Protein AF-0000000086661552 (afdb_homodimer)

InterPro domains:
  IPR001466 Beta-lactamase-related [PF00144] (54-374)
  IPR012338 Beta-lactamase/transpeptidase-like [G3DSA:3.40.710.10] (51-377)
  IPR012338 Beta-lactamase/transpeptidase-like [SSF56601] (55-352)
  IPR050491 Beta-lactamase AmpC-like [PTHR46825] (51-373)

pLDDT: mean 88.65, std 18.05, range [19.14, 98.94]

Radius of gyration: 32.92 Å; Cα contacts (8 Å, |Δi|>4): 2342; chains: 2; bounding box: 145×85×92 Å

Solvent-accessible surface area (backbone atoms only — not comparable to full-atom values): 53165 Å² total; per-residue (Å²): 134,83,80,79,77,76,78,77,74,80,74,78,79,74,79,79,76,78,67,80,74,74,74,72,74,70,71,71,68,77,70,73,73,49,71,66,49,53,52,39,49,45,42,12,54,68,41,90,72,65,44,60,35,33,57,46,43,15,68,62,9,24,32,35,45,31,39,16,39,29,58,68,74,44,76,50,68,48,37,43,37,72,77,75,56,46,61,78,31,22,39,54,34,8,39,41,16,34,33,52,46,42,47,28,50,48,40,35,35,56,70,66,76,47,53,57,77,41,58,55,58,82,57,40,60,64,72,57,48,65,57,28,48,61,61,83,59,52,66,67,36,26,45,46,26,40,42,43,21,13,40,19,47,43,62,58,76,81,60,55,26,82,62,83,69,38,53,43,68,31,31,46,57,39,33,78,72,20,60,28,55,52,48,30,46,30,47,56,64,71,70,49,74,39,78,32,44,53,42,29,35,49,47,40,49,28,52,22,59,76,66,72,43,60,49,65,58,52,39,37,65,58,40,29,57,78,52,63,19,84,62,51,44,65,70,78,79,68,94,72,81,67,74,62,60,64,58,20,17,38,15,45,85,24,70,40,91,64,41,56,42,45,42,59,33,42,31,26,37,18,28,30,23,28,29,57,40,53,44,35,54,48,46,40,51,46,51,8,59,40,83,86,48,57,67,91,76,31,75,30,40,43,69,53,36,50,54,38,53,37,69,74,55,95,36,28,13,46,46,31,37,31,40,81,67,85,23,39,29,38,30,46,61,17,58,33,44,81,13,26,12,25,35,38,41,29,41,42,78,62,76,77,74,70,53,82,78,55,60,58,66,49,25,33,43,19,28,40,25,25,4,60,49,18,58,53,51,36,49,22,48,52,29,36,51,30,29,76,68,68,38,63,48,61,73,46,50,84,89,38,80,63,33,51,59,50,48,53,30,82,84,53,79,72,67,74,70,57,64,78,59,53,43,47,32,48,97,46,32,33,35,42,74,39,96,84,67,43,58,22,35,29,49,71,91,47,66,74,38,50,51,38,29,38,29,46,37,50,54,80,47,98,92,44,62,32,46,48,32,24,41,68,85,42,38,35,36,41,34,38,37,70,56,94,86,35,73,33,34,43,36,37,34,34,92,71,44,44,74,42,79,32,42,71,52,76,79,124,130,84,79,78,80,75,78,78,74,78,74,78,83,74,77,81,77,77,68,80,74,72,75,71,74,70,70,70,68,77,69,72,72,49,73,66,50,52,53,40,49,45,43,11,54,69,42,88,71,65,45,59,36,32,57,47,42,16,68,62,9,23,31,36,44,29,38,15,39,29,56,68,74,44,77,50,68,49,37,43,37,71,77,77,58,45,66,78,32,23,39,57,36,8,38,41,16,32,33,51,46,43,47,29,52,48,38,35,34,54,70,67,77,45,54,59,76,41,58,54,57,82,57,38,60,64,72,57,48,64,56,29,47,63,62,83,59,51,66,67,36,25,46,46,26,40,42,43,20,12,42,20,48,44,60,58,74,80,59,53,26,82,62,83,68,39,53,43,67,30,32,46,58,40,34,78,72,19,63,29,54,53,48,32,47,31,48,57,63,70,70,50,75,40,78,32,44,51,41,28,35,48,46,39,51,27,51,20,58,76,68,71,43,60,48,65,57,53,39,36,65,57,39,29,57,77,52,64,20,85,64,52,43,67,71,77,78,66,95,72,80,66,76,60,59,64,58,20,17,36,15,44,83,23,70,41,92,64,41,56,43,45,43,58,33,41,30,26,38,20,28,31,24,28,30,59,41,54,45,36,53,49,46,41,50,47,52,8,58,40,84,86,48,56,66,89,76,32,76,30,39,44,68,52,35,50,54,38,52,36,68,75,57,95,38,28,13,47,47,31,36,31,38,85,59,83,22,33,30,38,30,44,61,18,59,34,45,80,13,26,12,26,34,36,38,30,38,42,78,64,78,77,74,71,54,76,76,43,56,53,70,48,24,33,43,18,30,38,26,26,4,61,50,19,58,55,51,37,51,24,48,52,30,36,51,30,29,75,68,68,39,55,48,63,71,46,50,68,90,44,68,68,32,54,58,50,46,53,29,84,82,52,79,72,68,76,70,59,64,79,59,51,44,47,31,47,96,47,33,32,35,41,73,39,98,85,67,43,58,21,37,29,49,70,91,46,66,75,40,50,51,38,29,40,29,46,39,50,54,80,48,97,93,43,62,32,48,48,30,25,39,66,86,42,36,34,34,42,35,39,38,67,56,96,87,36,74,33,33,44,37,36,37,34,92,70,40,41,73,43,80,32,42,72,50,77,82,124

Foldseek 3Di:
DDDPDPPPPPPDPPDPPPPPPPPPPPPPPPPPQDLVSLVQVLQQVLDVVGDGSQVSVLQLFFQKKKKWKWFQADIDIFIRHPPDATQLFWEWQAQVLQVLLLLLVLLCVLVVNDDQQDLQLVLDDPVLSVVADDPVQSSRAGNQLLQQQQQQKDAWDQQFALDQGDALVCLLPVHRPHPTHHMYHHDGRPPDRDDHLNSQSSVQSRVCSVVVDHSQVSSCVLPCVVLVQVSKGLDDDHQPPPDRYAFAAAGSVGGDPRRFGADNSSSRTRMIGGFRSVLSRVLLLLLQCDPPDDQVPHSGHNVSSLQQCADDPDQTGRSWGAAPDQAQKIWDWRAHPPGKTKIKMAHDNNPVPHDPQRGSRRIIMIMITRYNSVLLVNVQSVQLSCLSVLHAFNADRSPGLRFRFHRFDQPDDFDPCCVVQAADKPQQKGWDADPVRAIWMARHPRGGFHKTFGSGHFDQDPVGTWGWIDRRPARWIWIWDDDPNFTWTWIAHNVVSDTDIMDHDPPD/DPDPDPPPPPPDDPDPPPDPPPPPPPPPPPPPQDLVSLVQVLQQVLDVVGDGSQVSVLQLFFQKKKKWKWAQHDIDIFIRHPPDATQLFWEWQAQVLQVLLLLLVLLCVLVVNDDQQDLQLVLADPVLSVVADDPVQSSRAGNVLLQQQQQQKDAWDQQFALDQGDALVCLLPVDRPHPTHHMYHHDGGPPDRDDHLNSQSSVQSRVCSVVVDHSQVSSCVLPCVVLVQVSKGLDDDHQPPPDRYAFAAAGSVGGDPRRFGAGNSSSRTRMIGGFRSVLSRVLLLLLQCDPPDDQVPHSGHNVSSLQQCADDPDQTGRSWGAAPDQAGKIWDWRAHPPGKTKIKMAGDDNPVPHDPLRGRRRIIMIMITRYNSVLLVNVQSVQLSCLSVVHAFNADSVVGLRFRQHRFDQPDDFDPCCVVQAADKPQQKGWDADPVRAIWMAGHVRGRFHKTFGSGHFDQDPVGTWGWIDRRPARWIWIWDDDPNFTWTWIAHNVVSDTDIMDHDPPD

Sequence (1016 aa):
MSLIRTLFLTIPTIDFINEPVLFTLVAISSSKMTFYDTIADLFANQTVPPSVPEQFLASLGIPSVSIAVLDKGSIEARCFSTVGNDEETCFQAASISKPTAATAVMRLVSQGKLSLDDKLLHHLPEELFLNLGPPTILKQITLRHLLTHTAGFRTSAYTGYANNMPSALDTLLDRNGGHNIAEGLTLLPGMKHAYCGGNFAMLQLILEKMFDKPFPDLVRELVFEPLEMSHSSYDMPEHDDKGNYARSWWTGNEPHDTPWHHHPEFASGGVWTTPTDLLKLIRGIQQSLRADVPEKDKFLSQTVAKEMLTQVQQGIAISWFVSRNKSNVFGHFGGNSPCFRCYVVGFANTTGDIDEKDLEEGCGIAVMTNGWEGTDVCCRVVHAVSYAKEWPYMGTLEHLQEVSIPFRDINKKIDTRWEDWIGEWSSGWRLEKGDDEDPRASFREFSGLKLVAAAVPAESEKQGDSIDLLVDGLRIMLRLHYVDAEPVISLWSGLIFQTETLRKISSMMSLIRTLFLTIPTIDFINEPVLFTLVAISSSKMTFYDTIADLFANQTVPPSVPEQFLASLGIPSVSIAVLDKGSIEARCFSTVGNDEETCFQAASISKPTAATAVMRLVSQGKLSLDDKLLHHLPEELFLNLGPPTILKQITLRHLLTHTAGFRTSAYTGYANNMPSALDTLLDRNGGHNIAEGLTLLPGMKHAYCGGNFAMLQLILEKMFDKPFPDLVRELVFEPLEMSHSSYDMPEHDDKGNYARSWWTGNEPHDTPWHHHPEFASGGVWTTPTDLLKLIRGIQQSLRADVPEKDKFLSQTVAKEMLTQVQQGIAISWFVSRNKSNVFGHFGGNSPCFRCYVVGFANTTGDIDEKDLEEGCGIAVMTNGWEGTDVCCRVVHAVSYAKEWPYMGTLEHLQEVSIPFRDINKKIDTRWEDWIGEWSSGWRLEKGDDEDPRASFREFSGLKLVAAAVPAESEKQGDSIDLLVDGLRIMLRLHYVDAEPVISLWSGLIFQTETLRKISSM

Structure (mmCIF, N/CA/C/O backbone):
data_AF-0000000086661552-model_v1
#
loop_
_entity.id
_entity.type
_entity.pdbx_description
1 polymer 'Beta-lactamase-related domain-containing protein'
#
loop_
_atom_site.group_PDB
_atom_site.id
_atom_site.type_symbol
_atom_site.label_atom_id
_atom_site.label_alt_id
_atom_site.label_comp_id
_atom_site.label_asym_id
_atom_site.label_entity_id
_atom_site.label_seq_id
_atom_site.pdbx_PDB_ins_code
_atom_site.Cartn_x
_atom_site.Cartn_y
_atom_site.Cartn_z
_atom_site.occupancy
_atom_site.B_iso_or_equiv
_atom_site.auth_seq_id
_atom_site.auth_comp_id
_atom_site.auth_asym_id
_atom_site.auth_atom_id
_atom_site.pdbx_PDB_model_num
ATOM 1 N N . MET A 1 1 ? 83.062 -19.031 26.938 1 21.41 1 MET A N 1
ATOM 2 C CA . MET A 1 1 ? 83.375 -18.984 25.516 1 21.41 1 MET A CA 1
ATOM 3 C C . MET A 1 1 ? 83.438 -20.391 24.922 1 21.41 1 MET A C 1
ATOM 5 O O . MET A 1 1 ? 84.062 -20.609 23.859 1 21.41 1 MET A O 1
ATOM 9 N N . SER A 1 2 ? 82.812 -21.375 25.703 1 22.05 2 SER A N 1
ATOM 10 C CA . SER A 1 2 ? 83.062 -22.797 25.531 1 22.05 2 SER A CA 1
ATOM 11 C C . SER A 1 2 ? 82.625 -23.281 24.156 1 22.05 2 SER A C 1
ATOM 13 O O . SER A 1 2 ? 81.688 -22.734 23.578 1 22.05 2 SER A O 1
ATOM 15 N N . LEU A 1 3 ? 83.5 -24.062 23.453 1 20.69 3 LEU A N 1
ATOM 16 C CA . LEU A 1 3 ? 83.812 -24.625 22.141 1 20.69 3 LEU A CA 1
ATOM 17 C C . LEU A 1 3 ? 82.812 -25.609 21.672 1 20.69 3 LEU A C 1
ATOM 19 O O . LEU A 1 3 ? 82.625 -26.688 22.266 1 20.69 3 LEU A O 1
ATOM 23 N N . ILE A 1 4 ? 81.438 -25.156 21.375 1 20.36 4 ILE A N 1
ATOM 24 C CA . ILE A 1 4 ? 80.25 -25.906 21.047 1 20.36 4 ILE A CA 1
ATOM 25 C C . ILE A 1 4 ? 80.5 -26.75 19.797 1 20.36 4 ILE A C 1
ATOM 27 O O . ILE A 1 4 ? 80.75 -26.203 18.719 1 20.36 4 ILE A O 1
ATOM 31 N N . ARG A 1 5 ? 81.062 -27.984 20.062 1 19.14 5 ARG A N 1
ATOM 32 C CA . ARG A 1 5 ? 81.625 -28.938 19.125 1 19.14 5 ARG A CA 1
ATOM 33 C C . ARG A 1 5 ? 80.625 -29.312 18.047 1 19.14 5 ARG A C 1
ATOM 35 O O . ARG A 1 5 ? 79.5 -29.531 18.344 1 19.14 5 ARG A O 1
ATOM 42 N N . THR A 1 6 ? 80.875 -29.062 16.719 1 20.27 6 THR A N 1
ATOM 43 C CA . THR A 1 6 ? 80.312 -29 15.367 1 20.27 6 THR A CA 1
ATOM 44 C C . THR A 1 6 ? 80.062 -30.406 14.844 1 20.27 6 THR A C 1
ATOM 46 O O . THR A 1 6 ? 80.938 -31.125 14.453 1 20.27 6 THR A O 1
ATOM 49 N N . LEU A 1 7 ? 79.438 -31.344 15.773 1 22.36 7 LEU A N 1
ATOM 50 C CA . LEU A 1 7 ? 79.5 -32.719 15.281 1 22.36 7 LEU A CA 1
ATOM 51 C C . LEU A 1 7 ? 78.812 -32.844 13.938 1 22.36 7 LEU A C 1
ATOM 53 O O . LEU A 1 7 ? 77.625 -32.5 13.82 1 22.36 7 LEU A O 1
ATOM 57 N N . PHE A 1 8 ? 79.5 -32.875 12.812 1 21.84 8 PHE A N 1
ATOM 58 C CA . PHE A 1 8 ? 79.25 -32.906 11.383 1 21.84 8 PHE A CA 1
ATOM 59 C C . PHE A 1 8 ? 78.625 -34.219 10.977 1 21.84 8 PHE A C 1
ATOM 61 O O . PHE A 1 8 ? 79.188 -35.281 11.055 1 21.84 8 PHE A O 1
ATOM 68 N N . LEU A 1 9 ? 77.375 -34.562 11.609 1 22.83 9 LEU A N 1
ATOM 69 C CA . LEU A 1 9 ? 76.875 -35.875 11.281 1 22.83 9 LEU A CA 1
ATOM 70 C C . LEU A 1 9 ? 76.625 -36.031 9.781 1 22.83 9 LEU A C 1
ATOM 72 O O . LEU A 1 9 ? 76.125 -35.125 9.141 1 22.83 9 LEU A O 1
ATOM 76 N N . THR A 1 10 ? 77.438 -36.906 9.148 1 23.28 10 THR A N 1
ATOM 77 C CA . THR A 1 10 ? 77.562 -37.312 7.758 1 23.28 10 THR A CA 1
ATOM 78 C C . THR A 1 10 ? 76.25 -37.844 7.199 1 23.28 10 THR A C 1
ATOM 80 O O . THR A 1 10 ? 75.688 -38.812 7.691 1 23.28 10 THR A O 1
ATOM 83 N N . ILE A 1 11 ? 75.312 -36.969 6.801 1 24.06 11 ILE A N 1
ATOM 84 C CA . ILE A 1 11 ? 74 -37.281 6.293 1 24.06 11 ILE A CA 1
ATOM 85 C C . ILE A 1 11 ? 74.125 -38.156 5.043 1 24.06 11 ILE A C 1
ATOM 87 O O . ILE A 1 11 ? 74.812 -37.781 4.086 1 24.06 11 ILE A O 1
ATOM 91 N N . PRO A 1 12 ? 73.938 -39.531 5.23 1 25.83 12 PRO A N 1
ATOM 92 C CA . PRO A 1 12 ? 74.062 -40.438 4.105 1 25.83 12 PRO A CA 1
ATOM 93 C C . PRO A 1 12 ? 73.25 -40.031 2.881 1 25.83 12 PRO A C 1
ATOM 95 O O . PRO A 1 12 ? 72.25 -39.312 3.012 1 25.83 12 PRO A O 1
ATOM 98 N N . THR A 1 13 ? 73.812 -39.969 1.727 1 25.36 13 THR A N 1
ATOM 99 C CA . THR A 1 13 ? 73.438 -39.562 0.384 1 25.36 13 THR A CA 1
ATOM 100 C C . THR A 1 13 ? 72.375 -40.469 -0.166 1 25.36 13 THR A C 1
ATOM 102 O O . THR A 1 13 ? 72.562 -41.625 -0.45 1 25.36 13 THR A O 1
ATOM 105 N N . ILE A 1 14 ? 71.188 -40.594 0.464 1 25.39 14 ILE A N 1
ATOM 106 C CA . ILE A 1 14 ? 70.188 -41.531 -0.068 1 25.39 14 ILE A CA 1
ATOM 107 C C . ILE A 1 14 ? 69.875 -41.188 -1.522 1 25.39 14 ILE A C 1
ATOM 109 O O . ILE A 1 14 ? 69.688 -40.031 -1.859 1 25.39 14 ILE A O 1
ATOM 113 N N . ASP A 1 15 ? 70.25 -42.062 -2.398 1 24.56 15 ASP A N 1
ATOM 114 C CA . ASP A 1 15 ? 70.062 -42.094 -3.85 1 24.56 15 ASP A CA 1
ATOM 115 C C . ASP A 1 15 ? 68.625 -41.875 -4.254 1 24.56 15 ASP A C 1
ATOM 117 O O . ASP A 1 15 ? 67.75 -42.594 -3.781 1 24.56 15 ASP A O 1
ATOM 121 N N . PHE A 1 16 ? 68.188 -40.656 -4.531 1 24.22 16 PHE A N 1
ATOM 122 C CA . PHE A 1 16 ? 66.875 -40.188 -4.938 1 24.22 16 PHE A CA 1
ATOM 123 C C . PHE A 1 16 ? 66.438 -40.938 -6.184 1 24.22 16 PHE A C 1
ATOM 125 O O . PHE A 1 16 ? 67.062 -40.875 -7.227 1 24.22 16 PHE A O 1
ATOM 132 N N . ILE A 1 17 ? 65.938 -42.219 -6.031 1 28.22 17 ILE A N 1
ATOM 133 C CA . ILE A 1 17 ? 65.312 -42.938 -7.125 1 28.22 17 ILE A CA 1
ATOM 134 C C . ILE A 1 17 ? 64.25 -42.062 -7.812 1 28.22 17 ILE A C 1
ATOM 136 O O . ILE A 1 17 ? 63.438 -41.438 -7.152 1 28.22 17 ILE A O 1
ATOM 140 N N . ASN A 1 18 ? 64.562 -41.5 -8.922 1 25.91 18 ASN A N 1
ATOM 141 C CA . ASN A 1 18 ? 63.844 -40.688 -9.891 1 25.91 18 ASN A CA 1
ATOM 142 C C . ASN A 1 18 ? 62.562 -41.375 -10.352 1 25.91 18 ASN A C 1
ATOM 144 O O . ASN A 1 18 ? 62.562 -42.094 -11.359 1 25.91 18 ASN A O 1
ATOM 148 N N . GLU A 1 19 ? 61.906 -42.156 -9.508 1 30.7 19 GLU A N 1
ATOM 149 C CA . GLU A 1 19 ? 60.781 -42.719 -10.242 1 30.7 19 GLU A CA 1
ATOM 150 C C . GLU A 1 19 ? 59.844 -41.625 -10.742 1 30.7 19 GLU A C 1
ATOM 152 O O . GLU A 1 19 ? 59.5 -40.719 -9.992 1 30.7 19 GLU A O 1
ATOM 157 N N . PRO A 1 20 ? 59.719 -41.5 -12.07 1 30.7 20 PRO A N 1
ATOM 158 C CA . PRO A 1 20 ? 58.781 -40.5 -12.625 1 30.7 20 PRO A CA 1
ATOM 159 C C . PRO A 1 20 ? 57.375 -40.688 -12.086 1 30.7 20 PRO A C 1
ATOM 161 O O . PRO A 1 20 ? 56.844 -41.781 -12.086 1 30.7 20 PRO A O 1
ATOM 164 N N . VAL A 1 21 ? 57.031 -40 -11.016 1 31.94 21 VAL A N 1
ATOM 165 C CA . VAL A 1 21 ? 55.625 -39.938 -10.586 1 31.94 21 VAL A CA 1
ATOM 166 C C . VAL A 1 21 ? 54.719 -39.531 -11.758 1 31.94 21 VAL A C 1
ATOM 168 O O . VAL A 1 21 ? 54.906 -38.469 -12.328 1 31.94 21 VAL A O 1
ATOM 171 N N . LEU A 1 22 ? 54.281 -40.5 -12.453 1 32.78 22 LEU A N 1
ATOM 172 C CA . LEU A 1 22 ? 53.219 -40.219 -13.383 1 32.78 22 LEU A CA 1
ATOM 173 C C . LEU A 1 22 ? 52.125 -39.406 -12.711 1 32.78 22 LEU A C 1
ATOM 175 O O . LEU A 1 22 ? 51.531 -39.844 -11.711 1 32.78 22 LEU A O 1
ATOM 179 N N . PHE A 1 23 ? 52.188 -38.094 -12.812 1 31.39 23 PHE A N 1
ATOM 180 C CA . PHE A 1 23 ? 51.062 -37.219 -12.461 1 31.39 23 PHE A CA 1
ATOM 181 C C . PHE A 1 23 ? 49.781 -37.75 -13.094 1 31.39 23 PHE A C 1
ATOM 183 O O . PHE A 1 23 ? 49.625 -37.75 -14.312 1 31.39 23 PHE A O 1
ATOM 190 N N . THR A 1 24 ? 49.219 -38.75 -12.5 1 30.59 24 THR A N 1
ATOM 191 C CA . THR A 1 24 ? 47.844 -38.969 -12.953 1 30.59 24 THR A CA 1
ATOM 192 C C . THR A 1 24 ? 47.062 -37.656 -12.922 1 30.59 24 THR A C 1
ATOM 194 O O . THR A 1 24 ? 46.875 -37.062 -11.859 1 30.59 24 THR A O 1
ATOM 197 N N . LEU A 1 25 ? 47.062 -36.969 -13.961 1 32.78 25 LEU A N 1
ATOM 198 C CA . LEU A 1 25 ? 46.062 -35.906 -14.125 1 32.78 25 LEU A CA 1
ATOM 199 C C . LEU A 1 25 ? 44.688 -36.375 -13.734 1 32.78 25 LEU A C 1
ATOM 201 O O . LEU A 1 25 ? 44.094 -37.25 -14.406 1 32.78 25 LEU A O 1
ATOM 205 N N . VAL A 1 26 ? 44.438 -36.531 -12.477 1 35.47 26 VAL A N 1
ATOM 206 C CA . VAL A 1 26 ? 43.031 -36.625 -12.133 1 35.47 26 VAL A CA 1
ATOM 207 C C . VAL A 1 26 ? 42.25 -35.562 -12.898 1 35.47 26 VAL A C 1
ATOM 209 O O . VAL A 1 26 ? 42.469 -34.375 -12.727 1 35.47 26 VAL A O 1
ATOM 212 N N . ALA A 1 27 ? 41.844 -35.906 -14.062 1 37.12 27 ALA A N 1
ATOM 213 C CA . ALA A 1 27 ? 40.781 -35.125 -14.664 1 37.12 27 ALA A CA 1
ATOM 214 C C . ALA A 1 27 ? 39.719 -34.719 -13.617 1 37.12 27 ALA A C 1
ATOM 216 O O . ALA A 1 27 ? 39 -35.562 -13.109 1 37.12 27 ALA A O 1
ATOM 217 N N . ILE A 1 28 ? 40.062 -33.781 -12.812 1 37.16 28 ILE A N 1
ATOM 218 C CA . ILE A 1 28 ? 38.906 -33.188 -12.125 1 37.16 28 ILE A CA 1
ATOM 219 C C . ILE A 1 28 ? 37.75 -33.062 -13.086 1 37.16 28 ILE A C 1
ATOM 221 O O . ILE A 1 28 ? 37.812 -32.344 -14.086 1 37.16 28 ILE A O 1
ATOM 225 N N . SER A 1 29 ? 37.062 -34.094 -13.289 1 35.31 29 SER A N 1
ATOM 226 C CA . SER A 1 29 ? 35.781 -33.969 -14 1 35.31 29 SER A CA 1
ATOM 227 C C . SER A 1 29 ? 35.156 -32.625 -13.75 1 35.31 29 SER A C 1
ATOM 229 O O . SER A 1 29 ? 35.062 -32.156 -12.602 1 35.31 29 SER A O 1
ATOM 231 N N . SER A 1 30 ? 35.312 -31.656 -14.562 1 41.03 30 SER A N 1
ATOM 232 C CA . SER A 1 30 ? 34.5 -30.453 -14.555 1 41.03 30 SER A CA 1
ATOM 233 C C . SER A 1 30 ? 33.062 -30.766 -14.109 1 41.03 30 SER A C 1
ATOM 235 O O . SER A 1 30 ? 32.312 -31.359 -14.867 1 41.03 30 SER A O 1
ATOM 237 N N . SER A 1 31 ? 32.844 -31.25 -12.984 1 43.09 31 SER A N 1
ATOM 238 C CA . SER A 1 31 ? 31.5 -31.453 -12.469 1 43.09 31 SER A CA 1
ATOM 239 C C . SER A 1 31 ? 30.531 -30.375 -12.953 1 43.09 31 SER A C 1
ATOM 241 O O . SER A 1 31 ? 30.812 -29.188 -12.797 1 43.09 31 SER A O 1
ATOM 243 N N . LYS A 1 32 ? 29.922 -30.594 -14.055 1 51.81 32 LYS A N 1
ATOM 244 C CA . LYS A 1 32 ? 28.875 -29.766 -14.625 1 51.81 32 LYS A CA 1
ATOM 245 C C . LYS A 1 32 ? 28.047 -29.094 -13.523 1 51.81 32 LYS A C 1
ATOM 247 O O . LYS A 1 32 ? 27.516 -29.766 -12.641 1 51.81 32 LYS A O 1
ATOM 252 N N . MET A 1 33 ? 28.281 -27.875 -13.305 1 65.75 33 MET A N 1
ATOM 253 C CA . MET A 1 33 ? 27.516 -27.078 -12.367 1 65.75 33 MET A CA 1
ATOM 254 C C . MET A 1 33 ? 26.016 -27.297 -12.547 1 65.75 33 MET A C 1
ATOM 256 O O . MET A 1 33 ? 25.516 -27.297 -13.672 1 65.75 33 MET A O 1
ATOM 260 N N . THR A 1 34 ? 25.422 -27.844 -11.461 1 85.69 34 THR A N 1
ATOM 261 C CA . THR A 1 34 ? 23.969 -27.984 -11.453 1 85.69 34 THR A CA 1
ATOM 262 C C . THR A 1 34 ? 23.297 -26.609 -11.586 1 85.69 34 THR A C 1
ATOM 264 O O . THR A 1 34 ? 23.953 -25.578 -11.492 1 85.69 34 THR A O 1
ATOM 267 N N . PHE A 1 35 ? 22.188 -26.578 -12.102 1 93.06 35 PHE A N 1
ATOM 268 C CA . PHE A 1 35 ? 21.391 -25.375 -12.258 1 93.06 35 PHE A CA 1
ATOM 269 C C . PHE A 1 35 ? 21.453 -24.516 -11 1 93.06 35 PHE A C 1
ATOM 271 O O . PHE A 1 35 ? 21.703 -23.312 -11.07 1 93.06 35 PHE A O 1
ATOM 278 N N . TYR A 1 36 ? 21.359 -25.078 -9.82 1 95.69 36 TYR A N 1
ATOM 279 C CA . TYR A 1 36 ? 21.312 -24.312 -8.586 1 95.69 36 TYR A CA 1
ATOM 280 C C . TYR A 1 36 ? 22.703 -23.828 -8.188 1 95.69 36 TYR A C 1
ATOM 282 O O . TYR A 1 36 ? 22.828 -22.891 -7.395 1 95.69 36 TYR A O 1
ATOM 290 N N . ASP A 1 37 ? 23.734 -24.484 -8.742 1 95.19 37 ASP A N 1
ATOM 291 C CA . ASP A 1 37 ? 25.062 -23.906 -8.578 1 95.19 37 ASP A CA 1
ATOM 292 C C . ASP A 1 37 ? 25.188 -22.578 -9.312 1 95.19 37 ASP A C 1
ATOM 294 O O . ASP A 1 37 ? 25.844 -21.656 -8.82 1 95.19 37 ASP A O 1
ATOM 298 N N . THR A 1 38 ? 24.578 -22.547 -10.445 1 95.19 38 THR A N 1
ATOM 299 C CA . THR A 1 38 ? 24.578 -21.312 -11.219 1 95.19 38 THR A CA 1
ATOM 300 C C . THR A 1 38 ? 23.844 -20.203 -10.461 1 95.19 38 THR A C 1
ATOM 302 O O . THR A 1 38 ? 24.312 -19.062 -10.398 1 95.19 38 THR A O 1
ATOM 305 N N . ILE A 1 39 ? 22.734 -20.5 -9.883 1 97.25 39 ILE A N 1
ATOM 306 C CA . ILE A 1 39 ? 21.953 -19.547 -9.102 1 97.25 39 ILE A CA 1
ATOM 307 C C . ILE A 1 39 ? 22.75 -19.094 -7.887 1 97.25 39 ILE A C 1
ATOM 309 O O . ILE A 1 39 ? 22.812 -17.891 -7.578 1 97.25 39 ILE A O 1
ATOM 313 N N . ALA A 1 40 ? 23.375 -20.047 -7.242 1 97.56 40 ALA A N 1
ATOM 314 C CA . ALA A 1 40 ? 24.203 -19.734 -6.086 1 97.56 40 ALA A CA 1
ATOM 315 C C . ALA A 1 40 ? 25.344 -18.781 -6.461 1 97.56 40 ALA A C 1
ATOM 317 O O . ALA A 1 40 ? 25.656 -17.859 -5.707 1 97.56 40 ALA A O 1
ATOM 318 N N . ASP A 1 41 ? 25.953 -19.031 -7.602 1 96.25 41 ASP A N 1
ATOM 319 C CA . ASP A 1 41 ? 27.031 -18.172 -8.078 1 96.25 41 ASP A CA 1
ATOM 320 C C . ASP A 1 41 ? 26.547 -16.75 -8.344 1 96.25 41 ASP A C 1
ATOM 322 O O . ASP A 1 41 ? 27.25 -15.789 -8.055 1 96.25 41 ASP A O 1
ATOM 326 N N . LEU A 1 42 ? 25.375 -16.656 -8.922 1 96.94 42 LEU A N 1
ATOM 327 C CA . LEU A 1 42 ? 24.781 -15.336 -9.148 1 96.94 42 LEU A CA 1
ATOM 328 C C . LEU A 1 42 ? 24.609 -14.578 -7.84 1 96.94 42 LEU A C 1
ATOM 330 O O . LEU A 1 42 ? 24.938 -13.398 -7.754 1 96.94 42 LEU A O 1
ATOM 334 N N . PHE A 1 43 ? 24.125 -15.281 -6.777 1 97.81 43 PHE A N 1
ATOM 335 C CA . PHE A 1 43 ? 23.953 -14.664 -5.469 1 97.81 43 PHE A CA 1
ATOM 336 C C . PHE A 1 43 ? 25.297 -14.281 -4.863 1 97.81 43 PHE A C 1
ATOM 338 O O . PHE A 1 43 ? 25.469 -13.172 -4.355 1 97.81 43 PHE A O 1
ATOM 345 N N . ALA A 1 44 ? 26.219 -15.156 -4.977 1 97.25 44 ALA A N 1
ATOM 346 C CA . ALA A 1 44 ? 27.531 -14.961 -4.359 1 97.25 44 ALA A CA 1
ATOM 347 C C . ALA A 1 44 ? 28.234 -13.75 -4.949 1 97.25 44 ALA A C 1
ATOM 349 O O . ALA A 1 44 ? 28.938 -13.023 -4.238 1 97.25 44 ALA A O 1
ATOM 350 N N . ASN A 1 45 ? 28.047 -13.5 -6.188 1 96.75 45 ASN A N 1
ATOM 351 C CA . ASN A 1 45 ? 28.797 -12.477 -6.918 1 96.75 45 ASN A CA 1
ATOM 352 C C . ASN A 1 45 ? 28.109 -11.117 -6.848 1 96.75 45 ASN A C 1
ATOM 354 O O . ASN A 1 45 ? 28.469 -10.195 -7.582 1 96.75 45 ASN A O 1
ATOM 358 N N . GLN A 1 46 ? 27.172 -10.977 -5.984 1 96.56 46 GLN A N 1
ATOM 359 C CA . GLN A 1 46 ? 26.547 -9.68 -5.773 1 96.56 46 GLN A CA 1
ATOM 360 C C . GLN A 1 46 ? 27.406 -8.789 -4.879 1 96.56 46 GLN A C 1
ATOM 362 O O . GLN A 1 46 ? 27.172 -7.586 -4.773 1 96.56 46 GLN A O 1
ATOM 367 N N . THR A 1 47 ? 28.359 -9.398 -4.211 1 92.62 47 THR A N 1
ATOM 368 C CA . THR A 1 47 ? 29.312 -8.664 -3.383 1 92.62 47 THR A CA 1
ATOM 369 C C . THR A 1 47 ? 30.734 -8.891 -3.869 1 92.62 47 THR A C 1
ATOM 371 O O . THR A 1 47 ? 31.016 -9.867 -4.574 1 92.62 47 THR A O 1
ATOM 374 N N . VAL A 1 48 ? 31.656 -7.938 -3.619 1 89.12 48 VAL A N 1
ATOM 375 C CA . VAL A 1 48 ? 33.062 -8.047 -3.904 1 89.12 48 VAL A CA 1
ATOM 376 C C . VAL A 1 48 ? 33.875 -7.891 -2.611 1 89.12 48 VAL A C 1
ATOM 378 O O . VAL A 1 48 ? 33.844 -6.824 -1.99 1 89.12 48 VAL A O 1
ATOM 381 N N . PRO A 1 49 ? 34.594 -8.914 -2.225 1 93.12 49 PRO A N 1
ATOM 382 C CA . PRO A 1 49 ? 34.656 -10.242 -2.83 1 93.12 49 PRO A CA 1
ATOM 383 C C . PRO A 1 49 ? 33.375 -11.023 -2.691 1 93.12 49 PRO A C 1
ATOM 385 O O . PRO A 1 49 ? 32.5 -10.625 -1.921 1 93.12 49 PRO A O 1
ATOM 388 N N . PRO A 1 50 ? 33.281 -12.062 -3.457 1 94.06 50 PRO A N 1
ATOM 389 C CA . PRO A 1 50 ? 32.031 -12.844 -3.375 1 94.06 50 PRO A CA 1
ATOM 390 C C . PRO A 1 50 ? 31.75 -13.344 -1.962 1 94.06 50 PRO A C 1
ATOM 392 O O . PRO A 1 50 ? 32.688 -13.617 -1.198 1 94.06 50 PRO A O 1
ATOM 395 N N . SER A 1 51 ? 30.469 -13.422 -1.667 1 94.44 51 SER A N 1
ATOM 396 C CA . SER A 1 51 ? 30.031 -13.938 -0.377 1 94.44 51 SER A CA 1
ATOM 397 C C . SER A 1 51 ? 29.312 -15.273 -0.536 1 94.44 51 SER A C 1
ATOM 399 O O . SER A 1 51 ? 29.078 -15.727 -1.657 1 94.44 51 SER A O 1
ATOM 401 N N . VAL A 1 52 ? 29.141 -15.922 0.67 1 96.75 52 VAL A N 1
ATOM 402 C CA . VAL A 1 52 ? 28.266 -17.094 0.673 1 96.75 52 VAL A CA 1
ATOM 403 C C . VAL A 1 52 ? 26.859 -16.672 0.258 1 96.75 52 VAL A C 1
ATOM 405 O O . VAL A 1 52 ? 26.328 -15.672 0.748 1 96.75 52 VAL A O 1
ATOM 408 N N . PRO A 1 53 ? 26.188 -17.406 -0.695 1 97.81 53 PRO A N 1
ATOM 409 C CA . PRO A 1 53 ? 24.875 -17.016 -1.217 1 97.81 53 PRO A CA 1
ATOM 410 C C . PRO A 1 53 ? 23.859 -16.75 -0.111 1 97.81 53 PRO A C 1
ATOM 412 O O . PRO A 1 53 ? 23.141 -15.75 -0.169 1 97.81 53 PRO A O 1
ATOM 415 N N . GLU A 1 54 ? 23.859 -17.625 0.918 1 98.06 54 GLU A N 1
ATOM 416 C CA . GLU A 1 54 ? 22.922 -17.484 2.023 1 98.06 54 GLU A CA 1
ATOM 417 C C . GLU A 1 54 ? 23.172 -16.188 2.799 1 98.06 54 GLU A C 1
ATOM 419 O O . GLU A 1 54 ? 22.234 -15.539 3.252 1 98.06 54 GLU A O 1
ATOM 424 N N . GLN A 1 55 ? 24.359 -15.812 2.93 1 97.38 55 GLN A N 1
ATOM 425 C CA . GLN A 1 55 ? 24.703 -14.602 3.664 1 97.38 55 GLN A CA 1
ATOM 426 C C . GLN A 1 55 ? 24.297 -13.352 2.885 1 97.38 55 GLN A C 1
ATOM 428 O O . GLN A 1 55 ? 23.844 -12.375 3.471 1 97.38 55 GLN A O 1
ATOM 433 N N . PHE A 1 56 ? 24.531 -13.414 1.609 1 97 56 PHE A N 1
ATOM 434 C CA . PHE A 1 56 ? 24.078 -12.312 0.775 1 97 56 PHE A CA 1
ATOM 435 C C . PHE A 1 56 ? 22.562 -12.117 0.894 1 97 56 PHE A C 1
ATOM 437 O O . PHE A 1 56 ? 22.094 -11 1.11 1 97 56 PHE A O 1
ATOM 444 N N . LEU A 1 57 ? 21.797 -13.227 0.757 1 97.69 57 LEU A N 1
ATOM 445 C CA . LEU A 1 57 ? 20.344 -13.148 0.849 1 97.69 57 LEU A CA 1
ATOM 446 C C . LEU A 1 57 ? 19.906 -12.648 2.223 1 97.69 57 LEU A C 1
ATOM 448 O O . LEU A 1 57 ? 18.969 -11.852 2.328 1 97.69 57 LEU A O 1
ATOM 452 N N . ALA A 1 58 ? 20.594 -13.094 3.264 1 96.75 58 ALA A N 1
ATOM 453 C CA . ALA A 1 58 ? 20.312 -12.602 4.609 1 96.75 58 ALA A CA 1
ATOM 454 C C . ALA A 1 58 ? 20.562 -11.102 4.711 1 96.75 58 ALA A C 1
ATOM 456 O O . ALA A 1 58 ? 19.844 -10.398 5.434 1 96.75 58 ALA A O 1
ATOM 457 N N . SER A 1 59 ? 21.562 -10.594 3.994 1 94 59 SER A N 1
ATOM 458 C CA . SER A 1 59 ? 21.859 -9.172 4.012 1 94 59 SER A CA 1
ATOM 459 C C . SER A 1 59 ? 20.766 -8.359 3.342 1 94 59 SER A C 1
ATOM 461 O O . SER A 1 59 ? 20.656 -7.152 3.553 1 94 59 SER A O 1
ATOM 463 N N . LEU A 1 60 ? 19.938 -9.055 2.539 1 93.56 60 LEU A N 1
ATOM 464 C CA . LEU A 1 60 ? 18.766 -8.422 1.951 1 93.56 60 LEU A CA 1
ATOM 465 C C . LEU A 1 60 ? 17.562 -8.508 2.896 1 93.56 60 LEU A C 1
ATOM 467 O O . LEU A 1 60 ? 16.453 -8.125 2.535 1 93.56 60 LEU A O 1
ATOM 471 N N . GLY A 1 61 ? 17.766 -9.023 4.047 1 94.06 61 GLY A N 1
ATOM 472 C CA . GLY A 1 61 ? 16.719 -9.117 5.055 1 94.06 61 GLY A CA 1
ATOM 473 C C . GLY A 1 61 ? 16 -10.453 5.043 1 94.06 61 GLY A C 1
ATOM 474 O O . GLY A 1 61 ? 14.969 -10.609 5.695 1 94.06 61 GLY A O 1
ATOM 475 N N . ILE A 1 62 ? 16.5 -11.414 4.352 1 96.62 62 ILE A N 1
ATOM 476 C CA . ILE A 1 62 ? 15.789 -12.672 4.164 1 96.62 62 ILE A CA 1
ATOM 477 C C . ILE A 1 62 ? 16.672 -13.844 4.574 1 96.62 62 ILE A C 1
ATOM 479 O O . ILE A 1 62 ? 17.438 -14.367 3.754 1 96.62 62 ILE A O 1
ATOM 483 N N . PRO A 1 63 ? 16.516 -14.414 5.688 1 97.75 63 PRO A N 1
ATOM 484 C CA . PRO A 1 63 ? 17.438 -15.477 6.117 1 97.75 63 PRO A CA 1
ATOM 485 C C . PRO A 1 63 ? 17.172 -16.797 5.402 1 97.75 63 PRO A C 1
ATOM 487 O O . PRO A 1 63 ? 18.016 -17.703 5.438 1 97.75 63 PRO A O 1
ATOM 490 N N . SER A 1 64 ? 15.891 -16.922 4.809 1 98.62 64 SER A N 1
ATOM 491 C CA . SER A 1 64 ? 15.625 -18.109 4.012 1 98.62 64 SER A CA 1
ATOM 492 C C . SER A 1 64 ? 14.906 -17.766 2.713 1 98.62 64 SER A C 1
ATOM 494 O O . SER A 1 64 ? 13.898 -17.062 2.73 1 98.62 64 SER A O 1
ATOM 496 N N . VAL A 1 65 ? 15.445 -18.234 1.643 1 98.75 65 VAL A N 1
ATOM 497 C CA . VAL A 1 65 ? 14.82 -18.188 0.321 1 98.75 65 VAL A CA 1
ATOM 498 C C . VAL A 1 65 ? 14.719 -19.609 -0.249 1 98.75 65 VAL A C 1
ATOM 500 O O . VAL A 1 65 ? 15.727 -20.219 -0.58 1 98.75 65 VAL A O 1
ATOM 503 N N . SER A 1 66 ? 13.531 -20.125 -0.318 1 98.88 66 SER A N 1
ATOM 504 C CA . SER A 1 66 ? 13.273 -21.438 -0.887 1 98.88 66 SER A CA 1
ATOM 505 C C . SER A 1 66 ? 12.734 -21.328 -2.309 1 98.88 66 SER A C 1
ATOM 507 O O . SER A 1 66 ? 11.75 -20.625 -2.553 1 98.88 66 SER A O 1
ATOM 509 N N . ILE A 1 67 ? 13.414 -22.016 -3.23 1 98.81 67 ILE A N 1
ATOM 510 C CA . ILE A 1 67 ? 13.117 -21.891 -4.652 1 98.81 67 ILE A CA 1
ATOM 511 C C . ILE A 1 67 ? 12.805 -23.266 -5.234 1 98.81 67 ILE A C 1
ATOM 513 O O . ILE A 1 67 ? 13.5 -24.234 -4.949 1 98.81 67 ILE A O 1
ATOM 517 N N . ALA A 1 68 ? 11.781 -23.344 -5.969 1 98.81 68 ALA A N 1
ATOM 518 C CA . ALA A 1 68 ? 11.531 -24.5 -6.816 1 98.81 68 ALA A CA 1
ATOM 519 C C . ALA A 1 68 ? 11.328 -24.094 -8.273 1 98.81 68 ALA A C 1
ATOM 521 O O . ALA A 1 68 ? 10.773 -23.016 -8.547 1 98.81 68 ALA A O 1
ATOM 522 N N . VAL A 1 69 ? 11.773 -24.922 -9.156 1 98 69 VAL A N 1
ATOM 523 C CA . VAL A 1 69 ? 11.656 -24.688 -10.594 1 98 69 VAL A CA 1
ATOM 524 C C . VAL A 1 69 ? 11.016 -25.906 -11.266 1 98 69 VAL A C 1
ATOM 526 O O . VAL A 1 69 ? 11.453 -27.031 -11.07 1 98 69 VAL A O 1
ATOM 529 N N . LEU A 1 70 ? 9.938 -25.625 -11.93 1 97.75 70 LEU A N 1
ATOM 530 C CA . LEU A 1 70 ? 9.297 -26.594 -12.805 1 97.75 70 LEU A CA 1
ATOM 531 C C . LEU A 1 70 ? 9.766 -26.406 -14.25 1 97.75 70 LEU A C 1
ATOM 533 O O . LEU A 1 70 ? 9.539 -25.359 -14.859 1 97.75 70 LEU A O 1
ATOM 537 N N . ASP A 1 71 ? 10.492 -27.359 -14.75 1 95.44 71 ASP A N 1
ATOM 538 C CA . ASP A 1 71 ? 11.031 -27.312 -16.109 1 95.44 71 ASP A CA 1
ATOM 539 C C . ASP A 1 71 ? 10.539 -28.5 -16.922 1 95.44 71 ASP A C 1
ATOM 541 O O . ASP A 1 71 ? 11.078 -29.609 -16.812 1 95.44 71 ASP A O 1
ATOM 545 N N . LYS A 1 72 ? 9.602 -28.25 -17.797 1 91.19 72 LYS A N 1
ATOM 546 C CA . LYS A 1 72 ? 9.023 -29.25 -18.688 1 91.19 72 LYS A CA 1
ATOM 547 C C . LYS A 1 72 ? 8.57 -30.484 -17.922 1 91.19 72 LYS A C 1
ATOM 549 O O . LYS A 1 72 ? 8.922 -31.609 -18.281 1 91.19 72 LYS A O 1
ATOM 554 N N . GLY A 1 73 ? 7.988 -30.188 -16.797 1 89.75 73 GLY A N 1
ATOM 555 C CA . GLY A 1 73 ? 7.309 -31.234 -16.047 1 89.75 73 GLY A CA 1
ATOM 556 C C . GLY A 1 73 ? 8.109 -31.719 -14.852 1 89.75 73 GLY A C 1
ATOM 557 O O . GLY A 1 73 ? 7.566 -32.406 -13.969 1 89.75 73 GLY A O 1
ATOM 558 N N . SER A 1 74 ? 9.359 -31.469 -14.828 1 95.19 74 SER A N 1
ATOM 559 C CA . SER A 1 74 ? 10.203 -31.891 -13.711 1 95.19 74 SER A CA 1
ATOM 560 C C . SER A 1 74 ? 10.406 -30.75 -12.711 1 95.19 74 SER A C 1
ATOM 562 O O . SER A 1 74 ? 10.586 -29.609 -13.109 1 95.19 74 SER A O 1
ATOM 564 N N . ILE A 1 75 ? 10.352 -31.062 -11.375 1 97.81 75 ILE A N 1
ATOM 565 C CA . ILE A 1 75 ? 10.492 -30.047 -10.344 1 97.81 75 ILE A CA 1
ATOM 566 C C . ILE A 1 75 ? 11.789 -30.266 -9.57 1 97.81 75 ILE A C 1
ATOM 568 O O . ILE A 1 75 ? 12.062 -31.391 -9.125 1 97.81 75 ILE A O 1
ATOM 572 N N . GLU A 1 76 ? 12.617 -29.312 -9.484 1 97.75 76 GLU A N 1
ATOM 573 C CA . GLU A 1 76 ? 13.781 -29.266 -8.617 1 97.75 76 GLU A CA 1
ATOM 574 C C . GLU A 1 76 ? 13.711 -28.094 -7.648 1 97.75 76 GLU A C 1
ATOM 576 O O . GLU A 1 76 ? 13.125 -27.062 -7.969 1 97.75 76 GLU A O 1
ATOM 581 N N . ALA A 1 77 ? 14.258 -28.312 -6.441 1 98.5 77 ALA A N 1
ATOM 582 C CA . ALA A 1 77 ? 14.156 -27.25 -5.434 1 98.5 77 ALA A CA 1
ATOM 583 C C . ALA A 1 77 ? 15.477 -27.078 -4.688 1 98.5 77 ALA A C 1
ATOM 585 O O . ALA A 1 77 ? 16.297 -28.016 -4.633 1 98.5 77 ALA A O 1
ATOM 586 N N . ARG A 1 78 ? 15.703 -25.938 -4.195 1 98.62 78 ARG A N 1
ATOM 587 C CA . ARG A 1 78 ? 16.828 -25.594 -3.33 1 98.62 78 ARG A CA 1
ATOM 588 C C . ARG A 1 78 ? 16.438 -24.484 -2.346 1 98.62 78 ARG A C 1
ATOM 590 O O . ARG A 1 78 ? 15.75 -23.531 -2.715 1 98.62 78 ARG A O 1
ATOM 597 N N . CYS A 1 79 ? 16.781 -24.703 -1.087 1 98.75 79 CYS A N 1
ATOM 598 C CA . CYS A 1 79 ? 16.562 -23.672 -0.072 1 98.75 79 CYS A CA 1
ATOM 599 C C . CYS A 1 79 ? 17.891 -23.078 0.385 1 98.75 79 CYS A C 1
ATOM 601 O O . CYS A 1 79 ? 18.766 -23.797 0.866 1 98.75 79 CYS A O 1
ATOM 603 N N . PHE A 1 80 ? 18.094 -21.797 0.138 1 98.69 80 PHE A N 1
ATOM 604 C CA . PHE A 1 80 ? 19.219 -21.047 0.685 1 98.69 80 PHE A CA 1
ATOM 605 C C . PHE A 1 80 ? 18.859 -20.453 2.043 1 98.69 80 PHE A C 1
ATOM 607 O O . PHE A 1 80 ? 17.969 -19.609 2.146 1 98.69 80 PHE A O 1
ATOM 614 N N . SER A 1 81 ? 19.562 -20.906 3.115 1 98.5 81 SER A N 1
ATOM 615 C CA . SER A 1 81 ? 19.141 -20.5 4.449 1 98.5 81 SER A CA 1
ATOM 616 C C . SER A 1 81 ? 20.328 -20.344 5.387 1 98.5 81 SER A C 1
ATOM 618 O O . SER A 1 81 ? 21.281 -21.141 5.344 1 98.5 81 SER A O 1
ATOM 620 N N . THR A 1 82 ? 20.328 -19.281 6.191 1 98.25 82 THR A N 1
ATOM 621 C CA . THR A 1 82 ? 21.312 -19.094 7.262 1 98.25 82 THR A CA 1
ATOM 622 C C . THR A 1 82 ? 20.766 -19.625 8.586 1 98.25 82 THR A C 1
ATOM 624 O O . THR A 1 82 ? 21.469 -19.641 9.594 1 98.25 82 THR A O 1
ATOM 627 N N . VAL A 1 83 ? 19.516 -20.125 8.578 1 97.19 83 VAL A N 1
ATOM 628 C CA . VAL A 1 83 ? 18.891 -20.453 9.852 1 97.19 83 VAL A CA 1
ATOM 629 C C . VAL A 1 83 ? 18.406 -21.906 9.828 1 97.19 83 VAL A C 1
ATOM 631 O O . VAL A 1 83 ? 17.5 -22.281 10.586 1 97.19 83 VAL A O 1
ATOM 634 N N . GLY A 1 84 ? 18.828 -22.656 8.898 1 96.69 84 GLY A N 1
ATOM 635 C CA . GLY A 1 84 ? 18.688 -24.109 8.961 1 96.69 84 GLY A CA 1
ATOM 636 C C . GLY A 1 84 ? 17.484 -24.625 8.203 1 96.69 84 GLY A C 1
ATOM 637 O O . GLY A 1 84 ? 17.203 -25.828 8.219 1 96.69 84 GLY A O 1
ATOM 638 N N . ASN A 1 85 ? 16.703 -23.812 7.488 1 98.06 85 ASN A N 1
ATOM 639 C CA . ASN A 1 85 ? 15.586 -24.281 6.672 1 98.06 85 ASN A CA 1
ATOM 640 C C . ASN A 1 85 ? 16.078 -25.062 5.453 1 98.06 85 ASN A C 1
ATOM 642 O O . ASN A 1 85 ? 17.188 -24.828 4.969 1 98.06 85 ASN A O 1
ATOM 646 N N . ASP A 1 86 ? 15.25 -25.953 5.012 1 98.44 86 ASP A N 1
ATOM 647 C CA . ASP A 1 86 ? 15.594 -26.781 3.859 1 98.44 86 ASP A CA 1
ATOM 648 C C . ASP A 1 86 ? 14.438 -26.828 2.861 1 98.44 86 ASP A C 1
ATOM 650 O O . ASP A 1 86 ? 13.477 -26.062 2.973 1 98.44 86 ASP A O 1
ATOM 654 N N . GLU A 1 87 ? 14.57 -27.672 1.841 1 98.44 87 GLU A N 1
ATOM 655 C CA . GLU A 1 87 ? 13.617 -27.719 0.742 1 98.44 87 GLU A CA 1
ATOM 656 C C . GLU A 1 87 ? 12.258 -28.234 1.21 1 98.44 87 GLU A C 1
ATOM 658 O O . GLU A 1 87 ? 11.242 -28.031 0.537 1 98.44 87 GLU A O 1
ATOM 663 N N . GLU A 1 88 ? 12.195 -28.875 2.344 1 98.25 88 GLU A N 1
ATOM 664 C CA . GLU A 1 88 ? 10.953 -29.453 2.852 1 98.25 88 GLU A CA 1
ATOM 665 C C . GLU A 1 88 ? 10.359 -28.578 3.961 1 98.25 88 GLU A C 1
ATOM 667 O O . GLU A 1 88 ? 9.289 -28.891 4.488 1 98.25 88 GLU A O 1
ATOM 672 N N . THR A 1 89 ? 11.086 -27.531 4.332 1 98.56 89 THR A N 1
ATOM 673 C CA . THR A 1 89 ? 10.531 -26.609 5.316 1 98.56 89 THR A CA 1
ATOM 674 C C . THR A 1 89 ? 9.266 -25.938 4.789 1 98.56 89 THR A C 1
ATOM 676 O O . THR A 1 89 ? 9.227 -25.484 3.646 1 98.56 89 THR A O 1
ATOM 679 N N . CYS A 1 90 ? 8.219 -25.922 5.605 1 98.69 90 CYS A N 1
ATOM 680 C CA . CYS A 1 90 ? 6.957 -25.312 5.215 1 98.69 90 CYS A CA 1
ATOM 681 C C . CYS A 1 90 ? 6.953 -23.828 5.539 1 98.69 90 CYS A C 1
ATOM 683 O O . CYS A 1 90 ? 7.363 -23.422 6.629 1 98.69 90 CYS A O 1
ATOM 685 N N . PHE A 1 91 ? 6.594 -23.047 4.598 1 98.62 91 PHE A N 1
ATOM 686 C CA . PHE A 1 91 ? 6.328 -21.625 4.734 1 98.62 91 PHE A CA 1
ATOM 687 C C . PHE A 1 91 ? 4.84 -21.328 4.59 1 98.62 91 PHE A C 1
ATOM 689 O O . PHE A 1 91 ? 4.09 -22.156 4.066 1 98.62 91 PHE A O 1
ATOM 696 N N . GLN A 1 92 ? 4.414 -20.172 5.066 1 98.31 92 GLN A N 1
ATOM 697 C CA . GLN A 1 92 ? 3.039 -19.766 4.797 1 98.31 92 GLN A CA 1
ATOM 698 C C . GLN A 1 92 ? 2.893 -19.219 3.381 1 98.31 92 GLN A C 1
ATOM 700 O O . GLN A 1 92 ? 3.635 -18.328 2.975 1 98.31 92 GLN A O 1
ATOM 705 N N . ALA A 1 93 ? 1.929 -19.734 2.715 1 98.5 93 ALA A N 1
ATOM 706 C CA . ALA A 1 93 ? 1.695 -19.312 1.334 1 98.5 93 ALA A CA 1
ATOM 707 C C . ALA A 1 93 ? 0.859 -18.047 1.278 1 98.5 93 ALA A C 1
ATOM 709 O O . ALA A 1 93 ? 0.756 -17.406 0.227 1 98.5 93 ALA A O 1
ATOM 710 N N . ALA A 1 94 ? 0.298 -17.703 2.424 1 97.44 94 ALA A N 1
ATOM 711 C CA . ALA A 1 94 ? -0.495 -16.484 2.52 1 97.44 94 ALA A CA 1
ATOM 712 C C . ALA A 1 94 ? -1.578 -16.453 1.445 1 97.44 94 ALA A C 1
ATOM 714 O O . ALA A 1 94 ? -2.363 -17.391 1.314 1 97.44 94 ALA A O 1
ATOM 715 N N . SER A 1 95 ? -1.666 -15.453 0.625 1 96.94 95 SER A N 1
ATOM 716 C CA . SER A 1 95 ? -2.768 -15.25 -0.31 1 96.94 95 SER A CA 1
ATOM 717 C C . SER A 1 95 ? -2.779 -16.312 -1.396 1 96.94 95 SER A C 1
ATOM 719 O O . SER A 1 95 ? -3.773 -16.484 -2.105 1 96.94 95 SER A O 1
ATOM 721 N N . ILE A 1 96 ? -1.793 -17.016 -1.55 1 98.25 96 ILE A N 1
ATOM 722 C CA . ILE A 1 96 ? -1.847 -18.125 -2.506 1 98.25 96 ILE A CA 1
ATOM 723 C C . ILE A 1 96 ? -2.836 -19.188 -2.021 1 98.25 96 ILE A C 1
ATOM 725 O O . ILE A 1 96 ? -3.268 -20.031 -2.797 1 98.25 96 ILE A O 1
ATOM 729 N N . SER A 1 97 ? -3.227 -19.047 -0.804 1 98.5 97 SER A N 1
ATOM 730 C CA . SER A 1 97 ? -4.316 -19.859 -0.282 1 98.5 97 SER A CA 1
ATOM 731 C C . SER A 1 97 ? -5.602 -19.641 -1.078 1 98.5 97 SER A C 1
ATOM 733 O O . SER A 1 97 ? -6.41 -20.562 -1.23 1 98.5 97 SER A O 1
ATOM 735 N N . LYS A 1 98 ? -5.777 -18.5 -1.614 1 97.94 98 LYS A N 1
ATOM 736 C CA . LYS A 1 98 ? -6.996 -18.156 -2.334 1 97.94 98 LYS A CA 1
ATOM 737 C C . LYS A 1 98 ? -7.105 -18.922 -3.645 1 97.94 98 LYS A C 1
ATOM 739 O O . LYS A 1 98 ? -8.062 -19.688 -3.848 1 97.94 98 LYS A O 1
ATOM 744 N N . PRO A 1 99 ? -6.082 -18.859 -4.492 1 98.44 99 PRO A N 1
ATOM 745 C CA . PRO A 1 99 ? -6.203 -19.688 -5.688 1 98.44 99 PRO A CA 1
ATOM 746 C C . PRO A 1 99 ? -6.176 -21.188 -5.367 1 98.44 99 PRO A C 1
ATOM 748 O O . PRO A 1 99 ? -6.695 -22 -6.137 1 98.44 99 PRO A O 1
ATOM 751 N N . THR A 1 100 ? -5.582 -21.594 -4.238 1 98.88 100 THR A N 1
ATOM 752 C CA . THR A 1 100 ? -5.66 -22.984 -3.811 1 98.88 100 THR A CA 1
ATOM 753 C C . THR A 1 100 ? -7.102 -23.359 -3.486 1 98.88 100 THR A C 1
ATOM 755 O O . THR A 1 100 ? -7.598 -24.391 -3.959 1 98.88 100 THR A O 1
ATOM 758 N N . ALA A 1 101 ? -7.746 -22.547 -2.732 1 98.81 101 ALA A N 1
ATOM 759 C CA . ALA A 1 101 ? -9.156 -22.75 -2.432 1 98.81 101 ALA A CA 1
ATOM 760 C C . ALA A 1 101 ? -10 -22.719 -3.705 1 98.81 101 ALA A C 1
ATOM 762 O O . ALA A 1 101 ? -10.914 -23.531 -3.877 1 98.81 101 ALA A O 1
ATOM 763 N N . ALA A 1 102 ? -9.719 -21.797 -4.562 1 98.81 102 ALA A N 1
ATOM 764 C CA . ALA A 1 102 ? -10.43 -21.703 -5.836 1 98.81 102 ALA A CA 1
ATOM 765 C C . ALA A 1 102 ? -10.258 -22.984 -6.652 1 98.81 102 ALA A C 1
ATOM 767 O O . ALA A 1 102 ? -11.188 -23.422 -7.336 1 98.81 102 ALA A O 1
ATOM 768 N N . THR A 1 103 ? -9.094 -23.516 -6.59 1 98.81 103 THR A N 1
ATOM 769 C CA . THR A 1 103 ? -8.844 -24.766 -7.297 1 98.81 103 THR A CA 1
ATOM 770 C C . THR A 1 103 ? -9.734 -25.875 -6.758 1 98.81 103 THR A C 1
ATOM 772 O O . THR A 1 103 ? -10.25 -26.703 -7.523 1 98.81 103 THR A O 1
ATOM 775 N N . ALA A 1 104 ? -9.898 -25.938 -5.469 1 98.81 104 ALA A N 1
ATOM 776 C CA . ALA A 1 104 ? -10.82 -26.906 -4.891 1 98.81 104 ALA A CA 1
ATOM 777 C C . ALA A 1 104 ? -12.234 -26.719 -5.445 1 98.81 104 ALA A C 1
ATOM 779 O O . ALA A 1 104 ? -12.898 -27.688 -5.812 1 98.81 104 ALA A O 1
ATOM 780 N N . VAL A 1 105 ? -12.672 -25.484 -5.531 1 98.88 105 VAL A N 1
ATOM 781 C CA . VAL A 1 105 ? -13.984 -25.188 -6.086 1 98.88 105 VAL A CA 1
ATOM 782 C C . VAL A 1 105 ? -14.047 -25.625 -7.547 1 98.88 105 VAL A C 1
ATOM 784 O O . VAL A 1 105 ? -15.023 -26.25 -7.973 1 98.88 105 VAL A O 1
ATOM 787 N N . MET A 1 106 ? -13.023 -25.344 -8.289 1 98.75 106 MET A N 1
ATOM 788 C CA . MET A 1 106 ? -13 -25.688 -9.703 1 98.75 106 MET A CA 1
ATOM 789 C C . MET A 1 106 ? -13.008 -27.203 -9.898 1 98.75 106 MET A C 1
ATOM 791 O O . MET A 1 106 ? -13.547 -27.703 -10.875 1 98.75 106 MET A O 1
ATOM 795 N N . ARG A 1 107 ? -12.359 -27.953 -8.938 1 98.5 107 ARG A N 1
ATOM 796 C CA . ARG A 1 107 ? -12.469 -29.406 -8.938 1 98.5 107 ARG A CA 1
ATOM 797 C C . ARG A 1 107 ? -13.922 -29.844 -8.82 1 98.5 107 ARG A C 1
ATOM 799 O O . ARG A 1 107 ? -14.367 -30.75 -9.523 1 98.5 107 ARG A O 1
ATOM 806 N N . LEU A 1 108 ? -14.648 -29.234 -7.961 1 98.62 108 LEU A N 1
ATOM 807 C CA . LEU A 1 108 ? -16.062 -29.531 -7.773 1 98.62 108 LEU A CA 1
ATOM 808 C C . LEU A 1 108 ? -16.875 -29.156 -9.016 1 98.62 108 LEU A C 1
ATOM 810 O O . LEU A 1 108 ? -17.812 -29.859 -9.383 1 98.62 108 LEU A O 1
ATOM 814 N N . VAL A 1 109 ? -16.516 -28.078 -9.68 1 98.56 109 VAL A N 1
ATOM 815 C CA . VAL A 1 109 ? -17.156 -27.688 -10.93 1 98.56 109 VAL A CA 1
ATOM 816 C C . VAL A 1 109 ? -16.875 -28.734 -12 1 98.56 109 VAL A C 1
ATOM 818 O O . VAL A 1 109 ? -17.781 -29.156 -12.719 1 98.56 109 VAL A O 1
ATOM 821 N N . SER A 1 110 ? -15.633 -29.156 -12.055 1 97.75 110 SER A N 1
ATOM 822 C CA . SER A 1 110 ? -15.242 -30.188 -13.008 1 97.75 110 SER A CA 1
ATOM 823 C C . SER A 1 110 ? -16.031 -31.469 -12.789 1 97.75 110 SER A C 1
ATOM 825 O O . SER A 1 110 ? -16.312 -32.188 -13.742 1 97.75 110 SER A O 1
ATOM 827 N N . GLN A 1 111 ? -16.422 -31.734 -11.617 1 96.62 111 GLN A N 1
ATOM 828 C CA . GLN A 1 111 ? -17.156 -32.938 -11.242 1 96.62 111 GLN A CA 1
ATOM 829 C C . GLN A 1 111 ? -18.656 -32.75 -11.391 1 96.62 111 GLN A C 1
ATOM 831 O O . GLN A 1 111 ? -19.438 -33.656 -11.141 1 96.62 111 GLN A O 1
ATOM 836 N N . GLY A 1 112 ? -19.062 -31.531 -11.711 1 97.19 112 GLY A N 1
ATOM 837 C CA . GLY A 1 112 ? -20.469 -31.234 -11.914 1 97.19 112 GLY A CA 1
ATOM 838 C C . GLY A 1 112 ? -21.234 -31 -10.625 1 97.19 112 GLY A C 1
ATOM 839 O O . GLY A 1 112 ? -22.469 -30.984 -10.609 1 97.19 112 GLY A O 1
ATOM 840 N N . LYS A 1 113 ? -20.562 -30.812 -9.531 1 97.88 113 LYS A N 1
ATOM 841 C CA . LYS A 1 113 ? -21.188 -30.656 -8.219 1 97.88 113 LYS A CA 1
ATOM 842 C C . LYS A 1 113 ? -21.5 -29.188 -7.941 1 97.88 113 LYS A C 1
ATOM 844 O O . LYS A 1 113 ? -22.359 -28.875 -7.105 1 97.88 113 LYS A O 1
ATOM 849 N N . LEU A 1 114 ? -20.75 -28.281 -8.57 1 98.44 114 LEU A N 1
ATOM 850 C CA . LEU A 1 114 ? 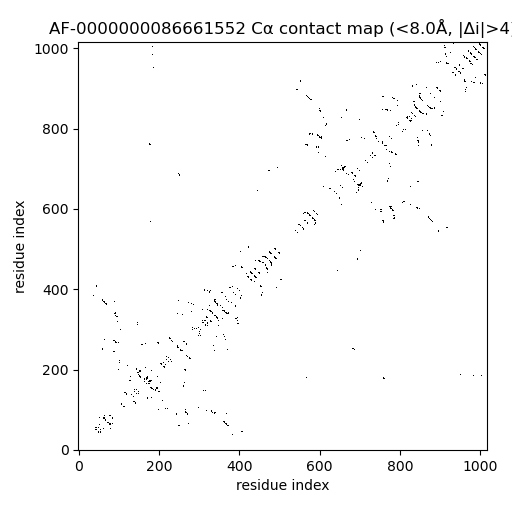-20.984 -26.844 -8.461 1 98.44 114 LEU A CA 1
ATOM 851 C C . LEU A 1 114 ? -20.938 -26.172 -9.836 1 98.44 114 LEU A C 1
ATOM 853 O O . LEU A 1 114 ? -20.469 -26.781 -10.805 1 98.44 114 LEU A O 1
ATOM 857 N N . SER A 1 115 ? -21.5 -25.047 -9.859 1 98.31 115 SER A N 1
ATOM 858 C CA . SER A 1 115 ? -21.391 -24.141 -10.992 1 98.31 115 SER A CA 1
ATOM 859 C C . SER A 1 115 ? -20.875 -22.766 -10.555 1 98.31 115 SER A C 1
ATOM 861 O O . SER A 1 115 ? -21.219 -22.297 -9.469 1 98.31 115 SER A O 1
ATOM 863 N N . LEU A 1 116 ? -20.078 -22.156 -11.422 1 98.06 116 LEU A N 1
ATOM 864 C CA . LEU A 1 116 ? -19.562 -20.828 -11.094 1 98.06 116 LEU A CA 1
ATOM 865 C C . LEU A 1 116 ? -20.688 -19.812 -10.992 1 98.06 116 LEU A C 1
ATOM 867 O O . LEU A 1 116 ? -20.516 -18.75 -10.406 1 98.06 116 LEU A O 1
ATOM 871 N N . ASP A 1 117 ? -21.844 -20.109 -11.492 1 97.81 117 ASP A N 1
ATOM 872 C CA . ASP A 1 117 ? -22.969 -19.172 -11.492 1 97.81 117 ASP A CA 1
ATOM 873 C C . ASP A 1 117 ? -23.922 -19.469 -10.336 1 97.81 117 ASP A C 1
ATOM 875 O O . ASP A 1 117 ? -24.953 -18.797 -10.18 1 97.81 117 ASP A O 1
ATOM 879 N N . ASP A 1 118 ? -23.562 -20.438 -9.508 1 98.38 118 ASP A N 1
ATOM 880 C CA . ASP A 1 118 ? -24.359 -20.734 -8.32 1 98.38 118 ASP A CA 1
ATOM 881 C C . ASP A 1 118 ? -24.391 -19.547 -7.367 1 98.38 118 ASP A C 1
ATOM 883 O O . ASP A 1 118 ? -23.359 -18.891 -7.164 1 98.38 118 ASP A O 1
ATOM 887 N N . LYS A 1 119 ? -25.5 -19.234 -6.816 1 98.12 119 LYS A N 1
ATOM 888 C CA . LYS A 1 119 ? -25.703 -18.234 -5.766 1 98.12 119 LYS A CA 1
ATOM 889 C C . LYS A 1 119 ? -25.828 -18.906 -4.398 1 98.12 119 LYS A C 1
ATOM 891 O O . LYS A 1 119 ? -26.875 -19.453 -4.059 1 98.12 119 LYS A O 1
ATOM 896 N N . LEU A 1 120 ? -24.797 -18.797 -3.562 1 96.25 120 LEU A N 1
ATOM 897 C CA . LEU A 1 120 ? -24.703 -19.734 -2.447 1 96.25 120 LEU A CA 1
ATOM 898 C C . LEU A 1 120 ? -24.641 -18.984 -1.117 1 96.25 120 LEU A C 1
ATOM 900 O O . LEU A 1 120 ? -24.422 -19.594 -0.069 1 96.25 120 LEU A O 1
ATOM 904 N N . LEU A 1 121 ? -24.859 -17.656 -1.067 1 98.06 121 LEU A N 1
ATOM 905 C CA . LEU A 1 121 ? -24.672 -16.906 0.167 1 98.06 121 LEU A CA 1
ATOM 906 C C . LEU A 1 121 ? -25.719 -17.281 1.204 1 98.06 121 LEU A C 1
ATOM 908 O O . LEU A 1 121 ? -25.547 -17.031 2.396 1 98.06 121 LEU A O 1
ATOM 912 N N . HIS A 1 122 ? -26.828 -17.875 0.764 1 96.31 122 HIS A N 1
ATOM 913 C CA . HIS A 1 122 ? -27.859 -18.297 1.694 1 96.31 122 HIS A CA 1
ATOM 914 C C . HIS A 1 122 ? -27.359 -19.438 2.59 1 96.31 122 HIS A C 1
ATOM 916 O O . HIS A 1 122 ? -28 -19.75 3.598 1 96.31 122 HIS A O 1
ATOM 922 N N . HIS A 1 123 ? -26.25 -20.125 2.268 1 97.56 123 HIS A N 1
ATOM 923 C CA . HIS A 1 123 ? -25.672 -21.172 3.1 1 97.56 123 HIS A CA 1
ATOM 924 C C . HIS A 1 123 ? -24.922 -20.578 4.289 1 97.56 123 HIS A C 1
ATOM 926 O O . HIS A 1 123 ? -24.562 -21.297 5.223 1 97.56 123 HIS A O 1
ATOM 932 N N . LEU A 1 124 ? -24.625 -19.297 4.324 1 98.25 124 LEU A N 1
ATOM 933 C CA . LEU A 1 124 ? -23.969 -18.656 5.453 1 98.25 124 LEU A CA 1
ATOM 934 C C . LEU A 1 124 ? -24.859 -18.656 6.684 1 98.25 124 LEU A C 1
ATOM 936 O O . LEU A 1 124 ? -26.094 -18.672 6.562 1 98.25 124 LEU A O 1
ATOM 940 N N . PRO A 1 125 ? -24.188 -18.656 7.883 1 97.88 125 PRO A N 1
ATOM 941 C CA . PRO A 1 125 ? -25.031 -18.438 9.062 1 97.88 125 PRO A CA 1
ATOM 942 C C . PRO A 1 125 ? -25.906 -17.188 8.938 1 97.88 125 PRO A C 1
ATOM 944 O O . PRO A 1 125 ? -25.453 -16.172 8.398 1 97.88 125 PRO A O 1
ATOM 947 N N . GLU A 1 126 ? -27.062 -17.219 9.461 1 97.5 126 GLU A N 1
ATOM 948 C CA . GLU A 1 126 ? -28.062 -16.156 9.289 1 97.5 126 GLU A CA 1
ATOM 949 C C . GLU A 1 126 ? -27.531 -14.828 9.828 1 97.5 126 GLU A C 1
ATOM 951 O O . GLU A 1 126 ? -27.719 -13.781 9.195 1 97.5 126 GLU A O 1
ATOM 956 N N . GLU A 1 127 ? -26.938 -14.859 10.961 1 96.94 127 GLU A N 1
ATOM 957 C CA . GLU A 1 127 ? -26.438 -13.633 11.57 1 96.94 127 GLU A CA 1
ATOM 958 C C . GLU A 1 127 ? -25.438 -12.93 10.656 1 96.94 127 GLU A C 1
ATOM 960 O O . GLU A 1 127 ? -25.438 -11.703 10.562 1 96.94 127 GLU A O 1
ATOM 965 N N . LEU A 1 128 ? -24.562 -13.703 10.031 1 97.19 128 LEU A N 1
ATOM 966 C CA . LEU A 1 128 ? -23.578 -13.125 9.109 1 97.19 128 LEU A CA 1
ATOM 967 C C . LEU A 1 128 ? -24.266 -12.609 7.852 1 97.19 128 LEU A C 1
ATOM 969 O O . LEU A 1 128 ? -24.031 -11.477 7.43 1 97.19 128 LEU A O 1
ATOM 973 N N . PHE A 1 129 ? -25.156 -13.398 7.266 1 97.5 129 PHE A N 1
ATOM 974 C CA . PHE A 1 129 ? -25.859 -13.016 6.051 1 97.5 129 PHE A CA 1
ATOM 975 C C . PHE A 1 129 ? -26.578 -11.68 6.238 1 97.5 129 PHE A C 1
ATOM 977 O O . PHE A 1 129 ? -26.469 -10.797 5.391 1 97.5 129 PHE A O 1
ATOM 984 N N . LEU A 1 130 ? -27.188 -11.508 7.34 1 95.31 130 LEU A N 1
ATOM 985 C CA . LEU A 1 130 ? -27.969 -10.305 7.609 1 95.31 130 LEU A CA 1
ATOM 986 C C . LEU A 1 130 ? -27.047 -9.109 7.848 1 95.31 130 LEU A C 1
ATOM 988 O O . LEU A 1 130 ? -27.438 -7.965 7.582 1 95.31 130 LEU A O 1
ATOM 992 N N . ASN A 1 131 ? -25.906 -9.383 8.289 1 94 131 ASN A N 1
ATOM 993 C CA . ASN A 1 131 ? -24.953 -8.32 8.609 1 94 131 ASN A CA 1
ATOM 994 C C . ASN A 1 131 ? -24.234 -7.824 7.367 1 94 131 ASN A C 1
ATOM 996 O O . ASN A 1 131 ? -23.641 -6.742 7.379 1 94 131 ASN A O 1
ATOM 1000 N N . LEU A 1 132 ? -24.25 -8.555 6.285 1 96.19 132 LEU A N 1
ATOM 1001 C CA . LEU A 1 132 ? -23.422 -8.281 5.117 1 96.19 132 LEU A CA 1
ATOM 1002 C C . LEU A 1 132 ? -24.016 -7.137 4.293 1 96.19 132 LEU A C 1
ATOM 1004 O O . LEU A 1 132 ? -23.281 -6.441 3.582 1 96.19 132 LEU A O 1
ATOM 1008 N N . GLY A 1 133 ? -25.297 -6.992 4.281 1 93.88 133 GLY A N 1
ATOM 1009 C CA . GLY A 1 133 ? -25.938 -5.973 3.461 1 93.88 133 GLY A CA 1
ATOM 1010 C C . GLY A 1 133 ? -27.344 -6.34 3.045 1 93.88 133 GLY A C 1
ATOM 1011 O O . GLY A 1 133 ? -27.953 -7.25 3.617 1 93.88 133 GLY A O 1
ATOM 1012 N N . PRO A 1 134 ? -27.906 -5.629 2.053 1 92.81 134 PRO A N 1
ATOM 1013 C CA . PRO A 1 134 ? -29.281 -5.895 1.622 1 92.81 134 PRO A CA 1
ATOM 1014 C C . PRO A 1 134 ? -29.438 -7.266 0.97 1 92.81 134 PRO A C 1
ATOM 1016 O O . PRO A 1 134 ? -28.734 -7.574 -0.003 1 92.81 134 PRO A O 1
ATOM 1019 N N . PRO A 1 135 ? -30.391 -8 1.391 1 94.56 135 PRO A N 1
ATOM 1020 C CA . PRO A 1 135 ? -30.562 -9.359 0.868 1 94.56 135 PRO A CA 1
ATOM 1021 C C . PRO A 1 135 ? -30.812 -9.383 -0.639 1 94.56 135 PRO A C 1
ATOM 1023 O O . PRO A 1 135 ? -30.375 -10.312 -1.324 1 94.56 135 PRO A O 1
ATOM 1026 N N . THR A 1 136 ? -31.484 -8.352 -1.168 1 93.44 136 THR A N 1
ATOM 1027 C CA . THR A 1 136 ? -31.828 -8.328 -2.588 1 93.44 136 THR A CA 1
ATOM 1028 C C . THR A 1 136 ? -30.562 -8.305 -3.441 1 93.44 136 THR A C 1
ATOM 1030 O O . THR A 1 136 ? -30.531 -8.852 -4.547 1 93.44 136 THR A O 1
ATOM 1033 N N . ILE A 1 137 ? -29.578 -7.738 -2.961 1 96.06 137 ILE A N 1
ATOM 1034 C CA . ILE A 1 137 ? -28.297 -7.688 -3.678 1 96.06 137 ILE A CA 1
ATOM 1035 C C . ILE A 1 137 ? -27.484 -8.945 -3.381 1 96.06 137 ILE A C 1
ATOM 1037 O O . ILE A 1 137 ? -26.953 -9.57 -4.293 1 96.06 137 ILE A O 1
ATOM 1041 N N . LEU A 1 138 ? -27.469 -9.375 -2.121 1 97.25 138 LEU A N 1
ATOM 1042 C CA . LEU A 1 138 ? -26.672 -10.516 -1.682 1 97.25 138 LEU A CA 1
ATOM 1043 C C . LEU A 1 138 ? -27.078 -11.781 -2.432 1 97.25 138 LEU A C 1
ATOM 1045 O O . LEU A 1 138 ? -26.234 -12.602 -2.783 1 97.25 138 LEU A O 1
ATOM 1049 N N . LYS A 1 139 ? -28.328 -11.898 -2.713 1 96.69 139 LYS A N 1
ATOM 1050 C CA . LYS A 1 139 ? -28.859 -13.094 -3.346 1 96.69 139 LYS A CA 1
ATOM 1051 C C . LYS A 1 139 ? -28.422 -13.188 -4.805 1 96.69 139 LYS A C 1
ATOM 1053 O O . LYS A 1 139 ? -28.578 -14.234 -5.441 1 96.69 139 LYS A O 1
ATOM 1058 N N . GLN A 1 140 ? -27.859 -12.141 -5.32 1 96.56 140 GLN A N 1
ATOM 1059 C CA . GLN A 1 140 ? -27.422 -12.141 -6.711 1 96.56 140 GLN A CA 1
ATOM 1060 C C . GLN A 1 140 ? -25.922 -12.461 -6.824 1 96.56 140 GLN A C 1
ATOM 1062 O O . GLN A 1 140 ? -25.422 -12.688 -7.922 1 96.56 140 GLN A O 1
ATOM 1067 N N . ILE A 1 141 ? -25.25 -12.555 -5.781 1 98 141 ILE A N 1
ATOM 1068 C CA . ILE A 1 141 ? -23.812 -12.797 -5.801 1 98 141 ILE A CA 1
ATOM 1069 C C . ILE A 1 141 ? -23.547 -14.266 -6.105 1 98 141 ILE A C 1
ATOM 1071 O O . ILE A 1 141 ? -24.094 -15.156 -5.457 1 98 141 ILE A O 1
ATOM 1075 N N . THR A 1 142 ? -22.719 -14.477 -7.094 1 98.12 142 THR A N 1
ATOM 1076 C CA . THR A 1 142 ? -22.391 -15.828 -7.539 1 98.12 142 THR A CA 1
ATOM 1077 C C . THR A 1 142 ? -21.047 -16.266 -6.996 1 98.12 142 THR A C 1
ATOM 1079 O O . THR A 1 142 ? -20.297 -15.453 -6.449 1 98.12 142 THR A O 1
ATOM 1082 N N . LEU A 1 143 ? -20.828 -17.594 -7.184 1 98.31 143 LEU A N 1
ATOM 1083 C CA . LEU A 1 143 ? -19.5 -18.141 -6.871 1 98.31 143 LEU A CA 1
ATOM 1084 C C . LEU A 1 143 ? -18.422 -17.453 -7.707 1 98.31 143 LEU A C 1
ATOM 1086 O O . LEU A 1 143 ? -17.328 -17.203 -7.211 1 98.31 143 LEU A O 1
ATOM 1090 N N . ARG A 1 144 ? -18.688 -17.172 -8.961 1 97.69 144 ARG A N 1
ATOM 1091 C CA . ARG A 1 144 ? -17.766 -16.453 -9.836 1 97.69 144 ARG A CA 1
ATOM 1092 C C . ARG A 1 144 ? -17.391 -15.102 -9.242 1 97.69 144 ARG A C 1
ATOM 1094 O O . ARG A 1 144 ? -16.219 -14.719 -9.258 1 97.69 144 ARG A O 1
ATOM 1101 N N . HIS A 1 145 ? -18.359 -14.406 -8.688 1 97.5 145 HIS A N 1
ATOM 1102 C CA . HIS A 1 145 ? -18.094 -13.109 -8.07 1 97.5 145 HIS A CA 1
ATOM 1103 C C . HIS A 1 145 ? -17.125 -13.25 -6.898 1 97.5 145 HIS A C 1
ATOM 1105 O O . HIS A 1 145 ? -16.188 -12.453 -6.758 1 97.5 145 HIS A O 1
ATOM 1111 N N . LEU A 1 146 ? -17.359 -14.227 -6.059 1 98.06 146 LEU A N 1
ATOM 1112 C CA . LEU A 1 146 ? -16.5 -14.445 -4.906 1 98.06 146 LEU A CA 1
ATOM 1113 C C . LEU A 1 146 ? -15.07 -14.766 -5.348 1 98.06 146 LEU A C 1
ATOM 1115 O O . LEU A 1 146 ? -14.109 -14.172 -4.852 1 98.06 146 LEU A O 1
ATOM 1119 N N . LEU A 1 147 ? -14.93 -15.586 -6.332 1 98.25 147 LEU A N 1
ATOM 1120 C CA . LEU A 1 147 ? -13.633 -16.141 -6.711 1 98.25 147 LEU A CA 1
ATOM 1121 C C . LEU A 1 147 ? -12.836 -15.125 -7.531 1 98.25 147 LEU A C 1
ATOM 1123 O O . LEU A 1 147 ? -11.617 -15.25 -7.664 1 98.25 147 LEU A O 1
ATOM 1127 N N . THR A 1 148 ? -13.5 -14.156 -8.141 1 96.56 148 THR A N 1
ATOM 1128 C CA . THR A 1 148 ? -12.82 -13.172 -8.977 1 96.56 148 THR A CA 1
ATOM 1129 C C . THR A 1 148 ? -12.711 -11.836 -8.25 1 96.56 148 THR A C 1
ATOM 1131 O O . THR A 1 148 ? -12.336 -10.828 -8.859 1 96.56 148 THR A O 1
ATOM 1134 N N . HIS A 1 149 ? -13.07 -11.82 -6.984 1 95.12 149 HIS A N 1
ATOM 1135 C CA . HIS A 1 149 ? -13 -10.617 -6.164 1 95.12 149 HIS A CA 1
ATOM 1136 C C . HIS A 1 149 ? -13.852 -9.492 -6.758 1 95.12 149 HIS A C 1
ATOM 1138 O O . HIS A 1 149 ? -13.445 -8.328 -6.746 1 95.12 149 HIS A O 1
ATOM 1144 N N . THR A 1 150 ? -14.961 -9.867 -7.309 1 95.25 150 THR A N 1
ATOM 1145 C CA . THR A 1 150 ? -15.844 -8.859 -7.879 1 95.25 150 THR A CA 1
ATOM 1146 C C . THR A 1 150 ? -17.188 -8.836 -7.148 1 95.25 150 THR A C 1
ATOM 1148 O O . THR A 1 150 ? -18.156 -8.281 -7.656 1 95.25 150 THR A O 1
ATOM 1151 N N . ALA A 1 151 ? -17.234 -9.461 -5.949 1 96.19 151 ALA A N 1
ATOM 1152 C CA . ALA A 1 151 ? -18.484 -9.539 -5.207 1 96.19 151 ALA A CA 1
ATOM 1153 C C . ALA A 1 151 ? -18.859 -8.195 -4.594 1 96.19 151 ALA A C 1
ATOM 1155 O O . ALA A 1 151 ? -20.016 -7.93 -4.301 1 96.19 151 ALA A O 1
ATOM 1156 N N . GLY A 1 152 ? -17.859 -7.363 -4.301 1 95.5 152 GLY A N 1
ATOM 1157 C CA . GLY A 1 152 ? -18.141 -6.023 -3.812 1 95.5 152 GLY A CA 1
ATOM 1158 C C . GLY A 1 152 ? -18.016 -5.898 -2.307 1 95.5 152 GLY A C 1
ATOM 1159 O O . GLY A 1 152 ? -18.328 -4.855 -1.734 1 95.5 152 GLY A O 1
ATOM 1160 N N . PHE A 1 153 ? -17.547 -6.945 -1.639 1 95.25 153 PHE A N 1
ATOM 1161 C CA . PHE A 1 153 ? -17.359 -6.887 -0.193 1 95.25 153 PHE A CA 1
ATOM 1162 C C . PHE A 1 153 ? -16.109 -6.105 0.167 1 95.25 153 PHE A C 1
ATOM 1164 O O . PHE A 1 153 ? -15.266 -5.844 -0.694 1 95.25 153 PHE A O 1
ATOM 1171 N N . ARG A 1 154 ? -16.094 -5.75 1.456 1 85.69 154 ARG A N 1
ATOM 1172 C CA . ARG A 1 154 ? -14.992 -4.941 1.971 1 85.69 154 ARG A CA 1
ATOM 1173 C C . ARG A 1 154 ? -13.688 -5.727 1.979 1 85.69 154 ARG A C 1
ATOM 1175 O O . ARG A 1 154 ? -13.703 -6.957 2.064 1 85.69 154 ARG A O 1
ATOM 1182 N N . THR A 1 155 ? -12.625 -5.02 1.891 1 66.06 155 THR A N 1
ATOM 1183 C CA . THR A 1 155 ? -11.289 -5.609 1.817 1 66.06 155 THR A CA 1
ATOM 1184 C C . THR A 1 155 ? -10.578 -5.5 3.16 1 66.06 155 THR A C 1
ATOM 1186 O O . THR A 1 155 ? -9.852 -4.531 3.408 1 66.06 155 THR A O 1
ATOM 1189 N N . SER A 1 156 ? -11.016 -6.312 4.031 1 67.19 156 SER A N 1
ATOM 1190 C CA . SER A 1 156 ? -10.297 -6.23 5.301 1 67.19 156 SER A CA 1
ATOM 1191 C C . SER A 1 156 ? -8.969 -6.977 5.234 1 67.19 156 SER A C 1
ATOM 1193 O O . SER A 1 156 ? -8.844 -7.977 4.523 1 67.19 156 SER A O 1
ATOM 1195 N N . ALA A 1 157 ? -7.895 -6.375 5.785 1 74 157 ALA A N 1
ATOM 1196 C CA . ALA A 1 157 ? -6.613 -7.07 5.871 1 74 157 ALA A CA 1
ATOM 1197 C C . ALA A 1 157 ? -6.598 -8.055 7.039 1 74 157 ALA A C 1
ATOM 1199 O O . ALA A 1 157 ? -6.875 -7.672 8.18 1 74 157 ALA A O 1
ATOM 1200 N N . TYR A 1 158 ? -6.469 -9.312 6.797 1 88.25 158 TYR A N 1
ATOM 1201 C CA . TYR A 1 158 ? -6.367 -10.328 7.836 1 88.25 158 TYR A CA 1
ATOM 1202 C C . TYR A 1 158 ? -4.93 -10.477 8.312 1 88.25 158 TYR A C 1
ATOM 1204 O O . TYR A 1 158 ? -4.113 -11.133 7.66 1 88.25 158 TYR A O 1
ATOM 1212 N N . THR A 1 159 ? -4.629 -9.914 9.477 1 89.81 159 THR A N 1
ATOM 1213 C CA . THR A 1 159 ? -3.262 -9.844 9.977 1 89.81 159 THR A CA 1
ATOM 1214 C C . THR A 1 159 ? -2.881 -11.125 10.711 1 89.81 159 THR A C 1
ATOM 1216 O O . THR A 1 159 ? -1.705 -11.359 11 1 89.81 159 THR A O 1
ATOM 1219 N N . GLY A 1 160 ? -3.846 -11.969 10.992 1 94 160 GLY A N 1
ATOM 1220 C CA . GLY A 1 160 ? -3.592 -13.195 11.734 1 94 160 GLY A CA 1
ATOM 1221 C C . GLY A 1 160 ? -3.498 -12.984 13.234 1 94 160 GLY A C 1
ATOM 1222 O O . GLY A 1 160 ? -3.752 -11.883 13.727 1 94 160 GLY A O 1
ATOM 1223 N N . TYR A 1 161 ? -3.248 -14.117 13.953 1 94.62 161 TYR A N 1
ATOM 1224 C CA . TYR A 1 161 ? -3.285 -14.117 15.414 1 94.62 161 TYR A CA 1
ATOM 1225 C C . TYR A 1 161 ? -2.117 -14.906 15.992 1 94.62 161 TYR A C 1
ATOM 1227 O O . TYR A 1 161 ? -1.832 -16.016 15.547 1 94.62 161 TYR A O 1
ATOM 1235 N N . ALA A 1 162 ? -1.471 -14.281 16.984 1 91.25 162 ALA A N 1
ATOM 1236 C CA . ALA A 1 162 ? -0.401 -14.992 17.672 1 91.25 162 ALA A CA 1
ATOM 1237 C C . ALA A 1 162 ? -0.965 -16.109 18.562 1 91.25 162 ALA A C 1
ATOM 1239 O O . ALA A 1 162 ? -0.396 -17.203 18.625 1 91.25 162 ALA A O 1
ATOM 1240 N N . ASN A 1 163 ? -1.977 -15.711 19.234 1 86.81 163 ASN A N 1
ATOM 1241 C CA . ASN A 1 163 ? -2.676 -16.609 20.141 1 86.81 163 ASN A CA 1
ATOM 1242 C C . ASN A 1 163 ? -4.176 -16.328 20.156 1 86.81 163 ASN A C 1
ATOM 1244 O O . ASN A 1 163 ? -4.641 -15.359 19.562 1 86.81 163 ASN A O 1
ATOM 1248 N N . ASN A 1 164 ? -4.938 -17.172 20.734 1 81.75 164 ASN A N 1
ATOM 1249 C CA . ASN A 1 164 ? -6.371 -16.984 20.922 1 81.75 164 ASN A CA 1
ATOM 1250 C C . ASN A 1 164 ? -7.074 -16.641 19.609 1 81.75 164 ASN A C 1
ATOM 1252 O O . ASN A 1 164 ? -7.82 -15.664 19.547 1 81.75 164 ASN A O 1
ATOM 1256 N N . MET A 1 165 ? -6.879 -17.438 18.688 1 88.5 165 MET A N 1
ATOM 1257 C CA . MET A 1 165 ? -7.43 -17.219 17.344 1 88.5 165 MET A CA 1
ATOM 1258 C C . MET A 1 165 ? -8.945 -17.375 17.344 1 88.5 165 MET A C 1
ATOM 1260 O O . MET A 1 165 ? -9.461 -18.406 17.797 1 88.5 165 MET A O 1
ATOM 1264 N N . PRO A 1 166 ? -9.695 -16.344 16.953 1 94.25 166 PRO A N 1
ATOM 1265 C CA . PRO A 1 166 ? -11.141 -16.531 16.781 1 94.25 166 PRO A CA 1
ATOM 1266 C C . PRO A 1 166 ? -11.477 -17.438 15.602 1 94.25 166 PRO A C 1
ATOM 1268 O O . PRO A 1 166 ? -10.578 -17.891 14.883 1 94.25 166 PRO A O 1
ATOM 1271 N N . SER A 1 167 ? -12.797 -17.781 15.547 1 95.44 167 SER A N 1
ATOM 1272 C CA . SER A 1 167 ? -13.25 -18.5 14.352 1 95.44 167 SER A CA 1
ATOM 1273 C C . SER A 1 167 ? -13.312 -17.562 13.148 1 95.44 167 SER A C 1
ATOM 1275 O O . SER A 1 167 ? -13.305 -16.344 13.305 1 95.44 167 SER A O 1
ATOM 1277 N N . ALA A 1 168 ? -13.375 -18.172 11.977 1 95.5 168 ALA A N 1
ATOM 1278 C CA . ALA A 1 168 ? -13.562 -17.375 10.773 1 95.5 168 ALA A CA 1
ATOM 1279 C C . ALA A 1 168 ? -14.844 -16.547 10.852 1 95.5 168 ALA A C 1
ATOM 1281 O O . ALA A 1 168 ? -14.867 -15.383 10.445 1 95.5 168 ALA A O 1
ATOM 1282 N N . LEU A 1 169 ? -15.906 -17.141 11.367 1 96.75 169 LEU A N 1
ATOM 1283 C CA . LEU A 1 169 ? -17.172 -16.438 11.555 1 96.75 169 LEU A CA 1
ATOM 1284 C C . LEU A 1 169 ? -17 -15.234 12.469 1 96.75 169 LEU A C 1
ATOM 1286 O O . LEU A 1 169 ? -17.484 -14.141 12.172 1 96.75 169 LEU A O 1
ATOM 1290 N N . ASP A 1 170 ? -16.281 -15.43 13.539 1 95.94 170 ASP A N 1
ATOM 1291 C CA . ASP A 1 170 ? -16.078 -14.352 14.492 1 95.94 170 ASP A CA 1
ATOM 1292 C C . ASP A 1 170 ? -15.258 -13.219 13.867 1 95.94 170 ASP A C 1
ATOM 1294 O O . ASP A 1 170 ? -15.531 -12.039 14.109 1 95.94 170 ASP A O 1
ATOM 1298 N N . THR A 1 171 ? -14.242 -13.578 13.086 1 94.5 171 THR A N 1
ATOM 1299 C CA . THR A 1 171 ? -13.469 -12.555 12.383 1 94.5 171 THR A CA 1
ATOM 1300 C C . THR A 1 171 ? -14.359 -11.758 11.438 1 94.5 171 THR A C 1
ATOM 1302 O O . THR A 1 171 ? -14.266 -10.531 11.367 1 94.5 171 THR A O 1
ATOM 1305 N N . LEU A 1 172 ? -15.305 -12.43 10.727 1 95.88 172 LEU A N 1
ATOM 1306 C CA . LEU A 1 172 ? -16.188 -11.797 9.75 1 95.88 172 LEU A CA 1
ATOM 1307 C C . LEU A 1 172 ? -17.188 -10.891 10.438 1 95.88 172 LEU A C 1
ATOM 1309 O O . LEU A 1 172 ? -17.766 -10 9.812 1 95.88 172 LEU A O 1
ATOM 1313 N N . LEU A 1 173 ? -17.406 -11.102 11.758 1 95.56 173 LEU A N 1
ATOM 1314 C CA . LEU A 1 173 ? -18.438 -10.352 12.477 1 95.56 173 LEU A CA 1
ATOM 1315 C C . LEU A 1 173 ? -17.797 -9.375 13.469 1 95.56 173 LEU A C 1
ATOM 1317 O O . LEU A 1 173 ? -18.516 -8.719 14.234 1 95.56 173 LEU A O 1
ATOM 1321 N N . ASP A 1 174 ? -16.469 -9.281 13.484 1 93.25 174 ASP A N 1
ATOM 1322 C CA . ASP A 1 174 ? -15.734 -8.414 14.398 1 93.25 174 ASP A CA 1
ATOM 1323 C C . ASP A 1 174 ? -16.156 -8.672 15.852 1 93.25 174 ASP A C 1
ATOM 1325 O O . ASP A 1 174 ? -16.562 -7.746 16.547 1 93.25 174 ASP A O 1
ATOM 1329 N N . ARG A 1 175 ? -15.984 -9.875 16.25 1 93.25 175 ARG A N 1
ATOM 1330 C CA . ARG A 1 175 ? -16.312 -10.227 17.625 1 93.25 175 ARG A CA 1
ATOM 1331 C C . ARG A 1 175 ? -15.359 -11.289 18.172 1 93.25 175 ARG A C 1
ATOM 1333 O O . ARG A 1 175 ? -14.555 -11.844 17.422 1 93.25 175 ARG A O 1
ATOM 1340 N N . ASN A 1 176 ? -15.281 -11.477 19.438 1 93.25 176 ASN A N 1
ATOM 1341 C CA . ASN A 1 176 ? -14.5 -12.477 20.141 1 93.25 176 ASN A CA 1
ATOM 1342 C C . ASN A 1 176 ? -13.016 -12.367 19.828 1 93.25 176 ASN A C 1
ATOM 1344 O O . ASN A 1 176 ? -12.359 -13.375 19.547 1 93.25 176 ASN A O 1
ATOM 1348 N N . GLY A 1 177 ? -12.555 -11.102 19.734 1 91.56 177 GLY A N 1
ATOM 1349 C CA . GLY A 1 177 ? -11.133 -10.852 19.562 1 91.56 177 GLY A CA 1
ATOM 1350 C C . GLY A 1 177 ? -10.742 -10.656 18.109 1 91.56 177 GLY A C 1
ATOM 1351 O O . GLY A 1 177 ? -9.555 -10.688 17.766 1 91.56 177 GLY A O 1
ATOM 1352 N N . GLY A 1 178 ? -11.695 -10.516 17.234 1 91.62 178 GLY A N 1
ATOM 1353 C CA . GLY A 1 178 ? -11.398 -10.242 15.828 1 91.62 178 GLY A CA 1
ATOM 1354 C C . GLY A 1 178 ? -10.617 -8.961 15.625 1 91.62 178 GLY A C 1
ATOM 1355 O O . GLY A 1 178 ? -10.852 -7.965 16.312 1 91.62 178 GLY A O 1
ATOM 1356 N N . HIS A 1 179 ? -9.695 -9.031 14.68 1 91.31 179 HIS A N 1
ATOM 1357 C CA . HIS A 1 179 ? -8.812 -7.895 14.422 1 91.31 179 HIS A CA 1
ATOM 1358 C C . HIS A 1 179 ? -9.32 -7.047 13.266 1 91.31 179 HIS A C 1
ATOM 1360 O O . HIS A 1 179 ? -8.672 -6.082 12.859 1 91.31 179 HIS A O 1
ATOM 1366 N N . ASN A 1 180 ? -10.445 -7.371 12.719 1 90.5 180 ASN A N 1
ATOM 1367 C CA . ASN A 1 180 ? -11 -6.664 11.57 1 90.5 180 ASN A CA 1
ATOM 1368 C C . ASN A 1 180 ? -12.43 -6.195 11.828 1 90.5 180 ASN A C 1
ATOM 1370 O O . ASN A 1 180 ? -13.18 -6.855 12.547 1 90.5 180 ASN A O 1
ATOM 1374 N N . ILE A 1 181 ? -12.766 -5.109 11.203 1 91.5 181 ILE A N 1
ATOM 1375 C CA . ILE A 1 181 ? -14.156 -4.676 11.273 1 91.5 181 ILE A CA 1
ATOM 1376 C C . ILE A 1 181 ? -15.047 -5.699 10.57 1 91.5 181 ILE A C 1
ATOM 1378 O O . ILE A 1 181 ? -14.578 -6.465 9.727 1 91.5 181 ILE A O 1
ATOM 1382 N N . ALA A 1 182 ? -16.297 -5.68 10.945 1 93.56 182 ALA A N 1
ATOM 1383 C CA . ALA A 1 182 ? -17.234 -6.633 10.359 1 93.56 182 ALA A CA 1
ATOM 1384 C C . ALA A 1 182 ? -17.297 -6.488 8.844 1 93.56 182 ALA A C 1
ATOM 1386 O O . ALA A 1 182 ? -17.281 -5.371 8.32 1 93.56 182 ALA A O 1
ATOM 1387 N N . GLU A 1 183 ? -17.359 -7.641 8.156 1 94.75 183 GLU A N 1
ATOM 1388 C CA . GLU A 1 183 ? -17.469 -7.641 6.699 1 94.75 183 GLU A CA 1
ATOM 1389 C C . GLU A 1 183 ? -18.797 -7.055 6.25 1 94.75 183 GLU A C 1
ATOM 1391 O O . GLU A 1 183 ? -19.781 -7.066 7.008 1 94.75 183 GLU A O 1
ATOM 1396 N N . GLY A 1 184 ? -18.812 -6.516 5.051 1 94.81 184 GLY A N 1
ATOM 1397 C CA . GLY A 1 184 ? -20.016 -5.922 4.508 1 94.81 184 GLY A CA 1
ATOM 1398 C C . GLY A 1 184 ? -19.891 -5.535 3.047 1 94.81 184 GLY A C 1
ATOM 1399 O O . GLY A 1 184 ? -18.781 -5.32 2.551 1 94.81 184 GLY A O 1
ATOM 1400 N N . LEU A 1 185 ? -21.062 -5.504 2.445 1 95.81 185 LEU A N 1
ATOM 1401 C CA . LEU A 1 185 ? -21.125 -5.109 1.043 1 95.81 185 LEU A CA 1
ATOM 1402 C C . LEU A 1 185 ? -20.797 -3.629 0.879 1 95.81 185 LEU A C 1
ATOM 1404 O O . LEU A 1 185 ? -21.312 -2.785 1.606 1 95.81 185 LEU A O 1
ATOM 1408 N N . THR A 1 186 ? -19.969 -3.283 -0.05 1 94.12 186 THR A N 1
ATOM 1409 C CA . THR A 1 186 ? -19.547 -1.909 -0.281 1 94.12 186 THR A CA 1
ATOM 1410 C C . THR A 1 186 ? -19.828 -1.488 -1.72 1 94.12 186 THR A C 1
ATOM 1412 O O . THR A 1 186 ? -20.141 -0.326 -1.981 1 94.12 186 THR A O 1
ATOM 1415 N N . LEU A 1 187 ? -19.672 -2.346 -2.631 1 95.5 187 LEU A N 1
ATOM 1416 C CA . LEU A 1 187 ? -19.969 -2.123 -4.043 1 95.5 187 LEU A CA 1
ATOM 1417 C C . LEU A 1 187 ? -20.969 -3.148 -4.562 1 95.5 187 LEU A C 1
ATOM 1419 O O . LEU A 1 187 ? -21.281 -4.125 -3.877 1 95.5 187 LEU A O 1
ATOM 1423 N N . LEU A 1 188 ? -21.422 -2.898 -5.766 1 96.56 188 LEU A N 1
ATOM 1424 C CA . LEU A 1 188 ? -22.344 -3.846 -6.391 1 96.56 188 LEU A CA 1
ATOM 1425 C C . LEU A 1 188 ? -21.578 -5.004 -7.023 1 96.56 188 LEU A C 1
ATOM 1427 O O . LEU A 1 188 ? -20.484 -4.812 -7.555 1 96.56 188 LEU A O 1
ATOM 1431 N N . PRO A 1 189 ? -22.188 -6.23 -6.953 1 96.44 189 PRO A N 1
ATOM 1432 C CA . PRO A 1 189 ? -21.547 -7.379 -7.586 1 96.44 189 PRO A CA 1
ATOM 1433 C C . PRO A 1 189 ? -21.234 -7.141 -9.062 1 96.44 189 PRO A C 1
ATOM 1435 O O . PRO A 1 189 ? -22.078 -6.656 -9.805 1 96.44 189 PRO A O 1
ATOM 1438 N N . GLY A 1 190 ? -19.969 -7.43 -9.445 1 94.44 190 GLY A N 1
ATOM 1439 C CA . GLY A 1 190 ? -19.562 -7.332 -10.836 1 94.44 190 GLY A CA 1
ATOM 1440 C C . GLY A 1 190 ? -19.109 -5.938 -11.227 1 94.44 190 GLY A C 1
ATOM 1441 O O . GLY A 1 190 ? -18.641 -5.723 -12.344 1 94.44 190 GLY A O 1
ATOM 1442 N N . MET A 1 191 ? -19.219 -4.988 -10.305 1 94 191 MET A N 1
ATOM 1443 C CA . MET A 1 191 ? -18.922 -3.596 -10.633 1 94 191 MET A CA 1
ATOM 1444 C C . MET A 1 191 ? -17.422 -3.381 -10.82 1 94 191 MET A C 1
ATOM 1446 O O . MET A 1 191 ? -17 -2.779 -11.805 1 94 191 MET A O 1
ATOM 1450 N N . LYS A 1 192 ? -16.641 -3.807 -9.875 1 92.06 192 LYS A N 1
ATOM 1451 C CA . LYS A 1 192 ? -15.188 -3.633 -9.891 1 92.06 192 LYS A CA 1
ATOM 1452 C C . LYS A 1 192 ? -14.484 -4.801 -9.203 1 92.06 192 LYS A C 1
ATOM 1454 O O . LYS A 1 192 ? -15.055 -5.438 -8.32 1 92.06 192 LYS A O 1
ATOM 1459 N N . HIS A 1 193 ? -13.281 -5.047 -9.656 1 91.81 193 HIS A N 1
ATOM 1460 C CA . HIS A 1 193 ? -12.391 -5.934 -8.922 1 91.81 193 HIS A CA 1
ATOM 1461 C C . HIS A 1 193 ? -11.875 -5.266 -7.648 1 91.81 193 HIS A C 1
ATOM 1463 O O . HIS A 1 193 ? -11.305 -4.176 -7.703 1 91.81 193 HIS A O 1
ATOM 1469 N N . ALA A 1 194 ? -12.172 -5.855 -6.586 1 91.31 194 ALA A N 1
ATOM 1470 C CA . ALA A 1 194 ? -11.648 -5.457 -5.281 1 91.31 194 ALA A CA 1
ATOM 1471 C C . ALA A 1 194 ? -11.172 -6.668 -4.488 1 91.31 194 ALA A C 1
ATOM 1473 O O . ALA A 1 194 ? -11.984 -7.426 -3.951 1 91.31 194 ALA A O 1
ATOM 1474 N N . TYR A 1 195 ? -9.867 -6.793 -4.457 1 91.81 195 TYR A N 1
ATOM 1475 C CA . TYR A 1 195 ? -9.266 -7.945 -3.797 1 91.81 195 TYR A CA 1
ATOM 1476 C C . TYR A 1 195 ? -9.742 -8.062 -2.355 1 91.81 195 TYR A C 1
ATOM 1478 O O . TYR A 1 195 ? -9.578 -7.137 -1.561 1 91.81 195 TYR A O 1
ATOM 1486 N N . CYS A 1 196 ? -10.352 -9.242 -2.021 1 94.06 196 CYS A N 1
ATOM 1487 C CA . CYS A 1 196 ? -11.031 -9.359 -0.734 1 94.06 196 CYS A CA 1
ATOM 1488 C C . CYS A 1 196 ? -10.812 -10.734 -0.126 1 94.06 196 CYS A C 1
ATOM 1490 O O . CYS A 1 196 ? -11.336 -11.734 -0.632 1 94.06 196 CYS A O 1
ATOM 1492 N N . GLY A 1 197 ? -10.125 -10.734 1.04 1 95.69 197 GLY A N 1
ATOM 1493 C CA . GLY A 1 197 ? -9.984 -11.984 1.768 1 95.69 197 GLY A CA 1
ATOM 1494 C C . GLY A 1 197 ? -11.297 -12.5 2.34 1 95.69 197 GLY A C 1
ATOM 1495 O O . GLY A 1 197 ? -11.477 -13.703 2.498 1 95.69 197 GLY A O 1
ATOM 1496 N N . GLY A 1 198 ? -12.234 -11.602 2.609 1 96.31 198 GLY A N 1
ATOM 1497 C CA . GLY A 1 198 ? -13.539 -11.961 3.154 1 96.31 198 GLY A CA 1
ATOM 1498 C C . GLY A 1 198 ? -14.344 -12.859 2.232 1 96.31 198 GLY A C 1
ATOM 1499 O O . GLY A 1 198 ? -15.109 -13.711 2.697 1 96.31 198 GLY A O 1
ATOM 1500 N N . ASN A 1 199 ? -14.172 -12.703 0.906 1 97.31 199 ASN A N 1
ATOM 1501 C CA . ASN A 1 199 ? -14.812 -13.609 -0.046 1 97.31 199 ASN A CA 1
ATOM 1502 C C . ASN A 1 199 ? -14.469 -15.062 0.243 1 97.31 199 ASN A C 1
ATOM 1504 O O . ASN A 1 199 ? -15.344 -15.93 0.21 1 97.31 199 ASN A O 1
ATOM 1508 N N . PHE A 1 200 ? -13.266 -15.242 0.636 1 97.75 200 PHE A N 1
ATOM 1509 C CA . PHE A 1 200 ? -12.773 -16.609 0.792 1 97.75 200 PHE A CA 1
ATOM 1510 C C . PHE A 1 200 ? -13.07 -17.141 2.188 1 97.75 200 PHE A C 1
ATOM 1512 O O . PHE A 1 200 ? -13.305 -18.328 2.367 1 97.75 200 PHE A O 1
ATOM 1519 N N . ALA A 1 201 ? -13.031 -16.234 3.162 1 97.06 201 ALA A N 1
ATOM 1520 C CA . ALA A 1 201 ? -13.516 -16.672 4.473 1 97.06 201 ALA A CA 1
ATOM 1521 C C . ALA A 1 201 ? -14.969 -17.125 4.398 1 97.06 201 ALA A C 1
ATOM 1523 O O . ALA A 1 201 ? -15.344 -18.125 5.004 1 97.06 201 ALA A O 1
ATOM 1524 N N . MET A 1 202 ? -15.758 -16.422 3.65 1 97.75 202 MET A N 1
ATOM 1525 C CA . MET A 1 202 ? -17.156 -16.812 3.473 1 97.75 202 MET A CA 1
ATOM 1526 C C . MET A 1 202 ? -17.25 -18.109 2.66 1 97.75 202 MET A C 1
ATOM 1528 O O . MET A 1 202 ? -18.062 -18.969 2.973 1 97.75 202 MET A O 1
ATOM 1532 N N . LEU A 1 203 ? -16.453 -18.188 1.604 1 98.56 203 LEU A N 1
ATOM 1533 C CA . LEU A 1 203 ? -16.422 -19.406 0.798 1 98.56 203 LEU A CA 1
ATOM 1534 C C . LEU A 1 203 ? -16.156 -20.625 1.671 1 98.56 203 LEU A C 1
ATOM 1536 O O . LEU A 1 203 ? -16.797 -21.656 1.5 1 98.56 203 LEU A O 1
ATOM 1540 N N . GLN A 1 204 ? -15.203 -20.516 2.564 1 98.31 204 GLN A N 1
ATOM 1541 C CA . GLN A 1 204 ? -14.859 -21.578 3.492 1 98.31 204 GLN A CA 1
ATOM 1542 C C . GLN A 1 204 ? -16.078 -22.016 4.301 1 98.31 204 GLN A C 1
ATOM 1544 O O . GLN A 1 204 ? -16.359 -23.219 4.41 1 98.31 204 GLN A O 1
ATOM 1549 N N . LEU A 1 205 ? -16.828 -21.047 4.836 1 98.31 205 LEU A N 1
ATOM 1550 C CA . LEU A 1 205 ? -18.031 -21.359 5.617 1 98.31 205 LEU A CA 1
ATOM 1551 C C . LEU A 1 205 ? -19.094 -22.016 4.75 1 98.31 205 LEU A C 1
ATOM 1553 O O . LEU A 1 205 ? -19.75 -22.969 5.184 1 98.31 205 LEU A O 1
ATOM 1557 N N . ILE A 1 206 ? -19.266 -21.531 3.539 1 98.69 206 ILE A N 1
ATOM 1558 C CA . ILE A 1 206 ? -20.266 -22.047 2.611 1 98.69 206 ILE A CA 1
ATOM 1559 C C . ILE A 1 206 ? -19.953 -23.516 2.297 1 98.69 206 ILE A C 1
ATOM 1561 O O . ILE A 1 206 ? -20.828 -24.375 2.391 1 98.69 206 ILE A O 1
ATOM 1565 N N . LEU A 1 207 ? -18.719 -23.812 1.938 1 98.69 207 LEU A N 1
ATOM 1566 C CA . LEU A 1 207 ? -18.344 -25.172 1.553 1 98.69 207 LEU A CA 1
ATOM 1567 C C . LEU A 1 207 ? -18.484 -26.125 2.732 1 98.69 207 LEU A C 1
ATOM 1569 O O . LEU A 1 207 ? -18.922 -27.266 2.566 1 98.69 207 LEU A O 1
ATOM 1573 N N . GLU A 1 208 ? -18.047 -25.656 3.932 1 98.62 208 GLU A N 1
ATOM 1574 C CA . GLU A 1 208 ? -18.203 -26.484 5.125 1 98.62 208 GLU A CA 1
ATOM 1575 C C . GLU A 1 208 ? -19.656 -26.859 5.348 1 98.62 208 GLU A C 1
ATOM 1577 O O . GLU A 1 208 ? -19.953 -28.016 5.652 1 98.62 208 GLU A O 1
ATOM 1582 N N . LYS A 1 209 ? -20.531 -25.906 5.211 1 98.19 209 LYS A N 1
ATOM 1583 C CA . LYS A 1 209 ? -21.953 -26.141 5.402 1 98.19 209 LYS A CA 1
ATOM 1584 C C . LYS A 1 209 ? -22.516 -27.078 4.332 1 98.19 209 LYS A C 1
ATOM 1586 O O . LYS A 1 209 ? -23.234 -28.031 4.645 1 98.19 209 LYS A O 1
ATOM 1591 N N . MET A 1 210 ? -22.188 -26.875 3.084 1 97.88 210 MET A N 1
ATOM 1592 C CA . MET A 1 210 ? -22.734 -27.609 1.951 1 97.88 210 MET A CA 1
ATOM 1593 C C . MET A 1 210 ? -22.312 -29.078 2.004 1 97.88 210 MET A C 1
ATOM 1595 O O . MET A 1 210 ? -23.078 -29.969 1.643 1 97.88 210 MET A O 1
ATOM 1599 N N . PHE A 1 211 ? -21.094 -29.312 2.404 1 97.94 211 PHE A N 1
ATOM 1600 C CA . PHE A 1 211 ? -20.562 -30.672 2.287 1 97.94 211 PHE A CA 1
ATOM 1601 C C . PHE A 1 211 ? -20.422 -31.312 3.66 1 97.94 211 PHE A C 1
ATOM 1603 O O . PHE A 1 211 ? -20.016 -32.469 3.768 1 97.94 211 PHE A O 1
ATOM 1610 N N . ASP A 1 212 ? -20.75 -30.547 4.719 1 97.88 212 ASP A N 1
ATOM 1611 C CA . ASP A 1 212 ? -20.703 -31.016 6.098 1 97.88 212 ASP A CA 1
ATOM 1612 C C . ASP A 1 212 ? -19.328 -31.594 6.438 1 97.88 212 ASP A C 1
ATOM 1614 O O . ASP A 1 212 ? -19.234 -32.719 6.918 1 97.88 212 ASP A O 1
ATOM 1618 N N . LYS A 1 213 ? -18.281 -30.953 6.102 1 97.75 213 LYS A N 1
ATOM 1619 C CA . LYS A 1 213 ? -16.891 -31.297 6.332 1 97.75 213 LYS A CA 1
ATOM 1620 C C . LYS A 1 213 ? -16.047 -30.062 6.629 1 97.75 213 LYS A C 1
ATOM 1622 O O . LYS A 1 213 ? -16.266 -29 6.051 1 97.75 213 LYS A O 1
ATOM 1627 N N . PRO A 1 214 ? -15 -30.25 7.559 1 98.06 214 PRO A N 1
ATOM 1628 C CA . PRO A 1 214 ? -14.094 -29.125 7.75 1 98.06 214 PRO A CA 1
ATOM 1629 C C . PRO A 1 214 ? -13.391 -28.703 6.461 1 98.06 214 PRO A C 1
ATOM 1631 O O . PRO A 1 214 ? -13.023 -29.562 5.648 1 98.06 214 PRO A O 1
ATOM 1634 N N . PHE A 1 215 ? -13.234 -27.453 6.32 1 98.38 215 PHE A N 1
ATOM 1635 C CA . PHE A 1 215 ? -12.68 -26.891 5.094 1 98.38 215 PHE A CA 1
ATOM 1636 C C . PHE A 1 215 ? -11.297 -27.484 4.809 1 98.38 215 PHE A C 1
ATOM 1638 O O . PHE A 1 215 ? -11.008 -27.859 3.674 1 98.38 215 PHE A O 1
ATOM 1645 N N . PRO A 1 216 ? -10.375 -27.609 5.84 1 98.56 216 PRO A N 1
ATOM 1646 C CA . PRO A 1 216 ? -9.062 -28.203 5.578 1 98.56 216 PRO A CA 1
ATOM 1647 C C . PRO A 1 216 ? -9.156 -29.594 4.98 1 98.56 216 PRO A C 1
ATOM 1649 O O . PRO A 1 216 ? -8.367 -29.953 4.098 1 98.56 216 PRO A O 1
ATOM 1652 N N . ASP A 1 217 ? -10.117 -30.359 5.395 1 98.62 217 ASP A N 1
ATOM 1653 C CA . ASP A 1 217 ? -10.297 -31.719 4.875 1 98.62 217 ASP A CA 1
ATOM 1654 C C . ASP A 1 217 ? -10.766 -31.688 3.422 1 98.62 217 ASP A C 1
ATOM 1656 O O . ASP A 1 217 ? -10.328 -32.5 2.607 1 98.62 217 ASP A O 1
ATOM 1660 N N . LEU A 1 218 ? -11.648 -30.797 3.104 1 98.75 218 LEU A N 1
ATOM 1661 C CA . LEU A 1 218 ? -12.141 -30.656 1.736 1 98.75 218 LEU A CA 1
ATOM 1662 C C . LEU A 1 218 ? -11 -30.359 0.775 1 98.75 218 LEU A C 1
ATOM 1664 O O . LEU A 1 218 ? -10.875 -30.984 -0.272 1 98.75 218 LEU A O 1
ATOM 1668 N N . VAL A 1 219 ? -10.148 -29.422 1.115 1 98.88 219 VAL A N 1
ATOM 1669 C CA . VAL A 1 219 ? -9.062 -29.016 0.228 1 98.88 219 VAL A CA 1
ATOM 1670 C C . VAL A 1 219 ? -8.039 -30.141 0.126 1 98.88 219 VAL A C 1
ATOM 1672 O O . VAL A 1 219 ? -7.492 -30.406 -0.95 1 98.88 219 VAL A O 1
ATOM 1675 N N . ARG A 1 220 ? -7.746 -30.797 1.254 1 98.75 220 ARG A N 1
ATOM 1676 C CA . ARG A 1 220 ? -6.84 -31.938 1.229 1 98.75 220 ARG A CA 1
ATOM 1677 C C . ARG A 1 220 ? -7.309 -33 0.229 1 98.75 220 ARG A C 1
ATOM 1679 O O . ARG A 1 220 ? -6.535 -33.438 -0.617 1 98.75 220 ARG A O 1
ATOM 1686 N N . GLU A 1 221 ? -8.555 -33.344 0.247 1 98.56 221 GLU A N 1
ATOM 1687 C CA . GLU A 1 221 ? -9.125 -34.406 -0.591 1 98.56 221 GLU A CA 1
ATOM 1688 C C . GLU A 1 221 ? -9.219 -33.969 -2.047 1 98.56 221 GLU A C 1
ATOM 1690 O O . GLU A 1 221 ? -9.008 -34.75 -2.961 1 98.56 221 GLU A O 1
ATOM 1695 N N . LEU A 1 222 ? -9.539 -32.719 -2.215 1 98.75 222 LEU A N 1
ATOM 1696 C CA . LEU A 1 222 ? -9.852 -32.219 -3.557 1 98.75 222 LEU A CA 1
ATOM 1697 C C . LEU A 1 222 ? -8.594 -31.766 -4.277 1 98.75 222 LEU A C 1
ATOM 1699 O O . LEU A 1 222 ? -8.531 -31.781 -5.508 1 98.75 222 LEU A O 1
ATOM 1703 N N . VAL A 1 223 ? -7.551 -31.328 -3.518 1 98.88 223 VAL A N 1
ATOM 1704 C CA . VAL A 1 223 ? -6.418 -30.688 -4.168 1 98.88 223 VAL A CA 1
ATOM 1705 C C . VAL A 1 223 ? -5.117 -31.328 -3.701 1 98.88 223 VAL A C 1
ATOM 1707 O O . VAL A 1 223 ? -4.387 -31.922 -4.5 1 98.88 223 VAL A O 1
ATOM 1710 N N . PHE A 1 224 ? -4.824 -31.391 -2.389 1 98.88 224 PHE A N 1
ATOM 1711 C CA . PHE A 1 224 ? -3.506 -31.766 -1.9 1 98.88 224 PHE A CA 1
ATOM 1712 C C . PHE A 1 224 ? -3.209 -33.219 -2.229 1 98.88 224 PHE A C 1
ATOM 1714 O O . PHE A 1 224 ? -2.135 -33.562 -2.742 1 98.88 224 PHE A O 1
ATOM 1721 N N . GLU A 1 225 ? -4.117 -34.094 -1.964 1 98.75 225 GLU A N 1
ATOM 1722 C CA . GLU A 1 225 ? -3.871 -35.531 -2.154 1 98.75 225 GLU A CA 1
ATOM 1723 C C . GLU A 1 225 ? -3.789 -35.875 -3.637 1 98.75 225 GLU A C 1
ATOM 1725 O O . GLU A 1 225 ? -2.814 -36.5 -4.082 1 98.75 225 GLU A O 1
ATOM 1730 N N . PRO A 1 226 ? -4.715 -35.438 -4.43 1 98.5 226 PRO A N 1
ATOM 1731 C CA . PRO A 1 226 ? -4.645 -35.781 -5.848 1 98.5 226 PRO A CA 1
ATOM 1732 C C . PRO A 1 226 ? -3.387 -35.25 -6.527 1 98.5 226 PRO A C 1
ATOM 1734 O O . PRO A 1 226 ? -2.879 -35.875 -7.469 1 98.5 226 PRO A O 1
ATOM 1737 N N . LEU A 1 227 ? -2.883 -34.156 -6.09 1 98.56 227 LEU A N 1
ATOM 1738 C CA . LEU A 1 227 ? -1.718 -33.531 -6.727 1 98.56 227 LEU A CA 1
ATOM 1739 C C . LEU A 1 227 ? -0.44 -33.906 -5.977 1 98.56 227 LEU A C 1
ATOM 1741 O O . LEU A 1 227 ? 0.626 -33.344 -6.254 1 98.56 227 LEU A O 1
ATOM 1745 N N . GLU A 1 228 ? -0.548 -34.719 -4.977 1 98.5 228 GLU A N 1
ATOM 1746 C CA . GLU A 1 228 ? 0.57 -35.219 -4.18 1 98.5 228 GLU A CA 1
ATOM 1747 C C . GLU A 1 228 ? 1.313 -34.062 -3.5 1 98.5 228 GLU A C 1
ATOM 1749 O O . GLU A 1 228 ? 2.545 -34.031 -3.486 1 98.5 228 GLU A O 1
ATOM 1754 N N . MET A 1 229 ? 0.576 -33.094 -3.082 1 98.81 229 MET A N 1
ATOM 1755 C CA . MET A 1 229 ? 1.122 -32 -2.289 1 98.81 229 MET A CA 1
ATOM 1756 C C . MET A 1 229 ? 1.251 -32.406 -0.822 1 98.81 229 MET A C 1
ATOM 1758 O O . MET A 1 229 ? 0.576 -31.828 0.041 1 98.81 229 MET A O 1
ATOM 1762 N N . SER A 1 230 ? 2.219 -33.188 -0.535 1 98.31 230 SER A N 1
ATOM 1763 C CA . SER A 1 230 ? 2.305 -33.906 0.732 1 98.31 230 SER A CA 1
ATOM 1764 C C . SER A 1 230 ? 2.805 -33 1.851 1 98.31 230 SER A C 1
ATOM 1766 O O . SER A 1 230 ? 2.721 -33.344 3.029 1 98.31 230 SER A O 1
ATOM 1768 N N . HIS A 1 231 ? 3.301 -31.844 1.489 1 98.44 231 HIS A N 1
ATOM 1769 C CA . HIS A 1 231 ? 3.781 -30.906 2.508 1 98.44 231 HIS A CA 1
ATOM 1770 C C . HIS A 1 231 ? 2.842 -29.719 2.652 1 98.44 231 HIS A C 1
ATOM 1772 O O . HIS A 1 231 ? 3.205 -28.703 3.256 1 98.44 231 HIS A O 1
ATOM 1778 N N . SER A 1 232 ? 1.696 -29.797 2.068 1 98.75 232 SER A N 1
ATOM 1779 C CA . SER A 1 232 ? 0.72 -28.719 2.137 1 98.75 232 SER A CA 1
ATOM 1780 C C . SER A 1 232 ? -0.384 -29.031 3.141 1 98.75 232 SER A C 1
ATOM 1782 O O . SER A 1 232 ? -0.893 -30.141 3.182 1 98.75 232 SER A O 1
ATOM 1784 N N . SER A 1 233 ? -0.709 -28.031 3.99 1 98.31 233 SER A N 1
ATOM 1785 C CA . SER A 1 233 ? -1.722 -28.219 5.023 1 98.31 233 SER A CA 1
ATOM 1786 C C . SER A 1 233 ? -2.246 -26.875 5.535 1 98.31 233 SER A C 1
ATOM 1788 O O . SER A 1 233 ? -1.769 -25.828 5.125 1 98.31 233 SER A O 1
ATOM 1790 N N . TYR A 1 234 ? -3.299 -26.984 6.344 1 97.69 234 TYR A N 1
ATOM 1791 C CA . TYR A 1 234 ? -3.789 -25.844 7.117 1 97.69 234 TYR A CA 1
ATOM 1792 C C . TYR A 1 234 ? -3.432 -26 8.594 1 97.69 234 TYR A C 1
ATOM 1794 O O . TYR A 1 234 ? -4.258 -25.734 9.469 1 97.69 234 TYR A O 1
ATOM 1802 N N . ASP A 1 235 ? -2.246 -26.406 8.844 1 92 235 ASP A N 1
ATOM 1803 C CA . ASP A 1 235 ? -1.774 -26.656 10.203 1 92 235 ASP A CA 1
ATOM 1804 C C . ASP A 1 235 ? -1.761 -25.375 11.031 1 92 235 ASP A C 1
ATOM 1806 O O . ASP A 1 235 ? -1.719 -24.281 10.477 1 92 235 ASP A O 1
ATOM 1810 N N . MET A 1 236 ? -1.844 -25.547 12.289 1 92.81 236 MET A N 1
ATOM 1811 C CA . MET A 1 236 ? -1.668 -24.5 13.281 1 92.81 236 MET A CA 1
ATOM 1812 C C . MET A 1 236 ? -0.595 -24.875 14.297 1 92.81 236 MET A C 1
ATOM 1814 O O . MET A 1 236 ? -0.886 -25.031 15.484 1 92.81 236 MET A O 1
ATOM 1818 N N . PRO A 1 237 ? 0.62 -24.844 13.812 1 94.25 237 PRO A N 1
ATOM 1819 C CA . PRO A 1 237 ? 1.695 -25.312 14.695 1 94.25 237 PRO A CA 1
ATOM 1820 C C . PRO A 1 237 ? 1.872 -24.422 15.93 1 94.25 237 PRO A C 1
ATOM 1822 O O . PRO A 1 237 ? 1.638 -23.219 15.859 1 94.25 237 PRO A O 1
ATOM 1825 N N . GLU A 1 238 ? 2.35 -25 17 1 93.38 238 GLU A N 1
ATOM 1826 C CA . GLU A 1 238 ? 2.688 -24.234 18.188 1 93.38 238 GLU A CA 1
ATOM 1827 C C . GLU A 1 238 ? 3.957 -23.422 17.984 1 93.38 238 GLU A C 1
ATOM 1829 O O . GLU A 1 238 ? 4.766 -23.719 17.109 1 93.38 238 GLU A O 1
ATOM 1834 N N . HIS A 1 239 ? 4.078 -22.438 18.812 1 93.62 239 HIS A N 1
ATOM 1835 C CA . HIS A 1 239 ? 5.262 -21.578 18.734 1 93.62 239 HIS A CA 1
ATOM 1836 C C . HIS A 1 239 ? 6.426 -22.188 19.516 1 93.62 239 HIS A C 1
ATOM 1838 O O . HIS A 1 239 ? 7.031 -21.5 20.359 1 93.62 239 HIS A O 1
ATOM 1844 N N . ASP A 1 240 ? 6.742 -23.391 19.422 1 87 240 ASP A N 1
ATOM 1845 C CA . ASP A 1 240 ? 7.785 -24.047 20.203 1 87 240 ASP A CA 1
ATOM 1846 C C . ASP A 1 240 ? 8.93 -24.516 19.312 1 87 240 ASP A C 1
ATOM 1848 O O . ASP A 1 240 ? 9.789 -25.281 19.75 1 87 240 ASP A O 1
ATOM 1852 N N . ASP A 1 241 ? 8.938 -24.156 18.094 1 82.19 241 ASP A N 1
ATOM 1853 C CA . ASP A 1 241 ? 9.984 -24.438 17.109 1 82.19 241 ASP A CA 1
ATOM 1854 C C . ASP A 1 241 ? 10.078 -25.938 16.828 1 82.19 241 ASP A C 1
ATOM 1856 O O . ASP A 1 241 ? 11.141 -26.422 16.438 1 82.19 241 ASP A O 1
ATOM 1860 N N . LYS A 1 242 ? 8.984 -26.578 17.188 1 87.62 242 LYS A N 1
ATOM 1861 C CA . LYS A 1 242 ? 8.93 -27.984 16.812 1 87.62 242 LYS A CA 1
ATOM 1862 C C . LYS A 1 242 ? 8.312 -28.156 15.422 1 87.62 242 LYS A C 1
ATOM 1864 O O . LYS A 1 242 ? 7.488 -27.344 15 1 87.62 242 LYS A O 1
ATOM 1869 N N . GLY A 1 243 ? 8.773 -29.094 14.648 1 91.25 243 GLY A N 1
ATOM 1870 C CA . GLY A 1 243 ? 8.344 -29.312 13.281 1 91.25 243 GLY A CA 1
ATOM 1871 C C . GLY A 1 243 ? 9.188 -28.562 12.266 1 91.25 243 GLY A C 1
ATOM 1872 O O . GLY A 1 243 ? 10.117 -27.844 12.633 1 91.25 243 GLY A O 1
ATOM 1873 N N . ASN A 1 244 ? 8.914 -28.734 11.055 1 97 244 ASN A N 1
ATOM 1874 C CA . ASN A 1 244 ? 9.703 -28.125 9.984 1 97 244 ASN A CA 1
ATOM 1875 C C . ASN A 1 244 ? 8.969 -26.938 9.359 1 97 244 ASN A C 1
ATOM 1877 O O . ASN A 1 244 ? 8.633 -26.969 8.172 1 97 244 ASN A O 1
ATOM 1881 N N . TYR A 1 245 ? 8.703 -25.922 10.234 1 97.75 245 TYR A N 1
ATOM 1882 C CA . TYR A 1 245 ? 8.047 -24.688 9.828 1 97.75 245 TYR A CA 1
ATOM 1883 C C . TYR A 1 245 ? 9.008 -23.5 9.922 1 97.75 245 TYR A C 1
ATOM 1885 O O . TYR A 1 245 ? 9.742 -23.359 10.898 1 97.75 245 TYR A O 1
ATOM 1893 N N . ALA A 1 246 ? 9.023 -22.703 8.922 1 97.75 246 ALA A N 1
ATOM 1894 C CA . ALA A 1 246 ? 9.883 -21.531 8.93 1 97.75 246 ALA A CA 1
ATOM 1895 C C . ALA A 1 246 ? 9.383 -20.5 9.938 1 97.75 246 ALA A C 1
ATOM 1897 O O . ALA A 1 246 ? 8.18 -20.281 10.07 1 97.75 246 ALA A O 1
ATOM 1898 N N . ARG A 1 247 ? 10.344 -19.891 10.578 1 96.62 247 ARG A N 1
ATOM 1899 C CA . ARG A 1 247 ? 10.055 -18.734 11.43 1 96.62 247 ARG A CA 1
ATOM 1900 C C . ARG A 1 247 ? 10.141 -17.438 10.633 1 96.62 247 ARG A C 1
ATOM 1902 O O . ARG A 1 247 ? 11 -17.297 9.758 1 96.62 247 ARG A O 1
ATOM 1909 N N . SER A 1 248 ? 9.305 -16.453 11.07 1 96.5 248 SER A N 1
ATOM 1910 C CA . SER A 1 248 ? 9.359 -15.141 10.43 1 96.5 248 SER A CA 1
ATOM 1911 C C . SER A 1 248 ? 10.469 -14.273 11.016 1 96.5 248 SER A C 1
ATOM 1913 O O . SER A 1 248 ? 10.773 -14.383 12.203 1 96.5 248 SER A O 1
ATOM 1915 N N . TRP A 1 249 ? 11.008 -13.383 10.172 1 96.38 249 TRP A N 1
ATOM 1916 C CA . TRP A 1 249 ? 12.125 -12.531 10.562 1 96.38 249 TRP A CA 1
ATOM 1917 C C . TRP A 1 249 ? 11.891 -11.086 10.125 1 96.38 249 TRP A C 1
ATOM 1919 O O . TRP A 1 249 ? 11.344 -10.836 9.047 1 96.38 249 TRP A O 1
ATOM 1929 N N . TRP A 1 250 ? 12.344 -10.125 10.992 1 93.38 250 TRP A N 1
ATOM 1930 C CA . TRP A 1 250 ? 12.352 -8.719 10.602 1 93.38 250 TRP A CA 1
ATOM 1931 C C . TRP A 1 250 ? 13.406 -8.461 9.523 1 93.38 250 TRP A C 1
ATOM 1933 O O . TRP A 1 250 ? 13.125 -7.789 8.523 1 93.38 250 TRP A O 1
ATOM 1943 N N . THR A 1 251 ? 14.562 -8.891 9.812 1 93.81 251 THR A N 1
ATOM 1944 C CA . THR A 1 251 ? 15.727 -8.828 8.938 1 93.81 251 THR A CA 1
ATOM 1945 C C . THR A 1 251 ? 16.5 -10.148 8.961 1 93.81 251 THR A C 1
ATOM 1947 O O . THR A 1 251 ? 16.047 -11.117 9.57 1 93.81 251 THR A O 1
ATOM 1950 N N . GLY A 1 252 ? 17.625 -10.164 8.234 1 94.25 252 GLY A N 1
ATOM 1951 C CA . GLY A 1 252 ? 18.469 -11.352 8.273 1 94.25 252 GLY A CA 1
ATOM 1952 C C . GLY A 1 252 ? 19.109 -11.578 9.625 1 94.25 252 GLY A C 1
ATOM 1953 O O . GLY A 1 252 ? 19.625 -12.656 9.898 1 94.25 252 GLY A O 1
ATOM 1954 N N . ASN A 1 253 ? 19 -10.57 10.555 1 91.06 253 ASN A N 1
ATOM 1955 C CA . ASN A 1 253 ? 19.703 -10.602 11.836 1 91.06 253 ASN A CA 1
ATOM 1956 C C . ASN A 1 253 ? 18.734 -10.617 13.008 1 91.06 253 ASN A C 1
ATOM 1958 O O . ASN A 1 253 ? 19.141 -10.82 14.156 1 91.06 253 ASN A O 1
ATOM 1962 N N . GLU A 1 254 ? 17.484 -10.422 12.773 1 93.44 254 GLU A N 1
ATOM 1963 C CA . GLU A 1 254 ? 16.547 -10.219 13.875 1 93.44 254 GLU A CA 1
ATOM 1964 C C . GLU A 1 254 ? 15.258 -11.008 13.648 1 93.44 254 GLU A C 1
ATOM 1966 O O . GLU A 1 254 ? 14.43 -10.625 12.812 1 93.44 254 GLU A O 1
ATOM 1971 N N . PRO A 1 255 ? 15.031 -12.102 14.422 1 94.5 255 PRO A N 1
ATOM 1972 C CA . PRO A 1 255 ? 13.773 -12.844 14.312 1 94.5 255 PRO A CA 1
ATOM 1973 C C . PRO A 1 255 ? 12.594 -12.102 14.945 1 94.5 255 PRO A C 1
ATOM 1975 O O . PRO A 1 255 ? 12.797 -11.273 15.836 1 94.5 255 PRO A O 1
ATOM 1978 N N . HIS A 1 256 ? 11.461 -12.383 14.516 1 93.44 256 HIS A N 1
ATOM 1979 C CA . HIS A 1 256 ? 10.273 -11.906 15.227 1 93.44 256 HIS A CA 1
ATOM 1980 C C . HIS A 1 256 ? 10.086 -12.648 16.547 1 93.44 256 HIS A C 1
ATOM 1982 O O . HIS A 1 256 ? 10.383 -13.844 16.641 1 93.44 256 HIS A O 1
ATOM 1988 N N . ASP A 1 257 ? 9.562 -11.906 17.516 1 89.25 257 ASP A N 1
ATOM 1989 C CA . ASP A 1 257 ? 9.242 -12.562 18.781 1 89.25 257 ASP A CA 1
ATOM 1990 C C . ASP A 1 257 ? 8.18 -13.641 18.594 1 89.25 257 ASP A C 1
ATOM 1992 O O . ASP A 1 257 ? 8.305 -14.742 19.141 1 89.25 257 ASP A O 1
ATOM 1996 N N . THR A 1 258 ? 7.129 -13.297 17.906 1 92.44 258 THR A N 1
ATOM 1997 C CA . THR A 1 258 ? 6.137 -14.273 17.469 1 92.44 258 THR A CA 1
ATOM 1998 C C . THR A 1 258 ? 6.539 -14.891 16.125 1 92.44 258 THR A C 1
ATOM 2000 O O . THR A 1 258 ? 6.555 -14.211 15.102 1 92.44 258 THR A O 1
ATOM 2003 N N . PRO A 1 259 ? 6.812 -16.188 16.094 1 95.25 259 PRO A N 1
ATOM 2004 C CA . PRO A 1 259 ? 7.395 -16.781 14.898 1 95.25 259 PRO A CA 1
ATOM 2005 C C . PRO A 1 259 ? 6.445 -16.734 13.703 1 95.25 259 PRO A C 1
ATOM 2007 O O . PRO A 1 259 ? 6.895 -16.641 12.555 1 95.25 259 PRO A O 1
ATOM 2010 N N . TRP A 1 260 ? 5.172 -16.891 13.875 1 96.06 260 TRP A N 1
ATOM 2011 C CA . TRP A 1 260 ? 4.133 -16.812 12.852 1 96.06 260 TRP A CA 1
ATOM 2012 C C . TRP A 1 260 ? 2.783 -16.484 13.477 1 96.06 260 TRP A C 1
ATOM 2014 O O . TRP A 1 260 ? 2.617 -16.562 14.695 1 96.06 260 TRP A O 1
ATOM 2024 N N . HIS A 1 261 ? 1.913 -16.031 12.672 1 96 261 HIS A N 1
ATOM 2025 C CA . HIS A 1 261 ? 0.517 -15.891 13.07 1 96 261 HIS A CA 1
ATOM 2026 C C . HIS A 1 261 ? -0.334 -17.031 12.508 1 96 261 HIS A C 1
ATOM 2028 O O . HIS A 1 261 ? 0.011 -17.625 11.484 1 96 261 HIS A O 1
ATOM 2034 N N . HIS A 1 262 ? -1.353 -17.266 13.234 1 96.19 262 HIS A N 1
ATOM 2035 C CA . HIS A 1 262 ? -2.363 -18.188 12.75 1 96.19 262 HIS A CA 1
ATOM 2036 C C . HIS A 1 262 ? -3.494 -17.453 12.039 1 96.19 262 HIS A C 1
ATOM 2038 O O . HIS A 1 262 ? -3.826 -16.328 12.398 1 96.19 262 HIS A O 1
ATOM 2044 N N . HIS A 1 263 ? -4.078 -18.125 11.023 1 95.19 263 HIS A N 1
ATOM 2045 C CA . HIS A 1 263 ? -5.148 -17.531 10.234 1 95.19 263 HIS A CA 1
ATOM 2046 C C . HIS A 1 263 ? -6.387 -18.422 10.219 1 95.19 263 HIS A C 1
ATOM 2048 O O . HIS A 1 263 ? -6.41 -19.438 9.523 1 95.19 263 HIS A O 1
ATOM 2054 N N . PRO A 1 264 ? -7.387 -18 10.969 1 95.19 264 PRO A N 1
ATOM 2055 C CA . PRO A 1 264 ? -8.609 -18.812 10.984 1 95.19 264 PRO A CA 1
ATOM 2056 C C . PRO A 1 264 ? -9.359 -18.766 9.656 1 95.19 264 PRO A C 1
ATOM 2058 O O . PRO A 1 264 ? -10.211 -19.625 9.398 1 95.19 264 PRO A O 1
ATOM 2061 N N . GLU A 1 265 ? -9.172 -17.75 8.914 1 96 265 GLU A N 1
ATOM 2062 C CA . GLU A 1 265 ? -9.656 -17.703 7.535 1 96 265 GLU A CA 1
ATOM 2063 C C . GLU A 1 265 ? -8.758 -18.531 6.613 1 96 265 GLU A C 1
ATOM 2065 O O . GLU A 1 265 ? -8.078 -17.969 5.746 1 96 265 GLU A O 1
ATOM 2070 N N . PHE A 1 266 ? -8.898 -19.797 6.695 1 97.69 266 PHE A N 1
ATOM 2071 C CA . PHE A 1 266 ? -8.031 -20.766 6.031 1 97.69 266 PHE A CA 1
ATOM 2072 C C . PHE A 1 266 ? -7.973 -20.5 4.531 1 97.69 266 PHE A C 1
ATOM 2074 O O . PHE A 1 266 ? -6.887 -20.438 3.953 1 97.69 266 PHE A O 1
ATOM 2081 N N . ALA A 1 267 ? -9.094 -20.297 3.885 1 98.12 267 ALA A N 1
ATOM 2082 C CA . ALA A 1 267 ? -9.172 -20.141 2.434 1 98.12 267 ALA A CA 1
ATOM 2083 C C . ALA A 1 267 ? -8.477 -18.875 1.981 1 98.12 267 ALA A C 1
ATOM 2085 O O . ALA A 1 267 ? -8.023 -18.766 0.838 1 98.12 267 ALA A O 1
ATOM 2086 N N . SER A 1 268 ? -8.422 -17.938 2.895 1 97 268 SER A N 1
ATOM 2087 C CA . SER A 1 268 ? -7.859 -16.641 2.551 1 97 268 SER A CA 1
ATOM 2088 C C . SER A 1 268 ? -6.344 -16.625 2.711 1 97 268 SER A C 1
ATOM 2090 O O . SER A 1 268 ? -5.633 -16.016 1.913 1 97 268 SER A O 1
ATOM 2092 N N . GLY A 1 269 ? -5.844 -17.328 3.756 1 97.12 269 GLY A N 1
ATOM 2093 C CA . GLY A 1 269 ? -4.418 -17.156 3.994 1 97.12 269 GLY A CA 1
ATOM 2094 C C . GLY A 1 269 ? -3.814 -18.266 4.832 1 97.12 269 GLY A C 1
ATOM 2095 O O . GLY A 1 269 ? -2.717 -18.125 5.375 1 97.12 269 GLY A O 1
ATOM 2096 N N . GLY A 1 270 ? -4.375 -19.453 4.914 1 97.38 270 GLY A N 1
ATOM 2097 C CA . GLY A 1 270 ? -4.012 -20.391 5.977 1 97.38 270 GLY A CA 1
ATOM 2098 C C . GLY A 1 270 ? -3.084 -21.484 5.516 1 97.38 270 GLY A C 1
ATOM 2099 O O . GLY A 1 270 ? -2.656 -22.328 6.316 1 97.38 270 GLY A O 1
ATOM 2100 N N . VAL A 1 271 ? -2.658 -21.516 4.285 1 98.69 271 VAL A N 1
ATOM 2101 C CA . VAL A 1 271 ? -1.93 -22.672 3.76 1 98.69 271 VAL A CA 1
ATOM 2102 C C . VAL A 1 271 ? -0.465 -22.594 4.188 1 98.69 271 VAL A C 1
ATOM 2104 O O . VAL A 1 271 ? 0.185 -21.562 4.012 1 98.69 271 VAL A O 1
ATOM 2107 N N . TRP A 1 272 ? 0.006 -23.641 4.801 1 98.62 272 TRP A N 1
ATOM 2108 C CA . TRP A 1 272 ? 1.431 -23.938 4.902 1 98.62 272 TRP A CA 1
ATOM 2109 C C . TRP A 1 272 ? 1.871 -24.859 3.771 1 98.62 272 TRP A C 1
ATOM 2111 O O . TRP A 1 272 ? 1.193 -25.844 3.467 1 98.62 272 TRP A O 1
ATOM 2121 N N . THR A 1 273 ? 2.971 -24.531 3.119 1 98.88 273 THR A N 1
ATOM 2122 C CA . THR A 1 273 ? 3.385 -25.344 1.979 1 98.88 273 THR A CA 1
ATOM 2123 C C . THR A 1 273 ? 4.855 -25.109 1.649 1 98.88 273 THR A C 1
ATOM 2125 O O . THR A 1 273 ? 5.59 -24.531 2.451 1 98.88 273 THR A O 1
ATOM 2128 N N . THR A 1 274 ? 5.301 -25.781 0.589 1 98.94 274 THR A N 1
ATOM 2129 C CA . THR A 1 274 ? 6.645 -25.609 0.041 1 98.94 274 THR A CA 1
ATOM 2130 C C . THR A 1 274 ? 6.586 -25.141 -1.41 1 98.94 274 THR A C 1
ATOM 2132 O O . THR A 1 274 ? 5.559 -25.297 -2.074 1 98.94 274 THR A O 1
ATOM 2135 N N . PRO A 1 275 ? 7.695 -24.578 -1.86 1 98.94 275 PRO A N 1
ATOM 2136 C CA . PRO A 1 275 ? 7.715 -24.219 -3.281 1 98.94 275 PRO A CA 1
ATOM 2137 C C . PRO A 1 275 ? 7.441 -25.422 -4.191 1 98.94 275 PRO A C 1
ATOM 2139 O O . PRO A 1 275 ? 6.75 -25.281 -5.203 1 98.94 275 PRO A O 1
ATOM 2142 N N . THR A 1 276 ? 7.957 -26.578 -3.838 1 98.88 276 THR A N 1
ATOM 2143 C CA . THR A 1 276 ? 7.738 -27.781 -4.621 1 98.88 276 THR A CA 1
ATOM 2144 C C . THR A 1 276 ? 6.246 -28.094 -4.73 1 98.88 276 THR A C 1
ATOM 2146 O O . THR A 1 276 ? 5.734 -28.328 -5.824 1 98.88 276 THR A O 1
ATOM 2149 N N . ASP A 1 277 ? 5.586 -28.094 -3.643 1 98.94 277 ASP A N 1
ATOM 2150 C CA . ASP A 1 277 ? 4.156 -28.391 -3.652 1 98.94 277 ASP A CA 1
ATOM 2151 C C . ASP A 1 277 ? 3.383 -27.328 -4.445 1 98.94 277 ASP A C 1
ATOM 2153 O O . ASP A 1 277 ? 2.426 -27.656 -5.152 1 98.94 277 ASP A O 1
ATOM 2157 N N . LEU A 1 278 ? 3.732 -26.078 -4.289 1 98.94 278 LEU A N 1
ATOM 2158 C CA . LEU A 1 278 ? 3.074 -25.031 -5.074 1 98.94 278 LEU A CA 1
ATOM 2159 C C . LEU A 1 278 ? 3.209 -25.312 -6.566 1 98.94 278 LEU A C 1
ATOM 2161 O O . LEU A 1 278 ? 2.271 -25.094 -7.332 1 98.94 278 LEU A O 1
ATOM 2165 N N . LEU A 1 279 ? 4.391 -25.812 -6.973 1 98.69 279 LEU A N 1
ATOM 2166 C CA . LEU A 1 279 ? 4.586 -26.078 -8.391 1 98.69 279 LEU A CA 1
ATOM 2167 C C . LEU A 1 279 ? 3.83 -27.328 -8.828 1 98.69 279 LEU A C 1
ATOM 2169 O O . LEU A 1 279 ? 3.48 -27.469 -10 1 98.69 279 LEU A O 1
ATOM 2173 N N . LYS A 1 280 ? 3.582 -28.25 -7.941 1 98.81 280 LYS A N 1
ATOM 2174 C CA . LYS A 1 280 ? 2.691 -29.359 -8.281 1 98.81 280 LYS A CA 1
ATOM 2175 C C . LYS A 1 280 ? 1.288 -28.859 -8.602 1 98.81 280 LYS A C 1
ATOM 2177 O O . LYS A 1 280 ? 0.628 -29.391 -9.508 1 98.81 280 LYS A O 1
ATOM 2182 N N . LEU A 1 281 ? 0.847 -27.859 -7.844 1 98.75 281 LEU A N 1
ATOM 2183 C CA . LEU A 1 281 ? -0.43 -27.219 -8.141 1 98.75 281 LEU A CA 1
ATOM 2184 C C . LEU A 1 281 ? -0.412 -26.594 -9.531 1 98.75 281 LEU A C 1
ATOM 2186 O O . LEU A 1 281 ? -1.325 -26.812 -10.328 1 98.75 281 LEU A O 1
ATOM 2190 N N . ILE A 1 282 ? 0.651 -25.828 -9.828 1 97.62 282 ILE A N 1
ATOM 2191 C CA . ILE A 1 282 ? 0.819 -25.203 -11.133 1 97.62 282 ILE A CA 1
ATOM 2192 C C . ILE A 1 282 ? 0.803 -26.281 -12.227 1 97.62 282 ILE A C 1
ATOM 2194 O O . ILE A 1 282 ? 0.086 -26.141 -13.219 1 97.62 282 ILE A O 1
ATOM 2198 N N . ARG A 1 283 ? 1.535 -27.328 -12.023 1 97.19 283 ARG A N 1
ATOM 2199 C CA . ARG A 1 283 ? 1.646 -28.406 -12.992 1 97.19 283 ARG A CA 1
ATOM 2200 C C . ARG A 1 283 ? 0.291 -29.062 -13.242 1 97.19 283 ARG A C 1
ATOM 2202 O O . ARG A 1 283 ? -0.05 -29.391 -14.383 1 97.19 283 ARG A O 1
ATOM 2209 N N . GLY A 1 284 ? -0.446 -29.266 -12.172 1 97.19 284 GLY A N 1
ATOM 2210 C CA . GLY A 1 284 ? -1.776 -29.828 -12.32 1 97.19 284 GLY A CA 1
ATOM 2211 C C . GLY A 1 284 ? -2.676 -29.016 -13.227 1 97.19 284 GLY A C 1
ATOM 2212 O O . GLY A 1 284 ? -3.381 -29.578 -14.07 1 97.19 284 GLY A O 1
ATOM 2213 N N . ILE A 1 285 ? -2.65 -27.734 -13.125 1 96.56 285 ILE A N 1
ATOM 2214 C CA . ILE A 1 285 ? -3.459 -26.844 -13.953 1 96.56 285 ILE A CA 1
ATOM 2215 C C . ILE A 1 285 ? -2.928 -26.844 -15.383 1 96.56 285 ILE A C 1
ATOM 2217 O O . ILE A 1 285 ? -3.703 -26.953 -16.344 1 96.56 285 ILE A O 1
ATOM 2221 N N . GLN A 1 286 ? -1.602 -26.812 -15.523 1 93.94 286 GLN A N 1
ATOM 2222 C CA . GLN A 1 286 ? -0.982 -26.828 -16.844 1 93.94 286 GLN A CA 1
ATOM 2223 C C . GLN A 1 286 ? -1.331 -28.109 -17.594 1 93.94 286 GLN A C 1
ATOM 2225 O O . GLN A 1 286 ? -1.689 -28.062 -18.781 1 93.94 286 GLN A O 1
ATOM 2230 N N . GLN A 1 287 ? -1.262 -29.203 -16.922 1 94.12 287 GLN A N 1
ATOM 2231 C CA . GLN A 1 287 ? -1.572 -30.484 -17.547 1 94.12 287 GLN A CA 1
ATOM 2232 C C . GLN A 1 287 ? -3.039 -30.562 -17.969 1 94.12 287 GLN A C 1
ATOM 2234 O O . GLN A 1 287 ? -3.373 -31.172 -18.984 1 94.12 287 GLN A O 1
ATOM 2239 N N . SER A 1 288 ? -3.844 -29.906 -17.234 1 95.44 288 SER A N 1
ATOM 2240 C CA . SER A 1 288 ? -5.273 -29.906 -17.516 1 95.44 288 SER A CA 1
ATOM 2241 C C . SER A 1 288 ? -5.578 -29.109 -18.781 1 95.44 288 SER A C 1
ATOM 2243 O O . SER A 1 288 ? -6.621 -29.297 -19.406 1 95.44 288 SER A O 1
ATOM 2245 N N . LEU A 1 289 ? -4.688 -28.266 -19.188 1 91.94 289 LEU A N 1
ATOM 2246 C CA . LEU A 1 289 ? -4.883 -27.422 -20.359 1 91.94 289 LEU A CA 1
ATOM 2247 C C . LEU A 1 289 ? -4.418 -28.125 -21.625 1 91.94 289 LEU A C 1
ATOM 2249 O O . LEU A 1 289 ? -4.762 -27.719 -22.734 1 91.94 289 LEU A O 1
ATOM 2253 N N . ARG A 1 290 ? -3.695 -29.172 -21.5 1 89.75 290 ARG A N 1
ATOM 2254 C CA . ARG A 1 290 ? -3.045 -29.828 -22.641 1 89.75 290 ARG A CA 1
ATOM 2255 C C . ARG A 1 290 ? -4.043 -30.641 -23.438 1 89.75 290 ARG A C 1
ATOM 2257 O O . ARG A 1 290 ? -4.824 -31.406 -22.875 1 89.75 290 ARG A O 1
ATOM 2264 N N . ALA A 1 291 ? -3.877 -30.578 -24.719 1 87.94 291 ALA A N 1
ATOM 2265 C CA . ALA A 1 291 ? -4.781 -31.297 -25.609 1 87.94 291 ALA A CA 1
ATOM 2266 C C . ALA A 1 291 ? -4.383 -32.781 -25.703 1 87.94 291 ALA A C 1
ATOM 2268 O O . ALA A 1 291 ? -5.227 -33.625 -25.938 1 87.94 291 ALA A O 1
ATOM 2269 N N . ASP A 1 292 ? -3.129 -33.094 -25.516 1 90.38 292 ASP A N 1
ATOM 2270 C CA . ASP A 1 292 ? -2.619 -34.438 -25.719 1 90.38 292 ASP A CA 1
ATOM 2271 C C . ASP A 1 292 ? -2.846 -35.312 -24.484 1 90.38 292 ASP A C 1
ATOM 2273 O O . ASP A 1 292 ? -2.627 -36.5 -24.531 1 90.38 292 ASP A O 1
ATOM 2277 N N . VAL A 1 293 ? -3.24 -34.719 -23.438 1 91.25 293 VAL A N 1
ATOM 2278 C CA . VAL A 1 293 ? -3.578 -35.469 -22.234 1 91.25 293 VAL A CA 1
ATOM 2279 C C . VAL A 1 293 ? -5.047 -35.875 -22.281 1 91.25 293 VAL A C 1
ATOM 2281 O O . VAL A 1 293 ? -5.93 -35.031 -22.453 1 91.25 293 VAL A O 1
ATOM 2284 N N . PRO A 1 294 ? -5.312 -37.188 -22.047 1 95.81 294 PRO A N 1
ATOM 2285 C CA . PRO A 1 294 ? -6.711 -37.625 -22.047 1 95.81 294 PRO A CA 1
ATOM 2286 C C . PRO A 1 294 ? -7.527 -37 -20.922 1 95.81 294 PRO A C 1
ATOM 2288 O O . PRO A 1 294 ? -7.02 -36.844 -19.812 1 95.81 294 PRO A O 1
ATOM 2291 N N . GLU A 1 295 ? -8.727 -36.688 -21.203 1 94.69 295 GLU A N 1
ATOM 2292 C CA . GLU A 1 295 ? -9.602 -36 -20.266 1 94.69 295 GLU A CA 1
ATOM 2293 C C . GLU A 1 295 ? -9.711 -36.75 -18.953 1 94.69 295 GLU A C 1
ATOM 2295 O O . GLU A 1 295 ? -9.711 -36.156 -17.875 1 94.69 295 GLU A O 1
ATOM 2300 N N . LYS A 1 296 ? -9.711 -38.062 -19 1 93.69 296 LYS A N 1
ATOM 2301 C CA . LYS A 1 296 ? -9.875 -38.906 -17.812 1 93.69 296 LYS A CA 1
ATOM 2302 C C . LYS A 1 296 ? -8.664 -38.781 -16.891 1 93.69 296 LYS A C 1
ATOM 2304 O O . LYS A 1 296 ? -8.758 -39.094 -15.695 1 93.69 296 LYS A O 1
ATOM 2309 N N . ASP A 1 297 ? -7.574 -38.375 -17.469 1 94.56 297 ASP A N 1
ATOM 2310 C CA . ASP A 1 297 ? -6.324 -38.281 -16.719 1 94.56 297 ASP A CA 1
ATOM 2311 C C . ASP A 1 297 ? -6.059 -36.875 -16.234 1 94.56 297 ASP A C 1
ATOM 2313 O O . ASP A 1 297 ? -5.105 -36.625 -15.484 1 94.56 297 ASP A O 1
ATOM 2317 N N . LYS A 1 298 ? -6.922 -36 -16.609 1 95.88 298 LYS A N 1
ATOM 2318 C CA . LYS A 1 298 ? -6.727 -34.594 -16.234 1 95.88 298 LYS A CA 1
ATOM 2319 C C . LYS A 1 298 ? -7.238 -34.312 -14.82 1 95.88 298 LYS A C 1
ATOM 2321 O O . LYS A 1 298 ? -8.234 -34.906 -14.398 1 95.88 298 LYS A O 1
ATOM 2326 N N . PHE A 1 299 ? -6.539 -33.469 -14.141 1 97.19 299 PHE A N 1
ATOM 2327 C CA . PHE A 1 299 ? -6.93 -33.031 -12.812 1 97.19 299 PHE A CA 1
ATOM 2328 C C . PHE A 1 299 ? -8.211 -32.188 -12.867 1 97.19 299 PHE A C 1
ATOM 2330 O O . PHE A 1 299 ? -9.148 -32.438 -12.109 1 97.19 299 PHE A O 1
ATOM 2337 N N . LEU A 1 300 ? -8.234 -31.188 -13.719 1 98.31 300 LEU A N 1
ATOM 2338 C CA . LEU A 1 300 ? -9.414 -30.438 -14.141 1 98.31 300 LEU A CA 1
ATOM 2339 C C . LEU A 1 300 ? -9.773 -30.75 -15.586 1 98.31 300 LEU A C 1
ATOM 2341 O O . LEU A 1 300 ? -8.891 -30.984 -16.406 1 98.31 300 LEU A O 1
ATOM 2345 N N . SER A 1 301 ? -11.125 -30.797 -15.891 1 97.56 301 SER A N 1
ATOM 2346 C CA . SER A 1 301 ? -11.438 -30.844 -17.312 1 97.56 301 SER A CA 1
ATOM 2347 C C . SER A 1 301 ? -10.797 -29.672 -18.047 1 97.56 301 SER A C 1
ATOM 2349 O O . SER A 1 301 ? -10.578 -28.609 -17.469 1 97.56 301 SER A O 1
ATOM 2351 N N . GLN A 1 302 ? -10.477 -29.922 -19.281 1 95.38 302 GLN A N 1
ATOM 2352 C CA . GLN A 1 302 ? -9.789 -28.891 -20.047 1 95.38 302 GLN A CA 1
ATOM 2353 C C . GLN A 1 302 ? -10.617 -27.609 -20.109 1 95.38 302 GLN A C 1
ATOM 2355 O O . GLN A 1 302 ? -10.07 -26.5 -20 1 95.38 302 GLN A O 1
ATOM 2360 N N . THR A 1 303 ? -11.875 -27.734 -20.281 1 95.12 303 THR A N 1
ATOM 2361 C CA . THR A 1 303 ? -12.773 -26.578 -20.359 1 95.12 303 THR A CA 1
ATOM 2362 C C . THR A 1 303 ? -12.742 -25.781 -19.062 1 95.12 303 THR A C 1
ATOM 2364 O O . THR A 1 303 ? -12.68 -24.547 -19.078 1 95.12 303 THR A O 1
ATOM 2367 N N . VAL A 1 304 ? -12.75 -26.469 -17.938 1 97.25 304 VAL A N 1
ATOM 2368 C CA . VAL A 1 304 ? -12.75 -25.828 -16.625 1 97.25 304 VAL A CA 1
ATOM 2369 C C . VAL A 1 304 ? -11.406 -25.141 -16.375 1 97.25 304 VAL A C 1
ATOM 2371 O O . VAL A 1 304 ? -11.352 -24.031 -15.852 1 97.25 304 VAL A O 1
ATOM 2374 N N . ALA A 1 305 ? -10.328 -25.828 -16.781 1 96.06 305 ALA A N 1
ATOM 2375 C CA . ALA A 1 305 ? -9 -25.234 -16.625 1 96.06 305 ALA A CA 1
ATOM 2376 C C . ALA A 1 305 ? -8.867 -23.953 -17.453 1 96.06 305 ALA A C 1
ATOM 2378 O O . ALA A 1 305 ? -8.305 -22.969 -16.984 1 96.06 305 ALA A O 1
ATOM 2379 N N . LYS A 1 306 ? -9.367 -24 -18.656 1 92.81 306 LYS A N 1
ATOM 2380 C CA . LYS A 1 306 ? -9.344 -22.812 -19.5 1 92.81 306 LYS A CA 1
ATOM 2381 C C . LYS A 1 306 ? -10.156 -21.672 -18.875 1 92.81 306 LYS A C 1
ATOM 2383 O O . LYS A 1 306 ? -9.703 -20.531 -18.859 1 92.81 306 LYS A O 1
ATOM 2388 N N . GLU A 1 307 ? -11.266 -22 -18.344 1 94.5 307 GLU A N 1
ATOM 2389 C CA . GLU A 1 307 ? -12.109 -21 -17.703 1 94.5 307 GLU A CA 1
ATOM 2390 C C . GLU A 1 307 ? -11.43 -20.406 -16.469 1 94.5 307 GLU A C 1
ATOM 2392 O O . GLU A 1 307 ? -11.539 -19.203 -16.219 1 94.5 307 GLU A O 1
ATOM 2397 N N . MET A 1 308 ? -10.758 -21.188 -15.75 1 96.56 308 MET A N 1
ATOM 2398 C CA . MET A 1 308 ? -10.07 -20.766 -14.539 1 96.56 308 MET A CA 1
ATOM 2399 C C . MET A 1 308 ? -9.047 -19.688 -14.844 1 96.56 308 MET A C 1
ATOM 2401 O O . MET A 1 308 ? -8.805 -18.797 -14.016 1 96.56 308 MET A O 1
ATOM 2405 N N . LEU A 1 309 ? -8.477 -19.75 -16.062 1 93.06 309 LEU A N 1
ATOM 2406 C CA . LEU A 1 309 ? -7.379 -18.844 -16.375 1 93.06 309 LEU A CA 1
ATOM 2407 C C . LEU A 1 309 ? -7.816 -17.781 -17.375 1 93.06 309 LEU A C 1
ATOM 2409 O O . LEU A 1 309 ? -6.98 -17.078 -17.953 1 93.06 309 LEU A O 1
ATOM 2413 N N . THR A 1 310 ? -9.062 -17.703 -17.578 1 90.19 310 THR A N 1
ATOM 2414 C CA . THR A 1 310 ? -9.586 -16.641 -18.438 1 90.19 310 THR A CA 1
ATOM 2415 C C . THR A 1 310 ? -9.781 -15.352 -17.641 1 90.19 310 THR A C 1
ATOM 2417 O O . THR A 1 310 ? -10.445 -15.352 -16.609 1 90.19 310 THR A O 1
ATOM 2420 N N . GLN A 1 311 ? -9.211 -14.281 -18.125 1 88.06 311 GLN A N 1
ATOM 2421 C CA . GLN A 1 311 ? -9.281 -12.992 -17.453 1 88.06 311 GLN A CA 1
ATOM 2422 C C . GLN A 1 311 ? -10.727 -12.516 -17.344 1 88.06 311 GLN A C 1
ATOM 2424 O O . GLN A 1 311 ? -11.5 -12.633 -18.297 1 88.06 311 GLN A O 1
ATOM 2429 N N . VAL A 1 312 ? -11.039 -12.047 -16.188 1 86.44 312 VAL A N 1
ATOM 2430 C CA . VAL A 1 312 ? -12.359 -11.477 -15.977 1 86.44 312 VAL A CA 1
ATOM 2431 C C . VAL A 1 312 ? -12.273 -9.945 -16 1 86.44 312 VAL A C 1
ATOM 2433 O O . VAL A 1 312 ? -13.039 -9.289 -16.703 1 86.44 312 VAL A O 1
ATOM 2436 N N . GLN A 1 313 ? -11.445 -9.438 -15.164 1 82.19 313 GLN A N 1
ATOM 2437 C CA . GLN A 1 313 ? -11.25 -7.996 -15.078 1 82.19 313 GLN A CA 1
ATOM 2438 C C . GLN A 1 313 ? -9.844 -7.664 -14.586 1 82.19 313 GLN A C 1
ATOM 2440 O O . GLN A 1 313 ? -9.398 -8.188 -13.555 1 82.19 313 GLN A O 1
ATOM 2445 N N . GLN A 1 314 ? -9.156 -6.777 -15.289 1 77.88 314 GLN A N 1
ATOM 2446 C CA . GLN A 1 314 ? -7.918 -6.168 -14.828 1 77.88 314 GLN A CA 1
ATOM 2447 C C . GLN A 1 314 ? -6.891 -7.227 -14.445 1 77.88 314 GLN A C 1
ATOM 2449 O O . GLN A 1 314 ? -6.297 -7.168 -13.367 1 77.88 314 GLN A O 1
ATOM 2454 N N . GLY A 1 315 ? -6.75 -8.281 -15.219 1 80.75 315 GLY A N 1
ATOM 2455 C CA . GLY A 1 315 ? -5.684 -9.242 -15.023 1 80.75 315 GLY A CA 1
ATOM 2456 C C . GLY A 1 315 ? -6.051 -10.359 -14.062 1 80.75 315 GLY A C 1
ATOM 2457 O O . GLY A 1 315 ? -5.262 -11.273 -13.828 1 80.75 315 GLY A O 1
ATOM 2458 N N . ILE A 1 316 ? -7.273 -10.297 -13.5 1 88.25 316 ILE A N 1
ATOM 2459 C CA . ILE A 1 316 ? -7.684 -11.359 -12.586 1 88.25 316 ILE A CA 1
ATOM 2460 C C . ILE A 1 316 ? -8.516 -12.391 -13.336 1 88.25 316 ILE A C 1
ATOM 2462 O O . ILE A 1 316 ? -9.312 -12.039 -14.211 1 88.25 316 ILE A O 1
ATOM 2466 N N . ALA A 1 317 ? -8.25 -13.57 -13.133 1 92.94 317 ALA A N 1
ATOM 2467 C CA . ALA A 1 317 ? -9.078 -14.703 -13.539 1 92.94 317 ALA A CA 1
ATOM 2468 C C . ALA A 1 317 ? -9.805 -15.312 -12.344 1 92.94 317 ALA A C 1
ATOM 2470 O O . ALA A 1 317 ? -10.375 -14.594 -11.523 1 92.94 317 ALA A O 1
ATOM 2471 N N . ILE A 1 318 ? -9.898 -16.625 -12.328 1 96.62 318 ILE A N 1
ATOM 2472 C CA . ILE A 1 318 ? -10.484 -17.234 -11.141 1 96.62 318 ILE A CA 1
ATOM 2473 C C . ILE A 1 318 ? -9.414 -17.391 -10.062 1 96.62 318 ILE A C 1
ATOM 2475 O O . ILE A 1 318 ? -8.781 -18.453 -9.961 1 96.62 318 ILE A O 1
ATOM 2479 N N . SER A 1 319 ? -9.211 -16.359 -9.312 1 96.25 319 SER A N 1
ATOM 2480 C CA . SER A 1 319 ? -8.359 -16.203 -8.141 1 96.25 319 SER A CA 1
ATOM 2481 C C . SER A 1 319 ? -6.883 -16.25 -8.508 1 96.25 319 SER A C 1
ATOM 2483 O O . SER A 1 319 ? -6.012 -16.188 -7.637 1 96.25 319 SER A O 1
ATOM 2485 N N . TRP A 1 320 ? -6.559 -16.453 -9.836 1 94.81 320 TRP A N 1
ATOM 2486 C CA . TRP A 1 320 ? -5.211 -16.297 -10.367 1 94.81 320 TRP A CA 1
ATOM 2487 C C . TRP A 1 320 ? -5.066 -14.977 -11.117 1 94.81 320 TRP A C 1
ATOM 2489 O O . TRP A 1 320 ? -6 -14.531 -11.781 1 94.81 320 TRP A O 1
ATOM 2499 N N . PHE A 1 321 ? -3.912 -14.414 -11.023 1 91.62 321 PHE A N 1
ATOM 2500 C CA . PHE A 1 321 ? -3.582 -13.305 -11.906 1 91.62 321 PHE A CA 1
ATOM 2501 C C . PHE A 1 321 ? -2.98 -13.805 -13.211 1 91.62 321 PHE A C 1
ATOM 2503 O O . PHE A 1 321 ? -2.205 -14.766 -13.219 1 91.62 321 PHE A O 1
ATOM 2510 N N . VAL A 1 322 ? -3.33 -13.125 -14.266 1 87.94 322 VAL A N 1
ATOM 2511 C CA . VAL A 1 322 ? -2.846 -13.523 -15.586 1 87.94 322 VAL A CA 1
ATOM 2512 C C . VAL A 1 322 ? -2.256 -12.312 -16.312 1 87.94 322 VAL A C 1
ATOM 2514 O O . VAL A 1 322 ? -2.67 -11.172 -16.062 1 87.94 322 VAL A O 1
ATOM 2517 N N . SER A 1 323 ? -1.211 -12.531 -17.031 1 79.44 323 SER A N 1
ATOM 2518 C CA . SER A 1 323 ? -0.575 -11.453 -17.781 1 79.44 323 SER A CA 1
ATOM 2519 C C . SER A 1 323 ? -1.472 -10.961 -18.906 1 79.44 323 SER A C 1
ATOM 2521 O O . SER A 1 323 ? -2.158 -11.75 -19.547 1 79.44 323 SER A O 1
ATOM 2523 N N . ARG A 1 324 ? -1.597 -9.617 -19 1 66.25 324 ARG A N 1
ATOM 2524 C CA . ARG A 1 324 ? -2.396 -9.023 -20.062 1 66.25 324 ARG A CA 1
ATOM 2525 C C . ARG A 1 324 ? -1.594 -8.914 -21.359 1 66.25 324 ARG A C 1
ATOM 2527 O O . ARG A 1 324 ? -2.166 -8.789 -22.438 1 66.25 324 ARG A O 1
ATOM 2534 N N . ASN A 1 325 ? -0.433 -8.719 -21.125 1 61.34 325 ASN A N 1
ATOM 2535 C CA . ASN A 1 325 ? 0.341 -8.445 -22.344 1 61.34 325 ASN A CA 1
ATOM 2536 C C . ASN A 1 325 ? 1.014 -9.711 -22.875 1 61.34 325 ASN A C 1
ATOM 2538 O O . ASN A 1 325 ? 0.411 -10.781 -22.875 1 61.34 325 ASN A O 1
ATOM 2542 N N . LYS A 1 326 ? 2.428 -9.633 -22.766 1 58.53 326 LYS A N 1
ATOM 2543 C CA . LYS A 1 326 ? 3.352 -10.383 -23.609 1 58.53 326 LYS A CA 1
ATOM 2544 C C . LYS A 1 326 ? 3.506 -11.82 -23.109 1 58.53 326 LYS A C 1
ATOM 2546 O O . LYS A 1 326 ? 3.738 -12.734 -23.906 1 58.53 326 LYS A O 1
ATOM 2551 N N . SER A 1 327 ? 3.512 -12.109 -21.703 1 61.5 327 SER A N 1
ATOM 2552 C CA . SER A 1 327 ? 4.043 -13.406 -21.281 1 61.5 327 SER A CA 1
ATOM 2553 C C . SER A 1 327 ? 2.943 -14.297 -20.719 1 61.5 327 SER A C 1
ATOM 2555 O O . SER A 1 327 ? 2.125 -13.859 -19.922 1 61.5 327 SER A O 1
ATOM 2557 N N . ASN A 1 328 ? 2.107 -15.039 -21.516 1 77.5 328 ASN A N 1
ATOM 2558 C CA . ASN A 1 328 ? 1.093 -16.016 -21.156 1 77.5 328 ASN A CA 1
ATOM 2559 C C . ASN A 1 328 ? 1.413 -16.688 -19.812 1 77.5 328 ASN A C 1
ATOM 2561 O O . ASN A 1 328 ? 1.741 -17.875 -19.766 1 77.5 328 ASN A O 1
ATOM 2565 N N . VAL A 1 329 ? 1.463 -15.969 -18.719 1 86.62 329 VAL A N 1
ATOM 2566 C CA . VAL A 1 329 ? 1.754 -16.547 -17.406 1 86.62 329 VAL A CA 1
ATOM 2567 C C . VAL A 1 329 ? 0.568 -16.312 -16.469 1 86.62 329 VAL A C 1
ATOM 2569 O O . VAL A 1 329 ? -0.239 -15.406 -16.688 1 86.62 329 VAL A O 1
ATOM 2572 N N . PHE A 1 330 ? 0.438 -17.156 -15.562 1 90.62 330 PHE A N 1
ATOM 2573 C CA . PHE A 1 330 ? -0.479 -16.984 -14.438 1 90.62 330 PHE A CA 1
ATOM 2574 C C . PHE A 1 330 ? 0.236 -17.219 -13.117 1 90.62 330 PHE A C 1
ATOM 2576 O O . PHE A 1 330 ? 1.213 -17.969 -13.047 1 90.62 330 PHE A O 1
ATOM 2583 N N . GLY A 1 331 ? -0.117 -16.547 -12.148 1 93 331 GLY A N 1
ATOM 2584 C CA . GLY A 1 331 ? 0.553 -16.656 -10.859 1 93 331 GLY A CA 1
ATOM 2585 C C . GLY A 1 331 ? -0.167 -15.898 -9.758 1 93 331 GLY A C 1
ATOM 2586 O O . GLY A 1 331 ? -1.308 -15.469 -9.938 1 93 331 GLY A O 1
ATOM 2587 N N . HIS A 1 332 ? 0.426 -15.898 -8.633 1 95.19 332 HIS A N 1
ATOM 2588 C CA . HIS A 1 332 ? -0.129 -15.219 -7.469 1 95.19 332 HIS A CA 1
ATOM 2589 C C . HIS A 1 332 ? 0.957 -14.906 -6.445 1 95.19 332 HIS A C 1
ATOM 2591 O O . HIS A 1 332 ? 1.835 -15.734 -6.195 1 95.19 332 HIS A O 1
ATOM 2597 N N . PHE A 1 333 ? 0.91 -13.734 -5.863 1 94 333 PHE A N 1
ATOM 2598 C CA . PHE A 1 333 ? 1.744 -13.367 -4.727 1 94 333 PHE A CA 1
ATOM 2599 C C . PHE A 1 333 ? 1.058 -13.719 -3.412 1 94 333 PHE A C 1
ATOM 2601 O O . PHE A 1 333 ? -0.167 -13.859 -3.363 1 94 333 PHE A O 1
ATOM 2608 N N . GLY A 1 334 ? 1.879 -13.945 -2.432 1 95.56 334 GLY A N 1
ATOM 2609 C CA . GLY A 1 334 ? 1.378 -14.133 -1.079 1 95.56 334 GLY A CA 1
ATOM 2610 C C . GLY A 1 334 ? 2.174 -13.367 -0.038 1 95.56 334 GLY A C 1
ATOM 2611 O O . GLY A 1 334 ? 3.396 -13.242 -0.149 1 95.56 334 GLY A O 1
ATOM 2612 N N . GLY A 1 335 ? 1.482 -12.891 0.967 1 95.81 335 GLY A N 1
ATOM 2613 C CA . GLY A 1 335 ? 2.107 -12.25 2.111 1 95.81 335 GLY A CA 1
ATOM 2614 C C . GLY A 1 335 ? 1.275 -12.352 3.377 1 95.81 335 GLY A C 1
ATOM 2615 O O . GLY A 1 335 ? 0.073 -12.078 3.359 1 95.81 335 GLY A O 1
ATOM 2616 N N . ASN A 1 336 ? 1.853 -12.805 4.453 1 96.44 336 ASN A N 1
ATOM 2617 C CA . ASN A 1 336 ? 1.252 -12.812 5.785 1 96.44 336 ASN A CA 1
ATOM 2618 C C . ASN A 1 336 ? 2.131 -12.094 6.801 1 96.44 336 ASN A C 1
ATOM 2620 O O . ASN A 1 336 ? 3.359 -12.125 6.703 1 96.44 336 ASN A O 1
ATOM 2624 N N . SER A 1 337 ? 1.397 -11.375 7.723 1 91.88 337 SER A N 1
ATOM 2625 C CA . SER A 1 337 ? 2.115 -10.938 8.914 1 91.88 337 SER A CA 1
ATOM 2626 C C . SER A 1 337 ? 2.52 -12.125 9.781 1 91.88 337 SER A C 1
ATOM 2628 O O . SER A 1 337 ? 1.825 -13.148 9.812 1 91.88 337 SER A O 1
ATOM 2630 N N . PRO A 1 338 ? 3.623 -12.094 10.461 1 91.44 338 PRO A N 1
ATOM 2631 C CA . PRO A 1 338 ? 4.453 -10.891 10.516 1 91.44 338 PRO A CA 1
ATOM 2632 C C . PRO A 1 338 ? 5.34 -10.727 9.289 1 91.44 338 PRO A C 1
ATOM 2634 O O . PRO A 1 338 ? 5.66 -9.602 8.891 1 91.44 338 PRO A O 1
ATOM 2637 N N . CYS A 1 339 ? 5.902 -11.906 8.727 1 93.25 339 CYS A N 1
ATOM 2638 C CA . CYS A 1 339 ? 6.742 -11.633 7.566 1 93.25 339 CYS A CA 1
ATOM 2639 C C . CYS A 1 339 ? 6.906 -12.875 6.703 1 93.25 339 CYS A C 1
ATOM 2641 O O . CYS A 1 339 ? 8.023 -13.352 6.5 1 93.25 339 CYS A O 1
ATOM 2643 N N . PHE A 1 340 ? 6 -13.391 6.059 1 97.62 340 PHE A N 1
ATOM 2644 C CA . PHE A 1 340 ? 6.059 -14.367 4.977 1 97.62 340 PHE A CA 1
ATOM 2645 C C . PHE A 1 340 ? 5.719 -13.719 3.643 1 97.62 340 PHE A C 1
ATOM 2647 O O . PHE A 1 340 ? 4.754 -12.953 3.545 1 97.62 340 PHE A O 1
ATOM 2654 N N . ARG A 1 341 ? 6.551 -13.922 2.672 1 96.69 341 ARG A N 1
ATOM 2655 C CA . ARG A 1 341 ? 6.344 -13.43 1.313 1 96.69 341 ARG A CA 1
ATOM 2656 C C . ARG A 1 341 ? 6.645 -14.516 0.287 1 96.69 341 ARG A C 1
ATOM 2658 O O . ARG A 1 341 ? 7.656 -15.211 0.393 1 96.69 341 ARG A O 1
ATOM 2665 N N . CYS A 1 342 ? 5.746 -14.727 -0.643 1 96.94 342 CYS A N 1
ATOM 2666 C CA . CYS A 1 342 ? 5.91 -15.789 -1.625 1 96.94 342 CYS A CA 1
ATOM 2667 C C . CYS A 1 342 ? 5.375 -15.359 -2.986 1 96.94 342 CYS A C 1
ATOM 2669 O O . CYS A 1 342 ? 4.613 -14.398 -3.084 1 96.94 342 CYS A O 1
ATOM 2671 N N . TYR A 1 343 ? 5.836 -16.016 -3.99 1 95.38 343 TYR A N 1
ATOM 2672 C CA . TYR A 1 343 ? 5.41 -15.805 -5.371 1 95.38 343 TYR A CA 1
ATOM 2673 C C . TYR A 1 343 ? 5.473 -17.109 -6.164 1 95.38 343 TYR A C 1
ATOM 2675 O O . TYR A 1 343 ? 6.461 -17.844 -6.094 1 95.38 343 TYR A O 1
ATOM 2683 N N . VAL A 1 344 ? 4.422 -17.438 -6.793 1 96.5 344 VAL A N 1
ATOM 2684 C CA . VAL A 1 344 ? 4.402 -18.578 -7.707 1 96.5 344 VAL A CA 1
ATOM 2685 C C . VAL A 1 344 ? 3.885 -18.141 -9.078 1 96.5 344 VAL A C 1
ATOM 2687 O O . VAL A 1 344 ? 2.961 -17.328 -9.164 1 96.5 344 VAL A O 1
ATOM 2690 N N . VAL A 1 345 ? 4.562 -18.625 -10.102 1 93.38 345 VAL A N 1
ATOM 2691 C CA . VAL A 1 345 ? 4.188 -18.25 -11.461 1 93.38 345 VAL A CA 1
ATOM 2692 C C . VAL A 1 345 ? 4.453 -19.406 -12.414 1 93.38 345 VAL A C 1
ATOM 2694 O O . VAL A 1 345 ? 5.41 -20.172 -12.227 1 93.38 345 VAL A O 1
ATOM 2697 N N . GLY A 1 346 ? 3.598 -19.672 -13.305 1 92.19 346 GLY A N 1
ATOM 2698 C CA . GLY A 1 346 ? 3.723 -20.672 -14.344 1 92.19 346 GLY A CA 1
ATOM 2699 C C . GLY A 1 346 ? 3.314 -20.172 -15.719 1 92.19 346 GLY A C 1
ATOM 2700 O O . GLY A 1 346 ? 2.576 -19.188 -15.828 1 92.19 346 GLY A O 1
ATOM 2701 N N . PHE A 1 347 ? 3.859 -20.812 -16.703 1 87.5 347 PHE A N 1
ATOM 2702 C CA . PHE A 1 347 ? 3.494 -20.469 -18.062 1 87.5 347 PHE A CA 1
ATOM 2703 C C . PHE A 1 347 ? 2.197 -21.172 -18.469 1 87.5 347 PHE A C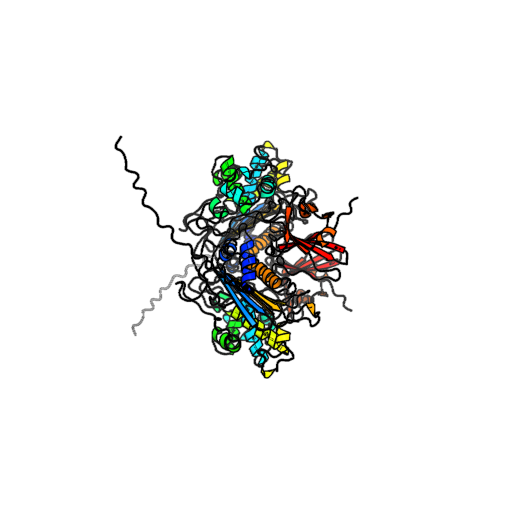 1
ATOM 2705 O O . PHE A 1 347 ? 1.984 -22.344 -18.141 1 87.5 347 PHE A O 1
ATOM 2712 N N . ALA A 1 348 ? 1.259 -20.438 -19.031 1 83.06 348 ALA A N 1
ATOM 2713 C CA . ALA A 1 348 ? 0.051 -21 -19.625 1 83.06 348 ALA A CA 1
ATOM 2714 C C . ALA A 1 348 ? -0.491 -20.109 -20.734 1 83.06 348 ALA A C 1
ATOM 2716 O O . ALA A 1 348 ? -0.603 -18.891 -20.578 1 83.06 348 ALA A O 1
ATOM 2717 N N . ASN A 1 349 ? -0.692 -20.734 -21.875 1 73.19 349 ASN A N 1
ATOM 2718 C CA . ASN A 1 349 ? -1.273 -20 -23 1 73.19 349 ASN A CA 1
ATOM 2719 C C . ASN A 1 349 ? -2.74 -19.672 -22.734 1 73.19 349 ASN A C 1
ATOM 2721 O O . ASN A 1 349 ? -3.629 -20.453 -23.078 1 73.19 349 ASN A O 1
ATOM 2725 N N . THR A 1 350 ? -3.002 -18.547 -22.203 1 69.31 350 THR A N 1
ATOM 2726 C CA . THR A 1 350 ? -4.375 -18.203 -21.859 1 69.31 350 THR A CA 1
ATOM 2727 C C . THR A 1 350 ? -5.043 -17.422 -22.984 1 69.31 350 THR A C 1
ATOM 2729 O O . THR A 1 350 ? -6.266 -17.281 -23 1 69.31 350 THR A O 1
ATOM 2732 N N . THR A 1 351 ? -4.293 -16.906 -23.891 1 63.44 351 THR A N 1
ATOM 2733 C CA . THR A 1 351 ? -4.867 -16.047 -24.922 1 63.44 351 THR A CA 1
ATOM 2734 C C . THR A 1 351 ? -4.941 -16.781 -26.266 1 63.44 351 THR A C 1
ATOM 2736 O O . THR A 1 351 ? -5.688 -16.391 -27.156 1 63.44 351 THR A O 1
ATOM 2739 N N . GLY A 1 352 ? -4.387 -17.922 -26.422 1 60.41 352 GLY A N 1
ATOM 2740 C CA . GLY A 1 352 ? -4.332 -18.625 -27.688 1 60.41 352 GLY A CA 1
ATOM 2741 C C . GLY A 1 352 ? -3.369 -18 -28.672 1 60.41 352 GLY A C 1
ATOM 2742 O O . GLY A 1 352 ? -3.127 -18.547 -29.75 1 60.41 352 GLY A O 1
ATOM 2743 N N . ASP A 1 353 ? -2.951 -16.719 -28.531 1 57.19 353 ASP A N 1
ATOM 2744 C CA . ASP A 1 353 ? -2.178 -15.961 -29.5 1 57.19 353 ASP A CA 1
ATOM 2745 C C . ASP A 1 353 ? -0.681 -16.203 -29.328 1 57.19 353 ASP A C 1
ATOM 2747 O O . ASP A 1 353 ? 0.142 -15.438 -29.828 1 57.19 353 ASP A O 1
ATOM 2751 N N . ILE A 1 354 ? -0.368 -17.188 -28.656 1 55.09 354 ILE A N 1
ATOM 2752 C CA . ILE A 1 354 ? 1.027 -17.188 -28.234 1 55.09 354 ILE A CA 1
ATOM 2753 C C . ILE A 1 354 ? 1.92 -17.594 -29.391 1 55.09 354 ILE A C 1
ATOM 2755 O O . ILE A 1 354 ? 1.642 -18.594 -30.078 1 55.09 354 ILE A O 1
ATOM 2759 N N . ASP A 1 355 ? 2.756 -16.672 -29.656 1 56.59 355 ASP A N 1
ATOM 2760 C CA . ASP A 1 355 ? 3.873 -16.953 -30.562 1 56.59 355 ASP A CA 1
ATOM 2761 C C . ASP A 1 355 ? 4.777 -18.031 -29.984 1 56.59 355 ASP A C 1
ATOM 2763 O O . ASP A 1 355 ? 4.828 -18.234 -28.766 1 56.59 355 ASP A O 1
ATOM 2767 N N . GLU A 1 356 ? 5.199 -18.984 -30.75 1 54.12 356 GLU A N 1
ATOM 2768 C CA . GLU A 1 356 ? 6.086 -20.109 -30.422 1 54.12 356 GLU A CA 1
ATOM 2769 C C . GLU A 1 356 ? 7.148 -19.688 -29.406 1 54.12 356 GLU A C 1
ATOM 2771 O O . GLU A 1 356 ? 7.633 -20.516 -28.625 1 54.12 356 GLU A O 1
ATOM 2776 N N . LYS A 1 357 ? 7.527 -18.469 -29.438 1 54.16 357 LYS A N 1
ATOM 2777 C CA . LYS A 1 357 ? 8.656 -18.031 -28.625 1 54.16 357 LYS A CA 1
ATOM 2778 C C . LYS A 1 357 ? 8.242 -17.828 -27.172 1 54.16 357 LYS A C 1
ATOM 2780 O O . LYS A 1 357 ? 9.094 -17.703 -26.297 1 54.16 357 LYS A O 1
ATOM 2785 N N . ASP A 1 358 ? 6.977 -17.734 -26.938 1 57.88 358 ASP A N 1
ATOM 2786 C CA . ASP A 1 358 ? 6.539 -17.188 -25.641 1 57.88 358 ASP A CA 1
ATOM 2787 C C . ASP A 1 358 ? 6.258 -18.312 -24.656 1 57.88 358 ASP A C 1
ATOM 2789 O O . ASP A 1 358 ? 6.074 -18.047 -23.453 1 57.88 358 ASP A O 1
ATOM 2793 N N . LEU A 1 359 ? 6.207 -19.5 -25.141 1 58.59 359 LEU A N 1
ATOM 2794 C CA . LEU A 1 359 ? 5.648 -20.422 -24.156 1 58.59 359 LEU A CA 1
ATOM 2795 C C . LEU A 1 359 ? 6.594 -21.594 -23.922 1 58.59 359 LEU A C 1
ATOM 2797 O O . LEU A 1 359 ? 7.02 -22.266 -24.859 1 58.59 359 LEU A O 1
ATOM 2801 N N . GLU A 1 360 ? 7.176 -21.531 -22.734 1 72.81 360 GLU A N 1
ATOM 2802 C CA . GLU A 1 360 ? 7.801 -22.781 -22.297 1 72.81 360 GLU A CA 1
ATOM 2803 C C . GLU A 1 360 ? 6.809 -23.656 -21.531 1 72.81 360 GLU A C 1
ATOM 2805 O O . GLU A 1 360 ? 6.758 -23.625 -20.312 1 72.81 360 GLU A O 1
ATOM 2810 N N . GLU A 1 361 ? 6.016 -24.406 -22.219 1 75.88 361 GLU A N 1
ATOM 2811 C CA . GLU A 1 361 ? 4.98 -25.234 -21.609 1 75.88 361 GLU A CA 1
ATOM 2812 C C . GLU A 1 361 ? 5.551 -26.109 -20.484 1 75.88 361 GLU A C 1
ATOM 2814 O O . GLU A 1 361 ? 6.648 -26.656 -20.625 1 75.88 361 GLU A O 1
ATOM 2819 N N . GLY A 1 362 ? 4.852 -26.219 -19.406 1 89.62 362 GLY A N 1
ATOM 2820 C CA . GLY A 1 362 ? 5.25 -27.078 -18.297 1 89.62 362 GLY A CA 1
ATOM 2821 C C . GLY A 1 362 ? 6.352 -26.469 -17.453 1 89.62 362 GLY A C 1
ATOM 2822 O O . GLY A 1 362 ? 7.176 -27.188 -16.891 1 89.62 362 GLY A O 1
ATOM 2823 N N . CYS A 1 363 ? 6.402 -25.141 -17.562 1 93.56 363 CYS A N 1
ATOM 2824 C CA . CYS A 1 363 ? 7.441 -24.453 -16.797 1 93.56 363 CYS A CA 1
ATOM 2825 C C . CYS A 1 363 ? 6.824 -23.531 -15.758 1 93.56 363 CYS A C 1
ATOM 2827 O O . CYS A 1 363 ? 5.703 -23.047 -15.93 1 93.56 363 CYS A O 1
ATOM 2829 N N . GLY A 1 364 ? 7.496 -23.328 -14.656 1 95.12 364 GLY A N 1
ATOM 2830 C CA . GLY A 1 364 ? 7.062 -22.453 -13.578 1 95.12 364 GLY A CA 1
ATOM 2831 C C . GLY A 1 364 ? 8.117 -22.266 -12.508 1 95.12 364 GLY A C 1
ATOM 2832 O O . GLY A 1 364 ? 9.141 -22.953 -12.5 1 95.12 364 GLY A O 1
ATOM 2833 N N . ILE A 1 365 ? 7.957 -21.234 -11.68 1 96.44 365 ILE A N 1
ATOM 2834 C CA . ILE A 1 365 ? 8.859 -20.906 -10.578 1 96.44 365 ILE A CA 1
ATOM 2835 C C . ILE A 1 365 ? 8.055 -20.609 -9.32 1 96.44 365 ILE A C 1
ATOM 2837 O O . ILE A 1 365 ? 7.027 -19.938 -9.375 1 96.44 365 ILE A O 1
ATOM 2841 N N . ALA A 1 366 ? 8.406 -21.141 -8.195 1 98.44 366 ALA A N 1
ATOM 2842 C CA . ALA A 1 366 ? 7.871 -20.766 -6.891 1 98.44 366 ALA A CA 1
ATOM 2843 C C . ALA A 1 366 ? 8.984 -20.359 -5.934 1 98.44 366 ALA A C 1
ATOM 2845 O O . ALA A 1 366 ? 10.023 -21.016 -5.848 1 98.44 366 ALA A O 1
ATOM 2846 N N . VAL A 1 367 ? 8.812 -19.219 -5.32 1 98.25 367 VAL A N 1
ATOM 2847 C CA . VAL A 1 367 ? 9.758 -18.703 -4.336 1 98.25 367 VAL A CA 1
ATOM 2848 C C . VAL A 1 367 ? 9.023 -18.359 -3.041 1 98.25 367 VAL A C 1
ATOM 2850 O O . VAL A 1 367 ? 8.008 -17.672 -3.057 1 98.25 367 VAL A O 1
ATOM 2853 N N . MET A 1 368 ? 9.438 -18.891 -1.927 1 98.81 368 MET A N 1
ATOM 2854 C CA . MET A 1 368 ? 8.883 -18.578 -0.614 1 98.81 368 MET A CA 1
ATOM 2855 C C . MET A 1 368 ? 9.969 -18.094 0.336 1 98.81 368 MET A C 1
ATOM 2857 O O . MET A 1 368 ? 11.07 -18.641 0.357 1 98.81 368 MET A O 1
ATOM 2861 N N . THR A 1 369 ? 9.672 -16.984 1.061 1 98.56 369 THR A N 1
ATOM 2862 C CA . THR A 1 369 ? 10.633 -16.344 1.952 1 98.56 369 THR A CA 1
ATOM 2863 C C . THR A 1 369 ? 10.008 -16.062 3.316 1 98.56 369 THR A C 1
ATOM 2865 O O . THR A 1 369 ? 8.789 -16.188 3.48 1 98.56 369 THR A O 1
ATOM 2868 N N . ASN A 1 370 ? 10.805 -15.797 4.297 1 98.25 370 ASN A N 1
ATOM 2869 C CA . ASN A 1 370 ? 10.312 -15.578 5.652 1 98.25 370 ASN A CA 1
ATOM 2870 C C . ASN A 1 370 ? 10.82 -14.25 6.215 1 98.25 370 ASN A C 1
ATOM 2872 O O . ASN A 1 370 ? 11.062 -14.133 7.418 1 98.25 370 ASN A O 1
ATOM 2876 N N . GLY A 1 371 ? 11.039 -13.258 5.297 1 95 371 GLY A N 1
ATOM 2877 C CA . GLY A 1 371 ? 11.445 -11.922 5.711 1 95 371 GLY A CA 1
ATOM 2878 C C . GLY A 1 371 ? 10.57 -10.828 5.141 1 95 371 GLY A C 1
ATOM 2879 O O . GLY A 1 371 ? 9.891 -11.031 4.133 1 95 371 GLY A O 1
ATOM 2880 N N . TRP A 1 372 ? 10.672 -9.641 5.758 1 89.31 372 TRP A N 1
ATOM 2881 C CA . TRP A 1 372 ? 9.828 -8.492 5.43 1 89.31 372 TRP A CA 1
ATOM 2882 C C . TRP A 1 372 ? 10.062 -8.039 3.992 1 89.31 372 TRP A C 1
ATOM 2884 O O . TRP A 1 372 ? 9.125 -7.637 3.303 1 89.31 372 TRP A O 1
ATOM 2894 N N . GLU A 1 373 ? 11.242 -8.148 3.492 1 89.69 373 GLU A N 1
ATOM 2895 C CA . GLU A 1 373 ? 11.617 -7.672 2.162 1 89.69 373 GLU A CA 1
ATOM 2896 C C . GLU A 1 373 ? 11.414 -8.766 1.113 1 89.69 373 GLU A C 1
ATOM 2898 O O . GLU A 1 373 ? 11.938 -8.664 0 1 89.69 373 GLU A O 1
ATOM 2903 N N . GLY A 1 374 ? 10.734 -9.773 1.442 1 93.31 374 GLY A N 1
ATOM 2904 C CA . GLY A 1 374 ? 10.672 -10.992 0.644 1 93.31 374 GLY A CA 1
ATOM 2905 C C . GLY A 1 374 ? 10.023 -10.773 -0.712 1 93.31 374 GLY A C 1
ATOM 2906 O O . GLY A 1 374 ? 10.352 -11.469 -1.679 1 93.31 374 GLY A O 1
ATOM 2907 N N . THR A 1 375 ? 9.055 -9.852 -0.863 1 92.19 375 THR A N 1
ATOM 2908 C CA . THR A 1 375 ? 8.359 -9.656 -2.131 1 92.19 375 THR A CA 1
ATOM 2909 C C . THR A 1 375 ? 9.344 -9.25 -3.227 1 92.19 375 THR A C 1
ATOM 2911 O O . THR A 1 375 ? 9.344 -9.828 -4.312 1 92.19 375 THR A O 1
ATOM 2914 N N . ASP A 1 376 ? 10.156 -8.266 -2.945 1 89.75 376 ASP A N 1
ATOM 2915 C CA . ASP A 1 376 ? 11.164 -7.812 -3.91 1 89.75 376 ASP A CA 1
ATOM 2916 C C . ASP A 1 376 ? 12.117 -8.945 -4.273 1 89.75 376 ASP A C 1
ATOM 2918 O O . ASP A 1 376 ? 12.43 -9.148 -5.445 1 89.75 376 ASP A O 1
ATOM 2922 N N . VAL A 1 377 ? 12.555 -9.688 -3.275 1 93.69 377 VAL A N 1
ATOM 2923 C CA . VAL A 1 377 ? 13.516 -10.758 -3.488 1 93.69 377 VAL A CA 1
ATOM 2924 C C . VAL A 1 377 ? 12.883 -11.867 -4.324 1 93.69 377 VAL A C 1
ATOM 2926 O O . VAL A 1 377 ? 13.531 -12.445 -5.199 1 93.69 377 VAL A O 1
ATOM 2929 N N . CYS A 1 378 ? 11.633 -12.172 -4.062 1 94.75 378 CYS A N 1
ATOM 2930 C CA . CYS A 1 378 ? 10.945 -13.164 -4.871 1 94.75 378 CYS A CA 1
ATOM 2931 C C . CYS A 1 378 ? 10.984 -12.797 -6.348 1 94.75 378 CYS A C 1
ATOM 2933 O O . CYS A 1 378 ? 11.305 -13.641 -7.191 1 94.75 378 CYS A O 1
ATOM 2935 N N . CYS A 1 379 ? 10.734 -11.594 -6.668 1 92.25 379 CYS A N 1
ATOM 2936 C CA . CYS A 1 379 ? 10.734 -11.141 -8.055 1 92.25 379 CYS A CA 1
ATOM 2937 C C . CYS A 1 379 ? 12.133 -11.242 -8.656 1 92.25 379 CYS A C 1
ATOM 2939 O O . CYS A 1 379 ? 12.289 -11.688 -9.797 1 92.25 379 CYS A O 1
ATOM 2941 N N . ARG A 1 380 ? 13.102 -10.812 -7.918 1 93.75 380 ARG A N 1
ATOM 2942 C CA . ARG A 1 380 ? 14.477 -10.852 -8.406 1 93.75 380 ARG A CA 1
ATOM 2943 C C . ARG A 1 380 ? 14.922 -12.289 -8.672 1 93.75 380 ARG A C 1
ATOM 2945 O O . ARG A 1 380 ? 15.648 -12.555 -9.633 1 93.75 380 ARG A O 1
ATOM 2952 N N . VAL A 1 381 ? 14.477 -13.172 -7.816 1 95.69 381 VAL A N 1
ATOM 2953 C CA . VAL A 1 381 ? 14.805 -14.578 -7.988 1 95.69 381 VAL A CA 1
ATOM 2954 C C . VAL A 1 381 ? 14.133 -15.117 -9.25 1 95.69 381 VAL A C 1
ATOM 2956 O O . VAL A 1 381 ? 14.75 -15.859 -10.016 1 95.69 381 VAL A O 1
ATOM 2959 N N . VAL A 1 382 ? 12.922 -14.758 -9.477 1 93.81 382 VAL A N 1
ATOM 2960 C CA . VAL A 1 382 ? 12.219 -15.203 -10.68 1 93.81 382 VAL A CA 1
ATOM 2961 C C . VAL A 1 382 ? 12.953 -14.703 -11.922 1 93.81 382 VAL A C 1
ATOM 2963 O O . VAL A 1 382 ? 13.117 -15.445 -12.898 1 93.81 382 VAL A O 1
ATOM 2966 N N . HIS A 1 383 ? 13.453 -13.461 -11.914 1 92.81 383 HIS A N 1
ATOM 2967 C CA . HIS A 1 383 ? 14.273 -12.961 -13.008 1 92.81 383 HIS A CA 1
ATOM 2968 C C . HIS A 1 383 ? 15.516 -13.82 -13.203 1 92.81 383 HIS A C 1
ATOM 2970 O O . HIS A 1 383 ? 15.828 -14.227 -14.32 1 92.81 383 HIS A O 1
ATOM 2976 N N . ALA A 1 384 ? 16.172 -14.094 -12.141 1 95.62 384 ALA A N 1
ATOM 2977 C CA . ALA A 1 384 ? 17.438 -14.828 -12.18 1 95.62 384 ALA A CA 1
ATOM 2978 C C . ALA A 1 384 ? 17.234 -16.25 -12.719 1 95.62 384 ALA A C 1
ATOM 2980 O O . ALA A 1 384 ? 18.016 -16.734 -13.531 1 95.62 384 ALA A O 1
ATOM 2981 N N . VAL A 1 385 ? 16.188 -16.891 -12.211 1 95.62 385 VAL A N 1
ATOM 2982 C CA . VAL A 1 385 ? 15.891 -18.25 -12.633 1 95.62 385 VAL A CA 1
ATOM 2983 C C . VAL A 1 385 ? 15.555 -18.266 -14.117 1 95.62 385 VAL A C 1
ATOM 2985 O O . VAL A 1 385 ? 16.094 -19.078 -14.875 1 95.62 385 VAL A O 1
ATOM 2988 N N . SER A 1 386 ? 14.672 -17.406 -14.547 1 92.88 386 SER A N 1
ATOM 2989 C CA . SER A 1 386 ? 14.312 -17.328 -15.961 1 92.88 386 SER A CA 1
ATOM 2990 C C . SER A 1 386 ? 15.531 -17.047 -16.828 1 92.88 386 SER A C 1
ATOM 2992 O O . SER A 1 386 ? 15.68 -17.625 -17.906 1 92.88 386 SER A O 1
ATOM 2994 N N . TYR A 1 387 ? 16.344 -16.188 -16.359 1 94.12 387 TYR A N 1
ATOM 2995 C CA . TYR A 1 387 ? 17.578 -15.828 -17.047 1 94.12 387 TYR A CA 1
ATOM 2996 C C . TYR A 1 387 ? 18.516 -17.031 -17.156 1 94.12 387 TYR A C 1
ATOM 2998 O O . TYR A 1 387 ? 19 -17.344 -18.25 1 94.12 387 TYR A O 1
ATOM 3006 N N . ALA A 1 388 ? 18.734 -17.703 -16.078 1 95.19 388 ALA A N 1
ATOM 3007 C CA . ALA A 1 388 ? 19.641 -18.844 -16.047 1 95.19 388 ALA A CA 1
ATOM 3008 C C . ALA A 1 388 ? 19.109 -20 -16.891 1 95.19 388 ALA A C 1
ATOM 3010 O O . ALA A 1 388 ? 19.891 -20.75 -17.469 1 95.19 388 ALA A O 1
ATOM 3011 N N . LYS A 1 389 ? 17.797 -20.125 -16.984 1 93.38 389 LYS A N 1
ATOM 3012 C CA . LYS A 1 389 ? 17.172 -21.188 -17.781 1 93.38 389 LYS A CA 1
ATOM 3013 C C . LYS A 1 389 ? 17.031 -20.766 -19.234 1 93.38 389 LYS A C 1
ATOM 3015 O O . LYS A 1 389 ? 16.594 -21.578 -20.078 1 93.38 389 LYS A O 1
ATOM 3020 N N . GLU A 1 390 ? 17.359 -19.5 -19.5 1 91.31 390 GLU A N 1
ATOM 3021 C CA . GLU A 1 390 ? 17.203 -18.922 -20.844 1 91.31 390 GLU A CA 1
ATOM 3022 C C . GLU A 1 390 ? 15.75 -18.969 -21.297 1 91.31 390 GLU A C 1
ATOM 3024 O O . GLU A 1 390 ? 15.469 -19.328 -22.438 1 91.31 390 GLU A O 1
ATOM 3029 N N . TRP A 1 391 ? 14.844 -18.812 -20.312 1 89.62 391 TRP A N 1
ATOM 3030 C CA . TRP A 1 391 ? 13.422 -18.688 -20.609 1 89.62 391 TRP A CA 1
ATOM 3031 C C . TRP A 1 391 ? 13.094 -17.266 -21.062 1 89.62 391 TRP A C 1
ATOM 3033 O O . TRP A 1 391 ? 13.891 -16.344 -20.891 1 89.62 391 TRP A O 1
ATOM 3043 N N . PRO A 1 392 ? 11.93 -17.078 -21.719 1 83.38 392 PRO A N 1
ATOM 3044 C CA . PRO A 1 392 ? 11.508 -15.719 -22.078 1 83.38 392 PRO A CA 1
ATOM 3045 C C . PRO A 1 392 ? 11.211 -14.859 -20.844 1 83.38 392 PRO A C 1
ATOM 3047 O O . PRO A 1 392 ? 10.938 -15.391 -19.766 1 83.38 392 PRO A O 1
ATOM 3050 N N . TYR A 1 393 ? 11.289 -13.586 -21.094 1 82.25 393 TYR A N 1
ATOM 3051 C CA . TYR A 1 393 ? 10.922 -12.641 -20.047 1 82.25 393 TYR A CA 1
ATOM 3052 C C . TYR A 1 393 ? 9.461 -12.82 -19.641 1 82.25 393 TYR A C 1
ATOM 3054 O O . TYR A 1 393 ? 8.562 -12.695 -20.484 1 82.25 393 TYR A O 1
ATOM 3062 N N . MET A 1 394 ? 9.188 -13.141 -18.438 1 77.12 394 MET A N 1
ATOM 3063 C CA . MET A 1 394 ? 7.844 -13.445 -17.969 1 77.12 394 MET A CA 1
ATOM 3064 C C . MET A 1 394 ? 7.062 -12.164 -17.688 1 77.12 394 MET A C 1
ATOM 3066 O O . MET A 1 394 ? 5.832 -12.172 -17.688 1 77.12 394 MET A O 1
ATOM 3070 N N . GLY A 1 395 ? 7.77 -11.07 -17.688 1 67.94 395 GLY A N 1
ATOM 3071 C CA . GLY A 1 395 ? 7.09 -9.852 -17.266 1 67.94 395 GLY A CA 1
ATOM 3072 C C . GLY A 1 395 ? 6.559 -9.93 -15.844 1 67.94 395 GLY A C 1
ATOM 3073 O O . GLY A 1 395 ? 6.914 -10.828 -15.086 1 67.94 395 GLY A O 1
ATOM 3074 N N . THR A 1 396 ? 6.062 -8.82 -15.328 1 59.91 396 THR A N 1
ATOM 3075 C CA . THR A 1 396 ? 5.426 -8.859 -14.016 1 59.91 396 THR A CA 1
ATOM 3076 C C . THR A 1 396 ? 3.908 -8.93 -14.156 1 59.91 396 THR A C 1
ATOM 3078 O O . THR A 1 396 ? 3.344 -8.422 -15.125 1 59.91 396 THR A O 1
ATOM 3081 N N . LEU A 1 397 ? 3.338 -9.836 -13.461 1 63.69 397 LEU A N 1
ATOM 3082 C CA . LEU A 1 397 ? 1.881 -9.844 -13.375 1 63.69 397 LEU A CA 1
ATOM 3083 C C . LEU A 1 397 ? 1.356 -8.492 -12.922 1 63.69 397 LEU A C 1
ATOM 3085 O O . LEU A 1 397 ? 1.902 -7.891 -11.992 1 63.69 397 LEU A O 1
ATOM 3089 N N . GLU A 1 398 ? 0.803 -7.621 -13.867 1 56.72 398 GLU A N 1
ATOM 3090 C CA . GLU A 1 398 ? 0.401 -6.215 -13.883 1 56.72 398 GLU A CA 1
ATOM 3091 C C . GLU A 1 398 ? 0.01 -5.742 -12.484 1 56.72 398 GLU A C 1
ATOM 3093 O O . GLU A 1 398 ? 0.169 -4.562 -12.156 1 56.72 398 GLU A O 1
ATOM 3098 N N . HIS A 1 399 ? -0.311 -6.625 -11.602 1 53.88 399 HIS A N 1
ATOM 3099 C CA . HIS A 1 399 ? -0.726 -6.191 -10.273 1 53.88 399 HIS A CA 1
ATOM 3100 C C . HIS A 1 399 ? 0.393 -6.379 -9.258 1 53.88 399 HIS A C 1
ATOM 3102 O O . HIS A 1 399 ? 0.247 -6.004 -8.086 1 53.88 399 HIS A O 1
ATOM 3108 N N . LEU A 1 400 ? 1.354 -6.844 -9.891 1 53.84 400 LEU A N 1
ATOM 3109 C CA . LEU A 1 400 ? 2.479 -7.047 -8.984 1 53.84 400 LEU A CA 1
ATOM 3110 C C . LEU A 1 400 ? 3.66 -6.168 -9.375 1 53.84 400 LEU A C 1
ATOM 3112 O O . LEU A 1 400 ? 3.758 -5.73 -10.523 1 53.84 400 LEU A O 1
ATOM 3116 N N . GLN A 1 401 ? 4.375 -5.68 -8.375 1 52.91 401 GLN A N 1
ATOM 3117 C CA . GLN A 1 401 ? 5.5 -4.766 -8.555 1 52.91 401 GLN A CA 1
ATOM 3118 C C . GLN A 1 401 ? 6.289 -5.105 -9.812 1 52.91 401 GLN A C 1
ATOM 3120 O O . GLN A 1 401 ? 6.922 -6.164 -9.891 1 52.91 401 GLN A O 1
ATOM 3125 N N . GLU A 1 402 ? 5.941 -4.426 -10.82 1 55.38 402 GLU A N 1
ATOM 3126 C CA . GLU A 1 402 ? 6.539 -4.617 -12.133 1 55.38 402 GLU A CA 1
ATOM 3127 C C . GLU A 1 402 ? 8.055 -4.48 -12.078 1 55.38 402 GLU A C 1
ATOM 3129 O O . GLU A 1 402 ? 8.773 -5.172 -12.805 1 55.38 402 GLU A O 1
ATOM 3134 N N . VAL A 1 403 ? 8.508 -3.672 -11.016 1 63.97 403 VAL A N 1
ATOM 3135 C CA . VAL A 1 403 ? 9.883 -3.4 -11.422 1 63.97 403 VAL A CA 1
ATOM 3136 C C . VAL A 1 403 ? 10.828 -3.658 -10.25 1 63.97 403 VAL A C 1
ATOM 3138 O O . VAL A 1 403 ? 11.164 -2.738 -9.5 1 63.97 403 VAL A O 1
ATOM 3141 N N . SER A 1 404 ? 11.062 -4.953 -9.992 1 85.25 404 SER A N 1
ATOM 3142 C CA . SER A 1 404 ? 12.203 -5.285 -9.141 1 85.25 404 SER A CA 1
ATOM 3143 C C . SER A 1 404 ? 13.5 -5.32 -9.945 1 85.25 404 SER A C 1
ATOM 3145 O O . SER A 1 404 ? 13.539 -5.879 -11.039 1 85.25 404 SER A O 1
ATOM 3147 N N . ILE A 1 405 ? 14.5 -4.699 -9.453 1 92.88 405 ILE A N 1
ATOM 3148 C CA . ILE A 1 405 ? 15.773 -4.613 -10.164 1 92.88 405 ILE A CA 1
ATOM 3149 C C . ILE A 1 405 ? 16.5 -5.961 -10.102 1 92.88 405 ILE A C 1
ATOM 3151 O O . ILE A 1 405 ? 16.75 -6.484 -9.016 1 92.88 405 ILE A O 1
ATOM 3155 N N . PRO A 1 406 ? 16.844 -6.539 -11.219 1 95 406 PRO A N 1
ATOM 3156 C CA . PRO A 1 406 ? 17.5 -7.848 -11.242 1 95 406 PRO A CA 1
ATOM 3157 C C . PRO A 1 406 ? 18.859 -7.832 -10.562 1 95 406 PRO A C 1
ATOM 3159 O O . PRO A 1 406 ? 19.406 -6.762 -10.297 1 95 406 PRO A O 1
ATOM 3162 N N . PHE A 1 407 ? 19.359 -9.055 -10.289 1 96.62 407 PHE A N 1
ATOM 3163 C CA . PHE A 1 407 ? 20.734 -9.203 -9.828 1 96.62 407 PHE A CA 1
ATOM 3164 C C . PHE A 1 407 ? 21.703 -8.875 -10.945 1 96.62 407 PHE A C 1
ATOM 3166 O O . PHE A 1 407 ? 21.375 -8.969 -12.125 1 96.62 407 PHE A O 1
ATOM 3173 N N . ARG A 1 408 ? 22.875 -8.508 -10.547 1 97.44 408 ARG A N 1
ATOM 3174 C CA . ARG A 1 408 ? 23.906 -8.281 -11.555 1 97.44 408 ARG A CA 1
ATOM 3175 C C . ARG A 1 408 ? 24.578 -9.594 -11.953 1 97.44 408 ARG A C 1
ATOM 3177 O O . ARG A 1 408 ? 24.703 -10.508 -11.141 1 97.44 408 ARG A O 1
ATOM 3184 N N . ASP A 1 409 ? 24.906 -9.734 -13.141 1 97.44 409 ASP A N 1
ATOM 3185 C CA . ASP A 1 409 ? 25.781 -10.789 -13.641 1 97.44 409 ASP A CA 1
ATOM 3186 C C . ASP A 1 409 ? 27.141 -10.234 -14.062 1 97.44 409 ASP A C 1
ATOM 3188 O O . ASP A 1 409 ? 27.344 -9.898 -15.234 1 97.44 409 ASP A O 1
ATOM 3192 N N . ILE A 1 410 ? 28.078 -10.305 -13.164 1 92.69 410 ILE A N 1
ATOM 3193 C CA . ILE A 1 410 ? 29.344 -9.633 -13.359 1 92.69 410 ILE A CA 1
ATOM 3194 C C . ILE A 1 410 ? 30.188 -10.406 -14.375 1 92.69 410 ILE A C 1
ATOM 3196 O O . ILE A 1 410 ? 31.156 -9.875 -14.922 1 92.69 410 ILE A O 1
ATOM 3200 N N . ASN A 1 411 ? 29.859 -11.602 -14.609 1 91.38 411 ASN A N 1
ATOM 3201 C CA . ASN A 1 411 ? 30.641 -12.453 -15.5 1 91.38 411 ASN A CA 1
ATOM 3202 C C . ASN A 1 411 ? 30.156 -12.375 -16.938 1 91.38 411 ASN A C 1
ATOM 3204 O O . ASN A 1 411 ? 30.797 -12.875 -17.859 1 91.38 411 ASN A O 1
ATOM 3208 N N . LYS A 1 412 ? 29.047 -11.805 -17.109 1 94.44 412 LYS A N 1
ATOM 3209 C CA . LYS A 1 412 ? 28.5 -11.688 -18.453 1 94.44 412 LYS A CA 1
ATOM 3210 C C . LYS A 1 412 ? 29.172 -10.562 -19.234 1 94.44 412 LYS A C 1
ATOM 3212 O O . LYS A 1 412 ? 29.281 -9.438 -18.734 1 94.44 412 LYS A O 1
ATOM 3217 N N . LYS A 1 413 ? 29.641 -10.898 -20.438 1 94.38 413 LYS A N 1
ATOM 3218 C CA . LYS A 1 413 ? 30.141 -9.867 -21.344 1 94.38 413 LYS A CA 1
ATOM 3219 C C . LYS A 1 413 ? 29 -9.031 -21.906 1 94.38 413 LYS A C 1
ATOM 3221 O O . LYS A 1 413 ? 28 -9.57 -22.391 1 94.38 413 LYS A O 1
ATOM 3226 N N . ILE A 1 414 ? 29.156 -7.777 -21.844 1 96.69 414 ILE A N 1
ATOM 3227 C CA . ILE A 1 414 ? 28.125 -6.875 -22.312 1 96.69 414 ILE A CA 1
ATOM 3228 C C . ILE A 1 414 ? 28.078 -6.891 -23.844 1 96.69 414 ILE A C 1
ATOM 3230 O O . ILE A 1 414 ? 29.109 -6.844 -24.5 1 96.69 414 ILE A O 1
ATOM 3234 N N . ASP A 1 415 ? 26.906 -7.031 -24.344 1 95.44 415 ASP A N 1
ATOM 3235 C CA . ASP A 1 415 ? 26.688 -6.977 -25.781 1 95.44 415 ASP A CA 1
ATOM 3236 C C . ASP A 1 415 ? 27.234 -5.68 -26.375 1 95.44 415 ASP A C 1
ATOM 3238 O O . ASP A 1 415 ? 26.875 -4.59 -25.938 1 95.44 415 ASP A O 1
ATOM 3242 N N . THR A 1 416 ? 27.984 -5.75 -27.484 1 95.75 416 THR A N 1
ATOM 3243 C CA . THR A 1 416 ? 28.672 -4.594 -28.031 1 95.75 416 THR A CA 1
ATOM 3244 C C . THR A 1 416 ? 27.703 -3.68 -28.781 1 95.75 416 THR A C 1
ATOM 3246 O O . THR A 1 416 ? 28.016 -2.521 -29.047 1 95.75 416 THR A O 1
ATOM 3249 N N . ARG A 1 417 ? 26.531 -4.098 -29.047 1 96.56 417 ARG A N 1
ATOM 3250 C CA . ARG A 1 417 ? 25.516 -3.287 -29.719 1 96.56 417 ARG A CA 1
ATOM 3251 C C . ARG A 1 417 ? 25.156 -2.07 -28.875 1 96.56 417 ARG A C 1
ATOM 3253 O O . ARG A 1 417 ? 24.547 -1.12 -29.375 1 96.56 417 ARG A O 1
ATOM 3260 N N . TRP A 1 418 ? 25.516 -2.123 -27.562 1 97.5 418 TRP A N 1
ATOM 3261 C CA . TRP A 1 418 ? 25.172 -1.014 -26.672 1 97.5 418 TRP A CA 1
ATOM 3262 C C . TRP A 1 418 ? 25.75 0.299 -27.203 1 97.5 418 TRP A C 1
ATOM 3264 O O . TRP A 1 418 ? 25.234 1.376 -26.875 1 97.5 418 TRP A O 1
ATOM 3274 N N . GLU A 1 419 ? 26.766 0.231 -28.062 1 97.25 419 GLU A N 1
ATOM 3275 C CA . GLU A 1 419 ? 27.438 1.423 -28.578 1 97.25 419 GLU A CA 1
ATOM 3276 C C . GLU A 1 419 ? 26.484 2.256 -29.438 1 97.25 419 GLU A C 1
ATOM 3278 O O . GLU A 1 419 ? 26.672 3.463 -29.594 1 97.25 419 GLU A O 1
ATOM 3283 N N . ASP A 1 420 ? 25.5 1.618 -29.984 1 95.62 420 ASP A N 1
ATOM 3284 C CA . ASP A 1 420 ? 24.5 2.322 -30.781 1 95.62 420 ASP A CA 1
ATOM 3285 C C . ASP A 1 420 ? 23.703 3.289 -29.922 1 95.62 420 ASP A C 1
ATOM 3287 O O . ASP A 1 420 ? 23 4.164 -30.438 1 95.62 420 ASP A O 1
ATOM 3291 N N . TRP A 1 421 ? 23.781 3.195 -28.609 1 97.62 421 TRP A N 1
ATOM 3292 C CA . TRP A 1 421 ? 23 4.02 -27.688 1 97.62 421 TRP A CA 1
ATOM 3293 C C . TRP A 1 421 ? 23.859 5.113 -27.078 1 97.62 421 TRP A C 1
ATOM 3295 O O . TRP A 1 421 ? 23.406 5.863 -26.219 1 97.62 421 TRP A O 1
ATOM 3305 N N . ILE A 1 422 ? 25.109 5.242 -27.453 1 97.38 422 ILE A N 1
ATOM 3306 C CA . ILE A 1 422 ? 25.969 6.312 -26.953 1 97.38 422 ILE A CA 1
ATOM 3307 C C . ILE A 1 422 ? 25.344 7.668 -27.281 1 97.38 422 ILE A C 1
ATOM 3309 O O . ILE A 1 422 ? 24.906 7.891 -28.422 1 97.38 422 ILE A O 1
ATOM 3313 N N . GLY A 1 423 ? 25.234 8.555 -26.297 1 97.06 423 GLY A N 1
ATOM 3314 C CA . GLY A 1 423 ? 24.688 9.875 -26.531 1 97.06 423 GLY A CA 1
ATOM 3315 C C . GLY A 1 423 ? 23.875 10.398 -25.359 1 97.06 423 GLY A C 1
ATOM 3316 O O . GLY A 1 423 ? 23.938 9.852 -24.25 1 97.06 423 GLY A O 1
ATOM 3317 N N . GLU A 1 424 ? 23.219 11.539 -25.641 1 97.56 424 GLU A N 1
ATOM 3318 C CA . GLU A 1 424 ? 22.406 12.195 -24.625 1 97.56 424 GLU A CA 1
ATOM 3319 C C . GLU A 1 424 ? 20.953 11.734 -24.703 1 97.56 424 GLU A C 1
ATOM 3321 O O . GLU A 1 424 ? 20.406 11.547 -25.797 1 97.56 424 GLU A O 1
ATOM 3326 N N . TRP A 1 425 ? 20.406 11.578 -23.594 1 98 425 TRP A N 1
ATOM 3327 C CA . TRP A 1 425 ? 19.031 11.086 -23.5 1 98 425 TRP A CA 1
ATOM 3328 C C . TRP A 1 425 ? 18.188 11.992 -22.594 1 98 425 TRP A C 1
ATOM 3330 O O . TRP A 1 425 ? 18.734 12.805 -21.844 1 98 425 TRP A O 1
ATOM 3340 N N . SER A 1 426 ? 16.875 11.922 -22.719 1 97.25 426 SER A N 1
ATOM 3341 C CA . SER A 1 426 ? 15.961 12.727 -21.922 1 97.25 426 SER A CA 1
ATOM 3342 C C . SER A 1 426 ? 16.188 12.492 -20.422 1 97.25 426 SER A C 1
ATOM 3344 O O . SER A 1 426 ? 16.844 11.523 -20.047 1 97.25 426 SER A O 1
ATOM 3346 N N . SER A 1 427 ? 15.719 13.406 -19.594 1 95.25 427 SER A N 1
ATOM 3347 C CA . SER A 1 427 ? 15.727 13.359 -18.141 1 95.25 427 SER A CA 1
ATOM 3348 C C . SER A 1 427 ? 17.141 13.438 -17.594 1 95.25 427 SER A C 1
ATOM 3350 O O . SER A 1 427 ? 17.406 13.008 -16.469 1 95.25 427 SER A O 1
ATOM 3352 N N . GLY A 1 428 ? 18.094 13.836 -18.438 1 96.38 428 GLY A N 1
ATOM 3353 C CA . GLY A 1 428 ? 19.422 14.188 -17.969 1 96.38 428 GLY A CA 1
ATOM 3354 C C . GLY A 1 428 ? 20.406 13.031 -18.016 1 96.38 428 GLY A C 1
ATOM 3355 O O . GLY A 1 428 ? 21.453 13.07 -17.391 1 96.38 428 GLY A O 1
ATOM 3356 N N . TRP A 1 429 ? 20.094 11.977 -18.75 1 98 429 TRP A N 1
ATOM 3357 C CA . TRP A 1 429 ? 20.953 10.797 -18.812 1 98 429 TRP A CA 1
ATOM 3358 C C . TRP A 1 429 ? 21.859 10.836 -20.031 1 98 429 TRP A C 1
ATOM 3360 O O . TRP A 1 429 ? 21.516 11.445 -21.047 1 98 429 TRP A O 1
ATOM 3370 N N . ARG A 1 430 ? 23.016 10.242 -19.906 1 97.88 430 ARG A N 1
ATOM 3371 C CA . ARG A 1 430 ? 23.969 10.078 -21 1 97.88 430 ARG A CA 1
ATOM 3372 C C . ARG A 1 430 ? 24.641 8.711 -20.938 1 97.88 430 ARG A C 1
ATOM 3374 O O . ARG A 1 430 ? 24.984 8.234 -19.859 1 97.88 430 ARG A O 1
ATOM 3381 N N . LEU A 1 431 ? 24.734 8.047 -22.031 1 98.06 431 LEU A N 1
ATOM 3382 C CA . LEU A 1 431 ? 25.516 6.828 -22.172 1 98.06 431 LEU A CA 1
ATOM 3383 C C . LEU A 1 431 ? 26.828 7.102 -22.906 1 98.06 431 LEU A C 1
ATOM 3385 O O . LEU A 1 431 ? 26.828 7.805 -23.922 1 98.06 431 LEU A O 1
ATOM 3389 N N . GLU A 1 432 ? 27.859 6.59 -22.406 1 97.19 432 GLU A N 1
ATOM 3390 C CA . GLU A 1 432 ? 29.172 6.883 -22.969 1 97.19 432 GLU A CA 1
ATOM 3391 C C . GLU A 1 432 ? 30.125 5.707 -22.766 1 97.19 432 GLU A C 1
ATOM 3393 O O . GLU A 1 432 ? 29.812 4.742 -22.078 1 97.19 432 GLU A O 1
ATOM 3398 N N . LYS A 1 433 ? 31.203 5.789 -23.469 1 96.56 433 LYS A N 1
ATOM 3399 C CA . LYS A 1 433 ? 32.25 4.789 -23.344 1 96.56 433 LYS A CA 1
ATOM 3400 C C . LYS A 1 433 ? 33.281 5.219 -22.297 1 96.56 433 LYS A C 1
ATOM 3402 O O . LYS A 1 433 ? 33.781 6.359 -22.328 1 96.56 433 LYS A O 1
ATOM 3407 N N . GLY A 1 434 ? 33.594 4.301 -21.344 1 94.5 434 GLY A N 1
ATOM 3408 C CA . GLY A 1 434 ? 34.656 4.566 -20.391 1 94.5 434 GLY A CA 1
ATOM 3409 C C . GLY A 1 434 ? 36.031 4.359 -20.953 1 94.5 434 GLY A C 1
ATOM 3410 O O . GLY A 1 434 ? 36.188 3.893 -22.094 1 94.5 434 GLY A O 1
ATOM 3411 N N . ASP A 1 435 ? 37.031 4.703 -20.141 1 93.5 435 ASP A N 1
ATOM 3412 C CA . ASP A 1 435 ? 38.438 4.527 -20.547 1 93.5 435 ASP A CA 1
ATOM 3413 C C . ASP A 1 435 ? 38.75 3.059 -20.812 1 93.5 435 ASP A C 1
ATOM 3415 O O . ASP A 1 435 ? 39.594 2.74 -21.641 1 93.5 435 ASP A O 1
ATOM 3419 N N . ASP A 1 436 ? 38.094 2.211 -20.141 1 92 436 ASP A N 1
ATOM 3420 C CA . ASP A 1 436 ? 38.281 0.771 -20.312 1 92 436 ASP A CA 1
ATOM 3421 C C . ASP A 1 436 ? 37.375 0.238 -21.438 1 92 436 ASP A C 1
ATOM 3423 O O . ASP A 1 436 ? 37.25 -0.976 -21.609 1 92 436 ASP A O 1
ATOM 3427 N N . GLU A 1 437 ? 36.75 1.06 -22.141 1 92.12 437 GLU A N 1
ATOM 3428 C CA . GLU A 1 437 ? 35.906 0.765 -23.312 1 92.12 437 GLU A CA 1
ATOM 3429 C C . GLU A 1 437 ? 34.562 0.147 -22.891 1 92.12 437 GLU A C 1
ATOM 3431 O O . GLU A 1 437 ? 33.781 -0.226 -23.75 1 92.12 437 GLU A O 1
ATOM 3436 N N . ASP A 1 438 ? 34.375 0.067 -21.641 1 94.94 438 ASP A N 1
ATOM 3437 C CA . ASP A 1 438 ? 33.125 -0.451 -21.125 1 94.94 438 ASP A CA 1
ATOM 3438 C C . ASP A 1 438 ? 32.062 0.653 -21.047 1 94.94 438 ASP A C 1
ATOM 3440 O O . ASP A 1 438 ? 32.406 1.839 -21.016 1 94.94 438 ASP A O 1
ATOM 3444 N N . PRO A 1 439 ? 30.797 0.301 -21.094 1 97.31 439 PRO A N 1
ATOM 3445 C CA . PRO A 1 439 ? 29.766 1.329 -21.016 1 97.31 439 PRO A CA 1
ATOM 3446 C C . PRO A 1 439 ? 29.719 2.027 -19.656 1 97.31 439 PRO A C 1
ATOM 3448 O O . PRO A 1 439 ? 29.938 1.387 -18.625 1 97.31 439 PRO A O 1
ATOM 3451 N N . ARG A 1 440 ? 29.531 3.342 -19.656 1 98.06 440 ARG A N 1
ATOM 3452 C CA . ARG A 1 440 ? 29.266 4.199 -18.516 1 98.06 440 ARG A CA 1
ATOM 3453 C C . ARG A 1 440 ? 27.984 5.004 -18.719 1 98.06 440 ARG A C 1
ATOM 3455 O O . ARG A 1 440 ? 27.625 5.332 -19.844 1 98.06 440 ARG A O 1
ATOM 3462 N N . ALA A 1 441 ? 27.359 5.215 -17.609 1 98 441 ALA A N 1
ATOM 3463 C CA . ALA A 1 441 ? 26.219 6.145 -17.625 1 98 441 ALA A CA 1
ATOM 3464 C C . ALA A 1 441 ? 26.547 7.402 -16.828 1 98 441 ALA A C 1
ATOM 3466 O O . ALA A 1 441 ? 27.422 7.387 -15.945 1 98 441 ALA A O 1
ATOM 3467 N N . SER A 1 442 ? 25.922 8.453 -17.203 1 97.38 442 SER A N 1
ATOM 3468 C CA . SER A 1 442 ? 25.938 9.688 -16.438 1 97.38 442 SER A CA 1
ATOM 3469 C C . SER A 1 442 ? 24.531 10.242 -16.234 1 97.38 442 SER A C 1
ATOM 3471 O O . SER A 1 442 ? 23.656 10.039 -17.078 1 97.38 442 SER A O 1
ATOM 3473 N N . PHE A 1 443 ? 24.281 10.852 -15.094 1 97.44 443 PHE A N 1
ATOM 3474 C CA . PHE A 1 443 ? 23.047 11.555 -14.758 1 97.44 443 PHE A CA 1
ATOM 3475 C C . PHE A 1 443 ? 23.359 12.945 -14.219 1 97.44 443 PHE A C 1
ATOM 3477 O O . PHE A 1 443 ? 23.828 13.094 -13.086 1 97.44 443 PHE A O 1
ATOM 3484 N N . ARG A 1 444 ? 23.047 13.898 -15.109 1 95.56 444 ARG A N 1
ATOM 3485 C CA . ARG A 1 444 ? 23.344 15.289 -14.758 1 95.56 444 ARG A CA 1
ATOM 3486 C C . ARG A 1 444 ? 24.781 15.43 -14.281 1 95.56 444 ARG A C 1
ATOM 3488 O O . ARG A 1 444 ? 25.719 15.109 -15.016 1 95.56 444 ARG A O 1
ATOM 3495 N N . GLU A 1 445 ? 24.953 15.797 -12.977 1 93.19 445 GLU A N 1
ATOM 3496 C CA . GLU A 1 445 ? 26.297 16.094 -12.492 1 93.19 445 GLU A CA 1
ATOM 3497 C C . GLU A 1 445 ? 27.047 14.812 -12.102 1 93.19 445 GLU A C 1
ATOM 3499 O O . GLU A 1 445 ? 28.25 14.836 -11.844 1 93.19 445 GLU A O 1
ATOM 3504 N N . PHE A 1 446 ? 26.391 13.742 -12.055 1 95.56 446 PHE A N 1
ATOM 3505 C CA . PHE A 1 446 ? 27.016 12.469 -11.703 1 95.56 446 PHE A CA 1
ATOM 3506 C C . PHE A 1 446 ? 27.531 11.758 -12.945 1 95.56 446 PHE A C 1
ATOM 3508 O O . PHE A 1 446 ? 26.734 11.289 -13.773 1 95.56 446 PHE A O 1
ATOM 3515 N N . SER A 1 447 ? 28.844 11.625 -13.062 1 93.25 447 SER A N 1
ATOM 3516 C CA . SER A 1 447 ? 29.438 11.07 -14.281 1 93.25 447 SER A CA 1
ATOM 3517 C C . SER A 1 447 ? 30.219 9.805 -13.977 1 93.25 447 SER A C 1
ATOM 3519 O O . SER A 1 447 ? 30.562 9.539 -12.828 1 93.25 447 SER A O 1
ATOM 3521 N N . GLY A 1 448 ? 30.375 9.016 -15.031 1 93.12 448 GLY A N 1
ATOM 3522 C CA . GLY A 1 448 ? 31.281 7.875 -14.961 1 93.12 448 GLY A CA 1
ATOM 3523 C C . GLY A 1 448 ? 30.703 6.703 -14.195 1 93.12 448 GLY A C 1
ATOM 3524 O O . GLY A 1 448 ? 31.438 5.895 -13.633 1 93.12 448 GLY A O 1
ATOM 3525 N N . LEU A 1 449 ? 29.422 6.543 -14.117 1 96.31 449 LEU A N 1
ATOM 3526 C CA . LEU A 1 449 ? 28.781 5.445 -13.406 1 96.31 449 LEU A CA 1
ATOM 3527 C C . LEU A 1 449 ? 28.984 4.125 -14.141 1 96.31 449 LEU A C 1
ATOM 3529 O O . LEU A 1 449 ? 28.562 3.982 -15.289 1 96.31 449 LEU A O 1
ATOM 3533 N N . LYS A 1 450 ? 29.609 3.209 -13.469 1 95.94 450 LYS A N 1
ATOM 3534 C CA . LYS A 1 450 ? 29.891 1.91 -14.078 1 95.94 450 LYS A CA 1
ATOM 3535 C C . LYS A 1 450 ? 28.594 1.144 -14.344 1 95.94 450 LYS A C 1
ATOM 3537 O O . LYS A 1 450 ? 27.688 1.134 -13.508 1 95.94 450 LYS A O 1
ATOM 3542 N N . LEU A 1 451 ? 28.516 0.533 -15.586 1 97.94 451 LEU A N 1
ATOM 3543 C CA . LEU A 1 451 ? 27.375 -0.309 -15.938 1 97.94 451 LEU A CA 1
ATOM 3544 C C . LEU A 1 451 ? 27.781 -1.777 -15.992 1 97.94 451 LEU A C 1
ATOM 3546 O O . LEU A 1 451 ? 28.875 -2.104 -16.453 1 97.94 451 LEU A O 1
ATOM 3550 N N . VAL A 1 452 ? 26.922 -2.621 -15.484 1 97.25 452 VAL A N 1
ATOM 3551 C CA . VAL A 1 452 ? 27.141 -4.062 -15.5 1 97.25 452 VAL A CA 1
ATOM 3552 C C . VAL A 1 452 ? 25.906 -4.773 -16.047 1 97.25 452 VAL A C 1
ATOM 3554 O O . VAL A 1 452 ? 24.812 -4.203 -16.047 1 97.25 452 VAL A O 1
ATOM 3557 N N . ALA A 1 453 ? 26.078 -5.977 -16.484 1 98 453 ALA A N 1
ATOM 3558 C CA . ALA A 1 453 ? 24.969 -6.734 -17.062 1 98 453 ALA A CA 1
ATOM 3559 C C . ALA A 1 453 ? 23.969 -7.152 -15.992 1 98 453 ALA A C 1
ATOM 3561 O O . ALA A 1 453 ? 24.359 -7.5 -14.875 1 98 453 ALA A O 1
ATOM 3562 N N . ALA A 1 454 ? 22.703 -7.168 -16.344 1 97.25 454 ALA A N 1
ATOM 3563 C CA . ALA A 1 454 ? 21.625 -7.609 -15.461 1 97.25 454 ALA A CA 1
ATOM 3564 C C . ALA A 1 454 ? 21.266 -9.062 -15.734 1 97.25 454 ALA A C 1
ATOM 3566 O O . ALA A 1 454 ? 21.203 -9.492 -16.891 1 97.25 454 ALA A O 1
ATOM 3567 N N . ALA A 1 455 ? 21.047 -9.805 -14.688 1 96.88 455 ALA A N 1
ATOM 3568 C CA . ALA A 1 455 ? 20.578 -11.188 -14.82 1 96.88 455 ALA A CA 1
ATOM 3569 C C . ALA A 1 455 ? 19.062 -11.25 -15.008 1 96.88 455 ALA A C 1
ATOM 3571 O O . ALA A 1 455 ? 18.344 -11.734 -14.133 1 96.88 455 ALA A O 1
ATOM 3572 N N . VAL A 1 456 ? 18.578 -10.867 -16.141 1 94.62 456 VAL A N 1
ATOM 3573 C CA . VAL A 1 456 ? 17.172 -10.867 -16.531 1 94.62 456 VAL A CA 1
ATOM 3574 C C . VAL A 1 456 ? 17.047 -11.242 -18.016 1 94.62 456 VAL A C 1
ATOM 3576 O O . VAL A 1 456 ? 17.906 -10.898 -18.812 1 94.62 456 VAL A O 1
ATOM 3579 N N . PRO A 1 457 ? 16.016 -12.008 -18.344 1 91.44 457 PRO A N 1
ATOM 3580 C CA . PRO A 1 457 ? 15.844 -12.32 -19.766 1 91.44 457 PRO A CA 1
ATOM 3581 C C . PRO A 1 457 ? 15.641 -11.07 -20.625 1 91.44 457 PRO A C 1
ATOM 3583 O O . PRO A 1 457 ? 14.93 -10.148 -20.203 1 91.44 457 PRO A O 1
ATOM 3586 N N . ALA A 1 458 ? 16.266 -11.117 -21.766 1 91.19 458 ALA A N 1
ATOM 3587 C CA . ALA A 1 458 ? 16.109 -10 -22.703 1 91.19 458 ALA A CA 1
ATOM 3588 C C . ALA A 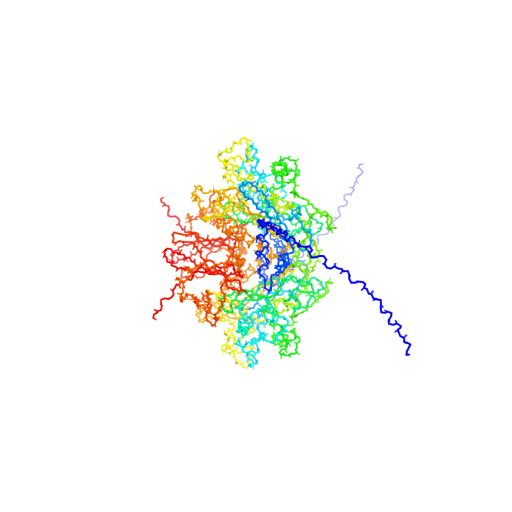1 458 ? 14.703 -9.977 -23.297 1 91.19 458 ALA A C 1
ATOM 3590 O O . ALA A 1 458 ? 14.07 -11.023 -23.453 1 91.19 458 ALA A O 1
ATOM 3591 N N . GLU A 1 459 ? 14.273 -8.82 -23.5 1 87.12 459 GLU A N 1
ATOM 3592 C CA . GLU A 1 459 ? 13.062 -8.68 -24.312 1 87.12 459 GLU A CA 1
ATOM 3593 C C . GLU A 1 459 ? 13.383 -8.805 -25.797 1 87.12 459 GLU A C 1
ATOM 3595 O O . GLU A 1 459 ? 14.258 -8.109 -26.312 1 87.12 459 GLU A O 1
ATOM 3600 N N . SER A 1 460 ? 12.656 -9.688 -26.438 1 83.31 460 SER A N 1
ATOM 3601 C CA . SER A 1 460 ? 12.906 -9.922 -27.859 1 83.31 460 SER A CA 1
ATOM 3602 C C . SER A 1 460 ? 12.047 -9.008 -28.734 1 83.31 460 SER A C 1
ATOM 3604 O O . SER A 1 460 ? 10.828 -8.93 -28.547 1 83.31 460 SER A O 1
ATOM 3606 N N . GLU A 1 461 ? 12.742 -8.289 -29.562 1 83.31 461 GLU A N 1
ATOM 3607 C CA . GLU A 1 461 ? 12.07 -7.441 -30.531 1 83.31 461 GLU A CA 1
ATOM 3608 C C . GLU A 1 461 ? 12.562 -7.727 -31.953 1 83.31 461 GLU A C 1
ATOM 3610 O O . GLU A 1 461 ? 13.531 -8.461 -32.125 1 83.31 461 GLU A O 1
ATOM 3615 N N . LYS A 1 462 ? 11.812 -7.211 -32.969 1 84.81 462 LYS A N 1
ATOM 3616 C CA . LYS A 1 462 ? 12.156 -7.414 -34.375 1 84.81 462 LYS A CA 1
ATOM 3617 C C . LYS A 1 462 ? 13.578 -6.938 -34.688 1 84.81 462 LYS A C 1
ATOM 3619 O O . LYS A 1 462 ? 14.305 -7.566 -35.438 1 84.81 462 LYS A O 1
ATOM 3624 N N . GLN A 1 463 ? 13.938 -5.91 -34 1 88.88 463 GLN A N 1
ATOM 3625 C CA . GLN A 1 463 ? 15.234 -5.289 -34.281 1 88.88 463 GLN A CA 1
ATOM 3626 C C . GLN A 1 463 ? 16.344 -5.984 -33.469 1 88.88 463 GLN A C 1
ATOM 3628 O O . GLN A 1 463 ? 17.531 -5.777 -33.75 1 88.88 463 GLN A O 1
ATOM 3633 N N . GLY A 1 464 ? 15.953 -6.805 -32.531 1 88.62 464 GLY A N 1
ATOM 3634 C CA . GLY A 1 464 ? 16.938 -7.5 -31.719 1 88.62 464 GLY A CA 1
ATOM 3635 C C . GLY A 1 464 ? 16.547 -7.559 -30.25 1 88.62 464 GLY A C 1
ATOM 3636 O O . GLY A 1 464 ? 15.586 -6.898 -29.828 1 88.62 464 GLY A O 1
ATOM 3637 N N . ASP A 1 465 ? 17.328 -8.328 -29.516 1 92.06 465 ASP A N 1
ATOM 3638 C CA . ASP A 1 465 ? 17.094 -8.477 -28.078 1 92.06 465 ASP A CA 1
ATOM 3639 C C . ASP A 1 465 ? 17.547 -7.238 -27.312 1 92.06 465 ASP A C 1
ATOM 3641 O O . ASP A 1 465 ? 18.5 -6.566 -27.719 1 92.06 465 ASP A O 1
ATOM 3645 N N . SER 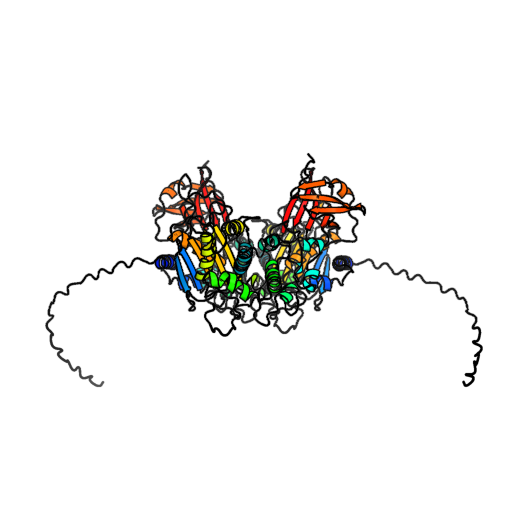A 1 466 ? 16.859 -6.996 -26.281 1 95.56 466 SER A N 1
ATOM 3646 C CA . SER A 1 466 ? 17.266 -5.883 -25.422 1 95.56 466 SER A CA 1
ATOM 3647 C C . SER A 1 466 ? 18.609 -6.141 -24.766 1 95.56 466 SER A C 1
ATOM 3649 O O . SER A 1 466 ? 19.047 -7.289 -24.672 1 95.56 466 SER A O 1
ATOM 3651 N N . ILE A 1 467 ? 19.297 -5.098 -24.438 1 97.75 467 ILE A N 1
ATOM 3652 C CA . ILE A 1 467 ? 20.5 -5.113 -23.625 1 97.75 467 ILE A CA 1
ATOM 3653 C C . ILE A 1 467 ? 20.188 -4.504 -22.25 1 97.75 467 ILE A C 1
ATOM 3655 O O . ILE A 1 467 ? 19.828 -3.328 -22.156 1 97.75 467 ILE A O 1
ATOM 3659 N N . ASP A 1 468 ? 20.344 -5.281 -21.25 1 97 468 ASP A N 1
ATOM 3660 C CA . ASP A 1 468 ? 19.922 -4.871 -19.906 1 97 468 ASP A CA 1
ATOM 3661 C C . ASP A 1 468 ? 21.141 -4.598 -19.016 1 97 468 ASP A C 1
ATOM 3663 O O . ASP A 1 468 ? 21.906 -5.504 -18.719 1 97 468 ASP A O 1
ATOM 3667 N N . LEU A 1 469 ? 21.266 -3.318 -18.609 1 98.38 469 LEU A N 1
ATOM 3668 C CA . LEU A 1 469 ? 22.438 -2.879 -17.844 1 98.38 469 LEU A CA 1
ATOM 3669 C C . LEU A 1 469 ? 22.016 -2.262 -16.516 1 98.38 469 LEU A C 1
ATOM 3671 O O . LEU A 1 469 ? 21.031 -1.528 -16.453 1 98.38 469 LEU A O 1
ATOM 3675 N N . LEU A 1 470 ? 22.75 -2.572 -15.461 1 97.75 470 LEU A N 1
ATOM 3676 C CA . LEU A 1 470 ? 22.547 -1.999 -14.133 1 97.75 470 LEU A CA 1
ATOM 3677 C C . LEU A 1 470 ? 23.594 -0.935 -13.836 1 97.75 470 LEU A C 1
ATOM 3679 O O . LEU A 1 470 ? 24.766 -1.098 -14.188 1 97.75 470 LEU A O 1
ATOM 3683 N N . VAL A 1 471 ? 23.172 0.159 -13.25 1 97 471 VAL A N 1
ATOM 3684 C CA . VAL A 1 471 ? 24.156 1.028 -12.625 1 97 471 VAL A CA 1
ATOM 3685 C C . VAL A 1 471 ? 24.75 0.341 -11.398 1 97 471 VAL A C 1
ATOM 3687 O O . VAL A 1 471 ? 24.047 0.091 -10.422 1 97 471 VAL A O 1
ATOM 3690 N N . ASP A 1 472 ? 26 0.076 -11.469 1 95 472 ASP A N 1
ATOM 3691 C CA . ASP A 1 472 ? 26.641 -0.738 -10.438 1 95 472 ASP A CA 1
ATOM 3692 C C . ASP A 1 472 ? 26.5 -0.094 -9.062 1 95 472 ASP A C 1
ATOM 3694 O O . ASP A 1 472 ? 26.828 1.084 -8.891 1 95 472 ASP A O 1
ATOM 3698 N N . GLY A 1 473 ? 26 -0.867 -8.133 1 91.31 473 GLY A N 1
ATOM 3699 C CA . GLY A 1 473 ? 25.891 -0.417 -6.758 1 91.31 473 GLY A CA 1
ATOM 3700 C C . GLY A 1 473 ? 24.578 0.301 -6.469 1 91.31 473 GLY A C 1
ATOM 3701 O O . GLY A 1 473 ? 24.297 0.643 -5.32 1 91.31 473 GLY A O 1
ATOM 3702 N N . LEU A 1 474 ? 23.797 0.542 -7.445 1 94.5 474 LEU A N 1
ATOM 3703 C CA . LEU A 1 474 ? 22.5 1.202 -7.277 1 94.5 474 LEU A CA 1
ATOM 3704 C C . LEU A 1 474 ? 21.359 0.316 -7.781 1 94.5 474 LEU A C 1
ATOM 3706 O O . LEU A 1 474 ? 21.609 -0.78 -8.289 1 94.5 474 LEU A O 1
ATOM 3710 N N . ARG A 1 475 ? 20.172 0.691 -7.512 1 93.69 475 ARG A N 1
ATOM 3711 C CA . ARG A 1 475 ? 19 -0.033 -7.977 1 93.69 475 ARG A CA 1
ATOM 3712 C C . ARG A 1 475 ? 18.359 0.66 -9.18 1 93.69 475 ARG A C 1
ATOM 3714 O O . ARG A 1 475 ? 17.188 1.03 -9.148 1 93.69 475 ARG A O 1
ATOM 3721 N N . ILE A 1 476 ? 19.172 0.807 -10.18 1 96 476 ILE A N 1
ATOM 3722 C CA . ILE A 1 476 ? 18.781 1.44 -11.438 1 96 476 ILE A CA 1
ATOM 3723 C C . ILE A 1 476 ? 19.156 0.533 -12.609 1 96 476 ILE A C 1
ATOM 3725 O O . ILE A 1 476 ? 20.297 0.07 -12.703 1 96 476 ILE A O 1
ATOM 3729 N N . MET A 1 477 ? 18.188 0.295 -13.43 1 96.56 477 MET A N 1
ATOM 3730 C CA . MET A 1 477 ? 18.469 -0.495 -14.625 1 96.56 477 MET A CA 1
ATOM 3731 C C . MET A 1 477 ? 18.109 0.28 -15.891 1 96.56 477 MET A C 1
ATOM 3733 O O . MET A 1 477 ? 17.078 0.943 -15.945 1 96.56 477 MET A O 1
ATOM 3737 N N . LEU A 1 478 ? 19 0.187 -16.844 1 97.75 478 LEU A N 1
ATOM 3738 C CA . LEU A 1 478 ? 18.781 0.679 -18.203 1 97.75 478 LEU A CA 1
ATOM 3739 C C . LEU A 1 478 ? 18.562 -0.478 -19.172 1 97.75 478 LEU A C 1
ATOM 3741 O O . LEU A 1 478 ? 19.484 -1.25 -19.438 1 97.75 478 LEU A O 1
ATOM 3745 N N . ARG A 1 479 ? 17.391 -0.595 -19.656 1 96.81 479 ARG A N 1
ATOM 3746 C CA . ARG A 1 479 ? 17.141 -1.539 -20.734 1 96.81 479 ARG A CA 1
ATOM 3747 C C . ARG A 1 479 ? 17.188 -0.844 -22.094 1 96.81 479 ARG A C 1
ATOM 3749 O O . ARG A 1 479 ? 16.344 -0.007 -22.406 1 96.81 479 ARG A O 1
ATOM 3756 N N . LEU A 1 480 ? 18.234 -1.19 -22.859 1 98.12 480 LEU A N 1
ATOM 3757 C CA . LEU A 1 480 ? 18.406 -0.672 -24.219 1 98.12 480 LEU A CA 1
ATOM 3758 C C . LEU A 1 480 ? 17.609 -1.51 -25.219 1 98.12 480 LEU A C 1
ATOM 3760 O O . LEU A 1 480 ? 17.859 -2.707 -25.359 1 98.12 480 LEU A O 1
ATOM 3764 N N . HIS A 1 481 ? 16.688 -0.868 -25.828 1 96.5 481 HIS A N 1
ATOM 3765 C CA . HIS A 1 481 ? 15.859 -1.608 -26.781 1 96.5 481 HIS A CA 1
ATOM 3766 C C . HIS A 1 481 ? 15.18 -0.669 -27.766 1 96.5 481 HIS A C 1
ATOM 3768 O O . HIS A 1 481 ? 15.633 0.461 -27.969 1 96.5 481 HIS A O 1
ATOM 3774 N N . TYR A 1 482 ? 14.227 -1.258 -28.547 1 94.56 482 TYR A N 1
ATOM 3775 C CA . TYR A 1 482 ? 13.594 -0.482 -29.609 1 94.56 482 TYR A CA 1
ATOM 3776 C C . TYR A 1 482 ? 12.086 -0.371 -29.375 1 94.56 482 TYR A C 1
ATOM 3778 O O . TYR A 1 482 ? 11.453 -1.317 -28.906 1 94.56 482 TYR A O 1
ATOM 3786 N N . VAL A 1 483 ? 11.586 0.766 -29.578 1 91 483 VAL A N 1
ATOM 3787 C CA . VAL A 1 483 ? 10.156 1.002 -29.688 1 91 483 VAL A CA 1
ATOM 3788 C C . VAL A 1 483 ? 9.836 1.626 -31.047 1 91 483 VAL A C 1
ATOM 3790 O O . VAL A 1 483 ? 10.367 2.686 -31.391 1 91 483 VAL A O 1
ATOM 3793 N N . ASP A 1 484 ? 8.961 0.999 -31.828 1 89.56 484 ASP A N 1
ATOM 3794 C CA . ASP A 1 484 ? 8.641 1.454 -33.188 1 89.56 484 ASP A CA 1
ATOM 3795 C C . ASP A 1 484 ? 9.898 1.701 -34 1 89.56 484 ASP A C 1
ATOM 3797 O O . ASP A 1 484 ? 10.062 2.768 -34.594 1 89.56 484 ASP A O 1
ATOM 3801 N N . ALA A 1 485 ? 10.82 0.833 -33.844 1 89.62 485 ALA A N 1
ATOM 3802 C CA . ALA A 1 485 ? 12.07 0.785 -34.594 1 89.62 485 ALA A CA 1
ATOM 3803 C C . ALA A 1 485 ? 13 1.926 -34.188 1 89.62 485 ALA A C 1
ATOM 3805 O O . ALA A 1 485 ? 14.016 2.168 -34.844 1 89.62 485 ALA A O 1
ATOM 3806 N N . GLU A 1 486 ? 12.633 2.631 -33.188 1 93.44 486 GLU A N 1
ATOM 3807 C CA . GLU A 1 486 ? 13.492 3.678 -32.656 1 93.44 486 GLU A CA 1
ATOM 3808 C C . GLU A 1 486 ? 14.18 3.225 -31.375 1 93.44 486 GLU A C 1
ATOM 3810 O O . GLU A 1 486 ? 13.539 2.658 -30.484 1 93.44 486 GLU A O 1
ATOM 3815 N N . PRO A 1 487 ? 15.492 3.492 -31.297 1 95.5 487 PRO A N 1
ATOM 3816 C CA . PRO A 1 487 ? 16.172 3.143 -30.047 1 95.5 487 PRO A CA 1
ATOM 3817 C C . PRO A 1 487 ? 15.672 3.947 -28.859 1 95.5 487 PRO A C 1
ATOM 3819 O O . PRO A 1 487 ? 15.492 5.164 -28.953 1 95.5 487 PRO A O 1
ATOM 3822 N N . VAL A 1 488 ? 15.406 3.291 -27.828 1 97.69 488 VAL A N 1
ATOM 3823 C CA . VAL A 1 488 ? 15 3.926 -26.578 1 97.69 488 VAL A CA 1
ATOM 3824 C C . VAL A 1 488 ? 15.703 3.25 -25.391 1 97.69 488 VAL A C 1
ATOM 3826 O O . VAL A 1 488 ? 16.328 2.197 -25.562 1 97.69 488 VAL A O 1
ATOM 3829 N N . ILE A 1 489 ? 15.711 3.93 -24.297 1 98 489 ILE A N 1
ATOM 3830 C CA . ILE A 1 489 ? 16.141 3.342 -23.031 1 98 489 ILE A CA 1
ATOM 3831 C C . ILE A 1 489 ? 14.969 3.287 -22.047 1 98 489 ILE A C 1
ATOM 3833 O O . ILE A 1 489 ? 14.383 4.32 -21.719 1 98 489 ILE A O 1
ATOM 3837 N N . SER A 1 490 ? 14.531 2.1 -21.672 1 95.44 490 SER A N 1
ATOM 3838 C CA . SER A 1 490 ? 13.617 1.981 -20.547 1 95.44 490 SER A CA 1
ATOM 3839 C C . SER A 1 490 ? 14.367 2.027 -19.219 1 95.44 490 SER A C 1
ATOM 3841 O O . SER A 1 490 ? 15.141 1.118 -18.906 1 95.44 490 SER A O 1
ATOM 3843 N N . LEU A 1 491 ? 14.211 3.064 -18.5 1 95.94 491 LEU A N 1
ATOM 3844 C CA . LEU A 1 491 ? 14.852 3.268 -17.203 1 95.94 491 LEU A CA 1
ATOM 3845 C C . LEU A 1 491 ? 13.992 2.705 -16.078 1 95.94 491 LEU A C 1
ATOM 3847 O O . LEU A 1 491 ? 12.859 3.145 -15.875 1 95.94 491 LEU A O 1
ATOM 3851 N N . TRP A 1 492 ? 14.523 1.65 -15.375 1 92.5 492 TRP A N 1
ATOM 3852 C CA . TRP A 1 492 ? 13.852 1.074 -14.211 1 92.5 492 TRP A CA 1
ATOM 3853 C C . TRP A 1 492 ? 14.398 1.674 -12.922 1 92.5 492 TRP A C 1
ATOM 3855 O O . TRP A 1 492 ? 15.609 1.715 -12.711 1 92.5 492 TRP A O 1
ATOM 3865 N N . SER A 1 493 ? 13.5 2.121 -12.094 1 90.06 493 SER A N 1
ATOM 3866 C CA . SER A 1 493 ? 13.859 2.615 -10.766 1 90.06 493 SER A CA 1
ATOM 3867 C C . SER A 1 493 ? 13.32 1.702 -9.672 1 90.06 493 SER A C 1
ATOM 3869 O O . SER A 1 493 ? 12.109 1.692 -9.406 1 90.06 493 SER A O 1
ATOM 3871 N N . GLY A 1 494 ? 14.133 0.977 -9.078 1 82.88 494 GLY A N 1
ATOM 3872 C CA . GLY A 1 494 ? 13.766 -0.084 -8.156 1 82.88 494 GLY A CA 1
ATOM 3873 C C . GLY A 1 494 ? 13.078 0.427 -6.906 1 82.88 494 GLY A C 1
ATOM 3874 O O . GLY A 1 494 ? 12.234 -0.261 -6.328 1 82.88 494 GLY A O 1
ATOM 3875 N N . LEU A 1 495 ? 13.422 1.501 -6.332 1 74.62 495 LEU A N 1
ATOM 3876 C CA . LEU A 1 495 ? 12.891 2.012 -5.07 1 74.62 495 LEU A CA 1
ATOM 3877 C C . LEU A 1 495 ? 11.414 2.365 -5.211 1 74.62 495 LEU A C 1
ATOM 3879 O O . LEU A 1 495 ? 10.625 2.146 -4.281 1 74.62 495 LEU A O 1
ATOM 3883 N N . ILE A 1 496 ? 11.055 2.826 -6.383 1 75.31 496 ILE A N 1
ATOM 3884 C CA . ILE A 1 496 ? 9.695 3.334 -6.543 1 75.31 496 ILE A CA 1
ATOM 3885 C C . ILE A 1 496 ? 8.922 2.443 -7.512 1 75.31 496 ILE A C 1
ATOM 3887 O O . ILE A 1 496 ? 7.75 2.699 -7.801 1 75.31 496 ILE A O 1
ATOM 3891 N N . PHE A 1 497 ? 9.586 1.424 -8.023 1 78.12 497 PHE A N 1
ATOM 3892 C CA . PHE A 1 497 ? 9 0.445 -8.93 1 78.12 497 PHE A CA 1
ATOM 3893 C C . PHE A 1 497 ? 8.336 1.135 -10.117 1 78.12 497 PHE A C 1
ATOM 3895 O O . PHE A 1 497 ? 7.188 0.847 -10.445 1 78.12 497 PHE A O 1
ATOM 3902 N N . GLN A 1 498 ? 9.086 2.096 -10.719 1 83.31 498 GLN A N 1
ATOM 3903 C CA . GLN A 1 498 ? 8.617 2.84 -11.875 1 83.31 498 GLN A CA 1
ATOM 3904 C C . GLN A 1 498 ? 9.555 2.666 -13.062 1 83.31 498 GLN A C 1
ATOM 3906 O O . GLN A 1 498 ? 10.75 2.424 -12.883 1 83.31 498 GLN A O 1
ATOM 3911 N N . THR A 1 499 ? 8.961 2.736 -14.195 1 88.75 499 THR A N 1
ATOM 3912 C CA . THR A 1 499 ? 9.734 2.744 -15.43 1 88.75 499 THR A CA 1
ATOM 3913 C C . THR A 1 499 ? 9.492 4.031 -16.219 1 88.75 499 THR A C 1
ATOM 3915 O O . THR A 1 499 ? 8.398 4.594 -16.172 1 88.75 499 THR A O 1
ATOM 3918 N N . GLU A 1 500 ? 10.516 4.461 -16.781 1 93 500 GLU A N 1
ATOM 3919 C CA . GLU A 1 500 ? 10.461 5.637 -17.656 1 93 500 GLU A CA 1
ATOM 3920 C C . GLU A 1 500 ? 11.172 5.383 -18.969 1 93 500 GLU A C 1
ATOM 3922 O O . GLU A 1 500 ? 12.219 4.742 -19.016 1 93 500 GLU A O 1
ATOM 3927 N N . THR A 1 501 ? 10.539 5.852 -20.031 1 96 501 THR A N 1
ATOM 3928 C CA . THR A 1 501 ? 11.18 5.73 -21.328 1 96 501 THR A CA 1
ATOM 3929 C C . THR A 1 501 ? 11.992 6.98 -21.656 1 96 501 THR A C 1
ATOM 3931 O O . THR A 1 501 ? 11.453 8.086 -21.703 1 96 501 THR A O 1
ATOM 3934 N N . LEU A 1 502 ? 13.273 6.762 -21.844 1 97.62 502 LEU A N 1
ATOM 3935 C CA . LEU A 1 502 ? 14.156 7.84 -22.266 1 97.62 502 LEU A CA 1
ATOM 3936 C C . LEU A 1 502 ? 14.266 7.879 -23.797 1 97.62 502 LEU A C 1
ATOM 3938 O O . LEU A 1 502 ? 14.336 6.832 -24.438 1 97.62 502 LEU A O 1
ATOM 3942 N N . ARG A 1 503 ? 14.32 9.07 -24.297 1 97.44 503 ARG A N 1
ATOM 3943 C CA . ARG A 1 503 ? 14.484 9.297 -25.734 1 97.44 503 ARG A CA 1
ATOM 3944 C C . ARG A 1 503 ? 15.758 10.086 -26.016 1 97.44 503 ARG A C 1
ATOM 3946 O O . ARG A 1 503 ? 16.172 10.906 -25.203 1 97.44 503 ARG A O 1
ATOM 3953 N N . LYS A 1 504 ? 16.234 9.75 -27.156 1 95.75 504 LYS A N 1
ATOM 3954 C CA . LYS A 1 504 ? 17.484 10.398 -27.547 1 95.75 504 LYS A CA 1
ATOM 3955 C C . LYS A 1 504 ? 17.266 11.891 -27.797 1 95.75 504 LYS A C 1
ATOM 3957 O O . LYS A 1 504 ? 16.281 12.281 -28.406 1 95.75 504 LYS A O 1
ATOM 3962 N N . ILE A 1 505 ? 18.172 12.727 -27.219 1 93.44 505 ILE A N 1
ATOM 3963 C CA . ILE A 1 505 ? 18.141 14.172 -27.453 1 93.44 505 ILE A CA 1
ATOM 3964 C C . ILE A 1 505 ? 19.078 14.539 -28.594 1 93.44 505 ILE A C 1
ATOM 3966 O O . ILE A 1 505 ? 20.219 14.078 -28.656 1 93.44 505 ILE A O 1
ATOM 3970 N N . SER A 1 506 ? 18.484 15.094 -29.781 1 78.06 506 SER A N 1
ATOM 3971 C CA . SER A 1 506 ? 19.281 15.523 -30.922 1 78.06 506 SER A CA 1
ATOM 3972 C C . SER A 1 506 ? 20.188 16.688 -30.547 1 78.06 506 SER A C 1
ATOM 3974 O O . SER A 1 506 ? 19.812 17.562 -29.766 1 78.06 506 SER A O 1
ATOM 3976 N N . SER A 1 507 ? 21.5 16.453 -30.484 1 59.72 507 SER A N 1
ATOM 3977 C CA . SER A 1 507 ? 22.391 17.609 -30.391 1 59.72 507 SER A CA 1
ATOM 3978 C C . SER A 1 507 ? 21.938 18.75 -31.281 1 59.72 507 SER A C 1
ATOM 3980 O O . SER A 1 507 ? 21.703 18.547 -32.469 1 59.72 507 SER A O 1
ATOM 3982 N N . MET A 1 508 ? 21.141 19.641 -30.812 1 42.47 508 MET A N 1
ATOM 3983 C CA . MET A 1 508 ? 21.172 20.828 -31.656 1 42.47 508 MET A CA 1
ATOM 3984 C C . MET A 1 508 ? 22.609 21.297 -31.875 1 42.47 508 MET A C 1
ATOM 3986 O O . MET A 1 508 ? 23.438 21.188 -30.969 1 42.47 508 MET A O 1
ATOM 3990 N N . MET B 1 1 ? -56.188 -18.734 55.5 1 20.52 1 MET B N 1
ATOM 3991 C CA . MET B 1 1 ? -57.25 -17.906 54.938 1 20.52 1 MET B CA 1
ATOM 3992 C C . MET B 1 1 ? -57.312 -16.547 55.625 1 20.52 1 MET B C 1
ATOM 3994 O O . MET B 1 1 ? -58.312 -15.852 55.594 1 20.52 1 MET B O 1
ATOM 3998 N N . SER B 1 2 ? -56.125 -16.172 56.281 1 21.83 2 SER B N 1
ATOM 3999 C CA . SER B 1 2 ? -56.281 -15.094 57.25 1 21.83 2 SER B CA 1
ATOM 4000 C C . SER B 1 2 ? -56.656 -13.781 56.562 1 21.83 2 SER B C 1
ATOM 4002 O O . SER B 1 2 ? -56.219 -13.5 55.469 1 21.83 2 SER B O 1
ATOM 4004 N N . LEU B 1 3 ? -57.812 -13.211 56.938 1 20.69 3 LEU B N 1
ATOM 4005 C CA . LEU B 1 3 ? -58.719 -12.125 56.594 1 20.69 3 LEU B CA 1
ATOM 4006 C C . LEU B 1 3 ? -58.031 -10.773 56.688 1 20.69 3 LEU B C 1
ATOM 4008 O O . LEU B 1 3 ? -57.594 -10.367 57.781 1 20.69 3 LEU B O 1
ATOM 4012 N N . ILE B 1 4 ? -57.25 -10.391 55.625 1 19.84 4 ILE B N 1
ATOM 4013 C CA . ILE B 1 4 ? -56.438 -9.195 55.438 1 19.84 4 ILE B CA 1
ATOM 4014 C C . ILE B 1 4 ? -57.312 -7.949 55.562 1 19.84 4 ILE B C 1
ATOM 4016 O O . ILE B 1 4 ? -58.281 -7.781 54.844 1 19.84 4 ILE B O 1
ATOM 4020 N N . ARG B 1 5 ? -57.281 -7.348 56.812 1 19.5 5 ARG B N 1
ATOM 4021 C CA . ARG B 1 5 ? -58.062 -6.246 57.375 1 19.5 5 ARG B CA 1
ATOM 4022 C C . ARG B 1 5 ? -57.969 -5 56.5 1 19.5 5 ARG B C 1
ATOM 4024 O O . ARG B 1 5 ? -56.844 -4.535 56.219 1 19.5 5 ARG B O 1
ATOM 4031 N N . THR B 1 6 ? -58.844 -4.605 55.562 1 20.7 6 THR B N 1
ATOM 4032 C CA . THR B 1 6 ? -59.062 -3.689 54.469 1 20.7 6 THR B CA 1
ATOM 4033 C C . THR B 1 6 ? -59.188 -2.25 54.969 1 20.7 6 THR B C 1
ATOM 4035 O O . THR B 1 6 ? -60.188 -1.87 55.562 1 20.7 6 THR B O 1
ATOM 4038 N N . LEU B 1 7 ? -58.156 -1.794 55.844 1 22.31 7 LEU B N 1
ATOM 4039 C CA . LEU B 1 7 ? -58.469 -0.508 56.469 1 22.31 7 LEU B CA 1
ATOM 4040 C C . LEU B 1 7 ? -58.625 0.578 55.406 1 22.31 7 LEU B C 1
ATOM 4042 O O . LEU B 1 7 ? -57.75 0.77 54.562 1 22.31 7 LEU B O 1
ATOM 4046 N N . PHE B 1 8 ? -59.812 1.018 55.125 1 22.41 8 PHE B N 1
ATOM 4047 C CA . PHE B 1 8 ? -60.406 1.943 54.156 1 22.41 8 PHE B CA 1
ATOM 4048 C C . PHE B 1 8 ? -60 3.381 54.469 1 22.41 8 PHE B C 1
ATOM 4050 O O . PHE B 1 8 ? -60.438 3.938 55.5 1 22.41 8 PHE B O 1
ATOM 4057 N N . LEU B 1 9 ? -58.656 3.725 54.594 1 22.92 9 LEU B N 1
ATOM 4058 C CA . LEU B 1 9 ? -58.438 5.094 55.031 1 22.92 9 LEU B CA 1
ATOM 4059 C C . LEU B 1 9 ? -59.031 6.094 54.062 1 22.92 9 LEU B C 1
ATOM 4061 O O . LEU B 1 9 ? -58.844 5.965 52.844 1 22.92 9 LEU B O 1
ATOM 4065 N N . THR B 1 10 ? -60 6.777 54.5 1 23.59 10 THR B N 1
ATOM 4066 C CA . THR B 1 10 ? -60.844 7.809 53.875 1 23.59 10 THR B CA 1
ATOM 4067 C C . THR B 1 10 ? -60 9.023 53.5 1 23.59 10 THR B C 1
ATOM 4069 O O . THR B 1 10 ? -59.438 9.695 54.344 1 23.59 10 THR B O 1
ATOM 4072 N N . ILE B 1 11 ? -59.094 8.922 52.531 1 25.08 11 ILE B N 1
ATOM 4073 C CA . ILE B 1 11 ? -58.188 10.055 52.312 1 25.08 11 ILE B CA 1
ATOM 4074 C C . ILE B 1 11 ? -59 11.273 51.875 1 25.08 11 ILE B C 1
ATOM 4076 O O . ILE B 1 11 ? -59.875 11.172 51.031 1 25.08 11 ILE B O 1
ATOM 4080 N N . PRO B 1 12 ? -58.875 12.367 52.719 1 26.58 12 PRO B N 1
ATOM 4081 C CA . PRO B 1 12 ? -59.594 13.633 52.594 1 26.58 12 PRO B CA 1
ATOM 4082 C C . PRO B 1 12 ? -59.469 14.266 51.219 1 26.58 12 PRO B C 1
ATOM 4084 O O . PRO B 1 12 ? -58.5 14 50.5 1 26.58 12 PRO B O 1
ATOM 4087 N N . THR B 1 13 ? -60.531 14.773 50.688 1 25.64 13 THR B N 1
ATOM 4088 C CA . THR B 1 13 ? -60.875 15.383 49.406 1 25.64 13 THR B CA 1
ATOM 4089 C C . THR B 1 13 ? -60.125 16.688 49.188 1 25.64 13 THR B C 1
ATOM 4091 O O . THR B 1 13 ? -60.344 17.672 49.906 1 25.64 13 THR B O 1
ATOM 4094 N N . ILE B 1 14 ? -58.781 16.766 49.219 1 25.33 14 ILE B N 1
ATOM 4095 C CA . ILE B 1 14 ? -58.156 18.062 49.094 1 25.33 14 ILE B CA 1
ATOM 4096 C C . ILE B 1 14 ? -58.625 18.766 47.812 1 25.33 14 ILE B C 1
ATOM 4098 O O . ILE B 1 14 ? -58.719 18.156 46.75 1 25.33 14 ILE B O 1
ATOM 4102 N N . ASP B 1 15 ? -59.25 19.906 48 1 25.41 15 ASP B N 1
ATOM 4103 C CA . ASP B 1 15 ? -59.844 20.891 47.125 1 25.41 15 ASP B CA 1
ATOM 4104 C C . ASP B 1 15 ? -58.844 21.328 46.062 1 25.41 15 ASP B C 1
ATOM 4106 O O . ASP B 1 15 ? -57.688 21.594 46.375 1 25.41 15 ASP B O 1
ATOM 4110 N N . PHE B 1 16 ? -59.062 21.016 44.781 1 24.75 16 PHE B N 1
ATOM 4111 C CA . PHE B 1 16 ? -58.344 21.266 43.531 1 24.75 16 PHE B CA 1
ATOM 4112 C C . PHE B 1 16 ? -58.188 22.75 43.25 1 24.75 16 PHE B C 1
ATOM 4114 O O . PHE B 1 16 ? -59.188 23.453 43.031 1 24.75 16 PHE B O 1
ATOM 4121 N N . ILE B 1 17 ? -57.469 23.531 44.125 1 29.03 17 ILE B N 1
ATOM 4122 C CA . ILE B 1 17 ? -57.281 24.938 43.781 1 29.03 17 ILE B CA 1
ATOM 4123 C C . ILE B 1 17 ? -56.75 25.031 42.344 1 29.03 17 ILE B C 1
ATOM 4125 O O . ILE B 1 17 ? -55.781 24.344 41.969 1 29.03 17 ILE B O 1
ATOM 4129 N N . ASN B 1 18 ? -57.562 25.406 41.406 1 27.16 18 ASN B N 1
ATOM 4130 C CA . ASN B 1 18 ? -57.438 25.688 40 1 27.16 18 ASN B CA 1
ATOM 4131 C C . ASN B 1 18 ? -56.375 26.75 39.719 1 27.16 18 ASN B C 1
ATOM 4133 O O . ASN B 1 18 ? -56.688 27.938 39.625 1 27.16 18 ASN B O 1
ATOM 4137 N N . GLU B 1 19 ? -55.344 26.891 40.531 1 32.06 19 GLU B N 1
ATOM 4138 C CA . GLU B 1 19 ? -54.594 28.062 40.062 1 32.06 19 GLU B CA 1
ATOM 4139 C C . GLU B 1 19 ? -54.062 27.844 38.656 1 32.06 19 GLU B C 1
ATOM 4141 O O . GLU B 1 19 ? -53.594 26.75 38.312 1 32.06 19 GLU B O 1
ATOM 4146 N N . PRO B 1 20 ? -54.469 28.75 37.75 1 32.16 20 PRO B N 1
ATOM 4147 C CA . PRO B 1 20 ? -53.969 28.672 36.375 1 32.16 20 PRO B CA 1
ATOM 4148 C C . PRO B 1 20 ? -52.438 28.641 36.281 1 32.16 20 PRO B C 1
ATOM 4150 O O . PRO B 1 20 ? -51.781 29.469 36.906 1 32.16 20 PRO B O 1
ATOM 4153 N N . VAL B 1 21 ? -51.844 27.5 36.188 1 32.91 21 VAL B N 1
ATOM 4154 C CA . VAL B 1 21 ? -50.438 27.422 35.906 1 32.91 21 VAL B CA 1
ATOM 4155 C C . VAL B 1 21 ? -50.094 28.203 34.625 1 32.91 21 VAL B C 1
ATOM 4157 O O . VAL B 1 21 ? -50.625 27.875 33.562 1 32.91 21 VAL B O 1
ATOM 4160 N N . LEU B 1 22 ? -49.781 29.422 34.844 1 34.41 22 LEU B N 1
ATOM 4161 C CA . LEU B 1 22 ? -49.156 30.109 33.719 1 34.41 22 LEU B CA 1
ATOM 4162 C C . LEU B 1 22 ? -48.031 29.281 33.125 1 34.41 22 LEU B C 1
ATOM 4164 O O . LEU B 1 22 ? -47.062 28.922 33.844 1 34.41 22 LEU B O 1
ATOM 4168 N N . PHE B 1 23 ? -48.312 28.547 32.094 1 31.78 23 PHE B N 1
ATOM 4169 C CA . PHE B 1 23 ? -47.281 27.922 31.281 1 31.78 23 PHE B CA 1
ATOM 4170 C C . PHE B 1 23 ? -46.219 28.922 30.891 1 31.78 23 PHE B C 1
ATOM 4172 O O . PHE B 1 23 ? -46.5 29.875 30.156 1 31.78 23 PHE B O 1
ATOM 4179 N N . THR B 1 24 ? -45.344 29.25 31.828 1 31.52 24 THR B N 1
ATOM 4180 C CA . THR B 1 24 ? -44.188 29.922 31.266 1 31.52 24 THR B CA 1
ATOM 4181 C C . THR B 1 24 ? -43.625 29.141 30.094 1 31.52 24 THR B C 1
ATOM 4183 O O . THR B 1 24 ? -43.188 28 30.25 1 31.52 24 THR B O 1
ATOM 4186 N N . LEU B 1 25 ? -44.031 29.469 28.938 1 33.16 25 LEU B N 1
ATOM 4187 C CA . LEU B 1 25 ? -43.25 29.031 27.766 1 33.16 25 LEU B CA 1
ATOM 4188 C C . LEU B 1 25 ? -41.781 29.297 27.969 1 33.16 25 LEU B C 1
ATOM 4190 O O . LEU B 1 25 ? -41.344 30.453 28.031 1 33.16 25 LEU B O 1
ATOM 4194 N N . VAL B 1 26 ? -41.156 28.484 28.766 1 35.84 26 VAL B N 1
ATOM 4195 C CA . VAL B 1 26 ? -39.719 28.516 28.641 1 35.84 26 VAL B CA 1
ATOM 4196 C C . VAL B 1 26 ? -39.312 28.453 27.172 1 35.84 26 VAL B C 1
ATOM 4198 O O . VAL B 1 26 ? -39.594 27.484 26.484 1 35.84 26 VAL B O 1
ATOM 4201 N N . ALA B 1 27 ? -39.281 29.594 26.547 1 37.62 27 ALA B N 1
ATOM 4202 C CA . ALA B 1 27 ? -38.531 29.609 25.297 1 37.62 27 ALA B CA 1
ATOM 4203 C C . ALA B 1 27 ? -37.25 28.766 25.406 1 37.62 27 ALA B C 1
ATOM 4205 O O . ALA B 1 27 ? -36.344 29.109 26.141 1 37.62 27 ALA B O 1
ATOM 4206 N N . ILE B 1 28 ? -37.438 27.516 25.312 1 37.53 28 ILE B N 1
ATOM 4207 C CA . ILE B 1 28 ? -36.219 26.766 25.031 1 37.53 28 ILE B CA 1
ATOM 4208 C C . ILE B 1 28 ? -35.375 27.516 24 1 37.53 28 ILE B C 1
ATOM 4210 O O . ILE B 1 28 ? -35.812 27.719 22.859 1 37.53 28 ILE B O 1
ATOM 4214 N N . SER B 1 29 ? -34.688 28.5 24.438 1 35.84 29 SER B N 1
ATOM 4215 C CA . SER B 1 29 ? -33.688 29.078 23.547 1 35.84 29 SER B CA 1
ATOM 4216 C C . SER B 1 29 ? -33.125 28.031 22.594 1 35.84 29 SER B C 1
ATOM 4218 O O . SER B 1 29 ? -32.719 26.938 23.031 1 35.84 29 SER B O 1
ATOM 4220 N N . SER B 1 30 ? -33.625 27.922 21.406 1 41.97 30 SER B N 1
ATOM 4221 C CA . SER B 1 30 ? -32.938 27.172 20.375 1 41.97 30 SER B CA 1
ATOM 4222 C C . SER B 1 30 ? -31.406 27.266 20.531 1 41.97 30 SER B C 1
ATOM 4224 O O . SER B 1 30 ? -30.812 28.312 20.234 1 41.97 30 SER B O 1
ATOM 4226 N N . SER B 1 31 ? -30.875 26.859 21.562 1 43.91 31 SER B N 1
ATOM 4227 C CA . SER B 1 31 ? -29.422 26.812 21.719 1 43.91 31 SER B CA 1
ATOM 4228 C C . SER B 1 31 ? -28.734 26.469 20.406 1 43.91 31 SER B C 1
ATOM 4230 O O . SER B 1 31 ? -29.062 25.469 19.766 1 43.91 31 SER B O 1
ATOM 4232 N N . LYS B 1 32 ? -28.406 27.453 19.703 1 52.66 32 LYS B N 1
ATOM 4233 C CA . LYS B 1 32 ? -27.625 27.375 18.469 1 52.66 32 LYS B CA 1
ATOM 4234 C C . LYS B 1 32 ? -26.641 26.219 18.516 1 52.66 32 LYS B C 1
ATOM 4236 O O . LYS B 1 32 ? -25.797 26.156 19.422 1 52.66 32 LYS B O 1
ATOM 4241 N N . MET B 1 33 ? -26.891 25.266 17.844 1 66.62 33 MET B N 1
ATOM 4242 C CA . MET B 1 33 ? -25.984 24.125 17.703 1 66.62 33 MET B CA 1
ATOM 4243 C C . MET B 1 33 ? -24.562 24.594 17.391 1 66.62 33 MET B C 1
ATOM 4245 O O . MET B 1 33 ? -24.375 25.453 16.516 1 66.62 33 MET B O 1
ATOM 4249 N N . THR B 1 34 ? -23.656 24.281 18.312 1 86.12 34 THR B N 1
ATOM 4250 C CA . THR B 1 34 ? -22.234 24.547 18.047 1 86.12 34 THR B CA 1
ATOM 4251 C C . THR B 1 34 ? -21.766 23.766 16.828 1 86.12 34 THR B C 1
ATOM 4253 O O . THR B 1 34 ? -22.469 22.891 16.328 1 86.12 34 THR B O 1
ATOM 4256 N N . PHE B 1 35 ? -20.828 24.234 16.203 1 93.31 35 PHE B N 1
ATOM 4257 C CA . PHE B 1 35 ? -20.234 23.578 15.039 1 93.31 35 PHE B CA 1
ATOM 4258 C C . PHE B 1 35 ? -20.078 22.094 15.273 1 93.31 35 PHE B C 1
ATOM 4260 O O . PHE B 1 35 ? -20.469 21.266 14.438 1 93.31 35 PHE B O 1
ATOM 4267 N N . TYR B 1 36 ? -19.609 21.656 16.422 1 95.69 36 TYR B N 1
ATOM 4268 C CA . TYR B 1 36 ? -19.328 20.25 16.672 1 95.69 36 TYR B CA 1
ATOM 4269 C C . TYR B 1 36 ? -20.609 19.484 16.938 1 95.69 36 TYR B C 1
ATOM 4271 O O . TYR B 1 36 ? -20.641 18.25 16.828 1 95.69 36 TYR B O 1
ATOM 4279 N N . ASP B 1 37 ? -21.688 20.219 17.297 1 95.25 37 ASP B N 1
ATOM 4280 C CA . ASP B 1 37 ? -23 19.547 17.344 1 95.25 37 ASP B CA 1
ATOM 4281 C C . ASP B 1 37 ? -23.453 19.125 15.953 1 95.25 37 ASP B C 1
ATOM 4283 O O . ASP B 1 37 ? -24.047 18.062 15.781 1 95.25 37 ASP B O 1
ATOM 4287 N N . THR B 1 38 ? -23.141 19.969 15.016 1 95.19 38 THR B N 1
ATOM 4288 C CA . THR B 1 38 ? -23.469 19.656 13.625 1 95.19 38 THR B CA 1
ATOM 4289 C C . THR B 1 38 ? -22.688 18.438 13.156 1 95.19 38 THR B C 1
ATOM 4291 O O . THR B 1 38 ? -23.25 17.547 12.516 1 95.19 38 THR B O 1
ATOM 4294 N N . ILE B 1 39 ? -21.453 18.344 13.477 1 97.31 39 ILE B N 1
ATOM 4295 C CA . ILE B 1 39 ? -20.609 17.219 13.117 1 97.31 39 ILE B CA 1
ATOM 4296 C C . ILE B 1 39 ? -21.109 15.945 13.805 1 97.31 39 ILE B C 1
ATOM 4298 O O . ILE B 1 39 ? -21.219 14.891 13.18 1 97.31 39 ILE B O 1
ATOM 4302 N N . ALA B 1 40 ? -21.438 16.094 15.062 1 97.56 40 ALA B N 1
ATOM 4303 C CA . ALA B 1 40 ? -21.984 14.977 15.82 1 97.56 40 ALA B CA 1
ATOM 4304 C C . ALA B 1 40 ? -23.266 14.453 15.188 1 97.56 40 ALA B C 1
ATOM 4306 O O . ALA B 1 40 ? -23.484 13.242 15.117 1 97.56 40 ALA B O 1
ATOM 4307 N N . ASP B 1 41 ? -24.109 15.359 14.766 1 96.31 41 ASP B N 1
ATOM 4308 C CA . ASP B 1 41 ? -25.359 14.984 14.125 1 96.31 41 ASP B CA 1
ATOM 4309 C C . ASP B 1 41 ? -25.109 14.227 12.82 1 96.31 41 ASP B C 1
ATOM 4311 O O . ASP B 1 41 ? -25.812 13.273 12.5 1 96.31 41 ASP B O 1
ATOM 4315 N N . LEU B 1 42 ? -24.141 14.703 12.062 1 96.94 42 LEU B N 1
ATOM 4316 C CA . LEU B 1 42 ? -23.781 14.008 10.828 1 96.94 42 LEU B CA 1
ATOM 4317 C C . LEU B 1 42 ? -23.359 12.57 11.125 1 96.94 42 LEU B C 1
ATOM 4319 O O . LEU B 1 42 ? -23.781 11.641 10.422 1 96.94 42 LEU B O 1
ATOM 4323 N N . PHE B 1 43 ? -22.547 12.367 12.203 1 97.81 43 PHE B N 1
ATOM 4324 C CA . PHE B 1 43 ? -22.109 11.023 12.586 1 97.81 43 PHE B CA 1
ATOM 4325 C C . PHE B 1 43 ? -23.297 10.188 13.055 1 97.81 43 PHE B C 1
ATOM 4327 O O . PHE B 1 43 ? -23.438 9.031 12.641 1 97.81 43 PHE B O 1
ATOM 4334 N N . ALA B 1 44 ? -24.109 10.781 13.828 1 97.25 44 ALA B N 1
ATOM 4335 C CA . ALA B 1 44 ? -25.234 10.07 14.43 1 97.25 44 ALA B CA 1
ATOM 4336 C C . ALA B 1 44 ? -26.203 9.555 13.359 1 97.25 44 ALA B C 1
ATOM 4338 O O . ALA B 1 44 ? -26.766 8.469 13.492 1 97.25 44 ALA B O 1
ATOM 4339 N N . ASN B 1 45 ? -26.359 10.273 12.312 1 96.81 45 ASN B N 1
ATOM 4340 C CA . ASN B 1 45 ? -27.359 9.992 11.305 1 96.81 45 ASN B CA 1
ATOM 4341 C C . ASN B 1 45 ? -26.828 9.07 10.219 1 96.81 45 ASN B C 1
ATOM 4343 O O . ASN B 1 45 ? -27.469 8.906 9.172 1 96.81 45 ASN B O 1
ATOM 4347 N N . GLN B 1 46 ? -25.734 8.461 10.445 1 96.62 46 GLN B N 1
ATOM 4348 C CA . GLN B 1 46 ? -25.219 7.473 9.5 1 96.62 46 GLN B CA 1
ATOM 4349 C C . GLN B 1 46 ? -25.906 6.129 9.688 1 96.62 46 GLN B C 1
ATOM 4351 O O . GLN B 1 46 ? -25.781 5.238 8.844 1 96.62 46 GLN B O 1
ATOM 4356 N N . THR B 1 47 ? -26.594 5.973 10.797 1 92.81 47 THR B N 1
ATOM 4357 C CA . THR B 1 47 ? -27.375 4.77 11.062 1 92.81 47 THR B CA 1
ATOM 4358 C C . THR B 1 47 ? -28.844 5.113 11.266 1 92.81 47 THR B C 1
ATOM 4360 O O . THR B 1 47 ? -29.188 6.262 11.555 1 92.81 47 THR B O 1
ATOM 4363 N N . VAL B 1 48 ? -29.75 4.172 11.008 1 89.25 48 VAL B N 1
ATOM 4364 C CA . VAL B 1 48 ? -31.188 4.293 11.258 1 89.25 48 VAL B CA 1
ATOM 4365 C C . VAL B 1 48 ? -31.641 3.182 12.203 1 89.25 48 VAL B C 1
ATOM 4367 O O . VAL B 1 48 ? -31.578 2 11.859 1 89.25 48 VAL B O 1
ATOM 4370 N N . PRO B 1 49 ? -32.125 3.545 13.367 1 93.25 49 PRO B N 1
ATOM 4371 C CA . PRO B 1 49 ? -32.219 4.898 13.93 1 93.25 49 PRO B CA 1
ATOM 4372 C C . PRO B 1 49 ? -30.844 5.488 14.234 1 93.25 49 PRO B C 1
ATOM 4374 O O . PRO B 1 49 ? -29.844 4.766 14.242 1 93.25 49 PRO B O 1
ATOM 4377 N N . PRO B 1 50 ? -30.828 6.77 14.43 1 94.12 50 PRO B N 1
ATOM 4378 C CA . PRO B 1 50 ? -29.531 7.395 14.727 1 94.12 50 PRO B CA 1
ATOM 4379 C C . PRO B 1 50 ? -28.844 6.781 15.938 1 94.12 50 PRO B C 1
ATOM 4381 O O . PRO B 1 50 ? -29.516 6.344 16.875 1 94.12 50 PRO B O 1
ATOM 4384 N N . SER B 1 51 ? -27.547 6.754 15.867 1 94.56 51 SER B N 1
ATOM 4385 C CA . SER B 1 51 ? -26.734 6.25 16.969 1 94.56 51 SER B CA 1
ATOM 4386 C C . SER B 1 51 ? -25.953 7.375 17.641 1 94.56 51 SER B C 1
ATOM 4388 O O . SER B 1 51 ? -25.953 8.508 17.156 1 94.56 51 SER B O 1
ATOM 4390 N N . VAL B 1 52 ? -25.406 6.992 18.828 1 96.75 52 VAL B N 1
ATOM 4391 C CA . VAL B 1 52 ? -24.438 7.898 19.438 1 96.75 52 VAL B CA 1
ATOM 4392 C C . VAL B 1 52 ? -23.234 8.062 18.516 1 96.75 52 VAL B C 1
ATOM 4394 O O . VAL B 1 52 ? -22.703 7.074 18 1 96.75 52 VAL B O 1
ATOM 4397 N N . PRO B 1 53 ? -22.75 9.32 18.234 1 97.81 53 PRO B N 1
ATOM 4398 C CA . PRO B 1 53 ? -21.672 9.555 17.281 1 97.81 53 PRO B CA 1
ATOM 4399 C C . PRO B 1 53 ? -20.438 8.695 17.562 1 97.81 53 PRO B C 1
ATOM 4401 O O . PRO B 1 53 ? -19.859 8.117 16.641 1 97.81 53 PRO B O 1
ATOM 4404 N N . GLU B 1 54 ? -20.078 8.578 18.859 1 98.06 54 GLU B N 1
ATOM 4405 C CA . GLU B 1 54 ? -18.906 7.801 19.25 1 98.06 54 GLU B CA 1
ATOM 4406 C C . GLU B 1 54 ? -19.094 6.324 18.906 1 98.06 54 GLU B C 1
ATOM 4408 O O . GLU B 1 54 ? -18.141 5.656 18.5 1 98.06 54 GLU B O 1
ATOM 4413 N N . GLN B 1 55 ? -20.234 5.836 19.047 1 97.31 55 GLN B N 1
ATOM 4414 C CA . GLN B 1 55 ? -20.516 4.434 18.75 1 97.31 55 GLN B CA 1
ATOM 4415 C C . GLN B 1 55 ? -20.453 4.156 17.25 1 97.31 55 GLN B C 1
ATOM 4417 O O . GLN B 1 55 ? -19.969 3.109 16.828 1 97.31 55 GLN B O 1
ATOM 4422 N N . PHE B 1 56 ? -21 5.082 16.516 1 97 56 PHE B N 1
ATOM 4423 C CA . PHE B 1 56 ? -20.891 4.949 15.07 1 97 56 PHE B CA 1
ATOM 4424 C C . PHE B 1 56 ? -19.438 4.898 14.633 1 97 56 PHE B C 1
ATOM 4426 O O . PHE B 1 56 ? -19.047 4.016 13.859 1 97 56 PHE B O 1
ATOM 4433 N N . LEU B 1 57 ? -18.625 5.844 15.117 1 97.69 57 LEU B N 1
ATOM 4434 C CA . LEU B 1 57 ? -17.219 5.891 14.758 1 97.69 57 LEU B CA 1
ATOM 4435 C C . LEU B 1 57 ? -16.5 4.617 15.195 1 97.69 57 LEU B C 1
ATOM 4437 O O . LEU B 1 57 ? -15.656 4.086 14.469 1 97.69 57 LEU B O 1
ATOM 4441 N N . ALA B 1 58 ? -16.828 4.117 16.375 1 96.69 58 ALA B N 1
ATOM 4442 C CA . ALA B 1 58 ? -16.266 2.854 16.844 1 96.69 58 ALA B CA 1
ATOM 4443 C C . ALA B 1 58 ? -16.641 1.706 15.914 1 96.69 58 ALA B C 1
ATOM 4445 O O . ALA B 1 58 ? -15.844 0.783 15.711 1 96.69 58 ALA B O 1
ATOM 4446 N N . SER B 1 59 ? -17.844 1.754 15.336 1 94 59 SER B N 1
ATOM 4447 C CA . SER B 1 59 ? -18.281 0.711 14.414 1 94 59 SER B CA 1
ATOM 4448 C C . SER B 1 59 ? -17.469 0.744 13.125 1 94 59 SER B C 1
ATOM 4450 O O . SER B 1 59 ? -17.453 -0.237 12.375 1 94 59 SER B O 1
ATOM 4452 N N . LEU B 1 60 ? -16.828 1.887 12.875 1 93.5 60 LEU B N 1
ATOM 4453 C CA . LEU B 1 60 ? -15.922 1.988 11.742 1 93.5 60 LEU B CA 1
ATOM 4454 C C . LEU B 1 60 ? -14.523 1.505 12.117 1 93.5 60 LEU B C 1
ATOM 4456 O O . LEU B 1 60 ? -13.594 1.61 11.32 1 93.5 60 LEU B O 1
ATOM 4460 N N . GLY B 1 61 ? -14.352 1.028 13.297 1 94 61 GLY B N 1
ATOM 4461 C CA . GLY B 1 61 ? -13.086 0.493 13.758 1 94 61 GLY B CA 1
ATOM 4462 C C . GLY B 1 61 ? -12.242 1.509 14.508 1 94 61 GLY B C 1
ATOM 4463 O O . GLY B 1 61 ? -11.07 1.265 14.797 1 94 61 GLY B O 1
ATOM 4464 N N . ILE B 1 62 ? -12.805 2.619 14.859 1 96.56 62 ILE B N 1
ATOM 4465 C CA . ILE B 1 62 ? -12.023 3.705 15.445 1 96.56 62 ILE B CA 1
ATOM 4466 C C . ILE B 1 62 ? -12.648 4.137 16.766 1 96.56 62 ILE B C 1
ATOM 4468 O O . ILE B 1 62 ? -13.531 4.996 16.797 1 96.56 62 ILE B O 1
ATOM 4472 N N . PRO B 1 63 ? -12.156 3.77 17.859 1 97.75 63 PRO B N 1
ATOM 4473 C CA . PRO B 1 63 ? -12.805 4.109 19.125 1 97.75 63 PRO B CA 1
ATOM 4474 C C . PRO B 1 63 ? -12.594 5.566 19.531 1 97.75 63 PRO B C 1
ATOM 4476 O O . PRO B 1 63 ? -13.289 6.078 20.406 1 97.75 63 PRO B O 1
ATOM 4479 N N . SER B 1 64 ? -11.508 6.211 18.906 1 98.62 64 SER B N 1
ATOM 4480 C CA . SER B 1 64 ? -11.328 7.637 19.156 1 98.62 64 SER B CA 1
ATOM 4481 C C . SER B 1 64 ? -11.008 8.391 17.859 1 98.62 64 SER B C 1
ATOM 4483 O O . SER B 1 64 ? -10.102 8 17.125 1 98.62 64 SER B O 1
ATOM 4485 N N . VAL B 1 65 ? -11.742 9.414 17.625 1 98.75 65 VAL B N 1
ATOM 4486 C CA . VAL B 1 65 ? -11.492 10.391 16.562 1 98.75 65 VAL B CA 1
ATOM 4487 C C . VAL B 1 65 ? -11.383 11.789 17.172 1 98.75 65 VAL B C 1
ATOM 4489 O O . VAL B 1 65 ? -12.375 12.344 17.641 1 98.75 65 VAL B O 1
ATOM 4492 N N . SER B 1 66 ? -10.195 12.328 17.203 1 98.88 66 SER B N 1
ATOM 4493 C CA . SER B 1 66 ? -9.953 13.68 17.688 1 98.88 66 SER B CA 1
ATOM 4494 C C . SER B 1 66 ? -9.805 14.664 16.547 1 98.88 66 SER B C 1
ATOM 4496 O O . SER B 1 66 ? -9 14.461 15.633 1 98.88 66 SER B O 1
ATOM 4498 N N . ILE B 1 67 ? -10.633 15.711 16.578 1 98.81 67 ILE B N 1
ATOM 4499 C CA . ILE B 1 67 ? -10.719 16.656 15.484 1 98.81 67 ILE B CA 1
ATOM 4500 C C . ILE B 1 67 ? -10.422 18.062 15.992 1 98.81 67 ILE B C 1
ATOM 4502 O O . ILE B 1 67 ? -10.914 18.469 17.047 1 98.81 67 ILE B O 1
ATOM 4506 N N . ALA B 1 68 ? -9.609 18.766 15.312 1 98.88 68 ALA B N 1
ATOM 4507 C CA . ALA B 1 68 ? -9.469 20.203 15.508 1 98.88 68 ALA B CA 1
ATOM 4508 C C . ALA B 1 68 ? -9.688 20.953 14.203 1 98.88 68 ALA B C 1
ATOM 4510 O O . ALA B 1 68 ? -9.352 20.469 13.125 1 98.88 68 ALA B O 1
ATOM 4511 N N . VAL B 1 69 ? -10.258 22.125 14.328 1 98.38 69 VAL B N 1
ATOM 4512 C CA . VAL B 1 69 ? -10.539 22.984 13.18 1 98.38 69 VAL B CA 1
ATOM 4513 C C . VAL B 1 69 ? -9.953 24.375 13.43 1 98.38 69 VAL B C 1
ATOM 4515 O O . VAL B 1 69 ? -10.203 24.984 14.469 1 98.38 69 VAL B O 1
ATOM 4518 N N . LEU B 1 70 ? -9.125 24.75 12.523 1 98.25 70 LEU B N 1
ATOM 4519 C CA . LEU B 1 70 ? -8.625 26.125 12.461 1 98.25 70 LEU B CA 1
ATOM 4520 C C . LEU B 1 70 ? -9.469 26.969 11.508 1 98.25 70 LEU B C 1
ATOM 4522 O O . LEU B 1 70 ? -9.531 26.688 10.312 1 98.25 70 LEU B O 1
ATOM 4526 N N . ASP B 1 71 ? -10.18 27.906 12.016 1 96.5 71 ASP B N 1
ATOM 4527 C CA . ASP B 1 71 ? -11.055 28.781 11.234 1 96.5 71 ASP B CA 1
ATOM 4528 C C . ASP B 1 71 ? -10.656 30.25 11.398 1 96.5 71 ASP B C 1
ATOM 4530 O O . ASP B 1 71 ? -11.023 30.875 12.391 1 96.5 71 ASP B O 1
ATOM 4534 N N . LYS B 1 72 ? -10.008 30.797 10.398 1 92.81 72 LYS B N 1
ATOM 4535 C CA . LYS B 1 72 ? -9.57 32.188 10.367 1 92.81 72 LYS B CA 1
ATOM 4536 C C . LYS B 1 72 ? -8.812 32.562 11.633 1 92.81 72 LYS B C 1
ATOM 4538 O O . LYS B 1 72 ? -9.117 33.562 12.273 1 92.81 72 LYS B O 1
ATOM 4543 N N . GLY B 1 73 ? -7.996 31.594 12.016 1 90.75 73 GLY B N 1
ATOM 4544 C CA . GLY B 1 73 ? -7.039 31.875 13.07 1 90.75 73 GLY B CA 1
ATOM 4545 C C . GLY B 1 73 ? -7.449 31.297 14.414 1 90.75 73 GLY B C 1
ATOM 4546 O O . GLY B 1 73 ? -6.629 31.203 15.328 1 90.75 73 GLY B O 1
ATOM 4547 N N . SER B 1 74 ? -8.664 30.969 14.57 1 95.94 74 SER B N 1
ATOM 4548 C CA . SER B 1 74 ? -9.141 30.375 15.82 1 95.94 74 SER B CA 1
ATOM 4549 C C . SER B 1 74 ? -9.203 28.859 15.727 1 95.94 74 SER B C 1
ATOM 4551 O O . SER B 1 74 ? -9.602 28.312 14.695 1 95.94 74 SER B O 1
ATOM 4553 N N . ILE B 1 75 ? -8.789 28.141 16.828 1 98.06 75 ILE B N 1
ATOM 4554 C CA . ILE B 1 75 ? -8.773 26.672 16.828 1 98.06 75 ILE B CA 1
ATOM 4555 C C . ILE B 1 75 ? -9.789 26.141 17.828 1 98.06 75 ILE B C 1
ATOM 4557 O O . ILE B 1 75 ? -9.82 26.578 18.984 1 98.06 75 ILE B O 1
ATOM 4561 N N . GLU B 1 76 ? -10.672 25.328 17.422 1 97.94 76 GLU B N 1
ATOM 4562 C CA . GLU B 1 76 ? -11.57 24.547 18.266 1 97.94 76 GLU B CA 1
ATOM 4563 C C . GLU B 1 76 ? -11.383 23.062 18.047 1 97.94 76 GLU B C 1
ATOM 4565 O O . GLU B 1 76 ? -11.016 22.625 16.953 1 97.94 76 GLU B O 1
ATOM 4570 N N . ALA B 1 77 ? -11.578 22.281 19.141 1 98.5 77 ALA B N 1
ATOM 4571 C CA . ALA B 1 77 ? -11.344 20.859 19.031 1 98.5 77 ALA B CA 1
ATOM 4572 C C . ALA B 1 77 ? -12.438 20.062 19.734 1 98.5 77 ALA B C 1
ATOM 4574 O O . ALA B 1 77 ? -13.109 20.578 20.641 1 98.5 77 ALA B O 1
ATOM 4575 N N . ARG B 1 78 ? -12.656 18.891 19.312 1 98.62 78 ARG B N 1
ATOM 4576 C CA . ARG B 1 78 ? -13.547 17.906 19.922 1 98.62 78 ARG B CA 1
ATOM 4577 C C . ARG B 1 78 ? -13.039 16.5 19.688 1 98.62 78 ARG B C 1
ATOM 4579 O O . ARG B 1 78 ? -12.578 16.156 18.594 1 98.62 78 ARG B O 1
ATOM 4586 N N . CYS B 1 79 ? -13.031 15.711 20.75 1 98.75 79 CYS B N 1
ATOM 4587 C CA . CYS B 1 79 ? -12.68 14.297 20.641 1 98.75 79 CYS B CA 1
ATOM 4588 C C . CYS B 1 79 ? -13.906 13.414 20.859 1 98.75 79 CYS B C 1
ATOM 4590 O O . CYS B 1 79 ? -14.547 13.484 21.906 1 98.75 79 CYS B O 1
ATOM 4592 N N . PHE B 1 80 ? -14.281 12.672 19.844 1 98.69 80 PHE B N 1
ATOM 4593 C CA . PHE B 1 80 ? -15.305 11.641 19.969 1 98.69 80 PHE B CA 1
ATOM 4594 C C . PHE B 1 80 ? -14.68 10.305 20.344 1 98.69 80 PHE B C 1
ATOM 4596 O O . PHE B 1 80 ? -13.891 9.742 19.594 1 98.69 80 PHE B O 1
ATOM 4603 N N . SER B 1 81 ? -15.031 9.781 21.547 1 98.5 81 SER B N 1
ATOM 4604 C CA . SER B 1 81 ? -14.328 8.602 22.031 1 98.5 81 SER B CA 1
ATOM 4605 C C . SER B 1 81 ? -15.25 7.695 22.844 1 98.5 81 SER B C 1
ATOM 4607 O O . SER B 1 81 ? -16.078 8.18 23.609 1 98.5 81 SER B O 1
ATOM 4609 N N . THR B 1 82 ? -15.148 6.387 22.625 1 98.25 82 THR B N 1
ATOM 4610 C CA . THR B 1 82 ? -15.828 5.402 23.453 1 98.25 82 THR B CA 1
ATOM 4611 C C . THR B 1 82 ? -14.898 4.891 24.547 1 98.25 82 THR B C 1
ATOM 4613 O O . THR B 1 82 ? -15.32 4.109 25.406 1 98.25 82 THR B O 1
ATOM 4616 N N . VAL B 1 83 ? -13.648 5.379 24.578 1 97.19 83 VAL B N 1
ATOM 4617 C CA . VAL B 1 83 ? -12.688 4.777 25.484 1 97.19 83 VAL B CA 1
ATOM 4618 C C . VAL B 1 83 ? -12.07 5.859 26.375 1 97.19 83 VAL B C 1
ATOM 4620 O O . VAL B 1 83 ? -10.969 5.688 26.891 1 97.19 83 VAL B O 1
ATOM 4623 N N . GLY B 1 84 ? -12.633 7.004 26.422 1 96.69 84 GLY B N 1
ATOM 4624 C CA . GLY B 1 84 ? -12.328 7.988 27.453 1 96.69 84 GLY B CA 1
ATOM 4625 C C . GLY B 1 84 ? -11.305 9.016 27 1 96.69 84 GLY B C 1
ATOM 4626 O O . GLY B 1 84 ? -10.898 9.875 27.797 1 96.69 84 GLY B O 1
ATOM 4627 N N . ASN B 1 85 ? -10.828 9.031 25.766 1 98.06 85 ASN B N 1
ATOM 4628 C CA . ASN B 1 85 ? -9.914 10.055 25.266 1 98.06 85 ASN B CA 1
ATOM 4629 C C . ASN B 1 85 ? -10.609 11.406 25.141 1 98.06 85 ASN B C 1
ATOM 4631 O O . ASN B 1 85 ? -11.82 11.469 24.922 1 98.06 85 ASN B O 1
ATOM 4635 N N . ASP B 1 86 ? -9.844 12.438 25.266 1 98.44 86 ASP B N 1
ATOM 4636 C CA . ASP B 1 86 ? -10.375 13.789 25.188 1 98.44 86 ASP B CA 1
ATOM 4637 C C . ASP B 1 86 ? -9.516 14.664 24.281 1 98.44 86 ASP B C 1
ATOM 4639 O O . ASP B 1 86 ? -8.648 14.156 23.562 1 98.44 86 ASP B O 1
ATOM 4643 N N . GLU B 1 87 ? -9.82 15.953 24.234 1 98.44 87 GLU B N 1
ATOM 4644 C CA . GLU B 1 87 ? -9.18 16.875 23.281 1 98.44 87 GLU B CA 1
ATOM 4645 C C . GLU B 1 87 ? -7.699 17.047 23.625 1 98.44 87 GLU B C 1
ATOM 4647 O O . GLU B 1 87 ? -6.918 17.5 22.781 1 98.44 87 GLU B O 1
ATOM 4652 N N . GLU B 1 88 ? -7.281 16.703 24.797 1 98.25 88 GLU B N 1
ATOM 4653 C CA . GLU B 1 88 ? -5.895 16.891 25.219 1 98.25 88 GLU B CA 1
ATOM 4654 C C . GLU B 1 88 ? -5.133 15.562 25.188 1 98.25 88 GLU B C 1
ATOM 4656 O O . GLU B 1 88 ? -3.934 15.523 25.484 1 98.25 88 GLU B O 1
ATOM 4661 N N . THR B 1 89 ? -5.848 14.477 24.875 1 98.56 89 THR B N 1
ATOM 4662 C CA . THR B 1 89 ? -5.16 13.195 24.734 1 98.56 89 THR B CA 1
ATOM 4663 C C . THR B 1 89 ? -4.152 13.25 23.578 1 98.56 89 THR B C 1
ATOM 4665 O O . THR B 1 89 ? -4.465 13.734 22.5 1 98.56 89 THR B O 1
ATOM 4668 N N . CYS B 1 90 ? -2.941 12.773 23.844 1 98.69 90 CYS B N 1
ATOM 4669 C CA . CYS B 1 90 ? -1.898 12.758 22.828 1 98.69 90 CYS B CA 1
ATOM 4670 C C . CYS B 1 90 ? -1.975 11.492 21.984 1 98.69 90 CYS B C 1
ATOM 4672 O O . CYS B 1 90 ? -2.121 10.391 22.531 1 98.69 90 CYS B O 1
ATOM 4674 N N . PHE B 1 91 ? -1.959 11.656 20.719 1 98.69 91 PHE B N 1
ATOM 4675 C CA . PHE B 1 91 ? -1.823 10.594 19.734 1 98.69 91 PHE B CA 1
ATOM 4676 C C . PHE B 1 91 ? -0.462 10.656 19.047 1 98.69 91 PHE B C 1
ATOM 4678 O O . PHE B 1 91 ? 0.212 11.688 19.094 1 98.69 91 PHE B O 1
ATOM 4685 N N . GLN B 1 92 ? -0.057 9.547 18.438 1 98.31 92 GLN B N 1
ATOM 4686 C CA . GLN B 1 92 ? 1.149 9.602 17.625 1 98.31 92 GLN B CA 1
ATOM 4687 C C . GLN B 1 92 ? 0.869 10.242 16.266 1 98.31 92 GLN B C 1
ATOM 4689 O O . GLN B 1 92 ? -0.046 9.828 15.555 1 98.31 92 GLN B O 1
ATOM 4694 N N . ALA B 1 93 ? 1.685 11.172 15.945 1 98.44 93 ALA B N 1
ATOM 4695 C CA . ALA B 1 93 ? 1.511 11.891 14.688 1 98.44 93 ALA B CA 1
ATOM 4696 C C . ALA B 1 93 ? 2.16 11.133 13.531 1 98.44 93 ALA B C 1
ATOM 4698 O O . ALA B 1 93 ? 1.922 11.445 12.359 1 98.44 93 ALA B O 1
ATOM 4699 N N . ALA B 1 94 ? 2.955 10.141 13.914 1 97.38 94 ALA B N 1
ATOM 4700 C CA . ALA B 1 94 ? 3.604 9.312 12.898 1 97.38 94 ALA B CA 1
ATOM 4701 C C . ALA B 1 94 ? 4.359 10.164 11.891 1 97.38 94 ALA B C 1
ATOM 4703 O O . ALA B 1 94 ? 5.184 11.008 12.266 1 97.38 94 ALA B O 1
ATOM 4704 N N . SER B 1 95 ? 4.141 10.062 10.625 1 96.94 95 SER B N 1
ATOM 4705 C CA . SER B 1 95 ? 4.934 10.703 9.578 1 96.94 95 SER B CA 1
ATOM 4706 C C . SER B 1 95 ? 4.773 12.219 9.609 1 96.94 95 SER B C 1
ATOM 4708 O O . SER B 1 95 ? 5.559 12.945 9 1 96.94 95 SER B O 1
ATOM 4710 N N . ILE B 1 96 ? 3.869 12.711 10.266 1 98.12 96 ILE B N 1
ATOM 4711 C CA . ILE B 1 96 ? 3.793 14.164 10.398 1 98.12 96 ILE B CA 1
ATOM 4712 C C . ILE B 1 96 ? 4.984 14.664 11.211 1 98.12 96 ILE B C 1
ATOM 4714 O O . ILE B 1 96 ? 5.289 15.859 11.195 1 98.12 96 ILE B O 1
ATOM 4718 N N . SER B 1 97 ? 5.656 13.758 11.82 1 98.5 97 SER B N 1
ATOM 4719 C CA . SER B 1 97 ? 6.93 14.078 12.461 1 98.5 97 SER B CA 1
ATOM 4720 C C . SER B 1 97 ? 7.93 14.633 11.453 1 98.5 97 SER B C 1
ATOM 4722 O O . SER B 1 97 ? 8.766 15.469 11.789 1 98.5 97 SER B O 1
ATOM 4724 N N . LYS B 1 98 ? 7.828 14.227 10.25 1 97.88 98 LYS B N 1
ATOM 4725 C CA . LYS B 1 98 ? 8.781 14.625 9.211 1 97.88 98 LYS B CA 1
ATOM 4726 C C . LYS B 1 98 ? 8.633 16.109 8.875 1 97.88 98 LYS B C 1
ATOM 4728 O O . LYS B 1 98 ? 9.57 16.875 9.031 1 97.88 98 LYS B O 1
ATOM 4733 N N . PRO B 1 99 ? 7.43 16.547 8.523 1 98.38 99 PRO B N 1
ATOM 4734 C CA . PRO B 1 99 ? 7.328 17.984 8.297 1 98.38 99 PRO B CA 1
ATOM 4735 C C . PRO B 1 99 ? 7.547 18.797 9.57 1 98.38 99 PRO B C 1
ATOM 4737 O O . PRO B 1 99 ? 7.934 19.969 9.508 1 98.38 99 PRO B O 1
ATOM 4740 N N . THR B 1 100 ? 7.309 18.219 10.75 1 98.88 100 THR B N 1
ATOM 4741 C CA . THR B 1 100 ? 7.648 18.891 12 1 98.88 100 THR B CA 1
ATOM 4742 C C . THR B 1 100 ? 9.156 19.094 12.109 1 98.88 100 THR B C 1
ATOM 4744 O O . THR B 1 100 ? 9.617 20.203 12.398 1 98.88 100 THR B O 1
ATOM 4747 N N . ALA B 1 101 ? 9.875 18.062 11.867 1 98.81 101 ALA B N 1
ATOM 4748 C CA . ALA B 1 101 ? 11.336 18.156 11.852 1 98.81 101 ALA B CA 1
ATOM 4749 C C . ALA B 1 101 ? 11.812 19.125 10.773 1 98.81 101 ALA B C 1
ATOM 4751 O O . ALA B 1 101 ? 12.734 19.906 11.008 1 98.81 101 ALA B O 1
ATOM 4752 N N . ALA B 1 102 ? 11.227 19.047 9.625 1 98.81 102 ALA B N 1
ATOM 4753 C CA . ALA B 1 102 ? 11.57 19.969 8.539 1 98.81 102 ALA B CA 1
ATOM 4754 C C . ALA B 1 102 ? 11.328 21.422 8.945 1 98.81 102 ALA B C 1
ATOM 4756 O O . ALA B 1 102 ? 12.094 22.297 8.562 1 98.81 102 ALA B O 1
ATOM 4757 N N . THR B 1 103 ? 10.289 21.609 9.656 1 98.81 103 THR B N 1
ATOM 4758 C CA . THR B 1 103 ? 10 22.953 10.141 1 98.81 103 THR B CA 1
ATOM 4759 C C . THR B 1 103 ? 11.117 23.453 11.055 1 98.81 103 THR B C 1
ATOM 4761 O O . THR B 1 103 ? 11.5 24.625 10.992 1 98.81 103 THR B O 1
ATOM 4764 N N . ALA B 1 104 ? 11.609 22.609 11.898 1 98.81 104 ALA B N 1
ATOM 4765 C CA . ALA B 1 104 ? 12.75 22.984 12.727 1 98.81 104 ALA B CA 1
ATOM 4766 C C . ALA B 1 104 ? 13.945 23.391 11.867 1 98.81 104 ALA B C 1
ATOM 4768 O O . ALA B 1 104 ? 14.594 24.406 12.141 1 98.81 104 ALA B O 1
ATOM 4769 N N . VAL B 1 105 ? 14.211 22.641 10.828 1 98.88 105 VAL B N 1
ATOM 4770 C CA . VAL B 1 105 ? 15.297 22.969 9.906 1 98.88 105 VAL B CA 1
ATOM 4771 C C . VAL B 1 105 ? 15.023 24.312 9.242 1 98.88 105 VAL B C 1
ATOM 4773 O O . VAL B 1 105 ? 15.922 25.156 9.148 1 98.88 105 VAL B O 1
ATOM 4776 N N . MET B 1 106 ? 13.82 24.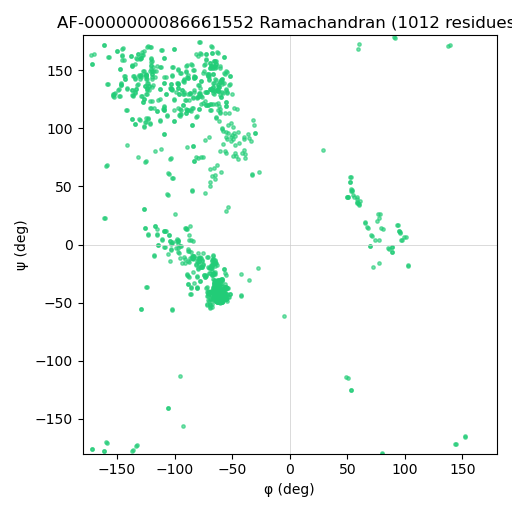516 8.82 1 98.75 106 MET B N 1
ATOM 4777 C CA . MET B 1 106 ? 13.477 25.766 8.133 1 98.75 106 MET B CA 1
ATOM 4778 C C . MET B 1 106 ? 13.594 26.953 9.078 1 98.75 106 MET B C 1
ATOM 4780 O O . MET B 1 106 ? 13.914 28.062 8.641 1 98.75 106 MET B O 1
ATOM 4784 N N . ARG B 1 107 ? 13.297 26.734 10.391 1 98.56 107 ARG B N 1
ATOM 4785 C CA . ARG B 1 107 ? 13.562 27.766 11.391 1 98.56 107 ARG B CA 1
ATOM 4786 C C . ARG B 1 107 ? 15.039 28.141 11.414 1 98.56 107 ARG B C 1
ATOM 4788 O O . ARG B 1 107 ? 15.375 29.328 11.477 1 98.56 107 ARG B O 1
ATOM 4795 N N . LEU B 1 108 ? 15.891 27.188 11.352 1 98.62 108 LEU B N 1
ATOM 4796 C CA . LEU B 1 108 ? 17.328 27.422 11.328 1 98.62 108 LEU B CA 1
ATOM 4797 C C . LEU B 1 108 ? 17.734 28.125 10.039 1 98.62 108 LEU B C 1
ATOM 4799 O O . LEU B 1 108 ? 18.641 28.984 10.047 1 98.62 108 LEU B O 1
ATOM 4803 N N . VAL B 1 109 ? 17.109 27.797 8.938 1 98.56 109 VAL B N 1
ATOM 4804 C CA . VAL B 1 109 ? 17.359 28.484 7.668 1 98.56 109 VAL B CA 1
ATOM 4805 C C . VAL B 1 109 ? 16.922 29.953 7.773 1 98.56 109 VAL B C 1
ATOM 4807 O O . VAL B 1 109 ? 17.672 30.844 7.363 1 98.56 109 VAL B O 1
ATOM 4810 N N . SER B 1 110 ? 15.766 30.141 8.344 1 97.75 110 SER B N 1
ATOM 4811 C CA . SER B 1 110 ? 15.258 31.484 8.547 1 97.75 110 SER B CA 1
ATOM 4812 C C . SER B 1 110 ? 16.219 32.312 9.398 1 97.75 110 SER B C 1
ATOM 4814 O O . SER B 1 110 ? 16.312 33.531 9.219 1 97.75 110 SER B O 1
ATOM 4816 N N . GLN B 1 111 ? 16.922 31.719 10.266 1 96.62 111 GLN B N 1
ATOM 4817 C CA . GLN B 1 111 ? 17.844 32.375 11.18 1 96.62 111 GLN B CA 1
ATOM 4818 C C . GLN B 1 111 ? 19.234 32.5 10.555 1 96.62 111 GLN B C 1
ATOM 4820 O O . GLN B 1 111 ? 20.156 33.062 11.172 1 96.62 111 GLN B O 1
ATOM 4825 N N . GLY B 1 112 ? 19.406 31.953 9.375 1 97.19 112 GLY B N 1
ATOM 4826 C CA . GLY B 1 112 ? 20.672 32.031 8.672 1 97.19 112 GLY B CA 1
ATOM 4827 C C . GLY B 1 112 ? 21.719 31.047 9.164 1 97.19 112 GLY B C 1
ATOM 4828 O O . GLY B 1 112 ? 22.891 31.156 8.844 1 97.19 112 GLY B O 1
ATOM 4829 N N . LYS B 1 113 ? 21.328 30.062 9.938 1 97.88 113 LYS B N 1
ATOM 4830 C CA . LYS B 1 113 ? 22.25 29.094 10.523 1 97.88 113 LYS B CA 1
ATOM 4831 C C . LYS B 1 113 ? 22.469 27.906 9.594 1 97.88 113 LYS B C 1
ATOM 4833 O O . LYS B 1 113 ? 23.469 27.203 9.703 1 97.88 113 LYS B O 1
ATOM 4838 N N . LEU B 1 114 ? 21.484 27.625 8.727 1 98.44 114 LEU B N 1
ATOM 4839 C CA . LEU B 1 114 ? 21.562 26.562 7.727 1 98.44 114 LEU B CA 1
ATOM 4840 C C . LEU B 1 114 ? 21.109 27.062 6.359 1 98.44 114 LEU B C 1
ATOM 4842 O O . LEU B 1 114 ? 20.484 28.125 6.262 1 98.44 114 LEU B O 1
ATOM 4846 N N . SER B 1 115 ? 21.516 26.359 5.41 1 98.31 115 SER B N 1
ATOM 4847 C CA . SER B 1 115 ? 21.016 26.5 4.047 1 98.31 115 SER B CA 1
ATOM 4848 C C . SER B 1 115 ? 20.5 25.188 3.502 1 98.31 115 SER B C 1
ATOM 4850 O O . SER B 1 115 ? 21.047 24.125 3.787 1 98.31 115 SER B O 1
ATOM 4852 N N . LEU B 1 116 ? 19.453 25.281 2.693 1 98.06 116 LEU B N 1
ATOM 4853 C CA . LEU B 1 116 ? 18.891 24.062 2.105 1 98.06 116 LEU B CA 1
ATOM 4854 C C . LEU B 1 116 ? 19.891 23.406 1.161 1 98.06 116 LEU B C 1
ATOM 4856 O O . LEU B 1 116 ? 19.766 22.234 0.837 1 98.06 116 LEU B O 1
ATOM 4860 N N . ASP B 1 117 ? 20.906 24.094 0.745 1 97.81 117 ASP B N 1
ATOM 4861 C CA . ASP B 1 117 ? 21.891 23.578 -0.199 1 97.81 117 ASP B CA 1
ATOM 4862 C C . ASP B 1 117 ? 23.125 23.047 0.527 1 97.81 117 ASP B C 1
ATOM 4864 O O . ASP B 1 117 ? 24.078 22.594 -0.107 1 97.81 117 ASP B O 1
ATOM 4868 N N . ASP B 1 118 ? 23.094 23.125 1.855 1 98.38 118 ASP B N 1
ATOM 4869 C CA . ASP B 1 118 ? 24.203 22.578 2.635 1 98.38 118 ASP B CA 1
ATOM 4870 C C . ASP B 1 118 ? 24.344 21.078 2.416 1 98.38 118 ASP B C 1
ATOM 4872 O O . ASP B 1 118 ? 23.344 20.359 2.344 1 98.38 118 ASP B O 1
ATOM 4876 N N . LYS B 1 119 ? 25.516 20.578 2.271 1 98.12 119 LYS B N 1
ATOM 4877 C CA . LYS B 1 119 ? 25.875 19.156 2.217 1 98.12 119 LYS B CA 1
ATOM 4878 C C . LYS B 1 119 ? 26.422 18.672 3.561 1 98.12 119 LYS B C 1
ATOM 4880 O O . LYS B 1 119 ? 27.578 18.938 3.904 1 98.12 119 LYS B O 1
ATOM 4885 N N . LEU B 1 120 ? 25.641 17.906 4.301 1 96.31 120 LEU B N 1
ATOM 4886 C CA . LEU B 1 120 ? 25.922 17.766 5.723 1 96.31 120 LEU B CA 1
ATOM 4887 C C . LEU B 1 120 ? 26.125 16.297 6.09 1 96.31 120 LEU B C 1
ATOM 4889 O O . LEU B 1 120 ? 26.25 15.961 7.27 1 96.31 120 LEU B O 1
ATOM 4893 N N . LEU B 1 121 ? 26.203 15.344 5.125 1 98.06 121 LEU B N 1
ATOM 4894 C CA . LEU B 1 121 ? 26.266 13.922 5.449 1 98.06 121 LEU B CA 1
ATOM 4895 C C . LEU B 1 121 ? 27.578 13.578 6.133 1 98.06 121 LEU B C 1
ATOM 4897 O O . LEU B 1 121 ? 27.688 12.531 6.781 1 98.06 121 LEU B O 1
ATOM 4901 N N . HIS B 1 122 ? 28.594 14.422 5.973 1 96.31 122 HIS B N 1
ATOM 4902 C CA . HIS B 1 122 ? 29.875 14.18 6.625 1 96.31 122 HIS B CA 1
ATOM 4903 C C . HIS B 1 122 ? 29.75 14.281 8.141 1 96.31 122 HIS B C 1
ATOM 4905 O O . HIS B 1 122 ? 30.656 13.859 8.867 1 96.31 122 HIS B O 1
ATOM 4911 N N . HIS B 1 123 ? 28.688 14.867 8.711 1 97.62 123 HIS B N 1
ATOM 4912 C CA . HIS B 1 123 ? 28.453 14.945 10.148 1 97.62 123 HIS B CA 1
ATOM 4913 C C . HIS B 1 123 ? 27.969 13.609 10.703 1 97.62 123 HIS B C 1
ATOM 4915 O O . HIS B 1 123 ? 27.953 13.414 11.922 1 97.62 123 HIS B O 1
ATOM 4921 N N . LEU B 1 124 ? 27.562 12.656 9.898 1 98.31 124 LEU B N 1
ATOM 4922 C CA . LEU B 1 124 ? 27.141 11.344 10.359 1 98.31 124 LEU B CA 1
ATOM 4923 C C . LEU B 1 124 ? 28.312 10.57 10.938 1 98.31 124 LEU B C 1
ATOM 4925 O O . LEU B 1 124 ? 29.469 10.797 10.562 1 98.31 124 LEU B O 1
ATOM 4929 N N . PRO B 1 125 ? 27.984 9.648 11.898 1 97.88 125 PRO B N 1
ATOM 4930 C CA . PRO B 1 125 ? 29.062 8.75 12.305 1 97.88 125 PRO B CA 1
ATOM 4931 C C . PRO B 1 125 ? 29.734 8.062 11.109 1 97.88 125 PRO B C 1
ATOM 4933 O O . PRO B 1 125 ? 29.062 7.684 10.156 1 97.88 125 PRO B O 1
ATOM 4936 N N . GLU B 1 126 ? 30.984 7.832 11.18 1 97.44 126 GLU B N 1
ATOM 4937 C CA . GLU B 1 126 ? 31.781 7.324 10.07 1 97.44 126 GLU B CA 1
ATOM 4938 C C . GLU B 1 126 ? 31.281 5.957 9.609 1 97.44 126 GLU B C 1
ATOM 4940 O O . GLU B 1 126 ? 31.172 5.695 8.414 1 97.44 126 GLU B O 1
ATOM 4945 N N . GLU B 1 127 ? 31 5.117 10.531 1 97 127 GLU B N 1
ATOM 4946 C CA . GLU B 1 127 ? 30.531 3.773 10.195 1 97 127 GLU B CA 1
ATOM 4947 C C . GLU B 1 127 ? 29.266 3.818 9.352 1 97 127 GLU B C 1
ATOM 4949 O O . GLU B 1 127 ? 29.109 3.025 8.422 1 97 127 GLU B O 1
ATOM 4954 N N . LEU B 1 128 ? 28.344 4.699 9.719 1 97.19 128 LEU B N 1
ATOM 4955 C CA . LEU B 1 128 ? 27.109 4.84 8.953 1 97.19 128 LEU B CA 1
ATOM 4956 C C . LEU B 1 128 ? 27.391 5.445 7.582 1 97.19 128 LEU B C 1
ATOM 4958 O O . LEU B 1 128 ? 26.922 4.926 6.562 1 97.19 128 LEU B O 1
ATOM 4962 N N . PHE B 1 129 ? 28.172 6.508 7.531 1 97.5 129 PHE B N 1
ATOM 4963 C CA . PHE B 1 129 ? 28.5 7.176 6.277 1 97.5 129 PHE B CA 1
ATOM 4964 C C . PHE B 1 129 ? 29.094 6.191 5.277 1 97.5 129 PHE B C 1
ATOM 4966 O O . PHE B 1 129 ? 28.688 6.164 4.113 1 97.5 129 PHE B O 1
ATOM 4973 N N . LEU B 1 130 ? 29.938 5.363 5.723 1 95.38 130 LEU B N 1
ATOM 4974 C CA . LEU B 1 130 ? 30.625 4.418 4.848 1 95.38 130 LEU B CA 1
ATOM 4975 C C . LEU B 1 130 ? 29.688 3.311 4.395 1 95.38 130 LEU B C 1
ATOM 4977 O O . LEU B 1 130 ? 29.859 2.736 3.316 1 95.38 130 LEU B O 1
ATOM 4981 N N . ASN B 1 131 ? 28.719 3.053 5.172 1 94.12 131 ASN B N 1
ATOM 4982 C CA . ASN B 1 131 ? 27.781 1.978 4.871 1 94.12 131 ASN B CA 1
ATOM 4983 C C . ASN B 1 131 ? 26.719 2.428 3.881 1 94.12 131 ASN B C 1
ATOM 4985 O O . ASN B 1 131 ? 26.031 1.599 3.275 1 94.12 131 ASN B O 1
ATOM 4989 N N . LEU B 1 132 ? 26.531 3.711 3.684 1 96.25 132 LEU B N 1
ATOM 4990 C CA . LEU B 1 132 ? 25.406 4.25 2.932 1 96.25 132 LEU B CA 1
ATOM 4991 C C . LEU B 1 132 ? 25.641 4.098 1.431 1 96.25 132 LEU B C 1
ATOM 4993 O O . LEU B 1 132 ? 24.672 4.027 0.659 1 96.25 132 LEU B O 1
ATOM 4997 N N . GLY B 1 133 ? 26.844 4.152 0.991 1 93.88 133 GLY B N 1
ATOM 4998 C CA . GLY B 1 133 ? 27.141 4.094 -0.432 1 93.88 133 GLY B CA 1
ATOM 4999 C C . GLY B 1 133 ? 28.422 4.805 -0.805 1 93.88 133 GLY B C 1
ATOM 5000 O O . GLY B 1 133 ? 29.25 5.098 0.061 1 93.88 133 GLY B O 1
ATOM 5001 N N . PRO B 1 134 ? 28.641 5.062 -2.109 1 92.81 134 PRO B N 1
ATOM 5002 C CA . PRO B 1 134 ? 29.875 5.707 -2.555 1 92.81 134 PRO B CA 1
ATOM 5003 C C . PRO B 1 134 ? 30 7.145 -2.053 1 92.81 134 PRO B C 1
ATOM 5005 O O . PRO B 1 134 ? 29.125 7.969 -2.301 1 92.81 134 PRO B O 1
ATOM 5008 N N . PRO B 1 135 ? 31.109 7.453 -1.487 1 94.56 135 PRO B N 1
ATOM 5009 C CA . PRO B 1 135 ? 31.297 8.789 -0.918 1 94.56 135 PRO B CA 1
ATOM 5010 C C . PRO B 1 135 ? 31.141 9.898 -1.959 1 94.56 135 PRO B C 1
ATOM 5012 O O . PRO B 1 135 ? 30.656 10.984 -1.645 1 94.56 135 PRO B O 1
ATOM 5015 N N . THR B 1 136 ? 31.547 9.633 -3.211 1 93.38 136 THR B N 1
ATOM 5016 C CA . THR B 1 136 ? 31.516 10.656 -4.25 1 93.38 136 THR B CA 1
ATOM 5017 C C . THR B 1 136 ? 30.078 11.102 -4.516 1 93.38 136 THR B C 1
ATOM 5019 O O . THR B 1 136 ? 29.828 12.258 -4.855 1 93.38 136 THR B O 1
ATOM 5022 N N . ILE B 1 137 ? 29.188 10.258 -4.34 1 96.06 137 ILE B N 1
ATOM 5023 C CA . ILE B 1 137 ? 27.781 10.586 -4.531 1 96.06 137 ILE B CA 1
ATOM 5024 C C . ILE B 1 137 ? 27.219 11.172 -3.238 1 96.06 137 ILE B C 1
ATOM 5026 O O . ILE B 1 137 ? 26.516 12.188 -3.26 1 96.06 137 ILE B O 1
ATOM 5030 N N . LEU B 1 138 ? 27.562 10.578 -2.096 1 97.25 138 LEU B N 1
ATOM 5031 C CA . LEU B 1 138 ? 27.031 10.977 -0.795 1 97.25 138 LEU B CA 1
ATOM 5032 C C . LEU B 1 138 ? 27.359 12.438 -0.499 1 97.25 138 LEU B C 1
ATOM 5034 O O . LEU B 1 138 ? 26.547 13.164 0.063 1 97.25 138 LEU B O 1
ATOM 5038 N N . LYS B 1 139 ? 28.484 12.859 -0.915 1 96.69 139 LYS B N 1
ATOM 5039 C CA . LYS B 1 139 ? 28.969 14.203 -0.619 1 96.69 139 LYS B CA 1
ATOM 5040 C C . LYS B 1 139 ? 28.188 15.25 -1.407 1 96.69 139 LYS B C 1
ATOM 5042 O O . LYS B 1 139 ? 28.297 16.453 -1.126 1 96.69 139 LYS B O 1
ATOM 5047 N N . GLN B 1 140 ? 27.406 14.828 -2.346 1 96.5 140 GLN B N 1
ATOM 5048 C CA . GLN B 1 140 ? 26.625 15.758 -3.154 1 96.5 140 GLN B CA 1
ATOM 5049 C C . GLN B 1 140 ? 25.203 15.898 -2.617 1 96.5 140 GLN B C 1
ATOM 5051 O O . GLN B 1 140 ? 24.453 16.781 -3.055 1 96.5 140 GLN B O 1
ATOM 5056 N N . ILE B 1 141 ? 24.828 15.141 -1.698 1 98 141 ILE B N 1
ATOM 5057 C CA . ILE B 1 141 ? 23.469 15.164 -1.172 1 98 141 ILE B CA 1
ATOM 5058 C C . ILE B 1 141 ? 23.281 16.375 -0.265 1 98 141 ILE B C 1
ATOM 5060 O O . ILE B 1 141 ? 24.078 16.609 0.651 1 98 141 ILE B O 1
ATOM 5064 N N . THR B 1 142 ? 22.266 17.141 -0.549 1 98.19 142 THR B N 1
ATOM 5065 C CA . THR B 1 142 ? 21.984 18.375 0.193 1 98.19 142 THR B CA 1
ATOM 5066 C C . THR B 1 142 ? 20.859 18.141 1.211 1 98.19 142 THR B C 1
ATOM 5068 O O . THR B 1 142 ? 20.203 17.109 1.188 1 98.19 142 THR B O 1
ATOM 5071 N N . LEU B 1 143 ? 20.75 19.172 2.076 1 98.31 143 LEU B N 1
ATOM 5072 C CA . LEU B 1 143 ? 19.625 19.188 3.004 1 98.31 143 LEU B CA 1
ATOM 5073 C C . LEU B 1 143 ? 18.297 19.188 2.252 1 98.31 143 LEU B C 1
ATOM 5075 O O . LEU B 1 143 ? 17.344 18.531 2.676 1 98.31 143 LEU B O 1
ATOM 5079 N N . ARG B 1 144 ? 18.203 19.906 1.158 1 97.69 144 ARG B N 1
ATOM 5080 C CA . ARG B 1 144 ? 17.016 19.922 0.308 1 97.69 144 ARG B CA 1
ATOM 5081 C C . ARG B 1 144 ? 16.656 18.516 -0.157 1 97.69 144 ARG B C 1
ATOM 5083 O O . ARG B 1 144 ? 15.492 18.125 -0.134 1 97.69 144 ARG B O 1
ATOM 5090 N N . HIS B 1 145 ? 17.656 17.734 -0.537 1 97.5 145 HIS B N 1
ATOM 5091 C CA . HIS B 1 145 ? 17.422 16.375 -0.975 1 97.5 145 HIS B CA 1
ATOM 5092 C C . HIS B 1 145 ? 16.812 15.531 0.143 1 97.5 145 HIS B C 1
ATOM 5094 O O . HIS B 1 145 ? 15.859 14.773 -0.088 1 97.5 145 HIS B O 1
ATOM 5100 N N . LEU B 1 146 ? 17.344 15.648 1.328 1 98.06 146 LEU B N 1
ATOM 5101 C CA . LEU B 1 146 ? 16.828 14.891 2.465 1 98.06 146 LEU B CA 1
ATOM 5102 C C . LEU B 1 146 ? 15.391 15.273 2.764 1 98.06 146 LEU B C 1
ATOM 5104 O O . LEU B 1 146 ? 14.531 14.406 2.914 1 98.06 146 LEU B O 1
ATOM 5108 N N . LEU B 1 147 ? 15.094 16.531 2.729 1 98.25 147 LEU B N 1
ATOM 5109 C CA . LEU B 1 147 ? 13.812 17.031 3.199 1 98.25 147 LEU B CA 1
ATOM 5110 C C . LEU B 1 147 ? 12.727 16.828 2.148 1 98.25 147 LEU B C 1
ATOM 5112 O O . LEU B 1 147 ? 11.539 16.875 2.465 1 98.25 147 LEU B O 1
ATOM 5116 N N . THR B 1 148 ? 13.102 16.656 0.897 1 96.56 148 THR B N 1
ATOM 5117 C CA . THR B 1 148 ? 12.125 16.469 -0.174 1 96.56 148 THR B CA 1
ATOM 5118 C C . THR B 1 148 ? 12.062 15.016 -0.618 1 96.56 148 THR B C 1
ATOM 5120 O O . THR B 1 148 ? 11.438 14.695 -1.629 1 96.56 148 THR B O 1
ATOM 5123 N N . HIS B 1 149 ? 12.734 14.141 0.107 1 95.12 149 HIS B N 1
ATOM 5124 C CA . HIS B 1 149 ? 12.742 12.711 -0.182 1 95.12 149 HIS B CA 1
ATOM 5125 C C . HIS B 1 149 ? 13.289 12.438 -1.581 1 95.12 149 HIS B C 1
ATOM 5127 O O . HIS B 1 149 ? 12.781 11.562 -2.289 1 95.12 149 HIS B O 1
ATOM 5133 N N . THR B 1 150 ? 14.258 13.227 -1.962 1 95.25 150 THR B N 1
ATOM 5134 C CA . THR B 1 150 ? 14.844 13.016 -3.279 1 95.25 150 THR B CA 1
ATOM 5135 C C . THR B 1 150 ? 16.312 12.633 -3.156 1 95.25 150 THR B C 1
ATOM 5137 O O . THR B 1 150 ? 17.062 12.695 -4.133 1 95.25 150 THR B O 1
ATOM 5140 N N . ALA B 1 151 ? 16.75 12.227 -1.94 1 96.19 151 ALA B N 1
ATOM 5141 C CA . ALA B 1 151 ? 18.141 11.898 -1.716 1 96.19 151 ALA B CA 1
ATOM 5142 C C . ALA B 1 151 ? 18.5 10.555 -2.355 1 96.19 151 ALA B C 1
ATOM 5144 O O . ALA B 1 151 ? 19.672 10.297 -2.645 1 96.19 151 ALA B O 1
ATOM 5145 N N . GLY B 1 152 ? 17.547 9.664 -2.494 1 95.5 152 GLY B N 1
ATOM 5146 C CA . GLY B 1 152 ? 17.797 8.414 -3.191 1 95.5 152 GLY B CA 1
ATOM 5147 C C . GLY B 1 152 ? 18.031 7.246 -2.254 1 95.5 152 GLY B C 1
ATOM 5148 O O . GLY B 1 152 ? 18.391 6.152 -2.695 1 95.5 152 GLY B O 1
ATOM 5149 N N . PHE B 1 153 ? 17.859 7.449 -0.96 1 95.31 153 PHE B N 1
ATOM 5150 C CA . PHE B 1 153 ? 18.062 6.367 -0.003 1 95.31 153 PHE B CA 1
ATOM 5151 C C . PHE B 1 153 ? 16.859 5.43 0.005 1 95.31 153 PHE B C 1
ATOM 5153 O O . PHE B 1 153 ? 15.797 5.77 -0.522 1 95.31 153 PHE B O 1
ATOM 5160 N N . ARG B 1 154 ? 17.141 4.27 0.604 1 85.62 154 ARG B N 1
ATOM 5161 C CA . ARG B 1 154 ? 16.125 3.217 0.655 1 85.62 154 ARG B CA 1
ATOM 5162 C C . ARG B 1 154 ? 14.961 3.619 1.554 1 85.62 154 ARG B C 1
ATOM 5164 O O . ARG B 1 154 ? 15.133 4.406 2.484 1 85.62 154 ARG B O 1
ATOM 5171 N N . THR B 1 155 ? 13.844 3.053 1.268 1 66.38 155 THR B N 1
ATOM 5172 C CA . THR B 1 155 ? 12.609 3.377 1.967 1 66.38 155 THR B CA 1
ATOM 5173 C C . THR B 1 155 ? 12.25 2.277 2.961 1 66.38 155 THR B C 1
ATOM 5175 O O . THR B 1 155 ? 11.477 1.37 2.639 1 66.38 155 THR B O 1
ATOM 5178 N N . SER B 1 156 ? 12.984 2.271 3.99 1 68.19 156 SER B N 1
ATOM 5179 C CA . SER B 1 156 ? 12.609 1.245 4.957 1 68.19 156 SER B CA 1
ATOM 5180 C C . SER B 1 156 ? 11.398 1.67 5.773 1 68.19 156 SER B C 1
ATOM 5182 O O . SER B 1 156 ? 11.203 2.859 6.043 1 68.19 156 SER B O 1
ATOM 5184 N N . ALA B 1 157 ? 10.438 0.75 5.996 1 74.62 157 ALA B N 1
ATOM 5185 C CA . ALA B 1 157 ? 9.305 1.034 6.875 1 74.62 157 ALA B CA 1
ATOM 5186 C C . ALA B 1 157 ? 9.703 0.895 8.344 1 74.62 157 ALA B C 1
ATOM 5188 O O . ALA B 1 157 ? 10.227 -0.143 8.758 1 74.62 157 ALA B O 1
ATOM 5189 N N . TYR B 1 158 ? 9.656 1.944 9.102 1 88.44 158 TYR B N 1
ATOM 5190 C CA . TYR B 1 158 ? 9.938 1.906 10.531 1 88.44 158 TYR B CA 1
ATOM 5191 C C . TYR B 1 158 ? 8.695 1.519 11.328 1 88.44 158 TYR B C 1
ATOM 5193 O O . TYR B 1 158 ? 7.828 2.355 11.578 1 88.44 158 TYR B O 1
ATOM 5201 N N . THR B 1 159 ? 8.641 0.266 11.766 1 89.94 159 THR B N 1
ATOM 5202 C CA . THR B 1 159 ? 7.445 -0.291 12.391 1 89.94 159 THR B CA 1
ATOM 5203 C C . THR B 1 159 ? 7.41 0.042 13.883 1 89.94 159 THR B C 1
ATOM 5205 O O . THR B 1 159 ? 6.383 -0.136 14.539 1 89.94 159 THR B O 1
ATOM 5208 N N . GLY B 1 160 ? 8.5 0.542 14.414 1 94.06 160 GLY B N 1
ATOM 5209 C CA . GLY B 1 160 ? 8.578 0.848 15.836 1 94.06 160 GLY B CA 1
ATOM 5210 C C . GLY B 1 160 ? 8.852 -0.374 16.688 1 94.06 160 GLY B C 1
ATOM 5211 O O . GLY B 1 160 ? 9.109 -1.461 16.172 1 94.06 160 GLY B O 1
ATOM 5212 N N . TYR B 1 161 ? 8.93 -0.12 18.047 1 94.69 161 TYR B N 1
ATOM 5213 C CA . TYR B 1 161 ? 9.336 -1.152 19 1 94.69 161 TYR B CA 1
ATOM 5214 C C . TYR B 1 161 ? 8.453 -1.14 20.234 1 94.69 161 TYR B C 1
ATOM 5216 O O . TYR B 1 161 ? 8.188 -0.078 20.797 1 94.69 161 TYR B O 1
ATOM 5224 N N . ALA B 1 162 ? 8.023 -2.348 20.594 1 91.25 162 ALA B N 1
ATOM 5225 C CA . ALA B 1 162 ? 7.246 -2.457 21.828 1 91.25 162 ALA B CA 1
ATOM 5226 C C . ALA B 1 162 ? 8.133 -2.246 23.062 1 91.25 162 ALA B C 1
ATOM 5228 O O . ALA B 1 162 ? 7.723 -1.61 24.031 1 91.25 162 ALA B O 1
ATOM 5229 N N . ASN B 1 163 ? 9.234 -2.871 22.969 1 86.75 163 ASN B N 1
ATOM 5230 C CA . ASN B 1 163 ? 10.234 -2.818 24.031 1 86.75 163 ASN B CA 1
ATOM 5231 C C . ASN B 1 163 ? 11.648 -2.857 23.453 1 86.75 163 ASN B C 1
ATOM 5233 O O . ASN B 1 163 ? 11.836 -3.064 22.25 1 86.75 163 ASN B O 1
ATOM 5237 N N . ASN B 1 164 ? 12.625 -2.59 24.234 1 81.94 164 ASN B N 1
ATOM 5238 C CA . ASN B 1 164 ? 14.031 -2.703 23.875 1 81.94 164 ASN B CA 1
ATOM 5239 C C . ASN B 1 164 ? 14.328 -1.941 22.578 1 81.94 164 ASN B C 1
ATOM 5241 O O . ASN B 1 164 ? 14.93 -2.492 21.656 1 81.94 164 ASN B O 1
ATOM 5245 N N . MET B 1 165 ? 13.977 -0.746 22.578 1 88.62 165 MET B N 1
ATOM 5246 C CA . MET B 1 165 ? 14.141 0.101 21.406 1 88.62 165 MET B CA 1
ATOM 5247 C C . MET B 1 165 ? 15.609 0.38 21.125 1 88.62 165 MET B C 1
ATOM 5249 O O . MET B 1 165 ? 16.328 0.834 22.016 1 88.62 165 MET B O 1
ATOM 5253 N N . PRO B 1 166 ? 16.125 0.018 19.953 1 94.44 166 PRO B N 1
ATOM 5254 C CA . PRO B 1 166 ? 17.5 0.427 19.594 1 94.44 166 PRO B CA 1
ATOM 5255 C C . PRO B 1 166 ? 17.625 1.933 19.375 1 94.44 166 PRO B C 1
ATOM 5257 O O . PRO B 1 166 ? 16.625 2.656 19.453 1 94.44 166 PRO B O 1
ATOM 5260 N N . SER B 1 167 ? 18.906 2.355 19.25 1 95.56 167 SER B N 1
ATOM 5261 C CA . SER B 1 167 ? 19.109 3.744 18.844 1 95.56 167 SER B CA 1
ATOM 5262 C C . SER B 1 167 ? 18.766 3.951 17.375 1 95.56 167 SER B C 1
ATOM 5264 O O . SER B 1 167 ? 18.656 2.986 16.625 1 95.56 167 SER B O 1
ATOM 5266 N N . ALA B 1 168 ? 18.594 5.219 17.016 1 95.56 168 ALA B N 1
ATOM 5267 C CA . ALA B 1 168 ? 18.375 5.523 15.602 1 95.56 168 ALA B CA 1
ATOM 5268 C C . ALA B 1 168 ? 19.531 5.031 14.75 1 95.56 168 ALA B C 1
ATOM 5270 O O . ALA B 1 168 ? 19.328 4.508 13.648 1 95.56 168 ALA B O 1
ATOM 5271 N N . LEU B 1 169 ? 20.75 5.195 15.242 1 96.81 169 LEU B N 1
ATOM 5272 C CA . LEU B 1 169 ? 21.938 4.715 14.539 1 96.81 169 LEU B CA 1
ATOM 5273 C C . LEU B 1 169 ? 21.875 3.205 14.336 1 96.81 169 LEU B C 1
ATOM 5275 O O . LEU B 1 169 ? 22.156 2.711 13.242 1 96.81 169 LEU B O 1
ATOM 5279 N N . ASP B 1 170 ? 21.484 2.51 15.359 1 96.06 170 ASP B N 1
ATOM 5280 C CA . ASP B 1 170 ? 21.406 1.055 15.281 1 96.06 170 ASP B CA 1
ATOM 5281 C C . ASP B 1 170 ? 20.344 0.618 14.281 1 96.06 170 ASP B C 1
ATOM 5283 O O . ASP B 1 170 ? 20.531 -0.35 13.539 1 96.06 170 ASP B O 1
ATOM 5287 N N . THR B 1 171 ? 19.203 1.305 14.273 1 94.62 171 THR B N 1
ATOM 5288 C CA . THR B 1 171 ? 18.172 1.001 13.289 1 94.62 171 THR B CA 1
ATOM 5289 C C . THR B 1 171 ? 18.703 1.213 11.875 1 94.62 171 THR B C 1
ATOM 5291 O O . THR B 1 171 ? 18.453 0.397 10.984 1 94.62 171 THR B O 1
ATOM 5294 N N . LEU B 1 172 ? 19.484 2.289 11.633 1 95.94 172 LEU B N 1
ATOM 5295 C CA . LEU B 1 172 ? 20.016 2.631 10.32 1 95.94 172 LEU B CA 1
ATOM 5296 C C . LEU B 1 172 ? 21.062 1.623 9.875 1 95.94 172 LEU B C 1
ATOM 5298 O O . LEU B 1 172 ? 21.359 1.515 8.68 1 95.94 172 LEU B O 1
ATOM 5302 N N . LEU B 1 173 ? 21.641 0.861 10.828 1 95.69 173 LEU B N 1
ATOM 5303 C CA . LEU B 1 173 ? 22.719 -0.058 10.508 1 95.69 173 LEU B CA 1
ATOM 5304 C C . LEU B 1 173 ? 22.266 -1.507 10.641 1 95.69 173 LEU B C 1
ATOM 5306 O O . LEU B 1 173 ? 23.078 -2.432 10.5 1 95.69 173 LEU B O 1
ATOM 5310 N N . ASP B 1 174 ? 20.984 -1.741 10.922 1 93.44 174 ASP B N 1
ATOM 5311 C CA . ASP B 1 174 ? 20.422 -3.08 11.102 1 93.44 174 ASP B CA 1
ATOM 5312 C C . ASP B 1 174 ? 21.219 -3.877 12.125 1 93.44 174 ASP B C 1
ATOM 5314 O O . ASP B 1 174 ? 21.703 -4.973 11.836 1 93.44 174 ASP B O 1
ATOM 5318 N N . ARG B 1 175 ? 21.297 -3.334 13.297 1 93.44 175 ARG B N 1
ATOM 5319 C CA . ARG B 1 175 ? 22 -4.023 14.367 1 93.44 175 ARG B CA 1
ATOM 5320 C C . ARG B 1 175 ? 21.344 -3.768 15.719 1 93.44 175 ARG B C 1
ATOM 5322 O O . ARG B 1 175 ? 20.453 -2.936 15.828 1 93.44 175 ARG B O 1
ATOM 5329 N N . ASN B 1 176 ? 21.609 -4.531 16.688 1 93.5 176 ASN B N 1
ATOM 5330 C CA . ASN B 1 176 ? 21.156 -4.422 18.078 1 93.5 176 ASN B CA 1
ATOM 5331 C C . ASN B 1 176 ? 19.641 -4.426 18.172 1 93.5 176 ASN B C 1
ATOM 5333 O O . ASN B 1 176 ? 1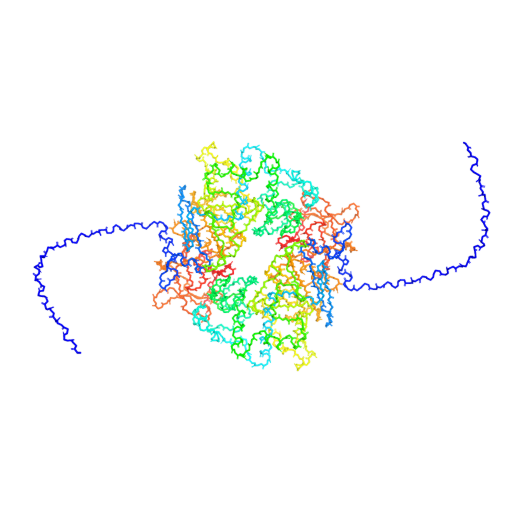9.047 -3.59 18.859 1 93.5 176 ASN B O 1
ATOM 5337 N N . GLY B 1 177 ? 19.031 -5.297 17.344 1 91.94 177 GLY B N 1
ATOM 5338 C CA . GLY B 1 177 ? 17.578 -5.488 17.422 1 91.94 177 GLY B CA 1
ATOM 5339 C C . GLY B 1 177 ? 16.812 -4.645 16.422 1 91.94 177 GLY B C 1
ATOM 5340 O O . GLY B 1 177 ? 15.594 -4.516 16.516 1 91.94 177 GLY B O 1
ATOM 5341 N N . GLY B 1 178 ? 17.484 -4.016 15.5 1 92 178 GLY B N 1
ATOM 5342 C CA . GLY B 1 178 ? 16.812 -3.248 14.461 1 92 178 GLY B CA 1
ATOM 5343 C C . GLY B 1 178 ? 15.875 -4.086 13.617 1 92 178 GLY B C 1
ATOM 5344 O O . GLY B 1 178 ? 16.172 -5.238 13.305 1 92 178 GLY B O 1
ATOM 5345 N N . HIS B 1 179 ? 14.742 -3.48 13.273 1 91.56 179 HIS B N 1
ATOM 5346 C CA . HIS B 1 179 ? 13.711 -4.188 12.531 1 91.56 179 HIS B CA 1
ATOM 5347 C C . HIS B 1 179 ? 13.82 -3.904 11.031 1 91.56 179 HIS B C 1
ATOM 5349 O O . HIS B 1 179 ? 12.984 -4.359 10.25 1 91.56 179 HIS B O 1
ATOM 5355 N N . ASN B 1 180 ? 14.805 -3.182 10.617 1 90.56 180 ASN B N 1
ATOM 5356 C CA . ASN B 1 180 ? 14.969 -2.799 9.219 1 90.56 180 ASN B CA 1
ATOM 5357 C C . ASN B 1 180 ? 16.359 -3.162 8.695 1 90.56 180 ASN B C 1
ATOM 5359 O O . ASN B 1 180 ? 17.328 -3.129 9.445 1 90.56 180 ASN B O 1
ATOM 5363 N N . ILE B 1 181 ? 16.406 -3.441 7.43 1 91.69 181 ILE B N 1
ATOM 5364 C CA . ILE B 1 181 ? 17.703 -3.637 6.816 1 91.69 181 ILE B CA 1
ATOM 5365 C C . ILE B 1 181 ? 18.484 -2.326 6.844 1 91.69 181 ILE B C 1
ATOM 5367 O O . ILE B 1 181 ? 17.906 -1.248 6.957 1 91.69 181 ILE B O 1
ATOM 5371 N N . ALA B 1 182 ? 19.781 -2.461 6.75 1 93.69 182 ALA B N 1
ATOM 5372 C CA . ALA B 1 182 ? 20.641 -1.281 6.797 1 93.69 182 ALA B CA 1
ATOM 5373 C C . ALA B 1 182 ? 20.297 -0.302 5.68 1 93.69 182 ALA B C 1
ATOM 5375 O O . ALA B 1 182 ? 20 -0.712 4.555 1 93.69 182 ALA B O 1
ATOM 5376 N N . GLU B 1 183 ? 20.281 0.996 6.035 1 94.81 183 GLU B N 1
ATOM 5377 C CA . GLU B 1 183 ? 20.016 2.035 5.047 1 94.81 183 GLU B CA 1
ATOM 5378 C C . GLU B 1 183 ? 21.125 2.092 3.992 1 94.81 183 GLU B C 1
ATOM 5380 O O . GLU B 1 183 ? 22.25 1.674 4.246 1 94.81 183 GLU B O 1
ATOM 5385 N N . GLY B 1 184 ? 20.75 2.561 2.82 1 94.94 184 GLY B N 1
ATOM 5386 C CA . GLY B 1 184 ? 21.719 2.66 1.73 1 94.94 184 GLY B CA 1
ATOM 5387 C C . GLY B 1 184 ? 21.172 3.41 0.528 1 94.94 184 GLY B C 1
ATOM 5388 O O . GLY B 1 184 ? 19.953 3.492 0.335 1 94.94 184 GLY B O 1
ATOM 5389 N N . LEU B 1 185 ? 22.125 3.943 -0.185 1 95.88 185 LEU B N 1
ATOM 5390 C CA . LEU B 1 185 ? 21.797 4.668 -1.405 1 95.88 185 LEU B CA 1
ATOM 5391 C C . LEU B 1 185 ? 21.266 3.717 -2.477 1 95.88 185 LEU B C 1
ATOM 5393 O O . LEU B 1 185 ? 21.875 2.674 -2.734 1 95.88 185 LEU B O 1
ATOM 5397 N N . THR B 1 186 ? 20.219 4.035 -3.127 1 94.25 186 THR B N 1
ATOM 5398 C CA . THR B 1 186 ? 19.594 3.191 -4.145 1 94.25 186 THR B CA 1
ATOM 5399 C C . THR B 1 186 ? 19.453 3.947 -5.461 1 94.25 186 THR B C 1
ATOM 5401 O O . THR B 1 186 ? 19.578 3.359 -6.539 1 94.25 186 THR B O 1
ATOM 5404 N N . LEU B 1 187 ? 19.172 5.172 -5.418 1 95.56 187 LEU B N 1
ATOM 5405 C CA . LEU B 1 187 ? 19.062 6.051 -6.582 1 95.56 187 LEU B CA 1
ATOM 5406 C C . LEU B 1 187 ? 20 7.242 -6.453 1 95.56 187 LEU B C 1
ATOM 5408 O O . LEU B 1 187 ? 20.578 7.477 -5.387 1 95.56 187 LEU B O 1
ATOM 5412 N N . LEU B 1 188 ? 20.109 7.965 -7.539 1 96.56 188 LEU B N 1
ATOM 5413 C CA . LEU B 1 188 ? 20.938 9.172 -7.516 1 96.56 188 LEU B CA 1
ATOM 5414 C C . LEU B 1 188 ? 20.172 10.344 -6.922 1 96.56 188 LEU B C 1
ATOM 5416 O O . LEU B 1 188 ? 18.953 10.461 -7.129 1 96.56 188 LEU B O 1
ATOM 5420 N N . PRO B 1 189 ? 20.891 11.211 -6.16 1 96.38 189 PRO B N 1
ATOM 5421 C CA . PRO B 1 189 ? 20.219 12.383 -5.598 1 96.38 189 PRO B CA 1
ATOM 5422 C C . PRO B 1 189 ? 19.516 13.227 -6.656 1 96.38 189 PRO B C 1
ATOM 5424 O O . PRO B 1 189 ? 20.094 13.516 -7.707 1 96.38 189 PRO B O 1
ATOM 5427 N N . GLY B 1 190 ? 18.25 13.57 -6.383 1 94.38 190 GLY B N 1
ATOM 5428 C CA . GLY B 1 190 ? 17.484 14.438 -7.258 1 94.38 190 GLY B CA 1
ATOM 5429 C C . GLY B 1 190 ? 16.797 13.695 -8.391 1 94.38 190 GLY B C 1
ATOM 5430 O O . GLY B 1 190 ? 16.031 14.289 -9.156 1 94.38 190 GLY B O 1
ATOM 5431 N N . MET B 1 191 ? 17.031 12.398 -8.477 1 94 191 MET B N 1
ATOM 5432 C CA . MET B 1 191 ? 16.531 11.617 -9.602 1 94 191 MET B CA 1
ATOM 5433 C C . MET B 1 191 ? 15.016 11.438 -9.5 1 94 191 MET B C 1
ATOM 5435 O O . MET B 1 191 ? 14.289 11.672 -10.461 1 94 191 MET B O 1
ATOM 5439 N N . LYS B 1 192 ? 14.539 10.977 -8.375 1 92.19 192 LYS B N 1
ATOM 5440 C CA . LYS B 1 192 ? 13.125 10.703 -8.141 1 92.19 192 LYS B CA 1
ATOM 5441 C C . LYS B 1 192 ? 12.758 10.953 -6.684 1 92.19 192 LYS B C 1
ATOM 5443 O O . LYS B 1 192 ? 13.602 10.844 -5.793 1 92.19 192 LYS B O 1
ATOM 5448 N N . HIS B 1 193 ? 11.5 11.312 -6.496 1 91.88 193 HIS B N 1
ATOM 5449 C CA . HIS B 1 193 ? 10.938 11.312 -5.148 1 91.88 193 HIS B CA 1
ATOM 5450 C C . HIS B 1 193 ? 10.703 9.891 -4.652 1 91.88 193 HIS B C 1
ATOM 5452 O O . HIS B 1 193 ? 10.023 9.102 -5.309 1 91.88 193 HIS B O 1
ATOM 5458 N N . ALA B 1 194 ? 11.328 9.594 -3.607 1 91.44 194 ALA B N 1
ATOM 5459 C CA . ALA B 1 194 ? 11.117 8.336 -2.895 1 91.44 194 ALA B CA 1
ATOM 5460 C C . ALA B 1 194 ? 10.992 8.57 -1.391 1 91.44 194 ALA B C 1
ATOM 5462 O O . ALA B 1 194 ? 11.992 8.812 -0.709 1 91.44 194 ALA B O 1
ATOM 5463 N N . TYR B 1 195 ? 9.75 8.492 -0.949 1 91.88 195 TYR B N 1
ATOM 5464 C CA . TYR B 1 195 ? 9.469 8.773 0.456 1 91.88 195 TYR B CA 1
ATOM 5465 C C . TYR B 1 195 ? 10.312 7.883 1.365 1 91.88 195 TYR B C 1
ATOM 5467 O O . TYR B 1 195 ? 10.258 6.656 1.271 1 91.88 195 TYR B O 1
ATOM 5475 N N . CYS B 1 196 ? 11.109 8.547 2.262 1 94 196 CYS B N 1
ATOM 5476 C CA . CYS B 1 196 ? 12.102 7.785 3.018 1 94 196 CYS B CA 1
ATOM 5477 C C . CYS B 1 196 ? 12.203 8.297 4.449 1 94 196 CYS B C 1
ATOM 5479 O O . CYS B 1 196 ? 12.688 9.406 4.684 1 94 196 CYS B O 1
ATOM 5481 N N . GLY B 1 197 ? 11.828 7.402 5.395 1 95.69 197 GLY B N 1
ATOM 5482 C CA . GLY B 1 197 ? 12.016 7.742 6.797 1 95.69 197 GLY B CA 1
ATOM 5483 C C . GLY B 1 197 ? 13.477 7.836 7.199 1 95.69 197 GLY B C 1
ATOM 5484 O O . GLY B 1 197 ? 13.828 8.586 8.109 1 95.69 197 GLY B O 1
ATOM 5485 N N . GLY B 1 198 ? 14.359 7.125 6.504 1 96.38 198 GLY B N 1
ATOM 5486 C CA . GLY B 1 198 ? 15.781 7.133 6.785 1 96.38 198 GLY B CA 1
ATOM 5487 C C . GLY B 1 198 ? 16.422 8.5 6.605 1 96.38 198 GLY B C 1
ATOM 5488 O O . GLY B 1 198 ? 17.375 8.844 7.312 1 96.38 198 GLY B O 1
ATOM 5489 N N . ASN B 1 199 ? 15.906 9.312 5.66 1 97.38 199 ASN B N 1
ATOM 5490 C CA . ASN B 1 199 ? 16.375 10.68 5.504 1 97.38 199 ASN B CA 1
ATOM 5491 C C . ASN B 1 199 ? 16.281 11.461 6.816 1 97.38 199 ASN B C 1
ATOM 5493 O O . ASN B 1 199 ? 17.203 12.188 7.18 1 97.38 199 ASN B O 1
ATOM 5497 N N . PHE B 1 200 ? 15.25 11.172 7.5 1 97.75 200 PHE B N 1
ATOM 5498 C CA . PHE B 1 200 ? 14.961 11.961 8.695 1 97.75 200 PHE B CA 1
ATOM 5499 C C . PHE B 1 200 ? 15.664 11.375 9.914 1 97.75 200 PHE B C 1
ATOM 5501 O O . PHE B 1 200 ? 16.062 12.109 10.82 1 97.75 200 PHE B O 1
ATOM 5508 N N . ALA B 1 201 ? 15.781 10.062 9.938 1 97.12 201 ALA B N 1
ATOM 5509 C CA . ALA B 1 201 ? 16.625 9.492 10.977 1 97.12 201 ALA B CA 1
ATOM 5510 C C . ALA B 1 201 ? 18.062 10.023 10.875 1 97.12 201 ALA B C 1
ATOM 5512 O O . ALA B 1 201 ? 18.688 10.336 11.891 1 97.12 201 ALA B O 1
ATOM 5513 N N . MET B 1 202 ? 18.531 10.141 9.695 1 97.75 202 MET B N 1
ATOM 5514 C CA . MET B 1 202 ? 19.875 10.695 9.492 1 97.75 202 MET B CA 1
ATOM 5515 C C . MET B 1 202 ? 19.906 12.18 9.844 1 97.75 202 MET B C 1
ATOM 5517 O O . MET B 1 202 ? 20.859 12.656 10.461 1 97.75 202 MET B O 1
ATOM 5521 N N . LEU B 1 203 ? 18.875 12.898 9.406 1 98.5 203 LEU B N 1
ATOM 5522 C CA . LEU B 1 203 ? 18.766 14.312 9.734 1 98.5 203 LEU B CA 1
ATOM 5523 C C . LEU B 1 203 ? 18.875 14.523 11.242 1 98.5 203 LEU B C 1
ATOM 5525 O O . LEU B 1 203 ? 19.547 15.445 11.703 1 98.5 203 LEU B O 1
ATOM 5529 N N . GLN B 1 204 ? 18.172 13.711 11.992 1 98.31 204 GLN B N 1
ATOM 5530 C CA . GLN B 1 204 ? 18.203 13.773 13.453 1 98.31 204 GLN B CA 1
ATOM 5531 C C . GLN B 1 204 ? 19.625 13.641 13.984 1 98.31 204 GLN B C 1
ATOM 5533 O O . GLN B 1 204 ? 20.062 14.422 14.828 1 98.31 204 GLN B O 1
ATOM 5538 N N . LEU B 1 205 ? 20.391 12.664 13.469 1 98.38 205 LEU B N 1
ATOM 5539 C CA . LEU B 1 205 ? 21.766 12.453 13.891 1 98.38 205 LEU B CA 1
ATOM 5540 C C . LEU B 1 205 ? 22.641 13.648 13.516 1 98.38 205 LEU B C 1
ATOM 5542 O O . LEU B 1 205 ? 23.5 14.07 14.297 1 98.38 205 LEU B O 1
ATOM 5546 N N . ILE B 1 206 ? 22.438 14.172 12.328 1 98.69 206 ILE B N 1
ATOM 5547 C CA . ILE B 1 206 ? 23.219 15.305 11.828 1 98.69 206 ILE B CA 1
ATOM 5548 C C . ILE B 1 206 ? 23 16.516 12.734 1 98.69 206 ILE B C 1
ATOM 5550 O O . ILE B 1 206 ? 23.969 17.156 13.172 1 98.69 206 ILE B O 1
ATOM 5554 N N . LEU B 1 207 ? 21.766 16.844 13.023 1 98.69 207 LEU B N 1
ATOM 5555 C CA . LEU B 1 207 ? 21.453 18.031 13.82 1 98.69 207 LEU B CA 1
ATOM 5556 C C . LEU B 1 207 ? 21.984 17.875 15.242 1 98.69 207 LEU B C 1
ATOM 5558 O O . LEU B 1 207 ? 22.484 18.844 15.828 1 98.69 207 LEU B O 1
ATOM 5562 N N . GLU B 1 208 ? 21.812 16.656 15.805 1 98.56 208 GLU B N 1
ATOM 5563 C CA . GLU B 1 208 ? 22.359 16.406 17.141 1 98.56 208 GLU B CA 1
ATOM 5564 C C . GLU B 1 208 ? 23.859 16.672 17.188 1 98.56 208 GLU B C 1
ATOM 5566 O O . GLU B 1 208 ? 24.359 17.312 18.125 1 98.56 208 GLU B O 1
ATOM 5571 N N . LYS B 1 209 ? 24.562 16.203 16.203 1 98.19 209 LYS B N 1
ATOM 5572 C CA . LYS B 1 209 ? 26 16.391 16.141 1 98.19 209 LYS B CA 1
ATOM 5573 C C . LYS B 1 209 ? 26.359 17.859 15.953 1 98.19 209 LYS B C 1
ATOM 5575 O O . LYS B 1 209 ? 27.25 18.375 16.641 1 98.19 209 LYS B O 1
ATOM 5580 N N . MET B 1 210 ? 25.719 18.562 15.062 1 97.88 210 MET B N 1
ATOM 5581 C CA . MET B 1 210 ? 26.031 19.938 14.695 1 97.88 210 MET B CA 1
ATOM 5582 C C . MET B 1 210 ? 25.797 20.875 15.875 1 97.88 210 MET B C 1
ATOM 5584 O O . MET B 1 210 ? 26.531 21.844 16.062 1 97.88 210 MET B O 1
ATOM 5588 N N . PHE B 1 211 ? 24.75 20.625 16.609 1 97.94 211 PHE B N 1
ATOM 5589 C CA . PHE B 1 211 ? 24.359 21.594 17.625 1 97.94 211 PHE B CA 1
ATOM 5590 C C . PHE B 1 211 ? 24.641 21.062 19.031 1 97.94 211 PHE B C 1
ATOM 5592 O O . PHE B 1 211 ? 24.406 21.75 20.031 1 97.94 211 PHE B O 1
ATOM 5599 N N . ASP B 1 212 ? 25.141 19.812 19.109 1 97.81 212 ASP B N 1
ATOM 5600 C CA . ASP B 1 212 ? 25.5 19.156 20.359 1 97.81 212 ASP B CA 1
ATOM 5601 C C . ASP B 1 212 ? 24.344 19.172 21.344 1 97.81 212 ASP B C 1
ATOM 5603 O O . ASP B 1 212 ? 24.5 19.609 22.484 1 97.81 212 ASP B O 1
ATOM 5607 N N . LYS B 1 213 ? 23.172 18.844 20.938 1 97.75 213 LYS B N 1
ATOM 5608 C CA . LYS B 1 213 ? 21.938 18.781 21.703 1 97.75 213 LYS B CA 1
ATOM 5609 C C . LYS B 1 213 ? 21.062 17.609 21.234 1 97.75 213 LYS B C 1
ATOM 5611 O O . LYS B 1 213 ? 21.031 17.297 20.047 1 97.75 213 LYS B O 1
ATOM 5616 N N . PRO B 1 214 ? 20.328 16.984 22.25 1 98.06 214 PRO B N 1
ATOM 5617 C CA . PRO B 1 214 ? 19.375 15.953 21.812 1 98.06 214 PRO B CA 1
ATOM 5618 C C . PRO B 1 214 ? 18.328 16.484 20.828 1 98.06 214 PRO B C 1
ATOM 5620 O O . PRO B 1 214 ? 17.859 17.625 20.984 1 98.06 214 PRO B O 1
ATOM 5623 N N . PHE B 1 215 ? 18 15.688 19.891 1 98.31 215 PHE B N 1
ATOM 5624 C CA . PHE B 1 215 ? 17.094 16.109 18.828 1 98.31 215 PHE B CA 1
ATOM 5625 C C . PHE B 1 215 ? 15.758 16.562 19.406 1 98.31 215 PHE B C 1
ATOM 5627 O O . PHE B 1 215 ? 15.234 17.609 19 1 98.31 215 PHE B O 1
ATOM 5634 N N . PRO B 1 216 ? 15.148 15.836 20.406 1 98.56 216 PRO B N 1
ATOM 5635 C CA . PRO B 1 216 ? 13.883 16.281 21 1 98.56 216 PRO B CA 1
ATOM 5636 C C . PRO B 1 216 ? 13.969 17.703 21.562 1 98.56 216 PRO B C 1
ATOM 5638 O O . PRO B 1 216 ? 13.023 18.484 21.438 1 98.56 216 PRO B O 1
ATOM 5641 N N . ASP B 1 217 ? 15.094 18.047 22.125 1 98.62 217 ASP B N 1
ATOM 5642 C CA . ASP B 1 217 ? 15.273 19.375 22.703 1 98.62 217 ASP B CA 1
ATOM 5643 C C . ASP B 1 217 ? 15.352 20.438 21.609 1 98.62 217 ASP B C 1
ATOM 5645 O O . ASP B 1 217 ? 14.812 21.531 21.75 1 98.62 217 ASP B O 1
ATOM 5649 N N . LEU B 1 218 ? 16.031 20.141 20.531 1 98.75 218 LEU B N 1
ATOM 5650 C CA . LEU B 1 218 ? 16.125 21.062 19.406 1 98.75 218 LEU B CA 1
ATOM 5651 C C . LEU B 1 218 ? 14.758 21.406 18.859 1 98.75 218 LEU B C 1
ATOM 5653 O O . LEU B 1 218 ? 14.438 22.578 18.641 1 98.75 218 LEU B O 1
ATOM 5657 N N . VAL B 1 219 ? 13.922 20.406 18.625 1 98.88 219 VAL B N 1
ATOM 5658 C CA . VAL B 1 219 ? 12.609 20.641 18.047 1 98.88 219 VAL B CA 1
ATOM 5659 C C . VAL B 1 219 ? 11.719 21.375 19.031 1 98.88 219 VAL B C 1
ATOM 5661 O O . VAL B 1 219 ? 10.945 22.266 18.641 1 98.88 219 VAL B O 1
ATOM 5664 N N . ARG B 1 220 ? 11.805 21 20.312 1 98.75 220 ARG B N 1
ATOM 5665 C CA . ARG B 1 220 ? 11.047 21.719 21.344 1 98.75 220 ARG B CA 1
ATOM 5666 C C . ARG B 1 220 ? 11.359 23.219 21.297 1 98.75 220 ARG B C 1
ATOM 5668 O O . ARG B 1 220 ? 10.445 24.047 21.266 1 98.75 220 ARG B O 1
ATOM 5675 N N . GLU B 1 221 ? 12.602 23.609 21.25 1 98.56 221 GLU B N 1
ATOM 5676 C CA . GLU B 1 221 ? 13.047 25 21.297 1 98.56 221 GLU B CA 1
ATOM 5677 C C . GLU B 1 221 ? 12.711 25.734 19.984 1 98.56 221 GLU B C 1
ATOM 5679 O O . GLU B 1 221 ? 12.359 26.906 20 1 98.56 221 GLU B O 1
ATOM 5684 N N . LEU B 1 222 ? 12.836 25 18.922 1 98.69 222 LEU B N 1
ATOM 5685 C CA . LEU B 1 222 ? 12.742 25.656 17.609 1 98.69 222 LEU B CA 1
ATOM 5686 C C . LEU B 1 222 ? 11.289 25.703 17.141 1 98.69 222 LEU B C 1
ATOM 5688 O O . LEU B 1 222 ? 10.922 26.562 16.344 1 98.69 222 LEU B O 1
ATOM 5692 N N . VAL B 1 223 ? 10.438 24.734 17.594 1 98.88 223 VAL B N 1
ATOM 5693 C CA . VAL B 1 223 ? 9.117 24.625 17 1 98.88 223 VAL B CA 1
ATOM 5694 C C . VAL B 1 223 ? 8.055 24.594 18.094 1 98.88 223 VAL B C 1
ATOM 5696 O O . VAL B 1 223 ? 7.215 25.5 18.172 1 98.88 223 VAL B O 1
ATOM 5699 N N . PHE B 1 224 ? 8.125 23.672 19.078 1 98.88 224 PHE B N 1
ATOM 5700 C CA . PHE B 1 224 ? 7.02 23.453 20 1 98.88 224 PHE B CA 1
ATOM 5701 C C . PHE B 1 224 ? 6.809 24.672 20.891 1 98.88 224 PHE B C 1
ATOM 5703 O O . PHE B 1 224 ? 5.68 25.141 21.062 1 98.88 224 PHE B O 1
ATOM 5710 N N . GLU B 1 225 ? 7.836 25.203 21.453 1 98.75 225 GLU B N 1
ATOM 5711 C CA . GLU B 1 225 ? 7.707 26.297 22.406 1 98.75 225 GLU B CA 1
ATOM 5712 C C . GLU B 1 225 ? 7.285 27.594 21.688 1 98.75 225 GLU B C 1
ATOM 5714 O O . GLU B 1 225 ? 6.305 28.219 22.078 1 98.75 225 GLU B O 1
ATOM 5719 N N . PRO B 1 226 ? 7.926 27.922 20.609 1 98.5 226 PRO B N 1
ATOM 5720 C CA . PRO B 1 226 ? 7.531 29.172 19.938 1 98.5 226 PRO B CA 1
ATOM 5721 C C . PRO B 1 226 ? 6.09 29.141 19.438 1 98.5 226 PRO B C 1
ATOM 5723 O O . PRO B 1 226 ? 5.43 30.188 19.391 1 98.5 226 PRO B O 1
ATOM 5726 N N . LEU B 1 227 ? 5.598 28 19.078 1 98.56 227 LEU B N 1
ATOM 5727 C CA . LEU B 1 227 ? 4.25 27.891 18.531 1 98.56 227 LEU B CA 1
ATOM 5728 C C . LEU B 1 227 ? 3.256 27.469 19.609 1 98.56 227 LEU B C 1
ATOM 5730 O O . LEU B 1 227 ? 2.102 27.172 19.312 1 98.56 227 LEU B O 1
ATOM 5734 N N . GLU B 1 228 ? 3.711 27.359 20.844 1 98.5 228 GLU B N 1
ATOM 5735 C CA . GLU B 1 228 ? 2.898 27.031 22 1 98.5 228 GLU B CA 1
ATOM 5736 C C . GLU B 1 228 ? 2.236 25.656 21.844 1 98.5 228 GLU B C 1
ATOM 5738 O O . GLU B 1 228 ? 1.057 25.5 22.156 1 98.5 228 GLU B O 1
ATOM 5743 N N . MET B 1 229 ? 2.943 24.766 21.219 1 98.81 229 MET B N 1
ATOM 5744 C CA . MET B 1 229 ? 2.506 23.375 21.109 1 98.81 229 MET B CA 1
ATOM 5745 C C . MET B 1 229 ? 2.805 22.609 22.391 1 98.81 229 MET B C 1
ATOM 5747 O O . MET B 1 229 ? 3.615 21.672 22.391 1 98.81 229 MET B O 1
ATOM 5751 N N . SER B 1 230 ? 2.031 22.859 23.391 1 98.31 230 SER B N 1
ATOM 5752 C CA . SER B 1 230 ? 2.354 22.453 24.766 1 98.31 230 SER B CA 1
ATOM 5753 C C . SER B 1 230 ? 2.062 20.969 24.984 1 98.31 230 SER B C 1
ATOM 5755 O O . SER B 1 230 ? 2.486 20.391 25.984 1 98.31 230 SER B O 1
ATOM 5757 N N . HIS B 1 231 ? 1.368 20.359 24.047 1 98.44 231 HIS B N 1
ATOM 5758 C CA . HIS B 1 231 ? 1.068 18.938 24.188 1 98.44 231 HIS B CA 1
ATOM 5759 C C . HIS B 1 231 ? 1.878 18.109 23.203 1 98.44 231 HIS B C 1
ATOM 5761 O O . HIS B 1 231 ? 1.573 16.938 22.969 1 98.44 231 HIS B O 1
ATOM 5767 N N . SER B 1 232 ? 2.836 18.688 22.578 1 98.75 232 SER B N 1
ATOM 5768 C CA . SER B 1 232 ? 3.674 18 21.609 1 98.75 232 SER B CA 1
ATOM 5769 C C . SER B 1 232 ? 5.027 17.625 22.203 1 98.75 232 SER B C 1
ATOM 5771 O O . SER B 1 232 ? 5.645 18.438 22.906 1 98.75 232 SER B O 1
ATOM 5773 N N . SER B 1 233 ? 5.453 16.375 21.984 1 98.31 233 SER B N 1
ATOM 5774 C CA . SER B 1 233 ? 6.711 15.891 22.531 1 98.31 233 SER B CA 1
ATOM 5775 C C . SER B 1 233 ? 7.199 14.648 21.797 1 98.31 233 SER B C 1
ATOM 5777 O O . SER B 1 233 ? 6.527 14.156 20.891 1 98.31 233 SER B O 1
ATOM 5779 N N . TYR B 1 234 ? 8.414 14.25 22.125 1 97.69 234 TYR B N 1
ATOM 5780 C CA . TYR B 1 234 ? 8.961 12.961 21.719 1 97.69 234 TYR B CA 1
ATOM 5781 C C . TYR B 1 234 ? 9.008 11.984 22.875 1 97.69 234 TYR B C 1
ATOM 5783 O O . TYR B 1 234 ? 10 11.273 23.062 1 97.69 234 TYR B O 1
ATOM 5791 N N . ASP B 1 235 ? 7.98 11.953 23.641 1 92.06 235 ASP B N 1
ATOM 5792 C CA . ASP B 1 235 ? 7.906 11.125 24.828 1 92.06 235 ASP B CA 1
ATOM 5793 C C . ASP B 1 235 ? 7.965 9.641 24.484 1 92.06 235 ASP B C 1
ATOM 5795 O O . ASP B 1 235 ? 7.668 9.25 23.344 1 92.06 235 ASP B O 1
ATOM 5799 N N . MET B 1 236 ? 8.383 8.875 25.406 1 92.62 236 MET B N 1
ATOM 5800 C CA . MET B 1 236 ? 8.359 7.414 25.359 1 92.62 236 MET B CA 1
ATOM 5801 C C . MET B 1 236 ? 7.629 6.844 26.578 1 92.62 236 MET B C 1
ATOM 5803 O O . MET B 1 236 ? 8.234 6.148 27.391 1 92.62 236 MET B O 1
ATOM 5807 N N . PRO B 1 237 ? 6.34 7.043 26.547 1 94.12 237 PRO B N 1
ATOM 5808 C CA . PRO B 1 237 ? 5.582 6.617 27.734 1 94.12 237 PRO B CA 1
ATOM 5809 C C . PRO B 1 237 ? 5.637 5.109 27.953 1 94.12 237 PRO B C 1
ATOM 5811 O O . PRO B 1 237 ? 5.719 4.34 27 1 94.12 237 PRO B O 1
ATOM 5814 N N . GLU B 1 238 ? 5.508 4.691 29.188 1 93.31 238 GLU B N 1
ATOM 5815 C CA . GLU B 1 238 ? 5.41 3.275 29.531 1 93.31 238 GLU B CA 1
ATOM 5816 C C . GLU B 1 238 ? 4.051 2.707 29.141 1 93.31 238 GLU B C 1
ATOM 5818 O O . GLU B 1 238 ? 3.084 3.457 28.969 1 93.31 238 GLU B O 1
ATOM 5823 N N . HIS B 1 239 ? 4.031 1.431 29.016 1 93.62 239 HIS B N 1
ATOM 5824 C CA . HIS B 1 239 ? 2.783 0.765 28.672 1 93.62 239 HIS B CA 1
ATOM 5825 C C . HIS B 1 239 ? 1.932 0.499 29.906 1 93.62 239 HIS B C 1
ATOM 5827 O O . HIS B 1 239 ? 1.486 -0.629 30.125 1 93.62 239 HIS B O 1
ATOM 5833 N N . ASP B 1 240 ? 1.733 1.395 30.781 1 87.06 240 ASP B N 1
ATOM 5834 C CA . ASP B 1 240 ? 1.004 1.186 32.031 1 87.06 240 ASP B CA 1
ATOM 5835 C C . ASP B 1 240 ? -0.274 2.02 32.062 1 87.06 240 ASP B C 1
ATOM 5837 O O . ASP B 1 240 ? -0.906 2.154 33.094 1 87.06 240 ASP B O 1
ATOM 5841 N N . ASP B 1 241 ? -0.629 2.627 30.984 1 82.31 241 ASP B N 1
ATOM 5842 C CA . ASP B 1 241 ? -1.85 3.406 30.812 1 82.31 241 ASP B CA 1
ATOM 5843 C C . ASP B 1 241 ? -1.85 4.645 31.703 1 82.31 241 ASP B C 1
ATOM 5845 O O . ASP B 1 241 ? -2.91 5.16 32.062 1 82.31 241 ASP B O 1
ATOM 5849 N N . LYS B 1 242 ? -0.637 4.953 32.125 1 87.38 242 LYS B N 1
ATOM 5850 C CA . LYS B 1 242 ? -0.525 6.215 32.875 1 87.38 242 LYS B CA 1
ATOM 5851 C C . LYS B 1 242 ? -0.276 7.379 31.906 1 87.38 242 LYS B C 1
ATOM 5853 O O . LYS B 1 242 ? 0.317 7.199 30.844 1 87.38 242 LYS B O 1
ATOM 5858 N N . GLY B 1 243 ? -0.793 8.539 32.188 1 91.12 243 GLY B N 1
ATOM 5859 C CA . GLY B 1 243 ? -0.707 9.703 31.328 1 91.12 243 GLY B CA 1
ATOM 5860 C C . GLY B 1 243 ? -1.862 9.805 30.359 1 91.12 243 GLY B C 1
ATOM 5861 O O . GLY B 1 243 ? -2.744 8.945 30.344 1 91.12 243 GLY B O 1
ATOM 5862 N N . ASN B 1 244 ? -1.898 10.797 29.594 1 96.94 244 ASN B N 1
ATOM 5863 C CA . ASN B 1 244 ? -2.994 11.039 28.672 1 96.94 244 ASN B CA 1
ATOM 5864 C C . ASN B 1 244 ? -2.582 10.734 27.234 1 96.94 244 ASN B C 1
ATOM 5866 O O . ASN B 1 244 ? -2.561 11.633 26.375 1 96.94 244 ASN B O 1
ATOM 5870 N N . TYR B 1 245 ? -2.223 9.445 27.016 1 97.75 245 TYR B N 1
ATOM 5871 C CA . TYR B 1 245 ? -1.833 8.938 25.703 1 97.75 245 TYR B CA 1
ATOM 5872 C C . TYR B 1 245 ? -2.861 7.945 25.172 1 97.75 245 TYR B C 1
ATOM 5874 O O . TYR B 1 245 ? -3.332 7.074 25.922 1 97.75 245 TYR B O 1
ATOM 5882 N N . ALA B 1 246 ? -3.221 8.102 23.953 1 97.81 246 ALA B N 1
ATOM 5883 C CA . ALA B 1 246 ? -4.172 7.172 23.359 1 97.81 246 ALA B CA 1
ATOM 5884 C C . ALA B 1 246 ? -3.549 5.793 23.156 1 97.81 246 ALA B C 1
ATOM 5886 O O . ALA B 1 246 ? -2.377 5.68 22.797 1 97.81 246 ALA B O 1
ATOM 5887 N N . ARG B 1 247 ? -4.375 4.805 23.391 1 96.62 247 ARG B N 1
ATOM 5888 C CA . ARG B 1 247 ? -4.008 3.432 23.062 1 96.62 247 ARG B CA 1
ATOM 5889 C C . ARG B 1 247 ? -4.438 3.072 21.641 1 96.62 247 ARG B C 1
ATOM 5891 O O . ARG B 1 247 ? -5.5 3.496 21.188 1 96.62 247 ARG B O 1
ATOM 5898 N N . SER B 1 248 ? -3.621 2.17 21.016 1 96.56 248 SER B N 1
ATOM 5899 C CA . SER B 1 248 ? -3.977 1.71 19.672 1 96.56 248 SER B CA 1
ATOM 5900 C C . SER B 1 248 ? -4.984 0.566 19.734 1 96.56 248 SER B C 1
ATOM 5902 O O . SER B 1 248 ? -4.969 -0.235 20.672 1 96.56 248 SER B O 1
ATOM 5904 N N . TRP B 1 249 ? -5.816 0.48 18.688 1 96.38 249 TRP B N 1
ATOM 5905 C CA . TRP B 1 249 ? -6.891 -0.508 18.625 1 96.38 249 TRP B CA 1
ATOM 5906 C C . TRP B 1 249 ? -6.93 -1.181 17.25 1 96.38 249 TRP B C 1
ATOM 5908 O O . TRP B 1 249 ? -6.715 -0.53 16.234 1 96.38 249 TRP B O 1
ATOM 5918 N N . TRP B 1 250 ? -7.242 -2.533 17.25 1 93.31 250 TRP B N 1
ATOM 5919 C CA . TRP B 1 250 ? -7.504 -3.236 16 1 93.31 250 TRP B CA 1
ATOM 5920 C C . TRP B 1 250 ? -8.82 -2.77 15.383 1 93.31 250 TRP B C 1
ATOM 5922 O O . TRP B 1 250 ? -8.883 -2.502 14.18 1 93.31 250 TRP B O 1
ATOM 5932 N N . THR B 1 251 ? -9.805 -2.795 16.172 1 93.69 251 THR B N 1
ATOM 5933 C CA . THR B 1 251 ? -11.156 -2.34 15.859 1 93.69 251 THR B CA 1
ATOM 5934 C C . THR B 1 251 ? -11.742 -1.533 17.016 1 93.69 251 THR B C 1
ATOM 5936 O O . THR B 1 251 ? -11.055 -1.247 17.984 1 93.69 251 THR B O 1
ATOM 5939 N N . GLY B 1 252 ? -13.008 -1.115 16.828 1 94.19 252 GLY B N 1
ATOM 5940 C CA . GLY B 1 252 ? -13.672 -0.413 17.906 1 94.19 252 GLY B CA 1
ATOM 5941 C C . GLY B 1 252 ? -13.93 -1.291 19.125 1 94.19 252 GLY B C 1
ATOM 5942 O O . GLY B 1 252 ? -14.242 -0.79 20.203 1 94.19 252 GLY B O 1
ATOM 5943 N N . ASN B 1 253 ? -13.695 -2.639 19 1 91 253 ASN B N 1
ATOM 5944 C CA . ASN B 1 253 ? -14.039 -3.602 20.031 1 91 253 ASN B CA 1
ATOM 5945 C C . ASN B 1 253 ? -12.805 -4.316 20.578 1 91 253 ASN B C 1
ATOM 5947 O O . ASN B 1 253 ? -12.891 -5.039 21.562 1 91 253 ASN B O 1
ATOM 5951 N N . GLU B 1 254 ? -11.688 -4.141 19.969 1 93.38 254 GLU B N 1
ATOM 5952 C CA . GLU B 1 254 ? -10.523 -4.953 20.312 1 93.38 254 GLU B CA 1
ATOM 5953 C C . GLU B 1 254 ? -9.258 -4.105 20.391 1 93.38 254 GLU B C 1
ATOM 5955 O O . GLU B 1 254 ? -8.719 -3.693 19.359 1 93.38 254 GLU B O 1
ATOM 5960 N N . PRO B 1 255 ? -8.727 -3.855 21.609 1 94.44 255 PRO B N 1
ATOM 5961 C CA . PRO B 1 255 ? -7.465 -3.123 21.734 1 94.44 255 PRO B CA 1
ATOM 5962 C C . PRO B 1 255 ? -6.254 -3.961 21.344 1 94.44 255 PRO B C 1
ATOM 5964 O O . PRO B 1 255 ? -6.309 -5.191 21.391 1 94.44 255 PRO B O 1
ATOM 5967 N N . HIS B 1 256 ? -5.242 -3.344 20.953 1 93.56 256 HIS B N 1
ATOM 5968 C CA . HIS B 1 256 ? -3.979 -4.047 20.781 1 93.56 256 HIS B CA 1
ATOM 5969 C C . HIS B 1 256 ? -3.381 -4.445 22.125 1 93.56 256 HIS B C 1
ATOM 5971 O O . HIS B 1 256 ? -3.508 -3.711 23.109 1 93.56 256 HIS B O 1
ATOM 5977 N N . ASP B 1 257 ? -2.699 -5.59 22.109 1 89.31 257 ASP B N 1
ATOM 5978 C CA . ASP B 1 257 ? -1.995 -5.992 23.312 1 89.31 257 ASP B CA 1
ATOM 5979 C C . ASP B 1 257 ? -0.906 -4.984 23.688 1 89.31 257 ASP B C 1
ATOM 5981 O O . ASP B 1 257 ? -0.759 -4.609 24.844 1 89.31 257 ASP B O 1
ATOM 5985 N N . THR B 1 258 ? -0.114 -4.625 22.719 1 92.5 258 THR B N 1
ATOM 5986 C CA . THR B 1 258 ? 0.832 -3.521 22.859 1 92.5 258 THR B CA 1
ATOM 5987 C C . THR B 1 258 ? 0.165 -2.189 22.531 1 92.5 258 THR B C 1
ATOM 5989 O O . THR B 1 258 ? -0.196 -1.939 21.375 1 92.5 258 THR B O 1
ATOM 5992 N N . PRO B 1 259 ? 0.04 -1.29 23.5 1 95.31 259 PRO B N 1
ATOM 5993 C CA . PRO B 1 259 ? -0.763 -0.085 23.281 1 95.31 259 PRO B CA 1
ATOM 5994 C C . PRO B 1 259 ? -0.167 0.837 22.219 1 95.31 259 PRO B C 1
ATOM 5996 O O . PRO B 1 259 ? -0.903 1.532 21.516 1 95.31 259 PRO B O 1
ATOM 5999 N N . TRP B 1 260 ? 1.111 0.95 22.109 1 96.19 260 TRP B N 1
ATOM 6000 C CA . TRP B 1 260 ? 1.839 1.733 21.125 1 96.19 260 TRP B CA 1
ATOM 6001 C C . TRP B 1 260 ? 3.262 1.211 20.953 1 96.19 260 TRP B C 1
ATOM 6003 O O . TRP B 1 260 ? 3.742 0.422 21.766 1 96.19 260 TRP B O 1
ATOM 6013 N N . HIS B 1 261 ? 3.85 1.56 19.891 1 96.12 261 HIS B N 1
ATOM 6014 C CA . HIS B 1 261 ? 5.277 1.331 19.688 1 96.12 261 HIS B CA 1
ATOM 6015 C C . HIS B 1 261 ? 6.074 2.613 19.906 1 96.12 261 HIS B C 1
ATOM 6017 O O . HIS B 1 261 ? 5.547 3.715 19.734 1 96.12 261 HIS B O 1
ATOM 6023 N N . HIS B 1 262 ? 7.262 2.373 20.281 1 96.25 262 HIS B N 1
ATOM 6024 C CA . HIS B 1 262 ? 8.211 3.477 20.375 1 96.25 262 HIS B CA 1
ATOM 6025 C C . HIS B 1 262 ? 9.031 3.59 19.094 1 96.25 262 HIS B C 1
ATOM 6027 O O . HIS B 1 262 ? 9.328 2.582 18.438 1 96.25 262 HIS B O 1
ATOM 6033 N N . HIS B 1 263 ? 9.406 4.828 18.75 1 95.19 263 HIS B N 1
ATOM 6034 C CA . HIS B 1 263 ? 10.164 5.086 17.531 1 95.19 263 HIS B CA 1
ATOM 6035 C C . HIS B 1 263 ? 11.445 5.855 17.828 1 95.19 263 HIS B C 1
ATOM 6037 O O . HIS B 1 263 ? 11.406 7.059 18.078 1 95.19 263 HIS B O 1
ATOM 6043 N N . PRO B 1 264 ? 12.555 5.16 17.766 1 95.25 264 PRO B N 1
ATOM 6044 C CA . PRO B 1 264 ? 13.82 5.848 18.047 1 95.25 264 PRO B CA 1
ATOM 6045 C C . PRO B 1 264 ? 14.195 6.844 16.938 1 95.25 264 PRO B C 1
ATOM 6047 O O . PRO B 1 264 ? 15.039 7.715 17.156 1 95.25 264 PRO B O 1
ATOM 6050 N N . GLU B 1 265 ? 13.719 6.625 15.773 1 96.06 265 GLU B N 1
ATOM 6051 C CA . GLU B 1 265 ? 13.812 7.621 14.711 1 96.06 265 GLU B CA 1
ATOM 6052 C C . GLU B 1 265 ? 12.812 8.75 14.914 1 96.06 265 GLU B C 1
ATOM 6054 O O . GLU B 1 265 ? 11.875 8.898 14.133 1 96.06 265 GLU B O 1
ATOM 6059 N N . PHE B 1 266 ? 13.109 9.602 15.836 1 97.69 266 PHE B N 1
ATOM 6060 C CA . PHE B 1 266 ? 12.211 10.648 16.312 1 97.69 266 PHE B CA 1
ATOM 6061 C C . PHE B 1 266 ? 11.742 11.523 15.148 1 97.69 266 PHE B C 1
ATOM 6063 O O . PHE B 1 266 ? 10.547 11.758 14.992 1 97.69 266 PHE B O 1
ATOM 6070 N N . ALA B 1 267 ? 12.625 11.961 14.297 1 98.19 267 ALA B N 1
ATOM 6071 C CA . ALA B 1 267 ? 12.312 12.891 13.211 1 98.19 267 ALA B CA 1
ATOM 6072 C C . ALA B 1 267 ? 11.391 12.242 12.188 1 98.19 267 ALA B C 1
ATOM 6074 O O . ALA B 1 267 ? 10.648 12.93 11.484 1 98.19 267 ALA B O 1
ATOM 6075 N N . SER B 1 268 ? 11.469 10.938 12.141 1 97 268 SER B N 1
ATOM 6076 C CA . SER B 1 268 ? 10.695 10.219 11.141 1 97 268 SER B CA 1
ATOM 6077 C C . SER B 1 268 ? 9.281 9.93 11.625 1 97 268 SER B C 1
ATOM 6079 O O . SER B 1 268 ? 8.328 9.977 10.852 1 97 268 SER B O 1
ATOM 6081 N N . GLY B 1 269 ? 9.141 9.633 12.938 1 97.12 269 GLY B N 1
ATOM 6082 C CA . GLY B 1 269 ? 7.82 9.188 13.336 1 97.12 269 GLY B CA 1
ATOM 6083 C C . GLY B 1 269 ? 7.578 9.297 14.828 1 97.12 269 GLY B C 1
ATOM 6084 O O . GLY B 1 269 ? 6.648 8.688 15.367 1 97.12 269 GLY B O 1
ATOM 6085 N N . GLY B 1 270 ? 8.273 10.125 15.586 1 97.38 270 GLY B N 1
ATOM 6086 C CA . GLY B 1 270 ? 8.297 9.977 17.031 1 97.38 270 GLY B CA 1
ATOM 6087 C C . GLY B 1 270 ? 7.406 10.977 17.75 1 97.38 270 GLY B C 1
ATOM 6088 O O . GLY B 1 270 ? 7.293 10.945 18.969 1 97.38 270 GLY B O 1
ATOM 6089 N N . VAL B 1 271 ? 6.684 11.828 17.062 1 98.69 271 VAL B N 1
ATOM 6090 C CA . VAL B 1 271 ? 5.973 12.922 17.719 1 98.69 271 VAL B CA 1
ATOM 6091 C C . VAL B 1 271 ? 4.672 12.398 18.328 1 98.69 271 VAL B C 1
ATOM 6093 O O . VAL B 1 271 ? 3.891 11.727 17.641 1 98.69 271 VAL B O 1
ATOM 6096 N N . TRP B 1 272 ? 4.492 12.656 19.594 1 98.62 272 TRP B N 1
ATOM 6097 C CA . TRP B 1 272 ? 3.184 12.641 20.234 1 98.62 272 TRP B CA 1
ATOM 6098 C C . TRP B 1 272 ? 2.57 14.039 20.25 1 98.62 272 TRP B C 1
ATOM 6100 O O . TRP B 1 272 ? 3.25 15.016 20.578 1 98.62 272 TRP B O 1
ATOM 6110 N N . THR B 1 273 ? 1.308 14.141 19.875 1 98.88 273 THR B N 1
ATOM 6111 C CA . THR B 1 273 ? 0.707 15.469 19.797 1 98.88 273 THR B CA 1
ATOM 6112 C C . THR B 1 273 ? -0.816 15.375 19.797 1 98.88 273 THR B C 1
ATOM 6114 O O . THR B 1 273 ? -1.38 14.32 20.094 1 98.88 273 THR B O 1
ATOM 6117 N N . THR B 1 274 ? -1.441 16.531 19.688 1 98.94 274 THR B N 1
ATOM 6118 C CA . THR B 1 274 ? -2.889 16.656 19.547 1 98.94 274 THR B CA 1
ATOM 6119 C C . THR B 1 274 ? -3.256 17.375 18.25 1 98.94 274 THR B C 1
ATOM 6121 O O . THR B 1 274 ? -2.426 18.062 17.656 1 98.94 274 THR B O 1
ATOM 6124 N N . PRO B 1 275 ? -4.504 17.172 17.828 1 98.94 275 PRO B N 1
ATOM 6125 C CA . PRO B 1 275 ? -4.926 17.922 16.656 1 98.94 275 PRO B CA 1
ATOM 6126 C C . PRO B 1 275 ? -4.77 19.438 16.828 1 98.94 275 PRO B C 1
ATOM 6128 O O . PRO B 1 275 ? -4.383 20.125 15.891 1 98.94 275 PRO B O 1
ATOM 6131 N N . THR B 1 276 ? -5.043 19.938 18.016 1 98.88 276 THR B N 1
ATOM 6132 C CA . THR B 1 276 ? -4.902 21.359 18.297 1 98.88 276 THR B CA 1
ATOM 6133 C C . THR B 1 276 ? -3.465 21.812 18.062 1 98.88 276 THR B C 1
ATOM 6135 O O . THR B 1 276 ? -3.23 22.812 17.359 1 98.88 276 THR B O 1
ATOM 6138 N N . ASP B 1 277 ? -2.553 21.109 18.594 1 98.94 277 ASP B N 1
ATOM 6139 C CA . ASP B 1 277 ? -1.151 21.484 18.438 1 98.94 277 ASP B CA 1
ATOM 6140 C C . ASP B 1 277 ? -0.729 21.391 16.969 1 98.94 277 ASP B C 1
ATOM 6142 O O . ASP B 1 277 ? 0.045 22.234 16.484 1 98.94 277 ASP B O 1
ATOM 6146 N N . LEU B 1 278 ? -1.16 20.359 16.266 1 98.94 278 LEU B N 1
ATOM 6147 C CA . LEU B 1 278 ? -0.843 20.266 14.852 1 98.94 278 LEU B CA 1
ATOM 6148 C C . LEU B 1 278 ? -1.326 21.5 14.094 1 98.94 278 LEU B C 1
ATOM 6150 O O . LEU B 1 278 ? -0.647 21.984 13.188 1 98.94 278 LEU B O 1
ATOM 6154 N N . LEU B 1 279 ? -2.508 22 14.484 1 98.81 279 LEU B N 1
ATOM 6155 C CA . LEU B 1 279 ? -3.033 23.172 13.781 1 98.81 279 LEU B CA 1
ATOM 6156 C C . LEU B 1 279 ? -2.283 24.438 14.18 1 98.81 279 LEU B C 1
ATOM 6158 O O . LEU B 1 279 ? -2.238 25.406 13.422 1 98.81 279 LEU B O 1
ATOM 6162 N N . LYS B 1 280 ? -1.715 24.484 15.359 1 98.88 280 LYS B N 1
ATOM 6163 C CA . LYS B 1 280 ? -0.826 25.594 15.695 1 98.88 280 LYS B CA 1
ATOM 6164 C C . LYS B 1 280 ? 0.382 25.625 14.758 1 98.88 280 LYS B C 1
ATOM 6166 O O . LYS B 1 280 ? 0.842 26.703 14.367 1 98.88 280 LYS B O 1
ATOM 6171 N N . LEU B 1 281 ? 0.888 24.438 14.438 1 98.81 281 LEU B N 1
ATOM 6172 C CA . LEU B 1 281 ? 1.968 24.344 13.461 1 98.81 281 LEU B CA 1
ATOM 6173 C C . LEU B 1 281 ? 1.524 24.875 12.109 1 98.81 281 LEU B C 1
ATOM 6175 O O . LEU B 1 281 ? 2.221 25.703 11.5 1 98.81 281 LEU B O 1
ATOM 6179 N N . ILE B 1 282 ? 0.346 24.438 11.656 1 97.94 282 ILE B N 1
ATOM 6180 C CA . ILE B 1 282 ? -0.221 24.906 10.391 1 97.94 282 ILE B CA 1
ATOM 6181 C C . ILE B 1 282 ? -0.373 26.422 10.422 1 97.94 282 ILE B C 1
ATOM 6183 O O . ILE B 1 282 ? 0.039 27.109 9.484 1 97.94 282 ILE B O 1
ATOM 6187 N N . ARG B 1 283 ? -0.91 26.938 11.484 1 97.69 283 ARG B N 1
ATOM 6188 C CA . ARG B 1 283 ? -1.148 28.375 11.641 1 97.69 283 ARG B CA 1
ATOM 6189 C C . ARG B 1 283 ? 0.16 29.156 11.594 1 97.69 283 ARG B C 1
ATOM 6191 O O . ARG B 1 283 ? 0.228 30.219 10.984 1 97.69 283 ARG B O 1
ATOM 6198 N N . GLY B 1 284 ? 1.168 28.625 12.242 1 97.56 284 GLY B N 1
ATOM 6199 C CA . GLY B 1 284 ? 2.469 29.266 12.203 1 97.56 284 GLY B CA 1
ATOM 6200 C C . GLY B 1 284 ? 3.01 29.453 10.797 1 97.56 284 GLY B C 1
ATOM 6201 O O . GLY B 1 284 ? 3.529 30.516 10.453 1 97.56 284 GLY B O 1
ATOM 6202 N N . ILE B 1 285 ? 2.861 28.469 9.969 1 97 285 ILE B N 1
ATOM 6203 C CA . ILE B 1 285 ? 3.328 28.516 8.586 1 97 285 ILE B CA 1
ATOM 6204 C C . ILE B 1 285 ? 2.451 29.469 7.777 1 97 285 ILE B C 1
ATOM 6206 O O . ILE B 1 285 ? 2.959 30.297 7.023 1 97 285 ILE B O 1
ATOM 6210 N N . GLN B 1 286 ? 1.142 29.391 8 1 94.94 286 GLN B N 1
ATOM 6211 C CA . GLN B 1 286 ? 0.207 30.266 7.301 1 94.94 286 GLN B CA 1
ATOM 6212 C C . GLN B 1 286 ? 0.483 31.734 7.617 1 94.94 286 GLN B C 1
ATOM 6214 O O . GLN B 1 286 ? 0.519 32.562 6.715 1 94.94 286 GLN B O 1
ATOM 6219 N N . GLN B 1 287 ? 0.71 32.031 8.859 1 95.06 287 GLN B N 1
ATOM 6220 C CA . GLN B 1 287 ? 0.984 33.406 9.266 1 95.06 287 GLN B CA 1
ATOM 6221 C C . GLN B 1 287 ? 2.293 33.906 8.672 1 95.06 287 GLN B C 1
ATOM 6223 O O . GLN B 1 287 ? 2.418 35.094 8.336 1 95.06 287 GLN B O 1
ATOM 6228 N N . SER B 1 288 ? 3.184 33.031 8.492 1 96.12 288 SER B N 1
ATOM 6229 C CA . SER B 1 288 ? 4.484 33.375 7.93 1 96.12 288 SER B CA 1
ATOM 6230 C C . SER B 1 288 ? 4.367 33.75 6.457 1 96.12 288 SER B C 1
ATOM 6232 O O . SER B 1 288 ? 5.227 34.438 5.918 1 96.12 288 SER B O 1
ATOM 6234 N N . LEU B 1 289 ? 3.326 33.344 5.824 1 92.81 289 LEU B N 1
ATOM 6235 C CA . LEU B 1 289 ? 3.117 33.594 4.406 1 92.81 289 LEU B CA 1
ATOM 6236 C C . LEU B 1 289 ? 2.426 34.938 4.195 1 92.81 289 LEU B C 1
ATOM 6238 O O . LEU B 1 289 ? 2.426 35.469 3.084 1 92.81 289 LEU B O 1
ATOM 6242 N N . ARG B 1 290 ? 1.873 35.5 5.188 1 90.94 290 ARG B N 1
ATOM 6243 C CA . ARG B 1 290 ? 1.026 36.688 5.059 1 90.94 290 ARG B CA 1
ATOM 6244 C C . ARG B 1 290 ? 1.868 37.938 4.855 1 90.94 290 ARG B C 1
ATOM 6246 O O . ARG B 1 290 ? 2.85 38.156 5.57 1 90.94 290 ARG B O 1
ATOM 6253 N N . ALA B 1 291 ? 1.382 38.781 4 1 88.88 291 ALA B N 1
ATOM 6254 C CA . ALA B 1 291 ? 2.102 40 3.699 1 88.88 291 ALA B CA 1
ATOM 6255 C C . ALA B 1 291 ? 1.85 41.062 4.773 1 88.88 291 ALA B C 1
ATOM 6257 O O . ALA B 1 291 ? 2.697 41.938 5.012 1 88.88 291 ALA B O 1
ATOM 6258 N N . ASP B 1 292 ? 0.732 41 5.43 1 91.38 292 ASP B N 1
ATOM 6259 C CA . ASP B 1 292 ? 0.334 42.062 6.379 1 91.38 292 ASP B CA 1
ATOM 6260 C C . ASP B 1 292 ? 0.963 41.812 7.75 1 91.38 292 ASP B C 1
ATOM 6262 O O . ASP B 1 292 ? 0.875 42.656 8.633 1 91.38 292 ASP B O 1
ATOM 6266 N N . VAL B 1 293 ? 1.547 40.688 7.938 1 91.94 293 VAL B N 1
ATOM 6267 C CA . VAL B 1 293 ? 2.26 40.406 9.18 1 91.94 293 VAL B CA 1
ATOM 6268 C C . VAL B 1 293 ? 3.703 40.906 9.07 1 91.94 293 VAL B C 1
ATOM 6270 O O . VAL B 1 293 ? 4.418 40.531 8.133 1 91.94 293 VAL B O 1
ATOM 6273 N N . PRO B 1 294 ? 4.16 41.688 10.07 1 95.88 294 PRO B N 1
ATOM 6274 C CA . PRO B 1 294 ? 5.547 42.156 10.023 1 95.88 294 PRO B CA 1
ATOM 6275 C C . PRO B 1 294 ? 6.551 41 10.117 1 95.88 294 PRO B C 1
ATOM 6277 O O . PRO B 1 294 ? 6.332 40.031 10.859 1 95.88 294 PRO B O 1
ATOM 6280 N N . GLU B 1 295 ? 7.598 41.094 9.391 1 94.75 295 GLU B N 1
ATOM 6281 C CA . GLU B 1 295 ? 8.602 40.062 9.297 1 94.75 295 GLU B CA 1
ATOM 6282 C C . GLU B 1 295 ? 9.125 39.656 10.68 1 94.75 295 GLU B C 1
ATOM 6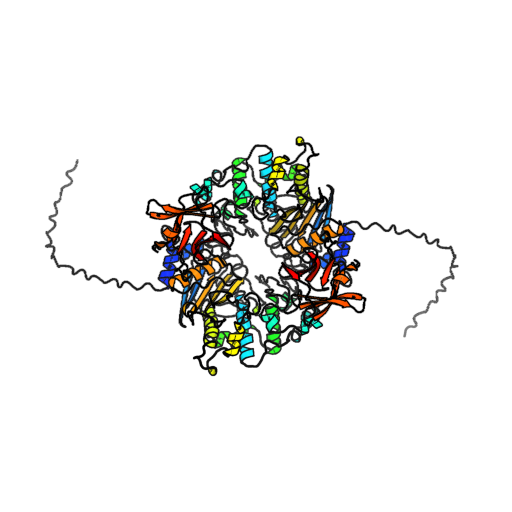284 O O . GLU B 1 295 ? 9.344 38.469 10.961 1 94.75 295 GLU B O 1
ATOM 6289 N N . LYS B 1 296 ? 9.258 40.625 11.578 1 93.5 296 LYS B N 1
ATOM 6290 C CA . LYS B 1 296 ? 9.812 40.375 12.906 1 93.5 296 LYS B CA 1
ATOM 6291 C C . LYS B 1 296 ? 8.875 39.531 13.75 1 93.5 296 LYS B C 1
ATOM 6293 O O . LYS B 1 296 ? 9.297 38.906 14.719 1 93.5 296 LYS B O 1
ATOM 6298 N N . ASP B 1 297 ? 7.617 39.531 13.336 1 94.56 297 ASP B N 1
ATOM 6299 C CA . ASP B 1 297 ? 6.605 38.812 14.102 1 94.56 297 ASP B CA 1
ATOM 6300 C C . ASP B 1 297 ? 6.328 37.438 13.492 1 94.56 297 ASP B C 1
ATOM 6302 O O . ASP B 1 297 ? 5.582 36.625 14.07 1 94.56 297 ASP B O 1
ATOM 6306 N N . LYS B 1 298 ? 6.965 37.156 12.391 1 96.12 298 LYS B N 1
ATOM 6307 C CA . LYS B 1 298 ? 6.723 35.906 11.711 1 96.12 298 LYS B CA 1
ATOM 6308 C C . LYS B 1 298 ? 7.551 34.781 12.328 1 96.12 298 LYS B C 1
ATOM 6310 O O . LYS B 1 298 ? 8.68 35 12.773 1 96.12 298 LYS B O 1
ATOM 6315 N N . PHE B 1 299 ? 6.945 33.625 12.32 1 97.44 299 PHE B N 1
ATOM 6316 C CA . PHE B 1 299 ? 7.613 32.406 12.789 1 97.44 299 PHE B CA 1
ATOM 6317 C C . PHE B 1 299 ? 8.742 32.031 11.844 1 97.44 299 PHE B C 1
ATOM 6319 O O . PHE B 1 299 ? 9.867 31.75 12.281 1 97.44 299 PHE B O 1
ATOM 6326 N N . LEU B 1 300 ? 8.453 31.906 10.578 1 98.31 300 LEU B N 1
ATOM 6327 C CA . LEU B 1 300 ? 9.398 31.812 9.477 1 98.31 300 LEU B CA 1
ATOM 6328 C C . LEU B 1 300 ? 9.406 33.094 8.648 1 98.31 300 LEU B C 1
ATOM 6330 O O . LEU B 1 300 ? 8.375 33.75 8.508 1 98.31 300 LEU B O 1
ATOM 6334 N N . SER B 1 301 ? 10.625 33.5 8.133 1 97.69 301 SER B N 1
ATOM 6335 C CA . SER B 1 301 ? 10.562 34.562 7.145 1 97.69 301 SER B CA 1
ATOM 6336 C C . SER B 1 301 ? 9.625 34.219 5.996 1 97.69 301 SER B C 1
ATOM 6338 O O . SER B 1 301 ? 9.453 33.031 5.684 1 97.69 301 SER B O 1
ATOM 6340 N N . GLN B 1 302 ? 9.031 35.188 5.449 1 95.81 302 GLN B N 1
ATOM 6341 C CA . GLN B 1 302 ? 8.062 34.938 4.387 1 95.81 302 GLN B CA 1
ATOM 6342 C C . GLN B 1 302 ? 8.695 34.188 3.229 1 95.81 302 GLN B C 1
ATOM 6344 O O . GLN B 1 302 ? 8.086 33.281 2.666 1 95.81 302 GLN B O 1
ATOM 6349 N N . THR B 1 303 ? 9.883 34.531 2.891 1 95.56 303 THR B N 1
ATOM 6350 C CA . THR B 1 303 ? 10.602 33.875 1.797 1 95.56 303 THR B CA 1
ATOM 6351 C C . THR B 1 303 ? 10.82 32.406 2.096 1 95.56 303 THR B C 1
ATOM 6353 O O . THR B 1 303 ? 10.609 31.547 1.227 1 95.56 303 THR B O 1
ATOM 6356 N N . VAL B 1 304 ? 11.18 32.094 3.316 1 97.38 304 VAL B N 1
ATOM 6357 C CA . VAL B 1 304 ? 11.453 30.719 3.723 1 97.38 304 VAL B CA 1
ATOM 6358 C C . VAL B 1 304 ? 10.148 29.922 3.75 1 97.38 304 VAL B C 1
ATOM 6360 O O . VAL B 1 304 ? 10.117 28.766 3.324 1 97.38 304 VAL B O 1
ATOM 6363 N N . ALA B 1 305 ? 9.086 30.562 4.25 1 96.44 305 ALA B N 1
ATOM 6364 C CA . ALA B 1 305 ? 7.789 29.891 4.273 1 96.44 305 ALA B CA 1
ATOM 6365 C C . ALA B 1 305 ? 7.312 29.562 2.861 1 96.44 305 ALA B C 1
ATOM 6367 O O . ALA B 1 305 ? 6.781 28.484 2.615 1 96.44 305 ALA B O 1
ATOM 6368 N N . LYS B 1 306 ? 7.48 30.5 1.968 1 93.62 306 LYS B N 1
ATOM 6369 C CA . LYS B 1 306 ? 7.121 30.266 0.573 1 93.62 306 LYS B CA 1
ATOM 6370 C C . LYS B 1 306 ? 7.934 29.125 -0.019 1 93.62 306 LYS B C 1
ATOM 6372 O O . LYS B 1 306 ? 7.383 28.25 -0.697 1 93.62 306 LYS B O 1
ATOM 6377 N N . GLU B 1 307 ? 9.172 29.094 0.269 1 95 307 GLU B N 1
ATOM 6378 C CA . GLU B 1 307 ? 10.047 28.031 -0.228 1 95 307 GLU B CA 1
ATOM 6379 C C . GLU B 1 307 ? 9.641 26.672 0.338 1 95 307 GLU B C 1
ATOM 6381 O O . GLU B 1 307 ? 9.68 25.656 -0.367 1 95 307 GLU B O 1
ATOM 6386 N N . MET B 1 308 ? 9.273 26.641 1.546 1 96.75 308 MET B N 1
ATOM 6387 C CA . MET B 1 308 ? 8.875 25.406 2.229 1 96.75 308 MET B CA 1
ATOM 6388 C C . MET B 1 308 ? 7.691 24.75 1.522 1 96.75 308 MET B C 1
ATOM 6390 O O . MET B 1 308 ? 7.578 23.531 1.507 1 96.75 308 MET B O 1
ATOM 6394 N N . LEU B 1 309 ? 6.844 25.594 0.918 1 93.5 309 LEU B N 1
ATOM 6395 C CA . LEU B 1 309 ? 5.613 25.062 0.352 1 93.5 309 LEU B CA 1
ATOM 6396 C C . LEU B 1 309 ? 5.66 25.078 -1.172 1 93.5 309 LEU B C 1
ATOM 6398 O O . LEU B 1 309 ? 4.637 24.891 -1.832 1 93.5 309 LEU B O 1
ATOM 6402 N N . THR B 1 310 ? 6.789 25.312 -1.691 1 90.75 310 THR B N 1
ATOM 6403 C CA . THR B 1 310 ? 6.953 25.234 -3.139 1 90.75 310 THR B CA 1
ATOM 6404 C C . THR B 1 310 ? 7.199 23.797 -3.574 1 90.75 310 THR B C 1
ATOM 6406 O O . THR B 1 310 ? 8.102 23.125 -3.057 1 90.75 310 THR B O 1
ATOM 6409 N N . GLN B 1 311 ? 6.406 23.312 -4.496 1 88.19 311 GLN B N 1
ATOM 6410 C CA . GLN B 1 311 ? 6.512 21.938 -4.977 1 88.19 311 GLN B CA 1
ATOM 6411 C C . GLN B 1 311 ? 7.867 21.688 -5.621 1 88.19 311 GLN B C 1
ATOM 6413 O O . GLN B 1 311 ? 8.375 22.531 -6.363 1 88.19 311 GLN B O 1
ATOM 6418 N N . VAL B 1 312 ? 8.414 20.578 -5.281 1 86.38 312 VAL B N 1
ATOM 6419 C CA . VAL B 1 312 ? 9.68 20.172 -5.883 1 86.38 312 VAL B CA 1
ATOM 6420 C C . VAL B 1 312 ? 9.422 19.109 -6.953 1 86.38 312 VAL B C 1
ATOM 6422 O O . VAL B 1 312 ? 9.898 19.234 -8.086 1 86.38 312 VAL B O 1
ATOM 6425 N N . GLN B 1 313 ? 8.797 18.078 -6.555 1 81.94 313 GLN B N 1
ATOM 6426 C CA . GLN B 1 313 ? 8.469 16.984 -7.465 1 81.94 313 GLN B CA 1
ATOM 6427 C C . GLN B 1 313 ? 7.219 16.234 -7.004 1 81.94 313 GLN B C 1
ATOM 6429 O O . GLN B 1 313 ? 7.121 15.836 -5.848 1 81.94 313 GLN B O 1
ATOM 6434 N N . GLN B 1 314 ? 6.266 16.047 -7.922 1 77.69 314 GLN B N 1
ATOM 6435 C CA . GLN B 1 314 ? 5.133 15.148 -7.723 1 77.69 314 GLN B CA 1
ATOM 6436 C C . GLN B 1 314 ? 4.359 15.516 -6.461 1 77.69 314 GLN B C 1
ATOM 6438 O O . GLN B 1 314 ? 4.059 14.648 -5.633 1 77.69 314 GLN B O 1
ATOM 6443 N N . GLY B 1 315 ? 4.145 16.797 -6.191 1 80.75 315 GLY B N 1
ATOM 6444 C CA . GLY B 1 315 ? 3.273 17.203 -5.105 1 80.75 315 GLY B CA 1
ATOM 6445 C C . GLY B 1 315 ? 3.998 17.344 -3.779 1 80.75 315 GLY B C 1
ATOM 6446 O O . GLY B 1 315 ? 3.396 17.734 -2.773 1 80.75 315 GLY B O 1
ATOM 6447 N N . ILE B 1 316 ? 5.305 17.047 -3.762 1 88.12 316 ILE B N 1
ATOM 6448 C CA . ILE B 1 316 ? 6.055 17.188 -2.518 1 88.12 316 ILE B CA 1
ATOM 6449 C C . ILE B 1 316 ? 6.781 18.531 -2.5 1 88.12 316 ILE B C 1
ATOM 6451 O O . ILE B 1 316 ? 7.273 19 -3.533 1 88.12 316 ILE B O 1
ATOM 6455 N N . ALA B 1 317 ? 6.711 19.188 -1.463 1 93.06 317 ALA B N 1
ATOM 6456 C CA . ALA B 1 317 ? 7.523 20.359 -1.146 1 93.06 317 ALA B CA 1
ATOM 6457 C C . ALA B 1 317 ? 8.594 20.016 -0.113 1 93.06 317 ALA B C 1
ATOM 6459 O O . ALA B 1 317 ? 9.273 19 -0.229 1 93.06 317 ALA B O 1
ATOM 6460 N N . ILE B 1 318 ? 8.82 20.938 0.798 1 96.62 318 ILE B N 1
ATOM 6461 C CA . ILE B 1 318 ? 9.758 20.594 1.862 1 96.62 318 ILE B CA 1
ATOM 6462 C C . ILE B 1 318 ? 9.023 19.828 2.961 1 96.62 318 ILE B C 1
ATOM 6464 O O . ILE B 1 318 ? 8.555 20.422 3.938 1 96.62 318 ILE B O 1
ATOM 6468 N N . SER B 1 319 ? 8.906 18.547 2.775 1 96.19 319 SER B N 1
ATOM 6469 C CA . SER B 1 319 ? 8.375 17.516 3.662 1 96.19 319 SER B CA 1
ATOM 6470 C C . SER B 1 319 ? 6.867 17.641 3.834 1 96.19 319 SER B C 1
ATOM 6472 O O . SER B 1 319 ? 6.25 16.891 4.594 1 96.19 319 SER B O 1
ATOM 6474 N N . TRP B 1 320 ? 6.242 18.672 3.191 1 94.81 320 TRP B N 1
ATOM 6475 C CA . TRP B 1 320 ? 4.793 18.812 3.082 1 94.81 320 TRP B CA 1
ATOM 6476 C C . TRP B 1 320 ? 4.312 18.391 1.694 1 94.81 320 TRP B C 1
ATOM 6478 O O . TRP B 1 320 ? 4.988 18.656 0.695 1 94.81 320 TRP B O 1
ATOM 6488 N N . PHE B 1 321 ? 3.174 17.812 1.665 1 91.5 321 PHE B N 1
ATOM 6489 C CA . PHE B 1 321 ? 2.506 17.609 0.384 1 91.5 321 PHE B CA 1
ATOM 6490 C C . PHE B 1 321 ? 1.646 18.828 0.028 1 91.5 321 PHE B C 1
ATOM 6492 O O . PHE B 1 321 ? 1.007 19.406 0.9 1 91.5 321 PHE B O 1
ATOM 6499 N N . VAL B 1 322 ? 1.632 19.125 -1.236 1 88.38 322 VAL B N 1
ATOM 6500 C CA . VAL B 1 322 ? 0.868 20.266 -1.704 1 88.38 322 VAL B CA 1
ATOM 6501 C C . VAL B 1 322 ? -0.03 19.859 -2.867 1 88.38 322 VAL B C 1
ATOM 6503 O O . VAL B 1 322 ? 0.293 18.922 -3.609 1 88.38 322 VAL B O 1
ATOM 6506 N N . SER B 1 323 ? -1.185 20.438 -2.91 1 79.25 323 SER B N 1
ATOM 6507 C CA . SER B 1 323 ? -2.137 20.109 -3.967 1 79.25 323 SER B CA 1
ATOM 6508 C C . SER B 1 323 ? -1.664 20.625 -5.32 1 79.25 323 SER B C 1
ATOM 6510 O O . SER B 1 323 ? -1.104 21.719 -5.406 1 79.25 323 SER B O 1
ATOM 6512 N N . ARG B 1 324 ? -1.785 19.688 -6.289 1 65.69 324 ARG B N 1
ATOM 6513 C CA . ARG B 1 324 ? -1.449 20.094 -7.652 1 65.69 324 ARG B CA 1
ATOM 6514 C C . ARG B 1 324 ? -2.629 20.781 -8.328 1 65.69 324 ARG B C 1
ATOM 6516 O O . ARG B 1 324 ? -2.457 21.469 -9.336 1 65.69 324 ARG B O 1
ATOM 6523 N N . ASN B 1 325 ? -3.695 20.422 -7.789 1 62.22 325 ASN B N 1
ATOM 6524 C CA . ASN B 1 325 ? -4.895 20.922 -8.445 1 62.22 325 ASN B CA 1
ATOM 6525 C C . ASN B 1 325 ? -5.363 22.234 -7.824 1 62.22 325 ASN B C 1
ATOM 6527 O O . ASN B 1 325 ? -4.633 22.859 -7.051 1 62.22 325 ASN B O 1
ATOM 6531 N N . LYS B 1 326 ? -6.645 22.469 -8.016 1 58.44 326 LYS B N 1
ATOM 6532 C CA . LYS B 1 326 ? -7.324 23.75 -7.832 1 58.44 326 LYS B CA 1
ATOM 6533 C C . LYS B 1 326 ? -7.297 24.188 -6.367 1 58.44 326 LYS B C 1
ATOM 6535 O O . LYS B 1 326 ? -7.383 25.375 -6.066 1 58.44 326 LYS B O 1
ATOM 6540 N N . SER B 1 327 ? -7.004 23.125 -5.387 1 59.62 327 SER B N 1
ATOM 6541 C CA . SER B 1 327 ? -7.07 23.625 -4.016 1 59.62 327 SER B CA 1
ATOM 6542 C C . SER B 1 327 ? -5.676 23.906 -3.461 1 59.62 327 SER B C 1
ATOM 6544 O O . SER B 1 327 ? -4.762 23.094 -3.635 1 59.62 327 SER B O 1
ATOM 6546 N N . ASN B 1 328 ? -5.285 25.125 -3.137 1 79.12 328 ASN B N 1
ATOM 6547 C CA . ASN B 1 328 ? -4.027 25.562 -2.549 1 79.12 328 ASN B CA 1
ATOM 6548 C C . ASN B 1 328 ? -3.889 25.094 -1.103 1 79.12 328 ASN B C 1
ATOM 6550 O O . ASN B 1 328 ? -3.977 25.891 -0.174 1 79.12 328 ASN B O 1
ATOM 6554 N N . VAL B 1 329 ? -3.805 23.766 -0.941 1 88.19 329 VAL B N 1
ATOM 6555 C CA . VAL B 1 329 ? -3.676 23.219 0.404 1 88.19 329 VAL B CA 1
ATOM 6556 C C . VAL B 1 329 ? -2.324 22.516 0.551 1 88.19 329 VAL B C 1
ATOM 6558 O O . VAL B 1 329 ? -1.709 22.141 -0.444 1 88.19 329 VAL B O 1
ATOM 6561 N N . PHE B 1 330 ? -1.866 22.469 1.718 1 91.12 330 PHE B N 1
ATOM 6562 C CA . PHE B 1 330 ? -0.717 21.656 2.096 1 91.12 330 PHE B CA 1
ATOM 6563 C C . PHE B 1 330 ? -1.036 20.797 3.318 1 91.12 330 PHE B C 1
ATOM 6565 O O . PHE B 1 330 ? -1.878 21.172 4.137 1 91.12 330 PHE B O 1
ATOM 6572 N N . GLY B 1 331 ? -0.526 19.688 3.396 1 93.12 331 GLY B N 1
ATOM 6573 C CA . GLY B 1 331 ? -0.821 18.781 4.492 1 93.12 331 GLY B CA 1
ATOM 6574 C C . GLY B 1 331 ? 0.067 17.547 4.5 1 93.12 331 GLY B C 1
ATOM 6575 O O . GLY B 1 331 ? 1.065 17.5 3.779 1 93.12 331 GLY B O 1
ATOM 6576 N N . HIS B 1 332 ? -0.214 16.703 5.383 1 95.06 332 HIS B N 1
ATOM 6577 C CA . HIS B 1 332 ? 0.544 15.461 5.527 1 95.06 332 HIS B CA 1
ATOM 6578 C C . HIS B 1 332 ? -0.268 14.398 6.266 1 95.06 332 HIS B C 1
ATOM 6580 O O . HIS B 1 332 ? -0.959 14.703 7.238 1 95.06 332 HIS B O 1
ATOM 6586 N N . PHE B 1 333 ? -0.196 13.172 5.801 1 94 333 PHE B N 1
ATOM 6587 C CA . PHE B 1 333 ? -0.746 12.023 6.5 1 94 333 PHE B CA 1
ATOM 6588 C C . PHE B 1 333 ? 0.288 11.422 7.445 1 94 333 PHE B C 1
ATOM 6590 O O . PHE B 1 333 ? 1.49 11.625 7.27 1 94 333 PHE B O 1
ATOM 6597 N N . GLY B 1 334 ? -0.231 10.781 8.453 1 95.69 334 GLY B N 1
ATOM 6598 C CA . GLY B 1 334 ? 0.616 10.008 9.352 1 95.69 334 GLY B CA 1
ATOM 6599 C C . GLY B 1 334 ? 0.035 8.648 9.695 1 95.69 334 GLY B C 1
ATOM 6600 O O . GLY B 1 334 ? -1.18 8.516 9.852 1 95.69 334 GLY B O 1
ATOM 6601 N N . GLY B 1 335 ? 0.905 7.688 9.844 1 95.88 335 GLY B N 1
ATOM 6602 C CA . GLY B 1 335 ? 0.529 6.359 10.305 1 95.88 335 GLY B CA 1
ATOM 6603 C C . GLY B 1 335 ? 1.662 5.621 10.992 1 95.88 335 GLY B C 1
ATOM 6604 O O . GLY B 1 335 ? 2.785 5.582 10.484 1 95.88 335 GLY B O 1
ATOM 6605 N N . ASN B 1 336 ? 1.434 5.117 12.172 1 96.44 336 ASN B N 1
ATOM 6606 C CA . ASN B 1 336 ? 2.352 4.246 12.898 1 96.44 336 ASN B CA 1
ATOM 6607 C C . ASN B 1 336 ? 1.688 2.926 13.281 1 96.44 336 ASN B C 1
ATOM 6609 O O . ASN B 1 336 ? 0.49 2.891 13.57 1 96.44 336 ASN B O 1
ATOM 6613 N N . SER B 1 337 ? 2.551 1.854 13.188 1 91.94 337 SER B N 1
ATOM 6614 C CA . SER B 1 337 ? 2.121 0.627 13.852 1 91.94 337 SER B CA 1
ATOM 6615 C C . SER B 1 337 ? 2.086 0.802 15.367 1 91.94 337 SER B C 1
ATOM 6617 O O . SER B 1 337 ? 2.873 1.569 15.93 1 91.94 337 SER B O 1
ATOM 6619 N N . PRO B 1 338 ? 1.203 0.18 16.094 1 91.5 338 PRO B N 1
ATOM 6620 C CA . PRO B 1 338 ? 0.29 -0.792 15.492 1 91.5 338 PRO B CA 1
ATOM 6621 C C . PRO B 1 338 ? -0.898 -0.131 14.789 1 91.5 338 PRO B C 1
ATOM 6623 O O . PRO B 1 338 ? -1.435 -0.678 13.828 1 91.5 338 PRO B O 1
ATOM 6626 N N . CYS B 1 339 ? -1.447 1.021 15.406 1 93.19 339 CYS B N 1
ATOM 6627 C CA . CYS B 1 339 ? -2.582 1.556 14.656 1 93.19 339 CYS B CA 1
ATOM 6628 C C . CYS B 1 339 ? -2.826 3.018 15.008 1 93.19 339 CYS B C 1
ATOM 6630 O O . CYS B 1 339 ? -3.9 3.371 15.5 1 93.19 339 CYS B O 1
ATOM 6632 N N . PHE B 1 340 ? -2.07 3.938 14.719 1 97.62 340 PHE B N 1
ATOM 6633 C CA . PHE B 1 340 ? -2.297 5.375 14.711 1 97.62 340 PHE B CA 1
ATOM 6634 C C . PHE B 1 340 ? -2.383 5.906 13.289 1 97.62 340 PHE B C 1
ATOM 6636 O O . PHE B 1 340 ? -1.564 5.547 12.438 1 97.62 340 PHE B O 1
ATOM 6643 N N . ARG B 1 341 ? -3.408 6.645 13.008 1 96.69 341 ARG B N 1
ATOM 6644 C CA . ARG B 1 341 ? -3.609 7.289 11.711 1 96.69 341 ARG B CA 1
ATOM 6645 C C . ARG B 1 341 ? -4.043 8.742 11.883 1 96.69 341 ARG B C 1
ATOM 6647 O O . ARG B 1 341 ? -4.898 9.039 12.719 1 96.69 341 ARG B O 1
ATOM 6654 N N . CYS B 1 342 ? -3.408 9.641 11.18 1 96.88 342 CYS B N 1
ATOM 6655 C CA . CYS B 1 342 ? -3.717 11.055 11.328 1 96.88 342 CYS B CA 1
ATOM 6656 C C . CYS B 1 342 ? -3.576 11.789 9.992 1 96.88 342 CYS B C 1
ATOM 6658 O O . CYS B 1 342 ? -2.963 11.266 9.062 1 96.88 342 CYS B O 1
ATOM 6660 N N . TYR B 1 343 ? -4.199 12.898 9.898 1 95.44 343 TYR B N 1
ATOM 6661 C CA . TYR B 1 343 ? -4.16 13.773 8.734 1 95.44 343 TYR B CA 1
ATOM 6662 C C . TYR B 1 343 ? -4.285 15.234 9.148 1 95.44 343 TYR B C 1
ATOM 6664 O O . TYR B 1 343 ? -5.145 15.586 9.961 1 95.44 343 TYR B O 1
ATOM 6672 N N . VAL B 1 344 ? -3.402 16.031 8.711 1 96.5 344 VAL B N 1
ATOM 6673 C CA . VAL B 1 344 ? -3.498 17.469 8.914 1 96.5 344 VAL B CA 1
ATOM 6674 C C . VAL B 1 344 ? -3.4 18.188 7.566 1 96.5 344 VAL B C 1
ATOM 6676 O O . VAL B 1 344 ? -2.623 17.797 6.699 1 96.5 344 VAL B O 1
ATOM 6679 N N . VAL B 1 345 ? -4.27 19.172 7.398 1 93.75 345 VAL B N 1
ATOM 6680 C CA . VAL B 1 345 ? -4.305 19.906 6.137 1 93.75 345 VAL B CA 1
ATOM 6681 C C . VAL B 1 345 ? -4.691 21.359 6.398 1 93.75 345 VAL B C 1
ATOM 6683 O O . VAL B 1 345 ? -5.477 21.656 7.305 1 93.75 345 VAL B O 1
ATOM 6686 N N . GLY B 1 346 ? -4.09 22.266 5.766 1 93.06 346 GLY B N 1
ATOM 6687 C CA . GLY B 1 346 ? -4.395 23.688 5.816 1 93.06 346 GLY B CA 1
ATOM 6688 C C . GLY B 1 346 ? -4.375 24.359 4.453 1 93.06 346 GLY B C 1
ATOM 6689 O O . GLY B 1 346 ? -3.764 23.844 3.516 1 93.06 346 GLY B O 1
ATOM 6690 N N . PHE B 1 347 ? -5.098 25.422 4.336 1 89.62 347 PHE B N 1
ATOM 6691 C CA . PHE B 1 347 ? -5.102 26.203 3.102 1 89.62 347 PHE B CA 1
ATOM 6692 C C . PHE B 1 347 ? -3.861 27.078 3.014 1 89.62 347 PHE B C 1
ATOM 6694 O O . PHE B 1 347 ? -3.43 27.656 4.012 1 89.62 347 PHE B O 1
ATOM 6701 N N . ALA B 1 348 ? -3.221 27.125 1.902 1 85.81 348 ALA B N 1
ATOM 6702 C CA . ALA B 1 348 ? -2.146 28.062 1.604 1 85.81 348 ALA B CA 1
ATOM 6703 C C . ALA B 1 348 ? -2.035 28.312 0.103 1 85.81 348 ALA B C 1
ATOM 6705 O O . ALA B 1 348 ? -2.078 27.375 -0.692 1 85.81 348 ALA B O 1
ATOM 6706 N N . ASN B 1 349 ? -2 29.578 -0.231 1 77.19 349 ASN B N 1
ATOM 6707 C CA . ASN B 1 349 ? -1.804 29.922 -1.634 1 77.19 349 ASN B CA 1
ATOM 6708 C C . ASN B 1 349 ? -0.369 29.672 -2.082 1 77.19 349 ASN B C 1
ATOM 6710 O O . ASN B 1 349 ? 0.485 30.547 -1.993 1 77.19 349 ASN B O 1
ATOM 6714 N N . THR B 1 350 ? -0.11 28.531 -2.549 1 72.25 350 THR B N 1
ATOM 6715 C CA . THR B 1 350 ? 1.257 28.156 -2.891 1 72.25 350 THR B CA 1
ATOM 6716 C C . THR B 1 350 ? 1.564 28.5 -4.344 1 72.25 350 THR B C 1
ATOM 6718 O O . THR B 1 350 ? 2.729 28.516 -4.75 1 72.25 350 THR B O 1
ATOM 6721 N N . THR B 1 351 ? 0.559 28.734 -5.098 1 66.06 351 THR B N 1
ATOM 6722 C CA . THR B 1 351 ? 0.773 28.969 -6.52 1 66.06 351 THR B CA 1
ATOM 6723 C C . THR B 1 351 ? 0.648 30.453 -6.855 1 66.06 351 THR B C 1
ATOM 6725 O O . THR B 1 351 ? 1.15 30.906 -7.883 1 66.06 351 THR B O 1
ATOM 6728 N N . GLY B 1 352 ? 0.123 31.266 -6.016 1 62.28 352 GLY B N 1
ATOM 6729 C CA . GLY B 1 352 ? -0.117 32.688 -6.281 1 62.28 352 GLY B CA 1
ATOM 6730 C C . GLY B 1 352 ? -1.334 32.906 -7.156 1 62.28 352 GLY B C 1
ATOM 6731 O O . GLY B 1 352 ? -1.742 34.062 -7.355 1 62.28 352 GLY B O 1
ATOM 6732 N N . ASP B 1 353 ? -1.878 31.922 -7.852 1 60.53 353 ASP B N 1
ATOM 6733 C CA . ASP B 1 353 ? -2.924 32.094 -8.852 1 60.53 353 ASP B CA 1
ATOM 6734 C C . ASP B 1 353 ? -4.301 31.766 -8.273 1 60.53 353 ASP B C 1
ATOM 6736 O O . ASP B 1 353 ? -5.23 31.438 -9.008 1 60.53 353 ASP B O 1
ATOM 6740 N N . ILE B 1 354 ? -4.426 31.906 -7.059 1 58.78 354 ILE B N 1
ATOM 6741 C CA . ILE B 1 354 ? -5.625 31.25 -6.543 1 58.78 354 ILE B CA 1
ATOM 6742 C C . ILE B 1 354 ? -6.809 32.219 -6.633 1 58.78 354 ILE B C 1
ATOM 6744 O O . ILE B 1 354 ? -6.703 33.375 -6.25 1 58.78 354 ILE B O 1
ATOM 6748 N N . ASP B 1 355 ? -7.828 31.688 -7.32 1 62.41 355 ASP B N 1
ATOM 6749 C CA . ASP B 1 355 ? -9.156 32.281 -7.297 1 62.41 355 ASP B CA 1
ATOM 6750 C C . ASP B 1 355 ? -9.727 32.312 -5.883 1 62.41 355 ASP B C 1
ATOM 6752 O O . ASP B 1 355 ? -9.477 31.406 -5.086 1 62.41 355 ASP B O 1
ATOM 6756 N N . GLU B 1 356 ? -10.211 33.5 -5.402 1 60.34 356 GLU B N 1
ATOM 6757 C CA . GLU B 1 356 ? -10.781 33.719 -4.078 1 60.34 356 GLU B CA 1
ATOM 6758 C C . GLU B 1 356 ? -11.703 32.562 -3.682 1 60.34 356 GLU B C 1
ATOM 6760 O O . GLU B 1 356 ? -11.852 32.25 -2.494 1 60.34 356 GLU B O 1
ATOM 6765 N N . LYS B 1 357 ? -12.219 31.922 -4.633 1 63.44 357 LYS B N 1
ATOM 6766 C CA . LYS B 1 357 ? -13.203 30.891 -4.34 1 63.44 357 LYS B CA 1
ATOM 6767 C C . LYS B 1 357 ? -12.531 29.594 -3.9 1 63.44 357 LYS B C 1
ATOM 6769 O O . LYS B 1 357 ? -13.188 28.703 -3.338 1 63.44 357 LYS B O 1
ATOM 6774 N N . ASP B 1 358 ? -11.227 29.594 -4.008 1 66.81 358 ASP B N 1
ATOM 6775 C CA . ASP B 1 358 ? -10.539 28.328 -3.756 1 66.81 358 ASP B CA 1
ATOM 6776 C C . ASP B 1 358 ? -9.648 28.422 -2.52 1 66.81 358 ASP B C 1
ATOM 6778 O O . ASP B 1 358 ? -8.797 27.562 -2.293 1 66.81 358 ASP B O 1
ATOM 6782 N N . LEU B 1 359 ? -9.914 29.484 -1.84 1 67.44 359 LEU B N 1
ATOM 6783 C CA . LEU B 1 359 ? -9.016 29.688 -0.709 1 67.44 359 LEU B CA 1
ATOM 6784 C C . LEU B 1 359 ? -9.789 30.125 0.533 1 67.44 359 LEU B C 1
ATOM 6786 O O . LEU B 1 359 ? -10.711 30.938 0.446 1 67.44 359 LEU B O 1
ATOM 6790 N N . GLU B 1 360 ? -9.516 29.406 1.617 1 80.5 360 GLU B N 1
ATOM 6791 C CA . GLU B 1 360 ? -9.938 29.812 2.949 1 80.5 360 GLU B CA 1
ATOM 6792 C C . GLU B 1 360 ? -8.734 30.078 3.854 1 80.5 360 GLU B C 1
ATOM 6794 O O . GLU B 1 360 ? -8.391 29.25 4.691 1 80.5 360 GLU B O 1
ATOM 6799 N N . GLU B 1 361 ? -8.211 31.266 3.641 1 80.94 361 GLU B N 1
ATOM 6800 C CA . GLU B 1 361 ? -6.973 31.609 4.336 1 80.94 361 GLU B CA 1
ATOM 6801 C C . GLU B 1 361 ? -7.133 31.484 5.848 1 80.94 361 GLU B C 1
ATOM 6803 O O . GLU B 1 361 ? -8.156 31.875 6.406 1 80.94 361 GLU B O 1
ATOM 6808 N N . GLY B 1 362 ? -6.137 30.953 6.516 1 91.44 362 GLY B N 1
ATOM 6809 C CA . GLY B 1 362 ? -6.129 30.797 7.961 1 91.44 362 GLY B CA 1
ATOM 6810 C C . GLY B 1 362 ? -7.012 29.656 8.438 1 91.44 362 GLY B C 1
ATOM 6811 O O . GLY B 1 362 ? -7.527 29.703 9.555 1 91.44 362 GLY B O 1
ATOM 6812 N N . CYS B 1 363 ? -7.27 28.781 7.504 1 95 363 CYS B N 1
ATOM 6813 C CA . CYS B 1 363 ? -8.141 27.656 7.828 1 95 363 CYS B CA 1
ATOM 6814 C C . CYS B 1 363 ? -7.398 26.328 7.68 1 95 363 CYS B C 1
ATOM 6816 O O . CYS B 1 363 ? -6.43 26.234 6.922 1 95 363 CYS B O 1
ATOM 6818 N N . GLY B 1 364 ? -7.754 25.359 8.461 1 96 364 GLY B N 1
ATOM 6819 C CA . GLY B 1 364 ? -7.16 24.031 8.43 1 96 364 GLY B CA 1
ATOM 6820 C C . GLY B 1 364 ? -7.91 23.016 9.281 1 96 364 GLY B C 1
ATOM 6821 O O . GLY B 1 364 ? -8.812 23.391 10.039 1 96 364 GLY B O 1
ATOM 6822 N N . ILE B 1 365 ? -7.648 21.734 9.07 1 96.75 365 ILE B N 1
ATOM 6823 C CA . ILE B 1 365 ? -8.266 20.625 9.797 1 96.75 365 ILE B CA 1
ATOM 6824 C C . ILE B 1 365 ? -7.203 19.625 10.219 1 96.75 365 ILE B C 1
ATOM 6826 O O . ILE B 1 365 ? -6.297 19.297 9.445 1 96.75 365 ILE B O 1
ATOM 6830 N N . ALA B 1 366 ? -7.199 19.156 11.414 1 98.44 366 ALA B N 1
ATOM 6831 C CA . ALA B 1 366 ? -6.387 18.047 11.875 1 98.44 366 ALA B CA 1
ATOM 6832 C C . ALA B 1 366 ? -7.258 16.953 12.5 1 98.44 366 ALA B C 1
ATOM 6834 O O . ALA B 1 366 ? -8.156 17.25 13.289 1 98.44 366 ALA B O 1
ATOM 6835 N N . VAL B 1 367 ? -7.051 15.75 12.062 1 98.25 367 VAL B N 1
ATOM 6836 C CA . VAL B 1 367 ? -7.766 14.586 12.586 1 98.25 367 VAL B CA 1
ATOM 6837 C C . VAL B 1 367 ? -6.766 13.516 13.016 1 98.25 367 VAL B C 1
ATOM 6839 O O . VAL B 1 367 ? -5.867 13.156 12.25 1 98.25 367 VAL B O 1
ATOM 6842 N N . MET B 1 368 ? -6.824 13.055 14.227 1 98.81 368 MET B N 1
ATOM 6843 C CA . MET B 1 368 ? -5.984 11.969 14.727 1 98.81 368 MET B CA 1
ATOM 6844 C C . MET B 1 368 ? -6.84 10.828 15.281 1 98.81 368 MET B C 1
ATOM 6846 O O . MET B 1 368 ? -7.836 11.078 15.961 1 98.81 368 MET B O 1
ATOM 6850 N N . THR B 1 369 ? -6.484 9.586 14.906 1 98.56 369 THR B N 1
ATOM 6851 C CA . THR B 1 369 ? -7.25 8.398 15.289 1 98.56 369 THR B CA 1
ATOM 6852 C C . THR B 1 369 ? -6.332 7.312 15.828 1 98.56 369 THR B C 1
ATOM 6854 O O . THR B 1 369 ? -5.105 7.406 15.703 1 98.56 369 THR B O 1
ATOM 6857 N N . ASN B 1 370 ? -6.875 6.348 16.484 1 98.25 370 ASN B N 1
ATOM 6858 C CA . ASN B 1 370 ? -6.086 5.281 17.094 1 98.25 370 ASN B CA 1
ATOM 6859 C C . ASN B 1 370 ? -6.574 3.902 16.656 1 98.25 370 ASN B C 1
ATOM 6861 O O . ASN B 1 370 ? -6.523 2.945 17.438 1 98.25 370 ASN B O 1
ATOM 6865 N N . GLY B 1 371 ? -7.125 3.832 15.398 1 94.94 371 GLY B N 1
ATOM 6866 C CA . GLY B 1 371 ? -7.551 2.564 14.836 1 94.94 371 GLY B CA 1
ATOM 6867 C C . GLY B 1 371 ? -6.973 2.303 13.453 1 94.94 371 GLY B C 1
ATOM 6868 O O . GLY B 1 371 ? -6.555 3.234 12.766 1 94.94 371 GLY B O 1
ATOM 6869 N N . TRP B 1 372 ? -7.039 1.021 13.047 1 89.38 372 TRP B N 1
ATOM 6870 C CA . TRP B 1 372 ? -6.438 0.55 11.805 1 89.38 372 TRP B CA 1
ATOM 6871 C C . TRP B 1 372 ? -7.078 1.226 10.594 1 89.38 372 TRP B C 1
ATOM 6873 O O . TRP B 1 372 ? -6.398 1.535 9.609 1 89.38 372 TRP B O 1
ATOM 6883 N N . GLU B 1 373 ? -8.328 1.528 10.648 1 89.62 373 GLU B N 1
ATOM 6884 C CA . GLU B 1 373 ? -9.078 2.098 9.531 1 89.62 373 GLU B CA 1
ATOM 6885 C C . GLU B 1 373 ? -9.039 3.623 9.562 1 89.62 373 GLU B C 1
ATOM 6887 O O . GLU B 1 373 ? -9.844 4.285 8.891 1 89.62 373 GLU B O 1
ATOM 6892 N N . GLY B 1 374 ? -8.195 4.176 10.32 1 93.25 374 GLY B N 1
ATOM 6893 C CA . GLY B 1 374 ? -8.203 5.594 10.641 1 93.25 374 GLY B CA 1
ATOM 6894 C C . GLY B 1 374 ? -7.949 6.477 9.43 1 93.25 374 GLY B C 1
ATOM 6895 O O . GLY B 1 374 ? -8.438 7.605 9.367 1 93.25 374 GLY B O 1
ATOM 6896 N N . THR B 1 375 ? -7.168 6.031 8.438 1 92.25 375 THR B N 1
ATOM 6897 C CA . THR B 1 375 ? -6.844 6.867 7.285 1 92.25 375 THR B CA 1
ATOM 6898 C C . THR B 1 375 ? -8.109 7.25 6.523 1 92.25 375 THR B C 1
ATOM 6900 O O . THR B 1 375 ? -8.328 8.422 6.219 1 92.25 375 THR B O 1
ATOM 6903 N N . ASP B 1 376 ? -8.93 6.289 6.219 1 89.75 376 ASP B N 1
ATOM 6904 C CA . ASP B 1 376 ? -10.18 6.551 5.52 1 89.75 376 ASP B CA 1
ATOM 6905 C C . ASP B 1 376 ? -11.078 7.488 6.328 1 89.75 376 ASP B C 1
ATOM 6907 O O . ASP B 1 376 ? -11.656 8.422 5.777 1 89.75 376 ASP B O 1
ATOM 6911 N N . VAL B 1 377 ? -11.156 7.246 7.613 1 93.69 377 VAL B N 1
ATOM 6912 C CA . VAL B 1 377 ? -12.023 8.039 8.477 1 93.69 377 VAL B CA 1
ATOM 6913 C C . VAL B 1 377 ? -11.508 9.477 8.547 1 93.69 377 VAL B C 1
ATOM 6915 O O . VAL B 1 377 ? -12.297 10.43 8.547 1 93.69 377 VAL B O 1
ATOM 6918 N N . CYS B 1 378 ? -10.211 9.633 8.617 1 94.94 378 CYS B N 1
ATOM 6919 C CA . CYS B 1 378 ? -9.641 10.977 8.617 1 94.94 378 CYS B CA 1
ATOM 6920 C C . CYS B 1 378 ? -10.094 11.758 7.391 1 94.94 378 CYS B C 1
ATOM 6922 O O . CYS B 1 378 ? -10.523 12.914 7.508 1 94.94 378 CYS B O 1
ATOM 6924 N N . CYS B 1 379 ? -10.062 11.164 6.258 1 92.44 379 CYS B N 1
ATOM 6925 C CA . CYS B 1 379 ? -10.461 11.82 5.023 1 92.44 379 CYS B CA 1
ATOM 6926 C C . CYS B 1 379 ? -11.945 12.172 5.047 1 92.44 379 CYS B C 1
ATOM 6928 O O . CYS B 1 379 ? -12.336 13.266 4.652 1 92.44 379 CYS B O 1
ATOM 6930 N N . ARG B 1 380 ? -12.734 11.258 5.5 1 93.88 380 ARG B N 1
ATOM 6931 C CA . ARG B 1 380 ? -14.18 11.484 5.559 1 93.88 380 ARG B CA 1
ATOM 6932 C C . ARG B 1 380 ? -14.516 12.633 6.508 1 93.88 380 ARG B C 1
ATOM 6934 O O . ARG B 1 380 ? -15.43 13.414 6.25 1 93.88 380 ARG B O 1
ATOM 6941 N N . VAL B 1 381 ? -13.773 12.68 7.57 1 95.62 381 VAL B N 1
ATOM 6942 C CA . VAL B 1 381 ? -13.984 13.75 8.539 1 95.62 381 VAL B CA 1
ATOM 6943 C C . VAL B 1 381 ? -13.602 15.094 7.918 1 95.62 381 VAL B C 1
ATOM 6945 O O . VAL B 1 381 ? -14.305 16.094 8.094 1 95.62 381 VAL B O 1
ATOM 6948 N N . VAL B 1 382 ? -12.531 15.125 7.195 1 94 382 VAL B N 1
ATOM 6949 C CA . VAL B 1 382 ? -12.109 16.359 6.543 1 94 382 VAL B CA 1
ATOM 6950 C C . VAL B 1 382 ? -13.188 16.812 5.555 1 94 382 VAL B C 1
ATOM 6952 O O . VAL B 1 382 ? -13.508 18 5.477 1 94 382 VAL B O 1
ATOM 6955 N N . HIS B 1 383 ? -13.789 15.891 4.809 1 92.81 383 HIS B N 1
ATOM 6956 C CA . HIS B 1 383 ? -14.914 16.234 3.939 1 92.81 383 HIS B CA 1
ATOM 6957 C C . HIS B 1 383 ? -16.062 16.828 4.734 1 92.81 383 HIS B C 1
ATOM 6959 O O . HIS B 1 383 ? -16.609 17.875 4.359 1 92.81 383 HIS B O 1
ATOM 6965 N N . ALA B 1 384 ? -16.406 16.203 5.793 1 95.62 384 ALA B N 1
ATOM 6966 C CA . ALA B 1 384 ? -17.547 16.609 6.605 1 95.62 384 ALA B CA 1
ATOM 6967 C C . ALA B 1 384 ? -17.328 18 7.195 1 95.62 384 ALA B C 1
ATOM 6969 O O . ALA B 1 384 ? -18.25 18.828 7.199 1 95.62 384 ALA B O 1
ATOM 6970 N N . VAL B 1 385 ? -16.125 18.203 7.715 1 95.88 385 VAL B N 1
ATOM 6971 C CA . VAL B 1 385 ? -15.805 19.484 8.328 1 95.88 385 VAL B CA 1
ATOM 6972 C C . VAL B 1 385 ? -15.844 20.594 7.277 1 95.88 385 VAL B C 1
ATOM 6974 O O . VAL B 1 385 ? -16.469 21.625 7.484 1 95.88 385 VAL B O 1
ATOM 6977 N N . SER B 1 386 ? -15.188 20.375 6.156 1 93.25 386 SER B N 1
ATOM 6978 C CA . SER B 1 386 ? -15.203 21.359 5.086 1 93.25 386 SER B CA 1
ATOM 6979 C C . SER B 1 386 ? -16.625 21.656 4.613 1 93.25 386 SER B C 1
ATOM 6981 O O . SER B 1 386 ? -16.969 22.797 4.344 1 93.25 386 SER B O 1
ATOM 6983 N N . TYR B 1 387 ? -17.375 20.625 4.531 1 94.31 387 TYR B N 1
ATOM 6984 C CA . TYR B 1 387 ? -18.781 20.734 4.129 1 94.31 387 TYR B CA 1
ATOM 6985 C C . TYR B 1 387 ? -19.578 21.562 5.129 1 94.31 387 TYR B C 1
ATOM 6987 O O . TYR B 1 387 ? -20.281 22.5 4.75 1 94.31 387 TYR B O 1
ATOM 6995 N N . ALA B 1 388 ? -19.438 21.234 6.371 1 95.62 388 ALA B N 1
ATOM 6996 C CA . ALA B 1 388 ? -20.188 21.906 7.426 1 95.62 388 ALA B CA 1
ATOM 6997 C C . ALA B 1 388 ? -19.766 23.375 7.559 1 95.62 388 ALA B C 1
ATOM 6999 O O . ALA B 1 388 ? -20.578 24.234 7.895 1 95.62 388 ALA B O 1
ATOM 7000 N N . LYS B 1 389 ? -18.5 23.672 7.238 1 94.56 389 LYS B N 1
ATOM 7001 C CA . LYS B 1 389 ? -17.984 25.031 7.312 1 94.56 389 LYS B CA 1
ATOM 7002 C C . LYS B 1 389 ? -18.234 25.797 6.016 1 94.56 389 LYS B C 1
ATOM 7004 O O . LYS B 1 389 ? -17.969 27 5.922 1 94.56 389 LYS B O 1
ATOM 7009 N N . GLU B 1 390 ? -18.766 25.062 5.012 1 92.25 390 GLU B N 1
ATOM 7010 C CA . GLU B 1 390 ? -19 25.609 3.682 1 92.25 390 GLU B CA 1
ATOM 7011 C C . GLU B 1 390 ? -17.703 26.141 3.062 1 92.25 390 GLU B C 1
ATOM 7013 O O . GLU B 1 390 ? -17.672 27.219 2.486 1 92.25 390 GLU B O 1
ATOM 7018 N N . TRP B 1 391 ? -16.594 25.422 3.361 1 91.06 391 TRP B N 1
ATOM 7019 C CA . TRP B 1 391 ? -15.305 25.719 2.727 1 91.06 391 TRP B CA 1
ATOM 7020 C C . TRP B 1 391 ? -15.227 25.078 1.343 1 91.06 391 TRP B C 1
ATOM 7022 O O . TRP B 1 391 ? -16.047 24.219 0.999 1 91.06 391 TRP B O 1
ATOM 7032 N N . PRO B 1 392 ? -14.258 25.531 0.511 1 85.31 392 PRO B N 1
ATOM 7033 C CA . PRO B 1 392 ? -14.047 24.859 -0.773 1 85.31 392 PRO B CA 1
ATOM 7034 C C . PRO B 1 392 ? -13.586 23.406 -0.612 1 85.31 392 PRO B C 1
ATOM 7036 O O . PRO B 1 392 ? -13.062 23.031 0.441 1 85.31 392 PRO B O 1
ATOM 7039 N N . TYR B 1 393 ? -13.828 22.703 -1.665 1 82.88 393 TYR B N 1
ATOM 7040 C CA . TYR B 1 393 ? -13.352 21.328 -1.699 1 82.88 393 TYR B CA 1
ATOM 7041 C C . TYR B 1 393 ? -11.828 21.266 -1.617 1 82.88 393 TYR B C 1
ATOM 7043 O O . TYR B 1 393 ? -11.141 21.828 -2.475 1 82.88 393 TYR B O 1
ATOM 7051 N N . MET B 1 394 ? -11.297 20.719 -0.627 1 77.88 394 MET B N 1
ATOM 7052 C CA . MET B 1 394 ? -9.859 20.688 -0.4 1 77.88 394 MET B CA 1
ATOM 7053 C C . MET B 1 394 ? -9.188 19.625 -1.255 1 77.88 394 MET B C 1
ATOM 7055 O O . MET B 1 394 ? -8.008 19.734 -1.585 1 77.88 394 MET B O 1
ATOM 7059 N N . GLY B 1 395 ? -10.016 18.75 -1.795 1 68.25 395 GLY B N 1
ATOM 7060 C CA . GLY B 1 395 ? -9.422 17.625 -2.508 1 68.25 395 GLY B CA 1
ATOM 7061 C C . GLY B 1 395 ? -8.523 16.781 -1.636 1 68.25 395 GLY B C 1
ATOM 7062 O O . GLY B 1 395 ? -8.484 16.953 -0.416 1 68.25 395 GLY B O 1
ATOM 7063 N N . THR B 1 396 ? -8.148 15.664 -2.107 1 59.44 396 THR B N 1
ATOM 7064 C CA . THR B 1 396 ? -7.188 14.852 -1.365 1 59.44 396 THR B CA 1
ATOM 7065 C C . THR B 1 396 ? -5.773 15.078 -1.892 1 59.44 396 THR B C 1
ATOM 7067 O O . THR B 1 396 ? -5.586 15.391 -3.068 1 59.44 396 THR B O 1
ATOM 7070 N N . LEU B 1 397 ? -4.887 15.602 -1.022 1 62.12 397 LEU B N 1
ATOM 7071 C CA . LEU B 1 397 ? -3.482 15.766 -1.394 1 62.12 397 LEU B CA 1
ATOM 7072 C C . LEU B 1 397 ? -2.963 14.516 -2.1 1 62.12 397 LEU B C 1
ATOM 7074 O O . LEU B 1 397 ? -3.406 13.406 -1.81 1 62.12 397 LEU B O 1
ATOM 7078 N N . GLU B 1 398 ? -2.996 14.648 -3.492 1 53.31 398 GLU B N 1
ATOM 7079 C CA . GLU B 1 398 ? -2.785 13.695 -4.578 1 53.31 398 GLU B CA 1
ATOM 7080 C C . GLU B 1 398 ? -2.344 12.336 -4.039 1 53.31 398 GLU B C 1
ATOM 7082 O O . GLU B 1 398 ? -2.781 11.297 -4.535 1 53.31 398 GLU B O 1
ATOM 7087 N N . HIS B 1 399 ? -1.356 12.328 -3.471 1 50.59 399 HIS B N 1
ATOM 7088 C CA . HIS B 1 399 ? -0.817 10.992 -3.268 1 50.59 399 HIS B CA 1
ATOM 7089 C C . HIS B 1 399 ? -1.582 10.25 -2.176 1 50.59 399 HIS B C 1
ATOM 7091 O O . HIS B 1 399 ? -1.339 9.062 -1.937 1 50.59 399 HIS B O 1
ATOM 7097 N N . LEU B 1 400 ? -2.432 11.055 -1.588 1 48.34 400 LEU B N 1
ATOM 7098 C CA . LEU B 1 400 ? -3.096 10.445 -0.438 1 48.34 400 LEU B CA 1
ATOM 7099 C C . LEU B 1 400 ? -4.602 10.367 -0.66 1 48.34 400 LEU B C 1
ATOM 7101 O O . LEU B 1 400 ? -5.266 11.391 -0.839 1 48.34 400 LEU B O 1
ATOM 7105 N N . GLN B 1 401 ? -5.062 9.055 -0.678 1 51.78 401 GLN B N 1
ATOM 7106 C CA . GLN B 1 401 ? -6.383 8.453 -0.84 1 51.78 401 GLN B CA 1
ATOM 7107 C C . GLN B 1 401 ? -7.289 9.336 -1.697 1 51.78 401 GLN B C 1
ATOM 7109 O O . GLN B 1 401 ? -7.883 10.289 -1.198 1 51.78 401 GLN B O 1
ATOM 7114 N N . GLU B 1 402 ? -7.188 9.281 -2.92 1 55.59 402 GLU B N 1
ATOM 7115 C CA . GLU B 1 402 ? -7.984 10.164 -3.77 1 55.59 402 GLU B CA 1
ATOM 7116 C C . GLU B 1 402 ? -9.477 10 -3.488 1 55.59 402 GLU B C 1
ATOM 7118 O O . GLU B 1 402 ? -10.242 10.961 -3.592 1 55.59 402 GLU B O 1
ATOM 7123 N N . VAL B 1 403 ? -9.82 8.789 -2.947 1 64.38 403 VAL B N 1
ATOM 7124 C CA . VAL B 1 403 ? -11.281 8.758 -2.996 1 64.38 403 VAL B CA 1
ATOM 7125 C C . VAL B 1 403 ? -11.828 8.102 -1.729 1 64.38 403 VAL B C 1
ATOM 7127 O O . VAL B 1 403 ? -11.789 6.879 -1.587 1 64.38 403 VAL B O 1
ATOM 7130 N N . SER B 1 404 ? -12.008 8.875 -0.658 1 84.94 404 SER B N 1
ATOM 7131 C CA . SER B 1 404 ? -12.828 8.422 0.461 1 84.94 404 SER B CA 1
ATOM 7132 C C . SER B 1 404 ? -14.281 8.859 0.299 1 84.94 404 SER B C 1
ATOM 7134 O O . SER B 1 404 ? -14.555 10.031 0.004 1 84.94 404 SER B O 1
ATOM 7136 N N . ILE B 1 405 ? -15.148 7.941 0.478 1 92.75 405 ILE B N 1
ATOM 7137 C CA . ILE B 1 405 ? -16.562 8.227 0.285 1 92.75 405 ILE B CA 1
ATOM 7138 C C . ILE B 1 405 ? -17.094 9.047 1.464 1 92.75 405 ILE B C 1
ATOM 7140 O O . ILE B 1 405 ? -16.984 8.617 2.617 1 92.75 405 ILE B O 1
ATOM 7144 N N . PRO B 1 406 ? -17.625 10.195 1.215 1 94.75 406 PRO B N 1
ATOM 7145 C CA . PRO B 1 406 ? -18.125 11.055 2.297 1 94.75 406 PRO B CA 1
ATOM 7146 C C . PRO B 1 406 ? -19.266 10.406 3.088 1 94.75 406 PRO B C 1
ATOM 7148 O O . PRO B 1 406 ? -19.844 9.414 2.645 1 94.75 406 PRO B O 1
ATOM 7151 N N . PHE B 1 407 ? -19.531 11.016 4.262 1 96.69 407 PHE B N 1
ATOM 7152 C CA . PHE B 1 407 ? -20.719 10.648 5.023 1 96.69 407 PHE B CA 1
ATOM 7153 C C . PHE B 1 407 ? -21.984 11.102 4.305 1 96.69 407 PHE B C 1
ATOM 7155 O O . PHE B 1 407 ? -21.938 12.039 3.504 1 96.69 407 PHE B O 1
ATOM 7162 N N . ARG B 1 408 ? -23.047 10.438 4.602 1 97.44 408 ARG B N 1
ATOM 7163 C CA . ARG B 1 408 ? -24.312 10.891 4.039 1 97.44 408 ARG B CA 1
ATOM 7164 C C . ARG B 1 408 ? -24.906 12.016 4.875 1 97.44 408 ARG B C 1
ATOM 7166 O O . ARG B 1 408 ? -24.719 12.062 6.09 1 97.44 408 ARG B O 1
ATOM 7173 N N . ASP B 1 409 ? -25.5 12.906 4.273 1 97.44 409 ASP B N 1
ATOM 7174 C CA . ASP B 1 409 ? -26.359 13.906 4.914 1 97.44 409 ASP B CA 1
ATOM 7175 C C . ASP B 1 409 ? -27.828 13.672 4.586 1 97.44 409 ASP B C 1
ATOM 7177 O O . ASP B 1 409 ? -28.344 14.234 3.623 1 97.44 409 ASP B O 1
ATOM 7181 N N . ILE B 1 410 ? -28.5 12.984 5.465 1 92.81 410 ILE B N 1
ATOM 7182 C CA . ILE B 1 410 ? -29.844 12.523 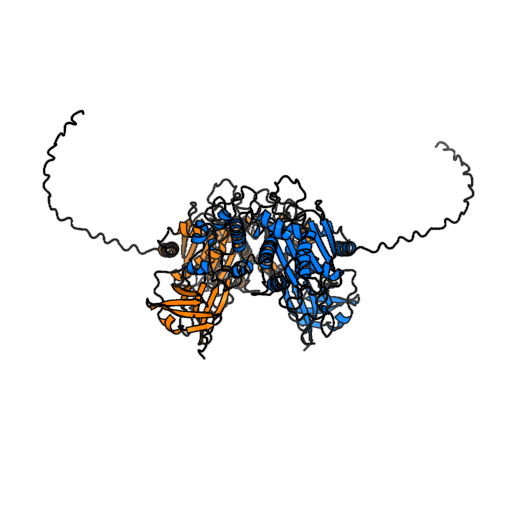5.18 1 92.81 410 ILE B CA 1
ATOM 7183 C C . ILE B 1 410 ? -30.828 13.688 5.281 1 92.81 410 ILE B C 1
ATOM 7185 O O . ILE B 1 410 ? -31.953 13.609 4.793 1 92.81 410 ILE B O 1
ATOM 7189 N N . ASN B 1 411 ? -30.422 14.719 5.883 1 91.44 411 ASN B N 1
ATOM 7190 C CA . ASN B 1 411 ? -31.312 15.859 6.105 1 91.44 411 ASN B CA 1
ATOM 7191 C C . ASN B 1 411 ? -31.203 16.875 4.973 1 91.44 411 ASN B C 1
ATOM 7193 O O . ASN B 1 411 ? -32 17.812 4.898 1 91.44 411 ASN B O 1
ATOM 7197 N N . LYS B 1 412 ? -30.266 16.719 4.172 1 94.62 412 LYS B N 1
ATOM 7198 C CA . LYS B 1 412 ? -30.094 17.656 3.061 1 94.62 412 LYS B CA 1
ATOM 7199 C C . LYS B 1 412 ? -31.062 17.344 1.925 1 94.62 412 LYS B C 1
ATOM 7201 O O . LYS B 1 412 ? -31.156 16.203 1.479 1 94.62 412 LYS B O 1
ATOM 7206 N N . LYS B 1 413 ? -31.75 18.406 1.484 1 94.44 413 LYS B N 1
ATOM 7207 C CA . LYS B 1 413 ? -32.562 18.266 0.287 1 94.44 413 LYS B CA 1
ATOM 7208 C C . LYS B 1 413 ? -31.719 18.203 -0.97 1 94.44 413 LYS B C 1
ATOM 7210 O O . LYS B 1 413 ? -30.812 19.031 -1.159 1 94.44 413 LYS B O 1
ATOM 7215 N N . ILE B 1 414 ? -32 17.25 -1.775 1 96.75 414 ILE B N 1
ATOM 7216 C CA . ILE B 1 414 ? -31.234 17.062 -2.992 1 96.75 414 ILE B CA 1
ATOM 7217 C C . ILE B 1 414 ? -31.562 18.156 -3.998 1 96.75 414 ILE B C 1
ATOM 7219 O O . ILE B 1 414 ? -32.75 18.5 -4.195 1 96.75 414 ILE B O 1
ATOM 7223 N N . ASP B 1 415 ? -30.547 18.734 -4.531 1 95.5 415 ASP B N 1
ATOM 7224 C CA . ASP B 1 415 ? -30.703 19.75 -5.578 1 95.5 415 ASP B CA 1
ATOM 7225 C C . ASP B 1 415 ? -31.531 19.203 -6.746 1 95.5 415 ASP B C 1
ATOM 7227 O O . ASP B 1 415 ? -31.188 18.156 -7.312 1 95.5 415 ASP B O 1
ATOM 7231 N N . THR B 1 416 ? -32.5 19.969 -7.23 1 95.81 416 THR B N 1
ATOM 7232 C CA . THR B 1 416 ? -33.438 19.484 -8.234 1 95.81 416 THR B CA 1
ATOM 7233 C C . THR B 1 416 ? -32.812 19.469 -9.617 1 95.81 416 THR B C 1
ATOM 7235 O O . THR B 1 416 ? -33.312 18.812 -10.539 1 95.81 416 THR B O 1
ATOM 7238 N N . ARG B 1 417 ? -31.688 20.047 -9.805 1 96.62 417 ARG B N 1
ATOM 7239 C CA . ARG B 1 417 ? -30.984 20.062 -11.078 1 96.62 417 ARG B CA 1
ATOM 7240 C C . ARG B 1 417 ? -30.547 18.656 -11.477 1 96.62 417 ARG B C 1
ATOM 7242 O O . ARG B 1 417 ? -30.203 18.406 -12.633 1 96.62 417 ARG B O 1
ATOM 7249 N N . TRP B 1 418 ? -30.562 17.734 -10.477 1 97.56 418 TRP B N 1
ATOM 7250 C CA . TRP B 1 418 ? -30.125 16.375 -10.766 1 97.56 418 TRP B CA 1
ATOM 7251 C C . TRP B 1 418 ? -30.953 15.766 -11.898 1 97.56 418 TRP B C 1
ATOM 7253 O O . TRP B 1 418 ? -30.5 14.844 -12.578 1 97.56 418 TRP B O 1
ATOM 7263 N N . GLU B 1 419 ? -32.156 16.312 -12.156 1 97.31 419 GLU B N 1
ATOM 7264 C CA . GLU B 1 419 ? -33.062 15.766 -13.172 1 97.31 419 GLU B CA 1
ATOM 7265 C C . GLU B 1 419 ? -32.469 15.898 -14.562 1 97.31 419 GLU B C 1
ATOM 7267 O O . GLU B 1 419 ? -32.812 15.141 -15.477 1 97.31 419 GLU B O 1
ATOM 7272 N N . ASP B 1 420 ? -31.578 16.828 -14.727 1 95.62 420 ASP B N 1
ATOM 7273 C CA . ASP B 1 420 ? -30.891 17.016 -16 1 95.62 420 ASP B CA 1
ATOM 7274 C C . ASP B 1 420 ? -30.016 15.812 -16.328 1 95.62 420 ASP B C 1
ATOM 7276 O O . ASP B 1 420 ? -29.562 15.641 -17.469 1 95.62 420 ASP B O 1
ATOM 7280 N N . TRP B 1 421 ? -29.75 14.938 -15.375 1 97.62 421 TRP B N 1
ATOM 7281 C CA . TRP B 1 421 ? -28.859 13.797 -15.547 1 97.62 421 TRP B CA 1
ATOM 7282 C C . TRP B 1 421 ? -29.656 12.5 -15.695 1 97.62 421 TRP B C 1
ATOM 7284 O O . TRP B 1 421 ? -29.078 11.414 -15.773 1 97.62 421 TRP B O 1
ATOM 7294 N N . ILE B 1 422 ? -30.953 12.555 -15.719 1 97.38 422 ILE B N 1
ATOM 7295 C CA . ILE B 1 422 ? -31.766 11.359 -15.93 1 97.38 422 ILE B CA 1
ATOM 7296 C C . ILE B 1 422 ? -31.406 10.727 -17.266 1 97.38 422 ILE B C 1
ATOM 7298 O O . ILE B 1 422 ? -31.297 11.414 -18.281 1 97.38 422 ILE B O 1
ATOM 7302 N N . GLY B 1 423 ? -31.172 9.406 -17.266 1 97.12 423 GLY B N 1
ATOM 7303 C CA . GLY B 1 423 ? -30.844 8.703 -18.5 1 97.12 423 GLY B CA 1
ATOM 7304 C C . GLY B 1 423 ? -29.828 7.598 -18.297 1 97.12 423 GLY B C 1
ATOM 7305 O O . GLY B 1 423 ? -29.547 7.195 -17.172 1 97.12 423 GLY B O 1
ATOM 7306 N N . GLU B 1 424 ? -29.391 7.07 -19.453 1 97.62 424 GLU B N 1
ATOM 7307 C CA . GLU B 1 424 ? -28.406 5.984 -19.469 1 97.62 424 GLU B CA 1
ATOM 7308 C C . GLU B 1 424 ? -26.984 6.523 -19.562 1 97.62 424 GLU B C 1
ATOM 7310 O O . GLU B 1 424 ? -26.734 7.48 -20.297 1 97.62 424 GLU B O 1
ATOM 7315 N N . TRP B 1 425 ? -26.156 5.895 -18.844 1 98 425 TRP B N 1
ATOM 7316 C CA . TRP B 1 425 ? -24.766 6.312 -18.781 1 98 425 TRP B CA 1
ATOM 7317 C C . TRP B 1 425 ? -23.828 5.137 -19.047 1 98 425 TRP B C 1
ATOM 7319 O O . TRP B 1 425 ? -24.25 3.977 -18.984 1 98 425 TRP B O 1
ATOM 7329 N N . SER B 1 426 ? -22.594 5.414 -19.406 1 97.25 426 SER B N 1
ATOM 7330 C CA . SER B 1 426 ? -21.594 4.379 -19.672 1 97.25 426 SER B CA 1
ATOM 7331 C C . SER B 1 426 ? -21.422 3.469 -18.469 1 97.25 426 SER B C 1
ATOM 7333 O O . SER B 1 426 ? -21.844 3.803 -17.359 1 97.25 426 SER B O 1
ATOM 7335 N N . SER B 1 427 ? -20.859 2.289 -18.688 1 95.19 427 SER B N 1
ATOM 7336 C CA . SER B 1 427 ? -20.484 1.288 -17.688 1 95.19 427 SER B CA 1
ATOM 7337 C C . SER B 1 427 ? -21.719 0.687 -17.031 1 95.19 427 SER B C 1
ATOM 7339 O O . SER B 1 427 ? -21.641 0.153 -15.914 1 95.19 427 SER B O 1
ATOM 7341 N N . GLY B 1 428 ? -22.891 0.918 -17.625 1 96.38 428 GLY B N 1
ATOM 7342 C CA . GLY B 1 428 ? -24.094 0.196 -17.219 1 96.38 428 GLY B CA 1
ATOM 7343 C C . GLY B 1 428 ? -24.906 0.939 -16.188 1 96.38 428 GLY B C 1
ATOM 7344 O O . GLY B 1 428 ? -25.766 0.348 -15.531 1 96.38 428 GLY B O 1
ATOM 7345 N N . TRP B 1 429 ? -24.688 2.225 -16 1 98 429 TRP B N 1
ATOM 7346 C CA . TRP B 1 429 ? -25.406 2.994 -14.984 1 98 429 TRP B CA 1
ATOM 7347 C C . TRP B 1 429 ? -26.594 3.736 -15.594 1 98 429 TRP B C 1
ATOM 7349 O O . TRP B 1 429 ? -26.578 4.066 -16.781 1 98 429 TRP B O 1
ATOM 7359 N N . ARG B 1 430 ? -27.594 3.951 -14.805 1 97.94 430 ARG B N 1
ATOM 7360 C CA . ARG B 1 430 ? -28.766 4.738 -15.164 1 97.94 430 ARG B CA 1
ATOM 7361 C C . ARG B 1 430 ? -29.25 5.582 -13.984 1 97.94 430 ARG B C 1
ATOM 7363 O O . ARG B 1 430 ? -29.266 5.113 -12.844 1 97.94 430 ARG B O 1
ATOM 7370 N N . LEU B 1 431 ? -29.531 6.801 -14.219 1 98.06 431 LEU B N 1
ATOM 7371 C CA . LEU B 1 431 ? -30.188 7.664 -13.242 1 98.06 431 LEU B CA 1
ATOM 7372 C C . LEU B 1 431 ? -31.656 7.855 -13.602 1 98.06 431 LEU B C 1
ATOM 7374 O O . LEU B 1 431 ? -32 8.086 -14.758 1 98.06 431 LEU B O 1
ATOM 7378 N N . GLU B 1 432 ? -32.469 7.746 -12.633 1 97.19 432 GLU B N 1
ATOM 7379 C CA . GLU B 1 432 ? -33.906 7.797 -12.875 1 97.19 432 GLU B CA 1
ATOM 7380 C C . GLU B 1 432 ? -34.656 8.375 -11.68 1 97.19 432 GLU B C 1
ATOM 7382 O O . GLU B 1 432 ? -34.062 8.602 -10.625 1 97.19 432 GLU B O 1
ATOM 7387 N N . LYS B 1 433 ? -35.875 8.695 -11.922 1 96.56 433 LYS B N 1
ATOM 7388 C CA . LYS B 1 433 ? -36.75 9.195 -10.859 1 96.56 433 LYS B CA 1
ATOM 7389 C C . LYS B 1 433 ? -37.531 8.055 -10.219 1 96.56 433 LYS B C 1
ATOM 7391 O O . LYS B 1 433 ? -38.125 7.227 -10.922 1 96.56 433 LYS B O 1
ATOM 7396 N N . GLY B 1 434 ? -37.5 7.98 -8.859 1 94.56 434 GLY B N 1
ATOM 7397 C CA . GLY B 1 434 ? -38.281 7.004 -8.148 1 94.56 434 GLY B CA 1
ATOM 7398 C C . GLY B 1 434 ? -39.75 7.41 -8.031 1 94.56 434 GLY B C 1
ATOM 7399 O O . GLY B 1 434 ? -40.125 8.523 -8.406 1 94.56 434 GLY B O 1
ATOM 7400 N N . ASP B 1 435 ? -40.531 6.492 -7.488 1 93.62 435 ASP B N 1
ATOM 7401 C CA . ASP B 1 435 ? -41.969 6.754 -7.285 1 93.62 435 ASP B CA 1
ATOM 7402 C C . ASP B 1 435 ? -42.156 7.93 -6.336 1 93.62 435 ASP B C 1
ATOM 7404 O O . ASP B 1 435 ? -43.156 8.641 -6.434 1 93.62 435 ASP B O 1
ATOM 7408 N N . ASP B 1 436 ? -41.281 8.117 -5.461 1 92.12 436 ASP B N 1
ATOM 7409 C CA . ASP B 1 436 ? -41.312 9.227 -4.504 1 92.12 436 ASP B CA 1
ATOM 7410 C C . ASP B 1 436 ? -40.719 10.492 -5.094 1 92.12 436 ASP B C 1
ATOM 7412 O O . ASP B 1 436 ? -40.5 11.477 -4.379 1 92.12 436 ASP B O 1
ATOM 7416 N N . GLU B 1 437 ? -40.344 10.477 -6.305 1 92.19 437 GLU B N 1
ATOM 7417 C CA . GLU B 1 437 ? -39.812 11.602 -7.074 1 92.19 437 GLU B CA 1
ATOM 7418 C C . GLU B 1 437 ? -38.344 11.883 -6.703 1 92.19 437 GLU B C 1
ATOM 7420 O O . GLU B 1 437 ? -37.75 12.828 -7.211 1 92.19 437 GLU B O 1
ATOM 7425 N N . ASP B 1 438 ? -37.844 11.047 -5.859 1 94.94 438 ASP B N 1
ATOM 7426 C CA . ASP B 1 438 ? -36.438 11.188 -5.477 1 94.94 438 ASP B CA 1
ATOM 7427 C C . ASP B 1 438 ? -35.531 10.477 -6.473 1 94.94 438 ASP B C 1
ATOM 7429 O O . ASP B 1 438 ? -36 9.594 -7.215 1 94.94 438 ASP B O 1
ATOM 7433 N N . PRO B 1 439 ? -34.281 10.898 -6.582 1 97.38 439 PRO B N 1
ATOM 7434 C CA . PRO B 1 439 ? -33.375 10.242 -7.52 1 97.38 439 PRO B CA 1
ATOM 7435 C C . PRO B 1 439 ? -33.062 8.789 -7.133 1 97.38 439 PRO B C 1
ATOM 7437 O O . PRO B 1 439 ? -32.938 8.484 -5.945 1 97.38 439 PRO B O 1
ATOM 7440 N N . ARG B 1 440 ? -33.031 7.906 -8.109 1 98.06 440 ARG B N 1
ATOM 7441 C CA . ARG B 1 440 ? -32.594 6.52 -8.031 1 98.06 440 ARG B CA 1
ATOM 7442 C C . ARG B 1 440 ? -31.5 6.234 -9.055 1 98.06 440 ARG B C 1
ATOM 7444 O O . ARG B 1 440 ? -31.469 6.84 -10.125 1 98.06 440 ARG B O 1
ATOM 7451 N N . ALA B 1 441 ? -30.625 5.375 -8.641 1 98.06 441 ALA B N 1
ATOM 7452 C CA . ALA B 1 441 ? -29.656 4.852 -9.586 1 98.06 441 ALA B CA 1
ATOM 7453 C C . ALA B 1 441 ? -29.891 3.373 -9.867 1 98.06 441 ALA B C 1
ATOM 7455 O O . ALA B 1 441 ? -30.5 2.672 -9.055 1 98.06 441 ALA B O 1
ATOM 7456 N N . SER B 1 442 ? -29.5 2.975 -11.016 1 97.44 442 SER B N 1
ATOM 7457 C CA . SER B 1 442 ? -29.453 1.562 -11.383 1 97.44 442 SER B CA 1
ATOM 7458 C C . SER B 1 442 ? -28.109 1.189 -12 1 97.44 442 SER B C 1
ATOM 7460 O O . SER B 1 442 ? -27.469 2.021 -12.633 1 97.44 442 SER B O 1
ATOM 7462 N N . PHE B 1 443 ? -27.672 -0.013 -11.742 1 97.5 443 PHE B N 1
ATOM 7463 C CA . PHE B 1 443 ? -26.484 -0.611 -12.336 1 97.5 443 PHE B CA 1
ATOM 7464 C C . PHE B 1 443 ? -26.781 -2 -12.883 1 97.5 443 PHE B C 1
ATOM 7466 O O . PHE B 1 443 ? -26.969 -2.949 -12.117 1 97.5 443 PHE B O 1
ATOM 7473 N N . ARG B 1 444 ? -26.797 -2.004 -14.219 1 95.62 444 ARG B N 1
ATOM 7474 C CA . ARG B 1 444 ? -27.156 -3.25 -14.891 1 95.62 444 ARG B CA 1
ATOM 7475 C C . ARG B 1 444 ? -28.438 -3.842 -14.305 1 95.62 444 ARG B C 1
ATOM 7477 O O . ARG B 1 444 ? -29.484 -3.199 -14.328 1 95.62 444 ARG B O 1
ATOM 7484 N N . GLU B 1 445 ? -28.312 -5.039 -13.648 1 93.44 445 GLU B N 1
ATOM 7485 C CA . GLU B 1 445 ? -29.516 -5.727 -13.195 1 93.44 445 GLU B CA 1
ATOM 7486 C C . GLU B 1 445 ? -29.984 -5.188 -11.852 1 93.44 445 GLU B C 1
ATOM 7488 O O . GLU B 1 445 ? -31.078 -5.508 -11.391 1 93.44 445 GLU B O 1
ATOM 7493 N N . PHE B 1 446 ? -29.234 -4.414 -11.227 1 95.62 446 PHE B N 1
ATOM 7494 C CA . PHE B 1 446 ? -29.594 -3.838 -9.938 1 95.62 446 PHE B CA 1
ATOM 7495 C C . PHE B 1 446 ? -30.328 -2.514 -10.125 1 95.62 446 PHE B C 1
ATOM 7497 O O . PHE B 1 446 ? -29.734 -1.524 -10.555 1 95.62 446 PHE B O 1
ATOM 7504 N N . SER B 1 447 ? -31.594 -2.469 -9.773 1 93.44 447 SER B N 1
ATOM 7505 C CA . SER B 1 447 ? -32.406 -1.287 -10.031 1 93.44 447 SER B CA 1
ATOM 7506 C C . SER B 1 447 ? -32.969 -0.702 -8.734 1 93.44 447 SER B C 1
ATOM 7508 O O . SER B 1 447 ? -32.969 -1.369 -7.699 1 93.44 447 SER B O 1
ATOM 7510 N N . GLY B 1 448 ? -33.281 0.579 -8.836 1 93.25 448 GLY B N 1
ATOM 7511 C CA . GLY B 1 448 ? -34.031 1.223 -7.754 1 93.25 448 GLY B CA 1
ATOM 7512 C C . GLY B 1 448 ? -33.125 1.562 -6.566 1 93.25 448 GLY B C 1
ATOM 7513 O O . GLY B 1 448 ? -33.625 1.656 -5.434 1 93.25 448 GLY B O 1
ATOM 7514 N N . LEU B 1 449 ? -31.891 1.755 -6.734 1 96.44 449 LEU B N 1
ATOM 7515 C CA . LEU B 1 449 ? -30.969 2.086 -5.648 1 96.44 449 LEU B CA 1
ATOM 7516 C C . LEU B 1 449 ? -31.203 3.508 -5.152 1 96.44 449 LEU B C 1
ATOM 7518 O O . LEU B 1 449 ? -31.078 4.469 -5.918 1 96.44 449 LEU B O 1
ATOM 7522 N N . LYS B 1 450 ? -31.531 3.615 -3.9 1 96 450 LYS B N 1
ATOM 7523 C CA . LYS B 1 450 ? -31.812 4.922 -3.312 1 96 450 LYS B CA 1
ATOM 7524 C C . LYS B 1 450 ? -30.547 5.789 -3.279 1 96 450 LYS B C 1
ATOM 7526 O O . LYS B 1 450 ? -29.469 5.301 -2.951 1 96 450 LYS B O 1
ATOM 7531 N N . LEU B 1 451 ? -30.719 7.09 -3.686 1 97.94 451 LEU B N 1
ATOM 7532 C CA . LEU B 1 451 ? -29.625 8.047 -3.613 1 97.94 451 LEU B CA 1
ATOM 7533 C C . LEU B 1 451 ? -29.859 9.078 -2.512 1 97.94 451 LEU B C 1
ATOM 7535 O O . LEU B 1 451 ? -31 9.516 -2.307 1 97.94 451 LEU B O 1
ATOM 7539 N N . VAL B 1 452 ? -28.812 9.398 -1.791 1 97.25 452 VAL B N 1
ATOM 7540 C CA . VAL B 1 452 ? -28.875 10.391 -0.726 1 97.25 452 VAL B CA 1
ATOM 7541 C C . VAL B 1 452 ? -27.75 11.398 -0.896 1 97.25 452 VAL B C 1
ATOM 7543 O O . VAL B 1 452 ? -26.75 11.125 -1.581 1 97.25 452 VAL B O 1
ATOM 7546 N N . ALA B 1 453 ? -27.891 12.539 -0.298 1 98 453 ALA B N 1
ATOM 7547 C CA . ALA B 1 453 ? -26.891 13.594 -0.423 1 98 453 ALA B CA 1
ATOM 7548 C C . ALA B 1 453 ? -25.609 13.234 0.327 1 98 453 ALA B C 1
ATOM 7550 O O . ALA B 1 453 ? -25.672 12.648 1.412 1 98 453 ALA B O 1
ATOM 7551 N N . ALA B 1 454 ? -24.484 13.633 -0.214 1 97.06 454 ALA B N 1
ATOM 7552 C CA . ALA B 1 454 ? -23.188 13.43 0.409 1 97.06 454 ALA B CA 1
ATOM 7553 C C . ALA B 1 454 ? -22.734 14.68 1.16 1 97.06 454 ALA B C 1
ATOM 7555 O O . ALA B 1 454 ? -22.938 15.805 0.683 1 97.06 454 ALA B O 1
ATOM 7556 N N . ALA B 1 455 ? -22.172 14.492 2.316 1 96.75 455 ALA B N 1
ATOM 7557 C CA . ALA B 1 455 ? -21.609 15.594 3.09 1 96.75 455 ALA B CA 1
ATOM 7558 C C . ALA B 1 455 ? -20.188 15.93 2.629 1 96.75 455 ALA B C 1
ATOM 7560 O O . ALA B 1 455 ? -19.234 15.719 3.369 1 96.75 455 ALA B O 1
ATOM 7561 N N . VAL B 1 456 ? -20.062 16.516 1.476 1 94.25 456 VAL B N 1
ATOM 7562 C CA . VAL B 1 456 ? -18.797 16.938 0.869 1 94.25 456 VAL B CA 1
ATOM 7563 C C . VAL B 1 456 ? -19.016 18.266 0.122 1 94.25 456 VAL B C 1
ATOM 7565 O O . VAL B 1 456 ? -20.078 18.5 -0.441 1 94.25 456 VAL B O 1
ATOM 7568 N N . PRO B 1 457 ? -18.016 19.141 0.187 1 91.44 457 PRO B N 1
ATOM 7569 C CA . PRO B 1 457 ? -18.172 20.375 -0.578 1 91.44 457 PRO B CA 1
ATOM 7570 C C . PRO B 1 457 ? -18.328 20.125 -2.076 1 91.44 457 PRO B C 1
ATOM 7572 O O . PRO B 1 457 ? -17.641 19.266 -2.637 1 91.44 457 PRO B O 1
ATOM 7575 N N . ALA B 1 458 ? -19.219 20.906 -2.648 1 90.69 458 ALA B N 1
ATOM 7576 C CA . ALA B 1 458 ? -19.422 20.797 -4.09 1 90.69 458 ALA B CA 1
ATOM 7577 C C . ALA B 1 458 ? -18.219 21.359 -4.855 1 90.69 458 ALA B C 1
ATOM 7579 O O . ALA B 1 458 ? -17.531 22.266 -4.379 1 90.69 458 ALA B O 1
ATOM 7580 N N . GLU B 1 459 ? -17.984 20.75 -5.938 1 86.69 459 GLU B N 1
ATOM 7581 C CA . GLU B 1 459 ? -17.047 21.344 -6.879 1 86.69 459 GLU B CA 1
ATOM 7582 C C . GLU B 1 459 ? -17.719 22.453 -7.699 1 86.69 459 GLU B C 1
ATOM 7584 O O . GLU B 1 459 ? -18.766 22.234 -8.297 1 86.69 459 GLU B O 1
ATOM 7589 N N . SER B 1 460 ? -17.078 23.594 -7.664 1 82.88 460 SER B N 1
ATOM 7590 C CA . SER B 1 460 ? -17.641 24.734 -8.367 1 82.88 460 SER B CA 1
ATOM 7591 C C . SER B 1 460 ? -17.141 24.797 -9.812 1 82.88 460 SER B C 1
ATOM 7593 O O . SER B 1 460 ? -15.945 24.719 -10.062 1 82.88 460 SER B O 1
ATOM 7595 N N . GLU B 1 461 ? -18.125 24.828 -10.68 1 82.94 461 GLU B N 1
ATOM 7596 C CA . GLU B 1 461 ? -17.812 25 -12.102 1 82.94 461 GLU B CA 1
ATOM 7597 C C . GLU B 1 461 ? -18.625 26.141 -12.703 1 82.94 461 GLU B C 1
ATOM 7599 O O . GLU B 1 461 ? -19.531 26.688 -12.062 1 82.94 461 GLU B O 1
ATOM 7604 N N . LYS B 1 462 ? -18.219 26.578 -13.898 1 84.62 462 LYS B N 1
ATOM 7605 C CA . LYS B 1 462 ? -18.891 27.672 -14.594 1 84.62 462 LYS B CA 1
ATOM 7606 C C . LYS B 1 462 ? -20.375 27.391 -14.766 1 84.62 462 LYS B C 1
ATOM 7608 O O . LYS B 1 462 ? -21.203 28.297 -14.641 1 84.62 462 LYS B O 1
ATOM 7613 N N . GLN B 1 463 ? -20.672 26.188 -14.992 1 88.75 463 GLN B N 1
ATOM 7614 C CA . GLN B 1 463 ? -22.062 25.797 -15.273 1 88.75 463 GLN B CA 1
ATOM 7615 C C . GLN B 1 463 ? -22.844 25.594 -13.977 1 88.75 463 GLN B C 1
ATOM 7617 O O . GLN B 1 463 ? -24.078 25.516 -14.008 1 88.75 463 GLN B O 1
ATOM 7622 N N . GLY B 1 464 ? -22.141 25.562 -12.883 1 88.56 464 GLY B N 1
ATOM 7623 C CA . GLY B 1 464 ? -22.797 25.359 -11.602 1 88.56 464 GLY B CA 1
ATOM 7624 C C . GLY B 1 464 ? -22.047 24.391 -10.695 1 88.56 464 GLY B C 1
ATOM 7625 O O . GLY B 1 464 ? -21.094 23.734 -11.133 1 88.56 464 GLY B O 1
ATOM 7626 N N . ASP B 1 465 ? -22.516 24.328 -9.469 1 91.5 465 ASP B N 1
ATOM 7627 C CA . ASP B 1 465 ? -21.906 23.438 -8.477 1 91.5 465 ASP B CA 1
ATOM 7628 C C . ASP B 1 465 ? -22.281 21.984 -8.734 1 91.5 465 ASP B C 1
ATOM 7630 O O . ASP B 1 465 ? -23.375 21.703 -9.227 1 91.5 465 ASP B O 1
ATOM 7634 N N . SER B 1 466 ? -21.391 21.156 -8.375 1 95.06 466 SER B N 1
ATOM 7635 C CA . SER B 1 466 ? -21.688 19.734 -8.5 1 95.06 466 SER B CA 1
ATOM 7636 C C . SER B 1 466 ? -22.781 19.297 -7.539 1 95.06 466 SER B C 1
ATOM 7638 O O . SER B 1 466 ? -23.047 19.984 -6.551 1 95.06 466 SER B O 1
ATOM 7640 N N . ILE B 1 467 ? -23.469 18.266 -7.895 1 97.62 467 ILE B N 1
ATOM 7641 C CA . ILE B 1 467 ? -24.422 17.578 -7.031 1 97.62 467 ILE B CA 1
ATOM 7642 C C . ILE B 1 467 ? -23.844 16.219 -6.637 1 97.62 467 ILE B C 1
ATOM 7644 O O . ILE B 1 467 ? -23.594 15.367 -7.496 1 97.62 467 ILE B O 1
ATOM 7648 N N . ASP B 1 468 ? -23.656 16.031 -5.387 1 96.81 468 ASP B N 1
ATOM 7649 C CA . ASP B 1 468 ? -22.969 14.836 -4.898 1 96.81 468 ASP B CA 1
ATOM 7650 C C . ASP B 1 468 ? -23.938 13.891 -4.203 1 96.81 468 ASP B C 1
ATOM 7652 O O . ASP B 1 468 ? -24.5 14.227 -3.164 1 96.81 468 ASP B O 1
ATOM 7656 N N . LEU B 1 469 ? -24.094 12.688 -4.801 1 98.31 469 LEU B N 1
ATOM 7657 C CA . LEU B 1 469 ? -25.078 11.727 -4.312 1 98.31 469 LEU B CA 1
ATOM 7658 C C . LEU B 1 469 ? -24.406 10.398 -3.979 1 98.31 469 LEU B C 1
ATOM 7660 O O . LEU B 1 469 ? -23.516 9.938 -4.707 1 98.31 469 LEU B O 1
ATOM 7664 N N . LEU B 1 470 ? -24.812 9.789 -2.879 1 97.62 470 LEU B N 1
ATOM 7665 C CA . LEU B 1 470 ? -24.344 8.469 -2.461 1 97.62 470 LEU B CA 1
ATOM 7666 C C . LEU B 1 470 ? -25.406 7.406 -2.754 1 97.62 470 LEU B C 1
ATOM 7668 O O . LEU B 1 470 ? -26.594 7.645 -2.576 1 97.62 470 LEU B O 1
ATOM 7672 N N . VAL B 1 471 ? -24.953 6.273 -3.24 1 97 471 VAL B N 1
ATOM 7673 C CA . VAL B 1 471 ? -25.844 5.121 -3.189 1 97 471 VAL B CA 1
ATOM 7674 C C . VAL B 1 471 ? -26.031 4.668 -1.743 1 97 471 VAL B C 1
ATOM 7676 O O . VAL B 1 471 ? -25.078 4.219 -1.103 1 97 471 VAL B O 1
ATOM 7679 N N . ASP B 1 472 ? -27.219 4.77 -1.285 1 95.06 472 ASP B N 1
ATOM 7680 C CA . ASP B 1 472 ? -27.484 4.547 0.132 1 95.06 472 ASP B CA 1
ATOM 7681 C C . ASP B 1 472 ? -27.078 3.135 0.551 1 95.06 472 ASP B C 1
ATOM 7683 O O . ASP B 1 472 ? -27.469 2.154 -0.084 1 95.06 472 ASP B O 1
ATOM 7687 N N . GLY B 1 473 ? -26.266 3.07 1.583 1 91.44 473 GLY B N 1
ATOM 7688 C CA . GLY B 1 473 ? -25.859 1.792 2.146 1 91.44 473 GLY B CA 1
ATOM 7689 C C . GLY B 1 473 ? -24.609 1.225 1.497 1 91.44 473 GLY B C 1
ATOM 7690 O O . GLY B 1 473 ? -24.094 0.201 1.94 1 91.44 473 GLY B O 1
ATOM 7691 N N . LEU B 1 474 ? -24.141 1.83 0.475 1 94.5 474 LEU B N 1
ATOM 7692 C CA . LEU B 1 474 ? -22.922 1.388 -0.207 1 94.5 474 LEU B CA 1
ATOM 7693 C C . LEU B 1 474 ? -21.859 2.486 -0.201 1 94.5 474 LEU B C 1
ATOM 7695 O O . LEU B 1 474 ? -22.109 3.588 0.297 1 94.5 474 LEU B O 1
ATOM 7699 N N . ARG B 1 475 ? -20.688 2.158 -0.588 1 93.56 475 ARG B N 1
ATOM 7700 C CA . ARG B 1 475 ? -19.594 3.117 -0.681 1 93.56 475 ARG B CA 1
ATOM 7701 C C . ARG B 1 475 ? -19.375 3.553 -2.125 1 93.56 475 ARG B C 1
ATOM 7703 O O . ARG B 1 475 ? -18.266 3.396 -2.662 1 93.56 475 ARG B O 1
ATOM 7710 N N . ILE B 1 476 ? -20.406 4.07 -2.686 1 95.81 476 ILE B N 1
ATOM 7711 C CA . ILE B 1 476 ? -20.422 4.562 -4.059 1 95.81 476 ILE B CA 1
ATOM 7712 C C . ILE B 1 476 ? -20.984 5.984 -4.094 1 95.81 476 ILE B C 1
ATOM 7714 O O . ILE B 1 476 ? -22.047 6.254 -3.531 1 95.81 476 ILE B O 1
ATOM 7718 N N . MET B 1 477 ? -20.234 6.836 -4.719 1 96.31 477 MET B N 1
ATOM 7719 C CA . MET B 1 477 ? -20.719 8.203 -4.879 1 96.31 477 MET B CA 1
ATOM 7720 C C . MET B 1 477 ? -20.781 8.594 -6.355 1 96.31 477 MET B C 1
ATOM 7722 O O . MET B 1 477 ? -19.875 8.273 -7.121 1 96.31 477 MET B O 1
ATOM 7726 N N . LEU B 1 478 ? -21.859 9.234 -6.703 1 97.56 478 LEU B N 1
ATOM 7727 C CA . LEU B 1 478 ? -22.047 9.875 -8 1 97.56 478 LEU B CA 1
ATOM 7728 C C . LEU B 1 478 ? -21.953 11.391 -7.875 1 97.56 478 LEU B C 1
ATOM 7730 O O . LEU B 1 478 ? -22.828 12.023 -7.27 1 97.56 478 LEU B O 1
ATOM 7734 N N . ARG B 1 479 ? -20.938 11.938 -8.406 1 96.62 479 ARG B N 1
ATOM 7735 C CA . ARG B 1 479 ? -20.859 13.391 -8.523 1 96.62 479 ARG B CA 1
ATOM 7736 C C . ARG B 1 479 ? -21.344 13.867 -9.891 1 96.62 479 ARG B C 1
ATOM 7738 O O . ARG B 1 479 ? -20.688 13.586 -10.906 1 96.62 479 ARG B O 1
ATOM 7745 N N . LEU B 1 480 ? -22.5 14.539 -9.891 1 98 480 LEU B N 1
ATOM 7746 C CA . LEU B 1 480 ? -23.047 15.117 -11.102 1 98 480 LEU B CA 1
ATOM 7747 C C . LEU B 1 480 ? -22.453 16.5 -11.375 1 98 480 LEU B C 1
ATOM 7749 O O . LEU B 1 480 ? -22.594 17.406 -10.555 1 98 480 LEU B O 1
ATOM 7753 N N . HIS B 1 481 ? -21.781 16.594 -12.469 1 96.31 481 HIS B N 1
ATOM 7754 C CA . HIS B 1 481 ? -21.141 17.859 -12.773 1 96.31 481 HIS B CA 1
ATOM 7755 C C . HIS B 1 481 ? -20.844 17.984 -14.266 1 96.31 481 HIS B C 1
ATOM 7757 O O . HIS B 1 481 ? -21.453 17.281 -15.086 1 96.31 481 HIS B O 1
ATOM 7763 N N . TYR B 1 482 ? -20.062 19.047 -14.617 1 94.5 482 TYR B N 1
ATOM 7764 C CA . TYR B 1 482 ? -19.812 19.328 -16.031 1 94.5 482 TYR B CA 1
ATOM 7765 C C . TYR B 1 482 ? -18.312 19.25 -16.344 1 94.5 482 TYR B C 1
ATOM 7767 O O . TYR B 1 482 ? -17.484 19.641 -15.523 1 94.5 482 TYR B O 1
ATOM 7775 N N . VAL B 1 483 ? -18.016 18.625 -17.391 1 90.69 483 VAL B N 1
ATOM 7776 C CA . VAL B 1 483 ? -16.688 18.688 -18 1 90.69 483 VAL B CA 1
ATOM 7777 C C . VAL B 1 483 ? -16.797 19.25 -19.406 1 90.69 483 VAL B C 1
ATOM 7779 O O . VAL B 1 483 ? -17.5 18.703 -20.25 1 90.69 483 VAL B O 1
ATOM 7782 N N . ASP B 1 484 ? -16.078 20.328 -19.703 1 89.31 484 ASP B N 1
ATOM 7783 C CA . ASP B 1 484 ? -16.156 21 -21 1 89.31 484 ASP B CA 1
ATOM 7784 C C . ASP B 1 484 ? -17.609 21.281 -21.391 1 89.31 484 ASP B C 1
ATOM 7786 O O . ASP B 1 484 ? -18.031 20.938 -22.5 1 89.31 484 ASP B O 1
ATOM 7790 N N . ALA B 1 485 ? -18.359 21.688 -20.422 1 89.75 485 ALA B N 1
ATOM 7791 C CA . ALA B 1 485 ? -19.734 22.125 -20.562 1 89.75 485 ALA B CA 1
ATOM 7792 C C . ALA B 1 485 ? -20.656 20.953 -20.875 1 89.75 485 ALA B C 1
ATOM 7794 O O . ALA B 1 485 ? -21.828 21.141 -21.203 1 89.75 485 ALA B O 1
ATOM 7795 N N . GLU B 1 486 ? -20.141 19.781 -20.812 1 93.44 486 GLU B N 1
ATOM 7796 C CA . GLU B 1 486 ? -20.953 18.578 -20.984 1 93.44 486 GLU B CA 1
ATOM 7797 C C . GLU B 1 486 ? -21.234 17.906 -19.641 1 93.44 486 GLU B C 1
ATOM 7799 O O . GLU B 1 486 ? -20.328 17.734 -18.812 1 93.44 486 GLU B O 1
ATOM 7804 N N . PRO B 1 487 ? -22.5 17.531 -19.438 1 95.56 487 PRO B N 1
ATOM 7805 C CA . PRO B 1 487 ? -22.812 16.828 -18.203 1 95.56 487 PRO B CA 1
ATOM 7806 C C . PRO B 1 487 ? -22.109 15.469 -18.109 1 95.56 487 PRO B C 1
ATOM 7808 O O . PRO B 1 487 ? -22.109 14.711 -19.078 1 95.56 487 PRO B O 1
ATOM 7811 N N . VAL B 1 488 ? -21.531 15.211 -17.031 1 97.5 488 VAL B N 1
ATOM 7812 C CA . VAL B 1 488 ? -20.891 13.93 -16.766 1 97.5 488 VAL B CA 1
ATOM 7813 C C . VAL B 1 488 ? -21.203 13.492 -15.336 1 97.5 488 VAL B C 1
ATOM 7815 O O . VAL B 1 488 ? -21.734 14.273 -14.539 1 97.5 488 VAL B O 1
ATOM 7818 N N . ILE B 1 489 ? -21 12.227 -15.086 1 97.88 489 ILE B N 1
ATOM 7819 C CA . ILE B 1 489 ? -21.031 11.703 -13.727 1 97.88 489 ILE B CA 1
ATOM 7820 C C . ILE B 1 489 ? -19.641 11.172 -13.344 1 97.88 489 ILE B C 1
ATOM 7822 O O . ILE B 1 489 ? -19.109 10.281 -14.008 1 97.88 489 ILE B O 1
ATOM 7826 N N . SER B 1 490 ? -19 11.797 -12.367 1 95.12 490 SER B N 1
ATOM 7827 C CA . SER B 1 490 ? -17.812 11.18 -11.773 1 95.12 490 SER B CA 1
ATOM 7828 C C . SER B 1 490 ? -18.219 10.125 -10.742 1 95.12 490 SER B C 1
ATOM 7830 O O . SER B 1 490 ? -18.781 10.461 -9.695 1 95.12 490 SER B O 1
ATOM 7832 N N . LEU B 1 491 ? -18 8.906 -11.039 1 95.44 491 LEU B N 1
ATOM 7833 C CA . LEU B 1 491 ? -18.312 7.777 -10.164 1 95.44 491 LEU B CA 1
ATOM 7834 C C . LEU B 1 491 ? -17.141 7.469 -9.242 1 95.44 491 LEU B C 1
ATOM 7836 O O . LEU B 1 491 ? -16.047 7.148 -9.703 1 95.44 491 LEU B O 1
ATOM 7840 N N . TRP B 1 492 ? -17.344 7.645 -7.906 1 92.38 492 TRP B N 1
ATOM 7841 C CA . TRP B 1 492 ? -16.344 7.297 -6.898 1 92.38 492 TRP B CA 1
ATOM 7842 C C . TRP B 1 492 ? -16.609 5.91 -6.328 1 92.38 492 TRP B C 1
ATOM 7844 O O . TRP B 1 492 ? -17.734 5.605 -5.898 1 92.38 492 TRP B O 1
ATOM 7854 N N . SER B 1 493 ? -15.609 5.102 -6.32 1 89.94 493 SER B N 1
ATOM 7855 C CA . SER B 1 493 ? -15.672 3.779 -5.703 1 89.94 493 SER B CA 1
ATOM 7856 C C . SER B 1 493 ? -14.773 3.697 -4.477 1 89.94 493 SER B C 1
ATOM 7858 O O . SER B 1 493 ? -13.547 3.668 -4.602 1 89.94 493 SER B O 1
ATOM 7860 N N . GLY B 1 494 ? -15.336 3.684 -3.354 1 82.31 494 GLY B N 1
ATOM 7861 C CA . GLY B 1 494 ? -14.633 3.795 -2.086 1 82.31 494 GLY B CA 1
ATOM 7862 C C . GLY B 1 494 ? -13.703 2.625 -1.811 1 82.31 494 GLY B C 1
ATOM 7863 O O . GLY B 1 494 ? -12.68 2.783 -1.146 1 82.31 494 GLY B O 1
ATOM 7864 N N . LEU B 1 495 ? -13.977 1.423 -2.105 1 75 495 LEU B N 1
ATOM 7865 C CA . LEU B 1 495 ? -13.195 0.235 -1.777 1 75 495 LEU B CA 1
ATOM 7866 C C . LEU B 1 495 ? -11.852 0.249 -2.506 1 75 495 LEU B C 1
ATOM 7868 O O . LEU B 1 495 ? -10.836 -0.17 -1.949 1 75 495 LEU B O 1
ATOM 7872 N N . ILE B 1 496 ? -11.867 0.813 -3.695 1 75.62 496 ILE B N 1
ATOM 7873 C CA . ILE B 1 496 ? -10.664 0.725 -4.516 1 75.62 496 ILE B CA 1
ATOM 7874 C C . ILE B 1 496 ? -10.078 2.119 -4.719 1 75.62 496 ILE B C 1
ATOM 7876 O O . ILE B 1 496 ? -9.055 2.275 -5.391 1 75.62 496 ILE B O 1
ATOM 7880 N N . PHE B 1 497 ? -10.727 3.105 -4.152 1 78.25 497 PHE B N 1
ATOM 7881 C CA . PHE B 1 497 ? -10.281 4.492 -4.195 1 78.25 497 PHE B CA 1
ATOM 7882 C C . PHE B 1 497 ? -10.031 4.938 -5.633 1 78.25 497 PHE B C 1
ATOM 7884 O O . PHE B 1 497 ? -8.984 5.512 -5.938 1 78.25 497 PHE B O 1
ATOM 7891 N N . GLN B 1 498 ? -10.992 4.605 -6.52 1 83.19 498 GLN B N 1
ATOM 7892 C CA . GLN B 1 498 ? -10.906 4.969 -7.934 1 83.19 498 GLN B CA 1
ATOM 7893 C C . GLN B 1 498 ? -12.094 5.828 -8.352 1 83.19 498 GLN B C 1
ATOM 7895 O O . GLN B 1 498 ? -13.172 5.746 -7.75 1 83.19 498 GLN B O 1
ATOM 7900 N N . THR B 1 499 ? -11.828 6.641 -9.312 1 88.56 499 THR B N 1
ATOM 7901 C CA . THR B 1 499 ? -12.891 7.422 -9.938 1 88.56 499 THR B CA 1
ATOM 7902 C C . THR B 1 499 ? -12.992 7.094 -11.43 1 88.56 499 THR B C 1
ATOM 7904 O O . THR B 1 499 ? -11.992 6.77 -12.07 1 88.56 499 THR B O 1
ATOM 7907 N N . GLU B 1 500 ? -14.172 7.105 -11.844 1 92.62 500 GLU B N 1
ATOM 7908 C CA . GLU B 1 500 ? -14.469 6.898 -13.258 1 92.62 500 GLU B CA 1
ATOM 7909 C C . GLU B 1 500 ? -15.453 7.938 -13.773 1 92.62 500 GLU B C 1
ATOM 7911 O O . GLU B 1 500 ? -16.406 8.305 -13.078 1 92.62 500 GLU B O 1
ATOM 7916 N N . THR B 1 501 ? -15.156 8.422 -14.953 1 95.69 501 THR B N 1
ATOM 7917 C CA . THR B 1 501 ? -16.094 9.359 -15.562 1 95.69 501 THR B CA 1
ATOM 7918 C C . THR B 1 501 ? -17.094 8.633 -16.453 1 95.69 501 THR B C 1
ATOM 7920 O O . THR B 1 501 ? -16.703 7.949 -17.406 1 95.69 501 THR B O 1
ATOM 7923 N N . LEU B 1 502 ? -18.344 8.789 -16.094 1 97.5 502 LEU B N 1
ATOM 7924 C CA . LEU B 1 502 ? -19.422 8.25 -16.922 1 97.5 502 LEU B CA 1
ATOM 7925 C C . LEU B 1 502 ? -19.922 9.289 -17.922 1 97.5 502 LEU B C 1
ATOM 7927 O O . LEU B 1 502 ? -20.031 10.469 -17.594 1 97.5 502 LEU B O 1
ATOM 7931 N N . ARG B 1 503 ? -20.219 8.797 -19.078 1 97.44 503 ARG B N 1
ATOM 7932 C CA . ARG B 1 503 ? -20.766 9.641 -20.141 1 97.44 503 ARG B CA 1
ATOM 7933 C C . ARG B 1 503 ? -22.141 9.156 -20.562 1 97.44 503 ARG B C 1
ATOM 7935 O O . ARG B 1 503 ? -22.438 7.961 -20.516 1 97.44 503 ARG B O 1
ATOM 7942 N N . LYS B 1 504 ? -22.859 10.141 -20.953 1 95.81 504 LYS B N 1
ATOM 7943 C CA . LYS B 1 504 ? -24.234 9.828 -21.359 1 95.81 504 LYS B CA 1
ATOM 7944 C C . LYS B 1 504 ? -24.25 8.992 -22.625 1 95.81 504 LYS B C 1
ATOM 7946 O O . LYS B 1 504 ? -23.5 9.258 -23.562 1 95.81 504 LYS B O 1
ATOM 7951 N N . ILE B 1 505 ? -25.078 7.902 -22.625 1 93.56 505 ILE B N 1
ATOM 7952 C CA . ILE B 1 505 ? -25.25 7.055 -23.797 1 93.56 505 ILE B CA 1
ATOM 7953 C C . ILE B 1 505 ? -26.484 7.516 -24.578 1 93.56 505 ILE B C 1
ATOM 7955 O O . ILE B 1 505 ? -27.547 7.762 -24 1 93.56 505 ILE B O 1
ATOM 7959 N N . SER B 1 506 ? -26.266 8.008 -25.891 1 78.12 506 SER B N 1
ATOM 7960 C CA . SER B 1 506 ? -27.359 8.43 -26.766 1 78.12 506 SER B CA 1
ATOM 7961 C C . SER B 1 506 ? -28.266 7.262 -27.109 1 78.12 506 SER B C 1
ATOM 7963 O O . SER B 1 506 ? -27.812 6.129 -27.266 1 78.12 506 SER B O 1
ATOM 7965 N N . SER B 1 507 ? -29.484 7.234 -26.562 1 59.72 507 SER B N 1
ATOM 7966 C CA . SER B 1 507 ? -30.438 6.266 -27.094 1 59.72 507 SER B CA 1
ATOM 7967 C C . SER B 1 507 ? -30.344 6.168 -28.609 1 59.72 507 SER B C 1
ATOM 7969 O O . SER B 1 507 ? -30.406 7.184 -29.312 1 59.72 507 SER B O 1
ATOM 7971 N N . MET B 1 508 ? -29.578 5.285 -29.141 1 42.34 508 MET B N 1
ATOM 7972 C CA . MET B 1 508 ? -29.969 5.066 -30.531 1 42.34 508 MET B CA 1
ATOM 7973 C C . MET B 1 508 ? -31.438 4.73 -30.641 1 42.34 508 MET B C 1
ATOM 7975 O O . MET B 1 508 ? -32 4.059 -29.781 1 42.34 508 MET B O 1
#

Organism: Colletotrichum gloeosporioides (NCBI:txid474922)

Nearest PDB structures (foldseek):
  7mdc-assembly1_A  TM=7.577E-01  e=7.663E-17  Escherichia coli
  7mde-assembly1_A-2  TM=7.435E-01  e=1.021E-16  Escherichia coli CFT073
  4e6w-assembly1_A  TM=7.671E-01  e=1.078E-15  Escherichia coli O6
  7mdf-assembly1_A-2  TM=7.331E-01  e=3.415E-16  Escherichia coli CFT073
  4gdn-assembly3_C  TM=7.443E-01  e=3.034E-15  Staphylococcus aureus subsp. aureus N315

Secondary structure (DSSP, 8-state):
----------------------------------HHHHHHHHHHTTSSS---HHHHHHHTT-SEEEEEEEETTEEEEEEEESSS--TT-BEE-GGGHHHHHHHHHHHHHHTTS--TT---GGGS-HHHHHHHS-HHHHTT--HHHHHTT-S-B-------BSSSPPPHHHHHTT-TT-SSPPP-B-S-TTS-----HHHHHHHHHHHHHHHTS-HHHHHIIIIITTTT-TT-B-----SSS-SSBPPPBSSSS-B-SS---B-S-HHHH--EE-HHHHHHHHHHHHHHH-SSS-GGG-SS-HHHHHHHTS--BTTB-SSSEE-SSSS-EEEEEEEETTTEEEEEEEE---SS---GGG--TTEEEEEEE-BTTHHHHHHHHHHHHHHHTTPPP----TTS-S-PPPPB-TTSPPPGGGGGG-EEEGGGEEEEE-TTS-EEEEETTEEEEEEEEBSSPPPEETTEE-EEEEETTSSEEEEEEEETTEEEEEEEETTTTEEEEE-B----/----------------------------------HHHHHHHHHHTTSSS---HHHHHHHTT-SEEEEEEEETTEEEEEEEESSS--TT-BEE-GGGHHHHHHHHHHHHHHTTS--TT---GGGS-HHHHHHHS-HHHHTT--HHHHHTT-S-B-------BSSSPPPHHHHHTT-TT-SSPPP-B-S-TTS-----HHHHHHHHHHHHHHHTS-HHHHHIIIIITTTT-TT-B-----SSS-SSBPPPBSSSS-B-SS---B-S-HHHH--EE-HHHHHHHHHHHHHHH-SSS-GGG-SS-HHHHHHHTS--BTTB-SSSEE-SSS--EEEEEEEETTTEEEEEEEE--SSS---GGG--TTEEEEEEE-BTTHHHHHHHHHHHHHHHTTPPP----TTS-S-PPPPB-TTSPPPGGGGGG-EEEGGGEEEEE-TTS-EEEEETTEEEEEEEEBSSPPPEETTEE-EEEEETTSSEEEEEEEETTEEEEEEEETTTTEEEEE-B----